Protein AF-A0A2E5ETY5-F1 (afdb_monomer_lite)

Sequence (802 aa):
MRRFGLIALVLLVASSACAGLYPRNTEVPFAYIPGGERTWQLTDKPLAKGESLALGTPTDGLSIAFGRDGRMTVKAEAGLKKSFEIEIQFNGVGHSASSKIQLISAPPDRPITYLSDQLDDLIRIFRDSKTGQWRPVTRDAFDQYFRRLQGHGVRRLIVWPSAFPLVNEPENYGAESWSLFEKQARAFLDDKELNEVLYSTPSYKPYQWHGMLMRFRLNREWSRMYAQSAADHDIALTVSYRPFEHALMKYYVIPVFDHEGRFLWNFLPGANPLVNSNPEKVAFAHYRQILKATGKDDHATLGSITLAAVPESKPRSITSKNLRVFAAKAPPIARSAFVMSQRKEGEFDVVRFGKIADRVEAQRVELKGWSLSAEDDGAIKLSGLRRPAGHRYIIVRRGEESNEQLALPVELPVVARSVAGSRIGRINAHWALADTIDENATSRLGPITKTGTYRTDFQAIENSFRLVRRSGKALRPLGGDEIVIDFGSDWSPEMMDYNRPASRRLAVAEIRAALAAPAFDEIVINTRSHTQLAGSQGDGELGVQTIAHHRRRRKNYFHNGIDRAYGPRSVAQSKSIQPLIQNGSDEAIEKITDWHAGEWQGTCQSESDGHHWRYARNAAVAKGVRSLLQDLEKEFPKTRIRVMIPPRAVVENSVKENLEDLPNPEGGTYDARYYRYLCSGNNQIPSIGEGMSMLDLSGLRAEPMFLGLRHLPDSRPLNLFVDSYLKNQSDNHGSSYQGAKSFFYEAQYTLRDKDKAASAKRREEIIRNLLVRREIDEVILYEAANWTYDLPLDNPHQYLER

Secondary structure (DSSP, 8-state):
----------------PPP-B-GGGGTS-EEEPTTSEEEEE-BSSPPPTT-EEEESS--TTEEEEE-TTSEEEEEE-TT----EEEEEEEEETTEEEEEEEEEEEPPPP-SEEEEEEHHHHHHHHHB-TTT-PBPP--HHHHHHHHHHHHHHT--EEEEE-TTTTSS--GGGG-HHHHHHHHHHHHHHHH-HHHHHHHHSSSS--HHHHHHHHHHHHH-HHHHHHHHHHHHHTT-EEEEEE-TT-SS-TTT--EEEE-TT--EEEEE-TTS-HHHHH-HHHHEEEEHHHHHHHTT-HHHHSEEEEEE---TT-------GGGEEEEEESS--B-TTSEEEEE-TTS-EEEEEGGGTHHHHHHT-EE--S-EEEE-TTS-EEEES--PPTT--EEEEEE-TT--S--EEETT--EEEEESSS-B----EEEEE--TTSHHHHTTSBBSB-TTS--B-HHHHHHHHHHHHHTT--SEEE-TT-EEEEE---SEEEEEE-TTSHHHHHHHHHHHHHHHTSTTEEEEEE------PPP-SEEEETTEEEEHHHHHHTT--EEEE-GGGGEE-GGGGG-TTTHHHHHH--HHHHHHHHS--TTTTSS---SGGGS-HHHHHHHHHHHHHHHHHHHHHHHH-TTSEEEEEEPPPHHHHHHHHHHHTTSBPTTSSB--GGGGGGTS-SSS--HHHHGGGGG---TT--PEEEEEEEES---HHHHHHHHHHHHHHTTTGGG-S--S-EEEEEE-GGGGG-S-HHHHHHHHHHHHHHHHTSTTEEEEEEE-HHHHHHHS-SS-TTGGGG-

Foldseek 3Di:
DDDDPDPDPPPDPDDPDFKDFDPCQAVFAAAAEAQAKAKDAGIPFFGDVQKDKDWPDDDPQWDWDADSRRMIMIGGHHPDADKDWIKIWIDIDVDIDIDTHIYGHFDAAALEEAEAPVLVVQCLLFADPVQLDGHDLDLSSLLRLLSLCRQQNHQEYEYAQALAHLLDDLPLQPPVLSVLLLLVLCQQLVAPLLCCLQPVDSDHFPVVSLNVSSVSNVDNVSVLSNQVSSQSSNRFYAYADEQQFAAPQQFAWFFEAEPLQHTDATDGSRHHSNLRPPLVQWFWFFVLVLLVVLVNNQQSAFFKKKQDADQPAAFDDDWPQFKWKWFALFWFAQQQAWHWYAYPVRGIHIDRCVVCVVSNVVPIHTWPPWTWDQDRRRMIMTGRTGHDPNRFKMKMATHDPDPDQDKGFLLRDMWTGGSQGATLALKAKFKQAPNPDPLSSQLTFRNQHNNNGGHGNARNRVSRSVVSCPVVDRIGGRPGMMMMIGSDDRGDSSHTQLVRPSNLSSSLNRLVSQCVRHSHFAYEHFQFYQDQAHAQWWAFPVGIGGPSVCVSVVHDTHGSGSLLSTAHSCLCVDPLLVVLSVVSDSVSCNLNRHDGHCLQPAAAADSVVVSSSLNSRLQSLLVSVLSSLVVNCVSPVPGAYAYEAEAASQLLVQLLVCQQVDADPVGHGGHSVCVVQWFDPRRHDCSRRVSSNVHAQAPGQHQYAYRGGAALDDPVSNCS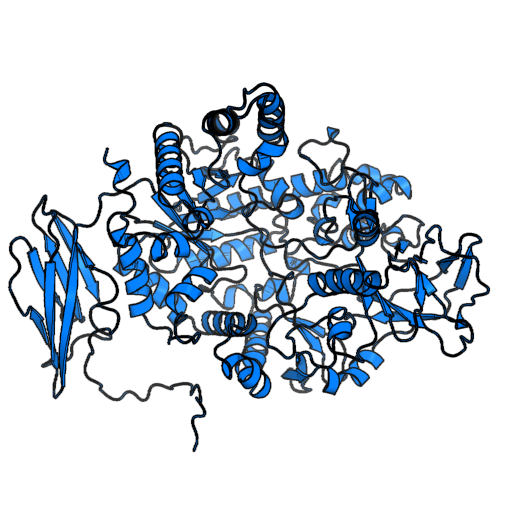NVVSRCVVCCCPNNHPHRAAHEYEYHHLCLLVDPCNPVSLVSVLVSVVVQCVPRNHSHYYYYHSSSVSPSADSHHSNCSVVD

pLDDT: mean 91.45, std 10.55, range [23.2, 98.69]

Radius of gyration: 29.05 Å; chains: 1; bounding box: 72×70×85 Å

Structure (mmCIF, N/CA/C/O backbone):
data_AF-A0A2E5ETY5-F1
#
_entry.id   AF-A0A2E5ETY5-F1
#
loop_
_atom_site.group_PDB
_atom_site.id
_atom_site.type_symbol
_atom_site.label_atom_id
_atom_site.label_alt_id
_atom_site.label_comp_id
_atom_site.label_asym_id
_atom_site.label_entity_id
_atom_site.label_seq_id
_atom_site.pdbx_PDB_ins_code
_atom_site.Cartn_x
_atom_site.Cartn_y
_atom_site.Cartn_z
_atom_site.occupancy
_atom_site.B_iso_or_equiv
_atom_site.auth_seq_id
_atom_site.auth_comp_id
_atom_site.auth_asym_id
_atom_site.auth_atom_id
_atom_site.pdbx_PDB_model_num
ATOM 1 N N . MET A 1 1 ? -28.022 -19.048 -29.168 1.00 25.36 1 MET A N 1
ATOM 2 C CA . MET A 1 1 ? -26.934 -19.997 -29.501 1.00 25.36 1 MET A CA 1
ATOM 3 C C . MET A 1 1 ? -25.677 -19.589 -28.753 1.00 25.36 1 MET A C 1
ATOM 5 O O . MET A 1 1 ? -25.409 -18.405 -28.617 1.00 25.36 1 MET A O 1
ATOM 9 N N . ARG A 1 2 ? -25.013 -20.581 -28.160 1.00 23.42 2 ARG A N 1
ATOM 10 C CA . ARG A 1 2 ? -24.082 -20.498 -27.026 1.00 23.42 2 ARG A CA 1
ATOM 11 C C . ARG A 1 2 ? -22.750 -19.812 -27.382 1.00 23.42 2 ARG A C 1
ATOM 13 O O . ARG A 1 2 ? -22.064 -20.257 -28.291 1.00 23.42 2 ARG A O 1
ATOM 20 N N . ARG A 1 3 ? -22.346 -18.810 -26.595 1.00 23.20 3 ARG A N 1
ATOM 21 C CA . ARG A 1 3 ? -20.944 -18.386 -26.405 1.00 23.20 3 ARG A CA 1
ATOM 22 C C . ARG A 1 3 ? -20.662 -18.351 -24.901 1.00 23.20 3 ARG A C 1
ATOM 24 O O . ARG A 1 3 ? -20.585 -17.292 -24.294 1.00 23.20 3 ARG A O 1
ATOM 31 N N . PHE A 1 4 ? -20.588 -19.534 -24.297 1.00 25.62 4 PHE A N 1
ATOM 32 C CA . PHE A 1 4 ? -19.962 -19.704 -22.989 1.00 25.62 4 PHE A CA 1
ATOM 33 C C . PHE A 1 4 ? -18.460 -19.842 -23.237 1.00 25.62 4 PHE A C 1
ATOM 35 O O . PHE A 1 4 ? -18.016 -20.841 -23.800 1.00 25.62 4 PHE A O 1
ATOM 42 N N . GLY A 1 5 ? -17.698 -18.815 -22.865 1.00 25.19 5 GLY A N 1
ATOM 43 C CA . GLY A 1 5 ? -16.246 -18.888 -22.758 1.00 25.19 5 GLY A CA 1
ATOM 44 C C . GLY A 1 5 ? -15.889 -19.753 -21.559 1.00 25.19 5 GLY A C 1
ATOM 45 O O . GLY A 1 5 ? -15.689 -19.251 -20.458 1.00 25.19 5 GLY A O 1
ATOM 46 N N . LEU A 1 6 ? -15.867 -21.064 -21.778 1.00 25.38 6 LEU A N 1
ATOM 47 C CA . LEU A 1 6 ? -15.191 -22.006 -20.906 1.00 25.38 6 LEU A CA 1
ATOM 48 C C . LEU A 1 6 ? -13.702 -21.634 -20.966 1.00 25.38 6 LEU A C 1
ATOM 50 O O . LEU A 1 6 ? -13.055 -21.847 -21.991 1.00 25.38 6 LEU A O 1
ATOM 54 N N . ILE A 1 7 ? -13.156 -21.045 -19.900 1.00 32.31 7 ILE A N 1
ATOM 55 C CA . ILE A 1 7 ? -11.706 -21.048 -19.683 1.00 32.31 7 ILE A CA 1
ATOM 56 C C . ILE A 1 7 ? -11.377 -22.495 -19.324 1.00 32.31 7 ILE A C 1
ATOM 58 O O . ILE A 1 7 ? -11.371 -22.894 -18.163 1.00 32.31 7 ILE A O 1
ATOM 62 N N . ALA A 1 8 ? -11.240 -23.313 -20.363 1.00 26.25 8 ALA A N 1
ATOM 63 C CA . ALA A 1 8 ? -10.700 -24.645 -20.247 1.00 26.25 8 ALA A CA 1
ATOM 64 C C . ALA A 1 8 ? -9.228 -24.497 -19.870 1.00 26.25 8 ALA A C 1
ATOM 66 O O . ALA A 1 8 ? -8.456 -23.825 -20.556 1.00 26.25 8 ALA A O 1
ATOM 67 N N . LEU A 1 9 ? -8.864 -25.138 -18.767 1.00 30.14 9 LEU A N 1
ATOM 68 C CA . LEU A 1 9 ? -7.508 -25.565 -18.487 1.00 30.14 9 LEU A CA 1
ATOM 69 C C . LEU A 1 9 ? -7.034 -26.367 -19.713 1.00 30.14 9 LEU A C 1
ATOM 71 O O . LEU A 1 9 ? -7.432 -27.518 -19.896 1.00 30.14 9 LEU A O 1
ATOM 75 N N . VAL A 1 10 ? -6.266 -25.744 -20.608 1.00 26.47 10 VAL A N 1
ATOM 76 C CA . VAL A 1 10 ? -5.641 -26.454 -21.726 1.00 26.47 10 VAL A CA 1
ATOM 77 C C . VAL A 1 10 ? -4.491 -27.260 -21.135 1.00 26.47 10 VAL A C 1
ATOM 79 O O . VAL A 1 10 ? -3.366 -26.788 -21.016 1.00 26.47 10 VAL A O 1
ATOM 82 N N . LEU A 1 11 ? -4.801 -28.489 -20.728 1.00 27.33 11 LEU A N 1
ATOM 83 C CA . LEU A 1 11 ? -3.829 -29.571 -20.733 1.00 27.33 11 LEU A CA 1
ATOM 84 C C . LEU A 1 11 ? -3.384 -29.736 -22.190 1.00 27.33 11 LEU A C 1
ATOM 86 O O . LEU A 1 11 ? -4.162 -30.164 -23.043 1.00 27.33 11 LEU A O 1
ATOM 90 N N . LEU A 1 12 ? -2.155 -29.301 -22.470 1.00 27.64 12 LEU A N 1
ATOM 91 C CA . LEU A 1 12 ? -1.473 -29.444 -23.751 1.00 27.64 12 LEU A CA 1
ATOM 92 C C . LEU A 1 12 ? -1.434 -30.924 -24.151 1.00 27.64 12 LEU A C 1
ATOM 94 O O . LEU A 1 12 ? -0.565 -31.682 -23.728 1.00 27.64 12 LEU A O 1
ATOM 98 N N . VAL A 1 13 ? -2.362 -31.328 -25.015 1.00 27.48 13 VAL A N 1
ATOM 99 C CA . VAL A 1 13 ? -2.118 -32.435 -25.936 1.00 27.48 13 VAL A CA 1
ATOM 100 C C . VAL A 1 13 ? -1.099 -31.905 -26.941 1.00 27.48 13 VAL A C 1
ATOM 102 O O . VAL A 1 13 ? -1.384 -30.961 -27.677 1.00 27.48 13 VAL A O 1
ATOM 105 N N . ALA A 1 14 ? 0.111 -32.463 -26.927 1.00 33.09 14 ALA A N 1
ATOM 106 C CA . ALA A 1 14 ? 1.183 -32.121 -27.852 1.00 33.09 14 ALA A CA 1
ATOM 107 C C . ALA A 1 14 ? 0.801 -32.524 -29.288 1.00 33.09 14 ALA A C 1
ATOM 109 O O . ALA A 1 14 ? 1.161 -33.595 -29.768 1.00 33.09 14 ALA A O 1
ATOM 110 N N . SER A 1 15 ? 0.053 -31.670 -29.986 1.00 39.97 15 SER A N 1
ATOM 111 C CA . SER A 1 15 ? -0.000 -31.697 -31.445 1.00 39.97 15 SER A CA 1
ATOM 112 C C . SER A 1 15 ? 1.236 -30.973 -31.973 1.00 39.97 15 SER A C 1
ATOM 114 O O . SER A 1 15 ? 1.515 -29.855 -31.533 1.00 39.97 15 SER A O 1
ATOM 116 N N . SER A 1 16 ? 1.958 -31.583 -32.912 1.00 46.66 16 SER A N 1
ATOM 117 C CA . SER A 1 16 ? 3.124 -31.021 -33.604 1.00 46.66 16 SER A CA 1
ATOM 118 C C . SER A 1 16 ? 2.735 -29.830 -34.495 1.00 46.66 16 SER A C 1
ATOM 120 O O . SER A 1 16 ? 2.735 -29.920 -35.721 1.00 46.66 16 SER A O 1
ATOM 122 N N . ALA A 1 17 ? 2.327 -28.721 -33.885 1.00 67.19 17 ALA A N 1
ATOM 123 C CA . ALA A 1 17 ? 2.012 -27.492 -34.593 1.00 67.19 17 ALA A CA 1
ATOM 124 C C . ALA A 1 17 ? 3.315 -26.802 -35.026 1.00 67.19 17 ALA A C 1
ATOM 126 O O . ALA A 1 17 ? 4.214 -26.625 -34.200 1.00 67.19 17 ALA A O 1
ATOM 127 N N . CYS A 1 18 ? 3.368 -26.396 -36.298 1.00 80.06 18 CYS A N 1
ATOM 128 C CA . CYS A 1 18 ? 4.397 -25.545 -36.910 1.00 80.06 18 CYS A CA 1
ATOM 129 C C . CYS A 1 18 ? 4.718 -24.320 -36.024 1.00 80.06 18 CYS A C 1
ATOM 131 O O . CYS A 1 18 ? 3.865 -23.897 -35.229 1.00 80.06 18 CYS A O 1
ATOM 133 N N . ALA A 1 19 ? 5.935 -23.772 -36.101 1.00 86.94 19 ALA A N 1
ATOM 134 C CA . ALA A 1 19 ? 6.235 -22.492 -35.452 1.00 86.94 19 ALA A CA 1
ATOM 135 C C . ALA A 1 19 ? 5.369 -21.362 -36.042 1.00 86.94 19 ALA A C 1
ATOM 137 O O . ALA A 1 19 ? 4.937 -21.425 -37.192 1.00 86.94 19 ALA A O 1
ATOM 138 N N . GLY A 1 20 ? 5.089 -20.332 -35.248 1.00 89.94 20 GLY A N 1
ATOM 139 C CA . GLY A 1 20 ? 4.331 -19.160 -35.680 1.00 89.94 20 GLY A CA 1
ATOM 140 C C . GLY A 1 20 ? 5.048 -17.868 -35.316 1.00 89.94 20 GLY A C 1
ATOM 141 O O . GLY A 1 20 ? 5.636 -17.761 -34.239 1.00 89.94 20 GLY A O 1
ATOM 142 N N . LEU A 1 21 ? 4.983 -16.867 -36.201 1.00 92.81 21 LEU A N 1
ATOM 143 C CA . LEU A 1 21 ? 5.406 -15.505 -35.866 1.00 92.81 21 LEU A CA 1
ATOM 144 C C . LEU A 1 21 ? 4.534 -14.958 -34.734 1.00 92.81 21 LEU A C 1
ATOM 146 O O . LEU A 1 21 ? 3.308 -15.088 -34.768 1.00 92.81 21 LEU A O 1
ATOM 150 N N . TYR A 1 22 ? 5.154 -14.296 -33.760 1.00 92.94 22 TYR A N 1
ATOM 151 C CA . TYR A 1 22 ? 4.405 -13.661 -32.688 1.00 92.94 22 TYR A CA 1
ATOM 152 C C . TYR A 1 22 ? 3.489 -12.555 -33.229 1.00 92.94 22 TYR A C 1
ATOM 154 O O . TYR A 1 22 ? 3.970 -11.636 -33.904 1.00 92.94 22 TYR A O 1
ATOM 162 N N . PRO A 1 23 ? 2.184 -12.574 -32.891 1.00 90.12 23 PRO A N 1
ATOM 163 C CA . PRO A 1 23 ? 1.238 -11.564 -33.359 1.00 90.12 23 PRO A CA 1
ATOM 164 C C . PRO A 1 23 ? 1.625 -10.138 -32.957 1.00 90.12 23 PRO A C 1
ATOM 166 O O . PRO A 1 23 ? 1.356 -9.197 -33.699 1.00 90.12 23 PRO A O 1
ATOM 169 N N . ARG A 1 24 ? 2.274 -9.958 -31.798 1.00 92.00 24 ARG A N 1
ATOM 170 C CA . ARG A 1 24 ? 2.651 -8.632 -31.281 1.00 92.00 24 ARG A CA 1
ATOM 171 C C . ARG A 1 24 ? 3.995 -8.104 -31.791 1.00 92.00 24 ARG A C 1
ATOM 173 O O . ARG A 1 24 ? 4.435 -7.036 -31.356 1.00 92.00 24 ARG A O 1
ATOM 180 N N . ASN A 1 25 ? 4.651 -8.784 -32.734 1.00 93.75 25 ASN A N 1
ATOM 181 C CA . ASN A 1 25 ? 5.890 -8.278 -33.342 1.00 93.75 25 ASN A CA 1
ATOM 182 C C . ASN A 1 25 ? 5.704 -6.896 -33.988 1.00 93.75 25 ASN A C 1
ATOM 184 O O . ASN A 1 25 ? 6.631 -6.092 -33.962 1.00 93.75 25 ASN A O 1
ATOM 188 N N . THR A 1 26 ? 4.502 -6.593 -34.480 1.00 93.12 26 THR A N 1
ATOM 189 C CA . THR A 1 26 ? 4.170 -5.343 -35.178 1.00 93.12 26 THR A CA 1
ATOM 190 C C . THR A 1 26 ? 3.749 -4.194 -34.255 1.00 93.12 26 THR A C 1
ATOM 192 O O . THR A 1 26 ? 3.519 -3.089 -34.736 1.00 93.12 26 THR A O 1
ATOM 195 N N . GLU A 1 27 ? 3.580 -4.427 -32.947 1.00 91.69 27 GLU A N 1
ATOM 196 C CA . GLU A 1 27 ? 3.033 -3.407 -32.035 1.00 91.69 27 GLU A CA 1
ATOM 197 C C . GLU A 1 27 ? 4.061 -2.353 -31.600 1.00 91.69 27 GLU A C 1
ATOM 199 O O . GLU A 1 27 ? 3.683 -1.223 -31.286 1.00 91.69 27 GLU A O 1
ATOM 204 N N . VAL A 1 28 ? 5.341 -2.727 -31.514 1.00 94.81 28 VAL A N 1
ATOM 205 C CA . VAL A 1 28 ? 6.432 -1.876 -31.016 1.00 94.81 28 VAL A CA 1
ATOM 206 C C . VAL A 1 28 ? 7.669 -2.092 -31.892 1.00 94.81 28 VAL A C 1
ATOM 208 O O . VAL A 1 28 ? 7.954 -3.241 -32.235 1.00 94.81 28 VAL A O 1
ATOM 211 N N . PRO A 1 29 ? 8.406 -1.029 -32.261 1.00 94.94 29 PRO A N 1
ATOM 212 C CA . PRO A 1 29 ? 9.640 -1.162 -33.023 1.00 94.94 29 PRO A CA 1
ATOM 213 C C . PRO A 1 29 ? 10.721 -1.986 -32.312 1.00 94.94 29 PRO A C 1
ATOM 215 O O . PRO A 1 29 ? 10.781 -2.067 -31.086 1.00 94.94 29 PRO A O 1
ATOM 218 N N . PHE A 1 30 ? 11.619 -2.558 -33.101 1.00 96.56 30 PHE A N 1
ATOM 219 C CA . PHE A 1 30 ? 12.838 -3.213 -32.651 1.00 96.56 30 PHE A CA 1
ATOM 220 C C . PHE A 1 30 ? 13.974 -2.182 -32.636 1.00 96.56 30 PHE A C 1
ATOM 222 O O . PHE A 1 30 ? 14.363 -1.655 -33.677 1.00 96.56 30 PHE A O 1
ATOM 229 N N . ALA A 1 31 ? 14.488 -1.854 -31.452 1.00 95.75 31 ALA A N 1
ATOM 230 C CA . ALA A 1 31 ? 15.510 -0.822 -31.291 1.00 95.75 31 ALA A CA 1
ATOM 231 C C . ALA A 1 31 ? 16.925 -1.408 -31.475 1.00 95.75 31 ALA A C 1
ATOM 233 O O . ALA A 1 31 ? 17.451 -2.013 -30.544 1.00 95.75 31 ALA A O 1
ATOM 234 N N . TYR A 1 32 ? 17.551 -1.268 -32.645 1.00 95.81 32 TYR A N 1
ATOM 235 C CA . TYR A 1 32 ? 18.908 -1.778 -32.907 1.00 95.81 32 TYR A CA 1
ATOM 236 C C . TYR A 1 32 ? 19.988 -0.870 -32.298 1.00 95.81 32 TYR A C 1
ATOM 238 O O . TYR A 1 32 ? 19.786 0.331 -32.168 1.00 95.81 32 TYR A O 1
ATOM 246 N N . ILE A 1 33 ? 21.152 -1.413 -31.929 1.00 95.12 33 ILE A N 1
ATOM 247 C CA . ILE A 1 33 ? 22.256 -0.629 -31.345 1.00 95.12 33 ILE A CA 1
ATOM 248 C C . ILE A 1 33 ? 23.193 -0.160 -32.470 1.00 95.12 33 ILE A C 1
ATOM 250 O O . ILE A 1 33 ? 23.797 -1.019 -33.112 1.00 95.12 33 ILE A O 1
ATOM 254 N N . PRO A 1 34 ? 23.366 1.152 -32.723 1.00 94.06 34 PRO A N 1
ATOM 255 C CA . PRO A 1 34 ? 24.339 1.631 -33.708 1.00 94.06 34 PRO A CA 1
ATOM 256 C C . PRO A 1 34 ? 25.759 1.161 -33.369 1.00 94.06 34 PRO A C 1
ATOM 258 O O . PRO A 1 34 ? 26.233 1.375 -32.255 1.00 94.06 34 PRO A O 1
ATOM 261 N N . GLY A 1 35 ? 26.444 0.528 -34.324 1.00 95.38 35 GLY A N 1
ATOM 262 C CA . GLY A 1 35 ? 27.772 -0.064 -34.116 1.00 95.38 35 GLY A CA 1
ATOM 263 C C . GLY A 1 35 ? 27.782 -1.328 -33.251 1.00 95.38 35 GLY A C 1
ATOM 264 O O . GLY A 1 35 ? 28.856 -1.782 -32.861 1.00 95.38 35 GLY A O 1
ATOM 265 N N . GLY A 1 36 ? 26.611 -1.879 -32.926 1.00 95.56 36 GLY A N 1
ATOM 266 C CA . GLY A 1 36 ? 26.455 -3.042 -32.061 1.00 95.56 36 GLY A CA 1
ATOM 267 C C . GLY A 1 36 ? 25.577 -4.133 -32.669 1.00 95.56 36 GLY A C 1
ATOM 268 O O . GLY A 1 36 ? 25.136 -4.060 -33.817 1.00 95.56 36 GLY A O 1
ATOM 269 N N . GLU A 1 37 ? 25.327 -5.156 -31.857 1.00 96.12 37 GLU A N 1
ATOM 270 C CA . GLU A 1 37 ? 24.455 -6.289 -32.160 1.00 96.12 37 GLU A CA 1
ATOM 271 C C . GLU A 1 37 ? 23.337 -6.363 -31.116 1.00 96.12 37 GLU A C 1
ATOM 273 O O . GLU A 1 37 ? 23.575 -6.121 -29.932 1.00 96.12 37 GLU A O 1
ATOM 278 N N . ARG A 1 38 ? 22.122 -6.713 -31.542 1.00 96.31 38 ARG A N 1
ATOM 279 C CA . ARG A 1 38 ? 21.020 -7.063 -30.638 1.00 96.31 38 ARG A CA 1
ATOM 280 C C . ARG A 1 38 ? 20.158 -8.166 -31.246 1.00 96.31 38 ARG A C 1
ATOM 282 O O . ARG A 1 38 ? 20.029 -8.251 -32.467 1.00 96.31 38 ARG A O 1
ATOM 289 N N . THR A 1 39 ? 19.575 -9.003 -30.393 1.00 96.50 39 THR A N 1
ATOM 290 C CA . THR A 1 39 ? 18.794 -10.178 -30.799 1.00 96.50 39 THR A CA 1
ATOM 291 C C . THR A 1 39 ? 17.403 -10.167 -30.165 1.00 96.50 39 THR A C 1
ATOM 293 O O . THR A 1 39 ? 17.262 -9.771 -29.015 1.00 96.50 39 THR A O 1
ATOM 296 N N . TRP A 1 40 ? 16.380 -10.630 -30.893 1.00 96.75 40 TRP A N 1
ATOM 297 C CA . TRP A 1 40 ? 15.002 -10.746 -30.397 1.00 96.75 40 TRP A CA 1
ATOM 298 C C . TRP A 1 40 ? 14.333 -12.047 -30.830 1.00 96.75 40 TRP A C 1
ATOM 300 O O . TRP A 1 40 ? 14.567 -12.538 -31.933 1.00 96.75 40 TRP A O 1
ATOM 310 N N . GLN A 1 41 ? 13.441 -12.580 -29.995 1.00 95.12 41 GLN A N 1
ATOM 311 C CA . GLN A 1 41 ? 12.587 -13.714 -30.355 1.00 95.12 41 GLN A CA 1
ATOM 312 C C . GLN A 1 41 ? 11.454 -13.255 -31.284 1.00 95.12 41 GLN A C 1
ATOM 314 O O . GLN A 1 41 ? 10.688 -12.368 -30.919 1.00 95.12 41 GLN A O 1
ATOM 319 N N . LEU A 1 42 ? 11.314 -13.877 -32.462 1.00 95.12 42 LEU A N 1
ATOM 320 C CA . LEU A 1 42 ? 10.228 -13.560 -33.402 1.00 95.12 42 LEU A CA 1
ATOM 321 C C . LEU A 1 42 ? 9.106 -14.599 -33.424 1.00 95.12 42 LEU A C 1
ATOM 323 O O . LEU A 1 42 ? 8.025 -14.299 -33.930 1.00 95.12 42 LEU A O 1
ATOM 327 N N . THR A 1 43 ? 9.353 -15.802 -32.909 1.00 94.00 43 THR A N 1
ATOM 328 C CA . THR A 1 43 ? 8.432 -16.944 -33.007 1.00 94.00 43 THR A CA 1
ATOM 329 C C . THR A 1 43 ? 8.125 -17.568 -31.651 1.00 94.00 43 THR A C 1
ATOM 331 O O . THR A 1 43 ? 8.914 -17.456 -30.709 1.00 94.00 43 THR A O 1
ATOM 334 N N . ASP A 1 44 ? 6.983 -18.249 -31.568 1.00 90.06 44 ASP A N 1
ATOM 335 C CA . ASP A 1 44 ? 6.469 -18.908 -30.361 1.00 90.06 44 ASP A CA 1
ATOM 336 C C . ASP A 1 44 ? 7.260 -20.141 -29.906 1.00 90.06 44 ASP A C 1
ATOM 338 O O . ASP A 1 44 ? 7.165 -20.541 -28.743 1.00 90.06 44 ASP A O 1
ATOM 342 N N . LYS A 1 45 ? 8.058 -20.730 -30.799 1.00 90.62 45 LYS A N 1
ATOM 343 C CA . LYS A 1 45 ? 8.907 -21.895 -30.538 1.00 90.62 45 LYS A CA 1
ATOM 344 C C . LYS A 1 45 ? 10.072 -21.961 -31.543 1.00 90.62 45 LYS A C 1
ATOM 346 O O . LYS A 1 45 ? 10.008 -21.308 -32.583 1.00 90.62 45 LYS A O 1
ATOM 351 N N . PRO A 1 46 ? 11.110 -22.776 -31.279 1.00 93.44 46 PRO A N 1
ATOM 352 C CA . PRO A 1 46 ? 12.183 -23.028 -32.241 1.00 93.44 46 PRO A CA 1
ATOM 353 C C . PRO A 1 46 ? 11.683 -23.588 -33.580 1.00 93.44 46 PRO A C 1
ATOM 355 O O . PRO A 1 46 ? 10.717 -24.349 -33.625 1.00 93.44 46 PRO A O 1
ATOM 358 N N . LEU A 1 47 ? 12.399 -23.271 -34.659 1.00 92.81 47 LEU A N 1
ATOM 359 C CA . LEU A 1 47 ? 12.075 -23.683 -36.024 1.00 92.81 47 LEU A CA 1
ATOM 360 C C . LEU A 1 47 ? 12.356 -25.179 -36.239 1.00 92.81 47 LEU A C 1
ATOM 362 O O . LEU A 1 47 ? 13.495 -25.651 -36.113 1.00 92.81 47 LEU A O 1
ATOM 366 N N . ALA A 1 48 ? 11.338 -25.930 -36.651 1.00 91.44 48 ALA A N 1
ATOM 367 C CA . ALA A 1 48 ? 11.462 -27.339 -37.001 1.00 91.44 48 ALA A CA 1
ATOM 368 C C . ALA A 1 48 ? 12.245 -27.546 -38.315 1.00 91.44 48 ALA A C 1
ATOM 370 O O . ALA A 1 48 ? 12.627 -26.616 -39.038 1.00 91.44 48 ALA A O 1
ATOM 371 N N . LYS A 1 49 ? 12.573 -28.800 -38.641 1.00 88.00 49 LYS A N 1
ATOM 372 C CA . LYS A 1 49 ? 13.228 -29.140 -39.916 1.00 88.00 49 LYS A CA 1
ATOM 373 C C . LYS A 1 49 ? 12.296 -28.781 -41.084 1.00 88.00 49 LYS A C 1
ATOM 375 O O . LYS A 1 49 ? 11.163 -29.237 -41.110 1.00 88.00 49 LYS A O 1
ATOM 380 N N . GLY A 1 50 ? 12.786 -27.983 -42.035 1.00 87.38 50 GLY A N 1
ATOM 381 C CA . GLY A 1 50 ? 11.993 -27.474 -43.165 1.00 87.38 50 GLY A CA 1
ATOM 382 C C . GLY A 1 50 ? 11.338 -26.108 -42.930 1.00 87.38 50 GLY A C 1
ATOM 383 O O . GLY A 1 50 ? 10.845 -25.520 -43.884 1.00 87.38 50 GLY A O 1
ATOM 384 N N . GLU A 1 51 ? 11.377 -25.579 -41.704 1.00 93.31 51 GLU A N 1
ATOM 385 C CA . GLU A 1 51 ? 10.905 -24.224 -41.392 1.00 93.31 51 GLU A CA 1
ATOM 386 C C . GLU A 1 51 ? 12.041 -23.197 -41.507 1.00 93.31 51 GLU A C 1
ATOM 388 O O . GLU A 1 51 ? 13.195 -23.495 -41.175 1.00 93.31 51 GLU A O 1
ATOM 393 N N . SER A 1 52 ? 11.732 -21.981 -41.959 1.00 93.38 52 SER A N 1
ATOM 394 C CA . SER A 1 52 ? 12.720 -20.904 -42.102 1.00 93.38 52 SER A CA 1
ATOM 395 C C . SER A 1 52 ? 12.116 -19.511 -41.925 1.00 93.38 52 SER A C 1
ATOM 397 O O . SER A 1 52 ? 10.922 -19.301 -42.141 1.00 93.38 52 SER A O 1
ATOM 399 N N . LEU A 1 53 ? 12.971 -18.563 -41.536 1.00 94.31 53 LEU A N 1
ATOM 400 C CA . LEU A 1 53 ? 12.697 -17.130 -41.558 1.00 94.31 53 LEU A CA 1
ATOM 401 C C . LEU A 1 53 ? 13.568 -16.490 -42.638 1.00 94.31 53 LEU A C 1
ATOM 403 O O . LEU A 1 53 ? 14.752 -16.815 -42.751 1.00 94.31 53 LEU A O 1
ATOM 407 N N . ALA A 1 54 ? 12.983 -15.591 -43.418 1.00 92.50 54 ALA A N 1
ATOM 408 C CA . ALA A 1 54 ? 13.668 -14.860 -44.470 1.00 92.50 54 ALA A CA 1
ATOM 409 C C . ALA A 1 54 ? 13.292 -13.378 -44.438 1.00 92.50 54 ALA A C 1
ATOM 411 O O . ALA A 1 54 ? 12.197 -12.996 -44.021 1.00 92.50 54 ALA A O 1
ATOM 412 N N . LEU A 1 55 ? 14.223 -12.548 -44.900 1.00 91.50 55 LEU A N 1
ATOM 413 C CA . LEU A 1 55 ? 14.012 -11.121 -45.087 1.00 91.50 55 LEU A CA 1
ATOM 414 C C . LEU A 1 55 ? 13.451 -10.881 -46.492 1.00 91.50 55 LEU A C 1
ATOM 416 O O . LEU A 1 55 ? 14.025 -11.357 -47.469 1.00 91.50 55 LEU A O 1
ATOM 420 N N . GLY A 1 56 ? 12.357 -10.127 -46.598 1.00 81.06 56 GLY A N 1
ATOM 421 C CA . GLY A 1 56 ? 11.740 -9.808 -47.889 1.00 81.06 56 GLY A CA 1
ATOM 422 C C . GLY A 1 56 ? 12.537 -8.802 -48.729 1.00 81.06 56 GLY A C 1
ATOM 423 O O . GLY A 1 56 ? 12.425 -8.795 -49.953 1.00 81.06 56 GLY A O 1
ATOM 424 N N . THR A 1 57 ? 13.348 -7.934 -48.112 1.00 78.69 57 THR A N 1
ATOM 425 C CA . THR A 1 57 ? 14.153 -6.926 -48.828 1.00 78.69 57 THR A CA 1
ATOM 426 C C . THR A 1 57 ? 15.429 -6.584 -48.052 1.00 78.69 57 THR A C 1
ATOM 428 O O . THR A 1 57 ? 15.338 -6.383 -46.841 1.00 78.69 57 THR A O 1
ATOM 431 N N . PRO A 1 58 ? 16.607 -6.495 -48.704 1.00 78.25 58 PRO A N 1
ATOM 432 C CA . PRO A 1 58 ? 17.846 -6.071 -48.051 1.00 78.25 58 PRO A CA 1
ATOM 433 C C . PRO A 1 58 ? 17.743 -4.672 -47.430 1.00 78.25 58 PRO A C 1
ATOM 435 O O . PRO A 1 58 ? 17.018 -3.810 -47.926 1.00 78.25 58 PRO A O 1
ATOM 438 N N . THR A 1 59 ? 18.517 -4.437 -46.373 1.00 84.88 59 THR A N 1
ATOM 439 C CA . THR A 1 59 ? 18.590 -3.152 -45.665 1.00 84.88 59 THR A CA 1
ATOM 440 C C . THR A 1 59 ? 20.020 -2.632 -45.629 1.00 84.88 59 THR A C 1
ATOM 442 O O . THR A 1 59 ? 20.867 -3.223 -44.961 1.00 84.88 59 THR A O 1
ATOM 445 N N . ASP A 1 60 ? 20.286 -1.511 -46.298 1.00 88.44 60 ASP A N 1
ATOM 446 C CA . ASP A 1 60 ? 21.606 -0.871 -46.273 1.00 88.44 60 ASP A CA 1
ATOM 447 C C . ASP A 1 60 ? 21.996 -0.450 -44.845 1.00 88.44 60 ASP A C 1
ATOM 449 O O . ASP A 1 60 ? 21.205 0.173 -44.129 1.00 88.44 60 ASP A O 1
ATOM 453 N N . GLY A 1 61 ? 23.222 -0.786 -44.434 1.00 91.31 61 GLY A N 1
ATOM 454 C CA . GLY A 1 61 ? 23.776 -0.473 -43.110 1.00 91.31 61 GLY A CA 1
ATOM 455 C C . GLY A 1 61 ? 23.367 -1.424 -41.976 1.00 91.31 61 GLY A C 1
ATOM 456 O O . GLY A 1 61 ? 23.843 -1.266 -40.848 1.00 91.31 61 GLY A O 1
ATOM 457 N N . LEU A 1 62 ? 22.516 -2.422 -42.251 1.00 95.31 62 LEU A N 1
ATOM 458 C CA . LEU A 1 62 ? 22.124 -3.465 -41.299 1.00 95.31 62 LEU A CA 1
ATOM 459 C C . LEU A 1 62 ? 22.449 -4.861 -41.845 1.00 95.31 62 LEU A C 1
ATOM 461 O O . LEU A 1 62 ? 22.102 -5.203 -42.972 1.00 95.31 62 LEU A O 1
ATOM 465 N N . SER A 1 63 ? 23.032 -5.713 -41.005 1.00 95.25 63 SER A N 1
ATOM 466 C CA . SER A 1 63 ? 23.138 -7.152 -41.249 1.00 95.25 63 SER A CA 1
ATOM 467 C C . SER A 1 63 ? 22.143 -7.884 -40.352 1.00 95.25 63 SER A C 1
ATOM 469 O O . SER A 1 63 ? 22.228 -7.805 -39.126 1.00 95.25 63 SER A O 1
ATOM 471 N N . ILE A 1 64 ? 21.180 -8.569 -40.971 1.00 95.81 64 ILE A N 1
ATOM 472 C CA . ILE A 1 64 ? 20.105 -9.290 -40.282 1.00 95.81 64 ILE A CA 1
ATOM 473 C C . ILE A 1 64 ? 20.293 -10.789 -40.503 1.00 95.81 64 ILE A C 1
ATOM 475 O O . ILE A 1 64 ? 20.361 -11.250 -41.642 1.00 95.81 64 ILE A O 1
ATOM 479 N N . ALA A 1 65 ? 20.357 -11.546 -39.411 1.00 95.75 65 ALA A N 1
ATOM 480 C CA . ALA A 1 65 ? 20.467 -13.000 -39.418 1.00 95.75 65 ALA A CA 1
ATOM 481 C C . ALA A 1 65 ? 19.316 -13.635 -38.629 1.00 95.75 65 ALA A C 1
ATOM 483 O O . ALA A 1 65 ? 18.858 -13.078 -37.631 1.00 95.75 65 ALA A O 1
ATOM 484 N N . PHE A 1 66 ? 18.874 -14.819 -39.057 1.00 96.12 66 PHE A N 1
ATOM 485 C CA . PHE A 1 66 ? 17.826 -15.581 -38.379 1.00 96.12 66 PHE A CA 1
ATOM 486 C C . PHE A 1 66 ? 18.368 -16.904 -37.842 1.00 96.12 66 PHE A C 1
ATOM 488 O O . PHE A 1 66 ? 18.973 -17.688 -38.576 1.00 96.12 66 PHE A O 1
ATOM 495 N N . GLY A 1 67 ? 18.131 -17.154 -36.557 1.00 94.06 67 GLY A N 1
ATOM 496 C CA . GLY A 1 67 ? 18.496 -18.386 -35.873 1.00 94.06 67 GLY A CA 1
ATOM 497 C C . GLY A 1 67 ? 17.435 -19.479 -36.014 1.00 94.06 67 GLY A C 1
ATOM 498 O O . GLY A 1 67 ? 16.246 -19.220 -36.208 1.00 94.06 67 GLY A O 1
ATOM 499 N N . ARG A 1 68 ? 17.859 -20.742 -35.872 1.00 94.31 68 ARG A N 1
ATOM 500 C CA . ARG A 1 68 ? 16.950 -21.909 -35.824 1.00 94.31 68 ARG A CA 1
ATOM 501 C C . ARG A 1 68 ? 16.133 -21.969 -34.531 1.00 94.31 68 ARG A C 1
ATOM 503 O O . ARG A 1 68 ? 15.125 -22.659 -34.482 1.00 94.31 68 ARG A O 1
ATOM 510 N N . ASP A 1 69 ? 16.531 -21.225 -33.511 1.00 93.44 69 ASP A N 1
ATOM 511 C CA . ASP A 1 69 ? 15.744 -20.948 -32.307 1.00 93.44 69 ASP A CA 1
ATOM 512 C C . ASP A 1 69 ? 14.607 -19.936 -32.550 1.00 93.44 69 ASP A C 1
ATOM 514 O O . ASP A 1 69 ? 13.816 -19.661 -31.647 1.00 93.44 69 ASP A O 1
ATOM 518 N N . GLY A 1 70 ? 14.496 -19.407 -33.775 1.00 93.19 70 GLY A N 1
ATOM 519 C CA . GLY A 1 70 ? 13.447 -18.476 -34.159 1.00 93.19 70 GLY A CA 1
ATOM 520 C C . GLY A 1 70 ? 13.722 -17.031 -33.741 1.00 93.19 70 GLY A C 1
ATOM 521 O O . GLY A 1 70 ? 12.787 -16.221 -33.687 1.00 93.19 70 GLY A O 1
ATOM 522 N N . ARG A 1 71 ? 14.986 -16.711 -33.437 1.00 95.69 71 ARG A N 1
ATOM 523 C CA . ARG A 1 71 ? 15.452 -15.359 -33.121 1.00 95.69 71 ARG A CA 1
ATOM 524 C C . ARG A 1 71 ? 15.955 -14.615 -34.357 1.00 95.69 71 ARG A C 1
ATOM 526 O O . ARG A 1 71 ? 16.458 -15.218 -35.302 1.00 95.69 71 ARG A O 1
ATOM 533 N N . MET A 1 72 ? 15.836 -13.293 -34.326 1.00 96.38 72 MET A N 1
ATOM 534 C CA . MET A 1 72 ? 16.432 -12.366 -35.285 1.00 96.38 72 MET A CA 1
ATOM 535 C C . MET A 1 72 ? 17.554 -11.592 -34.606 1.00 96.38 72 MET A C 1
ATOM 537 O O . MET A 1 72 ? 17.313 -10.932 -33.597 1.00 96.38 72 MET A O 1
ATOM 541 N N . THR A 1 73 ? 18.744 -11.631 -35.192 1.00 97.25 73 THR A N 1
ATOM 542 C CA . THR A 1 73 ? 19.916 -10.859 -34.777 1.00 97.25 73 THR A CA 1
ATOM 543 C C . THR A 1 73 ? 20.153 -9.740 -35.778 1.00 97.25 73 THR A C 1
ATOM 545 O O . THR A 1 73 ? 20.247 -9.995 -36.978 1.00 97.25 73 THR A O 1
ATOM 548 N N . VAL A 1 74 ? 20.261 -8.505 -35.293 1.00 97.12 74 VAL A N 1
ATOM 549 C CA . VAL A 1 74 ? 20.544 -7.318 -36.106 1.00 97.12 74 VAL A CA 1
ATOM 550 C C . VAL A 1 74 ? 21.873 -6.726 -35.664 1.00 97.12 74 VAL A C 1
ATOM 552 O O . VAL A 1 74 ? 22.037 -6.352 -34.502 1.00 97.12 74 VAL A O 1
ATOM 555 N N . LYS A 1 75 ? 22.804 -6.614 -36.609 1.00 97.38 75 LYS A N 1
ATOM 556 C CA . LYS A 1 75 ? 24.052 -5.857 -36.483 1.00 97.38 75 LYS A CA 1
ATOM 557 C C . LYS A 1 75 ? 23.928 -4.572 -37.281 1.00 97.38 75 LYS A C 1
ATOM 559 O O . LYS A 1 75 ? 23.557 -4.631 -38.451 1.00 97.38 75 LYS A O 1
ATOM 564 N N . ALA A 1 76 ? 24.252 -3.437 -36.677 1.00 96.94 76 ALA A N 1
ATOM 565 C CA . ALA A 1 76 ? 24.177 -2.141 -37.342 1.00 96.94 76 ALA A CA 1
ATOM 566 C C . ALA A 1 76 ? 25.553 -1.489 -37.470 1.00 96.94 76 ALA A C 1
ATOM 568 O O . ALA A 1 76 ? 26.384 -1.587 -36.566 1.00 96.94 76 ALA A O 1
ATOM 569 N N . GLU A 1 77 ? 25.773 -0.766 -38.565 1.00 96.19 77 GLU A N 1
ATOM 570 C CA . GLU A 1 77 ? 26.959 0.075 -38.728 1.00 96.19 77 GLU A CA 1
ATOM 571 C C . GLU A 1 77 ? 27.044 1.167 -37.647 1.00 96.19 77 GLU A C 1
ATOM 573 O O . GLU A 1 77 ? 26.038 1.638 -37.099 1.00 96.19 77 GLU A O 1
ATOM 578 N N . ALA A 1 78 ? 28.271 1.578 -37.320 1.00 93.31 78 ALA A N 1
ATOM 579 C CA . ALA A 1 78 ? 28.514 2.633 -36.344 1.00 93.31 78 ALA A CA 1
ATOM 580 C C . ALA A 1 78 ? 27.893 3.962 -36.806 1.00 93.31 78 ALA A C 1
ATOM 582 O O . ALA A 1 78 ? 28.067 4.384 -37.945 1.00 93.31 78 ALA A O 1
ATOM 583 N N . GLY A 1 79 ? 27.169 4.638 -35.908 1.00 89.81 79 GLY A N 1
ATOM 584 C CA . GLY A 1 79 ? 26.542 5.934 -36.195 1.00 89.81 79 GLY A CA 1
ATOM 585 C C . GLY A 1 79 ? 25.250 5.879 -37.024 1.00 89.81 79 GLY A C 1
ATOM 586 O O . GLY A 1 79 ? 24.681 6.935 -37.302 1.00 89.81 79 GLY A O 1
ATOM 587 N N . LEU A 1 80 ? 24.747 4.692 -37.383 1.00 93.38 80 LEU A N 1
ATOM 588 C CA . LEU A 1 80 ? 23.504 4.549 -38.143 1.00 93.38 80 LEU A CA 1
ATOM 589 C C . LEU A 1 80 ? 22.276 5.023 -37.342 1.00 93.38 80 LEU A C 1
ATOM 591 O O . LEU A 1 80 ? 21.849 4.363 -36.397 1.00 93.38 80 LEU A O 1
ATOM 595 N N . LYS A 1 81 ? 21.645 6.122 -37.775 1.00 90.12 81 LYS A N 1
ATOM 596 C CA . LYS A 1 81 ? 20.441 6.716 -37.155 1.00 90.12 81 LYS A CA 1
ATOM 597 C C . LYS A 1 81 ? 19.233 6.731 -38.105 1.00 90.12 81 LYS A C 1
ATOM 599 O O . LYS A 1 81 ? 18.616 7.776 -38.308 1.00 90.12 81 LYS A O 1
ATOM 604 N N . LYS A 1 82 ? 18.921 5.600 -38.746 1.00 91.81 82 LYS A N 1
ATOM 605 C CA . LYS A 1 82 ? 17.841 5.489 -39.744 1.00 91.81 82 LYS A CA 1
ATOM 606 C C . LYS A 1 82 ? 16.756 4.522 -39.261 1.00 91.81 82 LYS A C 1
ATOM 608 O O . LYS A 1 82 ? 17.053 3.541 -38.597 1.00 91.81 82 LYS A O 1
ATOM 613 N N . SER A 1 83 ? 15.496 4.802 -39.587 1.00 93.31 83 SER A N 1
ATOM 614 C CA . SER A 1 83 ? 14.393 3.861 -39.344 1.00 93.31 83 SER A CA 1
ATOM 615 C C . SER A 1 83 ? 14.139 3.008 -40.586 1.00 93.31 83 SER A C 1
ATOM 617 O O . SER A 1 83 ? 14.249 3.514 -41.706 1.00 93.31 83 SER A O 1
ATOM 619 N N . PHE A 1 84 ? 13.783 1.740 -40.392 1.00 94.44 84 PHE A N 1
ATOM 620 C CA . PHE A 1 84 ? 13.510 0.788 -41.469 1.00 94.44 84 PHE A CA 1
ATOM 621 C C . PHE A 1 84 ? 12.176 0.078 -41.232 1.00 94.44 84 PHE A C 1
ATOM 623 O O . PHE A 1 84 ? 11.925 -0.412 -40.135 1.00 94.44 84 PHE A O 1
ATOM 630 N N . GLU A 1 85 ? 11.357 -0.045 -42.276 1.00 94.69 85 GLU A N 1
ATOM 631 C CA . GLU A 1 85 ? 10.273 -1.029 -42.323 1.00 94.69 85 GLU A CA 1
ATOM 632 C C . GLU A 1 85 ? 10.793 -2.249 -43.083 1.00 94.69 85 GLU A C 1
ATOM 634 O O . GLU A 1 85 ? 11.220 -2.116 -44.230 1.00 94.69 85 GLU A O 1
ATOM 639 N N . ILE A 1 86 ? 10.763 -3.425 -42.457 1.00 94.06 86 ILE A N 1
ATOM 640 C CA . ILE A 1 86 ? 11.171 -4.677 -43.099 1.00 94.06 86 ILE A CA 1
ATOM 641 C C . ILE A 1 86 ? 10.053 -5.710 -43.047 1.00 94.06 86 ILE A C 1
ATOM 643 O O . ILE A 1 86 ? 9.300 -5.789 -42.076 1.00 94.06 86 ILE A O 1
ATOM 647 N N . GLU A 1 87 ? 9.961 -6.530 -44.090 1.00 94.81 87 GLU A N 1
ATOM 648 C CA . GLU A 1 87 ? 9.074 -7.689 -44.108 1.00 94.81 87 GLU A CA 1
ATOM 649 C C . GLU A 1 87 ? 9.844 -8.945 -43.694 1.00 94.81 87 GLU A C 1
ATOM 651 O O . GLU A 1 87 ? 10.849 -9.307 -44.310 1.00 94.81 87 GLU A O 1
ATOM 656 N N . ILE A 1 88 ? 9.350 -9.618 -42.656 1.00 94.56 88 ILE A N 1
ATOM 657 C CA . ILE A 1 88 ? 9.806 -10.943 -42.239 1.00 94.56 88 ILE A CA 1
ATOM 658 C C . ILE A 1 88 ? 8.844 -11.976 -42.806 1.00 94.56 88 ILE A C 1
ATOM 660 O O . ILE A 1 88 ? 7.643 -11.913 -42.539 1.00 94.56 88 ILE A O 1
ATOM 664 N N . GLN A 1 89 ? 9.372 -12.942 -43.549 1.00 94.31 89 GLN A N 1
ATOM 665 C CA . GLN A 1 89 ? 8.618 -14.063 -44.096 1.00 94.31 89 GLN A CA 1
ATOM 666 C C . GLN A 1 89 ? 8.958 -15.333 -43.319 1.00 94.31 89 GLN A C 1
ATOM 668 O O . GLN A 1 89 ? 10.119 -15.725 -43.216 1.00 94.31 89 GLN A O 1
ATOM 673 N N . PHE A 1 90 ? 7.937 -15.979 -42.771 1.00 94.25 90 PHE A N 1
ATOM 674 C CA . PHE A 1 90 ? 8.008 -17.315 -42.205 1.00 94.25 90 PHE A CA 1
ATOM 675 C C . PHE A 1 90 ? 7.502 -18.325 -43.233 1.00 94.25 90 PHE A C 1
ATOM 677 O O . PHE A 1 90 ? 6.372 -18.218 -43.714 1.00 94.25 90 PHE A O 1
ATOM 684 N N . ASN A 1 91 ? 8.333 -19.319 -43.534 1.00 91.94 91 ASN A N 1
ATOM 685 C CA . ASN A 1 91 ? 8.003 -20.418 -44.432 1.00 91.94 91 ASN A CA 1
ATOM 686 C C . ASN A 1 91 ? 8.004 -21.720 -43.637 1.00 91.94 91 ASN A C 1
ATOM 688 O O . ASN A 1 91 ? 9.070 -22.235 -43.294 1.00 91.94 91 ASN A O 1
ATOM 692 N N . GLY A 1 92 ? 6.813 -22.227 -43.332 1.00 85.88 92 GLY A N 1
ATOM 693 C CA . GLY A 1 92 ? 6.590 -23.474 -42.613 1.00 85.88 92 GLY A CA 1
ATOM 694 C C . GLY A 1 92 ? 5.966 -24.564 -43.484 1.00 85.88 92 GLY A C 1
ATOM 695 O O . GLY A 1 92 ? 5.505 -24.332 -44.604 1.00 85.88 92 GLY A O 1
ATOM 696 N N . VAL A 1 93 ? 5.938 -25.793 -42.966 1.00 79.94 93 VAL A N 1
ATOM 697 C CA . VAL A 1 93 ? 5.377 -26.948 -43.684 1.00 79.94 93 VAL A CA 1
ATOM 698 C C . VAL A 1 93 ? 3.851 -26.818 -43.741 1.00 79.94 93 VAL A C 1
ATOM 700 O O . VAL A 1 93 ? 3.159 -27.077 -42.760 1.00 79.94 93 VAL A O 1
ATOM 703 N N . GLY A 1 94 ? 3.327 -26.395 -44.894 1.00 79.38 94 GLY A N 1
ATOM 704 C CA . GLY A 1 94 ? 1.888 -26.196 -45.118 1.00 79.38 94 GLY A CA 1
ATOM 705 C C . GLY A 1 94 ? 1.330 -24.865 -44.598 1.00 79.38 94 GLY A C 1
ATOM 706 O O . GLY A 1 94 ? 0.123 -24.645 -44.677 1.00 79.38 94 GLY A O 1
ATOM 707 N N . HIS A 1 95 ? 2.184 -23.971 -44.090 1.00 84.00 95 HIS A N 1
ATOM 708 C CA . HIS A 1 95 ? 1.800 -22.641 -43.623 1.00 84.00 95 HIS A CA 1
ATOM 709 C C . HIS A 1 95 ? 2.925 -21.636 -43.881 1.00 84.00 95 HIS A C 1
ATOM 711 O O . HIS A 1 95 ? 4.045 -21.840 -43.426 1.00 84.00 95 HIS A O 1
ATOM 717 N N . SER A 1 96 ? 2.610 -20.528 -44.547 1.00 87.94 96 SER A N 1
ATOM 718 C CA . SER A 1 96 ? 3.491 -19.362 -44.630 1.00 87.94 96 SER A CA 1
ATOM 719 C C . SER A 1 96 ? 2.793 -18.155 -44.018 1.00 87.94 96 SER A C 1
ATOM 721 O O . SER A 1 96 ? 1.574 -18.006 -44.133 1.00 87.94 96 SER A O 1
ATOM 723 N N . ALA A 1 97 ? 3.572 -17.287 -43.385 1.00 92.06 97 ALA A N 1
ATOM 724 C CA . ALA A 1 97 ? 3.104 -16.034 -42.811 1.00 92.06 97 ALA A CA 1
ATOM 725 C C . ALA A 1 97 ? 4.122 -14.933 -43.104 1.00 92.06 97 ALA A C 1
ATOM 727 O O . ALA A 1 97 ? 5.317 -15.204 -43.183 1.00 92.06 97 ALA A O 1
ATOM 728 N N . SER A 1 98 ? 3.674 -13.687 -43.224 1.00 92.00 98 SER A N 1
ATOM 729 C CA . SER A 1 98 ? 4.581 -12.542 -43.237 1.00 92.00 98 SER A CA 1
ATOM 730 C C . SER A 1 98 ? 4.153 -11.488 -42.229 1.00 92.00 98 SER A C 1
ATOM 732 O O . SER A 1 98 ? 2.990 -11.410 -41.826 1.00 92.00 98 SER A O 1
ATOM 734 N N . SER A 1 99 ? 5.124 -10.711 -41.761 1.00 92.75 99 SER A N 1
ATOM 735 C CA . SER A 1 99 ? 4.908 -9.630 -40.810 1.00 92.75 99 SER A CA 1
ATOM 736 C C . SER A 1 99 ? 5.813 -8.458 -41.149 1.00 92.75 99 SER A C 1
ATOM 738 O O . SER A 1 99 ? 7.020 -8.626 -41.330 1.00 92.75 99 SER A O 1
ATOM 740 N N . LYS A 1 100 ? 5.225 -7.264 -41.231 1.00 94.56 100 LYS A N 1
ATOM 741 C CA . LYS A 1 100 ? 5.967 -6.016 -41.397 1.00 94.56 100 LYS A CA 1
ATOM 742 C C . LYS A 1 100 ? 6.347 -5.471 -40.031 1.00 94.56 100 LYS A C 1
ATOM 744 O O . LYS A 1 100 ? 5.469 -5.144 -39.232 1.00 94.56 100 LYS A O 1
ATOM 749 N N . ILE A 1 101 ? 7.643 -5.361 -39.774 1.00 95.06 101 ILE A N 1
ATOM 750 C CA . ILE A 1 101 ? 8.177 -4.855 -38.511 1.00 95.06 101 ILE A CA 1
ATOM 751 C C . ILE A 1 101 ? 8.978 -3.576 -38.735 1.00 95.06 101 ILE A C 1
ATOM 753 O O . ILE A 1 101 ? 9.527 -3.344 -39.810 1.00 95.06 101 ILE A O 1
ATOM 757 N N . GLN A 1 102 ? 9.035 -2.747 -37.697 1.00 95.50 102 GLN A N 1
ATOM 758 C CA . GLN A 1 102 ? 9.789 -1.498 -37.694 1.00 95.50 102 GLN A CA 1
ATOM 759 C C . GLN A 1 102 ? 11.093 -1.689 -36.921 1.00 95.50 102 GLN A C 1
ATOM 761 O O . GLN A 1 102 ? 11.073 -2.231 -35.817 1.00 95.50 102 GLN A O 1
ATOM 766 N N . LEU A 1 103 ? 12.204 -1.218 -37.474 1.00 95.75 103 LEU A N 1
ATOM 767 C CA . LEU A 1 103 ? 13.513 -1.129 -36.832 1.00 95.75 103 LEU A CA 1
ATOM 768 C C . LEU A 1 103 ? 13.868 0.346 -36.638 1.00 95.75 103 LEU A C 1
ATOM 770 O O . LEU A 1 103 ? 13.798 1.126 -37.587 1.00 95.75 103 LEU A O 1
ATOM 774 N N . ILE A 1 104 ? 14.271 0.721 -35.426 1.00 95.25 104 ILE A N 1
ATOM 775 C CA . ILE A 1 104 ? 14.698 2.086 -35.078 1.00 95.25 104 ILE A CA 1
ATOM 776 C C . ILE A 1 104 ? 16.059 2.052 -34.387 1.00 95.25 104 ILE A C 1
ATOM 778 O O . ILE A 1 104 ? 16.421 1.047 -33.779 1.00 95.25 104 ILE A O 1
ATOM 782 N N . SER A 1 105 ? 16.806 3.152 -34.444 1.00 94.62 105 SER A N 1
ATOM 783 C CA . SER A 1 105 ? 18.035 3.288 -33.660 1.00 94.62 105 SER A CA 1
ATOM 784 C C . SER A 1 105 ? 17.689 3.347 -32.174 1.00 94.62 105 SER A C 1
ATOM 786 O O . SER A 1 105 ? 16.911 4.199 -31.754 1.00 94.62 105 SER A O 1
ATOM 788 N N . ALA A 1 106 ? 18.304 2.495 -31.361 1.00 93.38 106 ALA A N 1
ATOM 789 C CA . ALA A 1 106 ? 18.219 2.597 -29.913 1.00 93.38 106 ALA A CA 1
ATOM 790 C C . ALA A 1 106 ? 18.789 3.954 -29.458 1.00 93.38 106 ALA A C 1
ATOM 792 O O . ALA A 1 106 ? 19.851 4.360 -29.951 1.00 93.38 106 ALA A O 1
ATOM 793 N N . PRO A 1 107 ? 18.120 4.657 -28.526 1.00 92.31 107 PRO A N 1
ATOM 794 C CA . PRO A 1 107 ? 18.697 5.838 -27.901 1.00 92.31 107 PRO A CA 1
ATOM 795 C C . PRO A 1 107 ? 19.966 5.486 -27.108 1.00 92.31 107 PRO A C 1
ATOM 797 O O . PRO A 1 107 ? 20.128 4.331 -26.696 1.00 92.31 107 PRO A O 1
ATOM 800 N N . PRO A 1 108 ? 20.854 6.464 -26.853 1.00 88.62 108 PRO A N 1
ATOM 801 C CA . PRO A 1 108 ? 21.988 6.263 -25.962 1.00 88.62 108 PRO A CA 1
ATOM 802 C C . PRO A 1 108 ? 21.526 5.976 -24.530 1.00 88.62 108 PRO A C 1
ATOM 804 O O . PRO A 1 108 ? 20.401 6.301 -24.138 1.00 88.62 108 PRO A O 1
ATOM 807 N N . ASP A 1 109 ? 22.435 5.417 -23.740 1.00 85.38 109 ASP A N 1
ATOM 808 C CA . ASP A 1 109 ? 22.187 5.142 -22.328 1.00 85.38 109 ASP A CA 1
ATOM 809 C C . ASP A 1 109 ? 22.025 6.424 -21.545 1.00 85.38 109 ASP A C 1
ATOM 811 O O . ASP A 1 109 ? 22.746 7.402 -21.755 1.00 85.38 109 ASP A O 1
ATOM 815 N N . ARG A 1 110 ? 21.069 6.406 -20.620 1.00 86.94 110 ARG A N 1
ATOM 816 C CA . ARG A 1 110 ? 20.710 7.575 -19.831 1.00 86.94 110 ARG A CA 1
ATOM 817 C C . ARG A 1 110 ? 20.628 7.235 -18.356 1.00 86.94 110 ARG A C 1
ATOM 819 O O . ARG A 1 110 ? 20.233 6.120 -18.016 1.00 86.94 110 ARG A O 1
ATOM 826 N N . PRO A 1 111 ? 20.884 8.220 -17.484 1.00 93.38 111 PRO A N 1
ATOM 827 C CA . PRO A 1 111 ? 20.673 8.117 -16.042 1.00 93.38 111 PRO A CA 1
ATOM 828 C C . PRO A 1 111 ? 19.175 8.165 -15.671 1.00 93.38 111 PRO A C 1
ATOM 830 O O . PRO A 1 111 ? 18.759 8.908 -14.783 1.00 93.38 111 PRO A O 1
ATOM 833 N N . ILE A 1 112 ? 18.334 7.419 -16.395 1.00 95.69 112 ILE A N 1
ATOM 834 C CA . ILE A 1 112 ? 16.885 7.343 -16.198 1.00 95.69 112 ILE A CA 1
ATOM 835 C C . ILE A 1 112 ? 16.490 5.885 -16.004 1.00 95.69 112 ILE A C 1
ATOM 837 O O . ILE A 1 112 ? 16.697 5.049 -16.884 1.00 95.69 112 ILE A O 1
ATOM 841 N N . THR A 1 113 ? 15.830 5.618 -14.884 1.00 96.69 113 THR A N 1
ATOM 842 C CA . THR A 1 113 ? 15.270 4.305 -14.559 1.00 96.69 113 THR A CA 1
ATOM 843 C C . THR A 1 113 ? 13.785 4.439 -14.303 1.00 96.69 113 THR A C 1
ATOM 845 O O . THR A 1 113 ? 13.323 5.444 -13.765 1.00 96.69 113 THR A O 1
ATOM 848 N N . TYR A 1 114 ? 13.007 3.430 -14.677 1.00 96.75 114 TYR A N 1
ATOM 849 C CA . TYR A 1 114 ? 11.582 3.403 -14.367 1.00 96.75 114 TYR A CA 1
ATOM 850 C C . TYR A 1 114 ? 11.314 2.519 -13.149 1.00 96.75 114 TYR A C 1
ATOM 852 O O . TYR A 1 114 ? 11.931 1.465 -12.988 1.00 96.75 114 TYR A O 1
ATOM 860 N N . LEU A 1 115 ? 10.374 2.935 -12.297 1.00 95.19 115 LEU A N 1
ATOM 861 C CA . LEU A 1 115 ? 9.820 2.098 -11.237 1.00 95.19 115 LEU A CA 1
ATOM 862 C C . LEU A 1 115 ? 8.450 1.576 -11.666 1.00 95.19 115 LEU A C 1
ATOM 864 O O . LEU A 1 115 ? 7.482 2.327 -11.785 1.00 95.19 115 LEU A O 1
ATOM 868 N N . SER A 1 116 ? 8.386 0.270 -11.877 1.00 94.44 116 SER A N 1
ATOM 869 C CA . SER A 1 116 ? 7.184 -0.496 -12.165 1.00 94.44 116 SER A CA 1
ATOM 870 C C . SER A 1 116 ? 6.400 -0.767 -10.885 1.00 94.44 116 SER A C 1
ATOM 872 O O . SER A 1 116 ? 6.884 -1.412 -9.947 1.00 94.44 116 SER A O 1
ATOM 874 N N . ASP A 1 117 ? 5.160 -0.290 -10.863 1.00 90.62 117 ASP A N 1
ATOM 875 C CA . ASP A 1 117 ? 4.123 -0.968 -10.108 1.00 90.62 117 ASP A CA 1
ATOM 876 C C . ASP A 1 117 ? 3.689 -2.158 -10.971 1.00 90.62 117 ASP A C 1
ATOM 878 O O . ASP A 1 117 ? 2.922 -1.988 -11.919 1.00 90.62 117 ASP A O 1
ATOM 882 N N . GLN A 1 118 ? 4.253 -3.349 -10.715 1.00 89.81 118 GLN A N 1
ATOM 883 C CA . GLN A 1 118 ? 4.105 -4.490 -11.632 1.00 89.81 118 GLN A CA 1
ATOM 884 C C . GLN A 1 118 ? 2.632 -4.812 -11.886 1.00 89.81 118 GLN A C 1
ATOM 886 O O . GLN A 1 118 ? 2.259 -5.297 -12.952 1.00 89.81 118 GLN A O 1
ATOM 891 N N . LEU A 1 119 ? 1.783 -4.507 -10.909 1.00 85.88 119 LEU A N 1
ATOM 892 C CA . LEU A 1 119 ? 0.351 -4.652 -11.026 1.00 85.88 119 LEU A CA 1
ATOM 893 C C . LEU A 1 119 ? -0.229 -3.761 -12.127 1.00 85.88 119 LEU A C 1
ATOM 895 O O . LEU A 1 119 ? -0.851 -4.270 -13.059 1.00 85.88 119 LEU A O 1
ATOM 899 N N . ASP A 1 120 ? 0.010 -2.455 -12.068 1.00 87.88 120 ASP A N 1
ATOM 900 C CA . ASP A 1 120 ? -0.495 -1.520 -13.076 1.00 87.88 120 ASP A CA 1
ATOM 901 C C . ASP A 1 120 ? 0.096 -1.796 -14.465 1.00 87.88 120 ASP A C 1
ATOM 903 O O . ASP A 1 120 ? -0.612 -1.697 -15.474 1.00 87.88 120 ASP A O 1
ATOM 907 N N . ASP A 1 121 ? 1.356 -2.229 -14.525 1.00 92.19 121 ASP A N 1
ATOM 908 C CA . ASP A 1 121 ? 2.012 -2.638 -15.766 1.00 92.19 121 ASP A CA 1
ATOM 909 C C . ASP A 1 121 ? 1.306 -3.841 -16.405 1.00 92.19 121 ASP A C 1
ATOM 911 O O . ASP A 1 121 ? 0.957 -3.801 -17.586 1.00 92.19 121 ASP A O 1
ATOM 915 N N . LEU A 1 122 ? 0.994 -4.884 -15.631 1.00 91.25 122 LEU A N 1
ATOM 916 C CA . LEU A 1 122 ? 0.243 -6.042 -16.126 1.00 91.25 122 LEU A CA 1
ATOM 917 C C . LEU A 1 122 ? -1.171 -5.660 -16.593 1.00 91.25 122 LEU A C 1
ATOM 919 O O . LEU A 1 122 ? -1.648 -6.216 -17.587 1.00 91.25 122 LEU A O 1
ATOM 923 N N . ILE A 1 123 ? -1.836 -4.696 -15.935 1.00 89.25 123 ILE A N 1
ATOM 924 C CA . ILE A 1 123 ? -3.109 -4.145 -16.434 1.00 89.25 123 ILE A CA 1
ATOM 925 C C . ILE A 1 123 ? -2.895 -3.542 -17.825 1.00 89.25 123 ILE A C 1
ATOM 927 O O . ILE A 1 123 ? -3.671 -3.837 -18.732 1.00 89.25 123 ILE A O 1
ATOM 931 N N . ARG A 1 124 ? -1.855 -2.725 -18.027 1.00 90.25 124 ARG A N 1
ATOM 932 C CA . ARG A 1 124 ? -1.582 -2.101 -19.334 1.00 90.25 124 ARG A CA 1
ATOM 933 C C . ARG A 1 124 ? -1.208 -3.104 -20.421 1.00 90.25 124 ARG A C 1
ATOM 935 O O . ARG A 1 124 ? -1.643 -2.933 -21.556 1.00 90.25 124 ARG A O 1
ATOM 942 N N . ILE A 1 125 ? -0.457 -4.146 -20.078 1.00 91.81 125 ILE A N 1
ATOM 943 C CA . ILE A 1 125 ? 0.011 -5.164 -21.030 1.00 91.81 125 ILE A CA 1
ATOM 944 C C . ILE A 1 125 ? -1.141 -6.064 -21.507 1.00 91.81 125 ILE A C 1
ATOM 946 O O . ILE A 1 125 ? -1.233 -6.403 -22.698 1.00 91.81 125 ILE A O 1
ATOM 950 N N . PHE A 1 126 ? -2.018 -6.470 -20.582 1.00 90.81 126 PHE A N 1
ATOM 951 C CA . PHE A 1 126 ? -3.012 -7.514 -20.840 1.00 90.81 126 PHE A CA 1
ATOM 952 C C . PHE A 1 126 ? -4.442 -7.012 -20.972 1.00 90.81 126 PHE A C 1
ATOM 954 O O . PHE A 1 126 ? -5.273 -7.745 -21.503 1.00 90.81 126 PHE A O 1
ATOM 961 N N . ARG A 1 127 ? -4.774 -5.793 -20.548 1.00 87.69 127 ARG A N 1
ATOM 962 C CA . ARG A 1 127 ? -6.141 -5.294 -20.686 1.00 87.69 127 ARG A CA 1
ATOM 963 C C . ARG A 1 127 ? -6.333 -4.551 -21.999 1.00 87.69 127 ARG A C 1
ATOM 965 O O . ARG A 1 127 ? -5.708 -3.526 -22.254 1.00 87.69 127 ARG A O 1
ATOM 972 N N . ASP A 1 128 ? -7.263 -5.036 -22.809 1.00 85.62 128 ASP A N 1
ATOM 973 C CA . ASP A 1 128 ? -7.660 -4.352 -24.029 1.00 85.62 128 ASP A CA 1
ATOM 974 C C . ASP A 1 128 ? -8.523 -3.131 -23.687 1.00 85.62 128 ASP A C 1
ATOM 976 O O . ASP A 1 128 ? -9.618 -3.253 -23.133 1.00 85.62 128 ASP A O 1
ATOM 980 N N . SER A 1 129 ? -8.032 -1.935 -24.005 1.00 79.94 129 SER A N 1
ATOM 981 C CA . SER A 1 129 ? -8.741 -0.686 -23.717 1.00 79.94 129 SER A CA 1
ATOM 982 C C . SER A 1 129 ? -9.990 -0.479 -24.578 1.00 79.94 129 SER A C 1
ATOM 984 O O . SER A 1 129 ? -10.885 0.250 -24.154 1.00 79.94 129 SER A O 1
ATOM 986 N N . LYS A 1 130 ? -10.082 -1.120 -25.753 1.00 83.44 130 LYS A N 1
ATOM 987 C CA . LYS A 1 130 ? -11.225 -0.998 -26.671 1.00 83.44 130 LYS A CA 1
ATOM 988 C C . LYS A 1 130 ? -12.365 -1.920 -26.265 1.00 83.44 130 LYS A C 1
ATOM 990 O O . LYS A 1 130 ? -13.519 -1.505 -26.268 1.00 83.44 130 LYS A O 1
ATOM 995 N N . THR A 1 131 ? -12.051 -3.169 -25.928 1.00 83.38 131 THR A N 1
ATOM 996 C CA . THR A 1 131 ? -13.072 -4.169 -25.566 1.00 83.38 131 THR A CA 1
ATOM 997 C C . THR A 1 131 ? -13.325 -4.242 -24.062 1.00 83.38 131 THR A C 1
ATOM 999 O O . THR A 1 131 ? -14.335 -4.794 -23.633 1.00 83.38 131 THR A O 1
ATOM 1002 N N . GLY A 1 132 ? -12.409 -3.709 -23.248 1.00 79.50 132 GLY A N 1
ATOM 1003 C CA . GLY A 1 132 ? -12.432 -3.805 -21.790 1.00 79.50 132 GLY A CA 1
ATOM 1004 C C . GLY A 1 132 ? -12.017 -5.176 -21.242 1.00 79.50 132 GLY A C 1
ATOM 1005 O O . GLY A 1 132 ? -11.930 -5.318 -20.019 1.00 79.50 132 GLY A O 1
ATOM 1006 N N . GLN A 1 133 ? -11.748 -6.154 -22.117 1.00 83.25 133 GLN A N 1
ATOM 1007 C CA . GLN A 1 133 ? -11.471 -7.549 -21.773 1.00 83.25 133 GLN A CA 1
ATOM 1008 C C . GLN A 1 133 ? -9.977 -7.824 -21.557 1.00 83.25 133 GLN A C 1
ATOM 1010 O O . GLN A 1 133 ? -9.104 -7.118 -22.061 1.00 83.25 133 GLN A O 1
ATOM 1015 N N . TRP A 1 134 ? -9.691 -8.889 -20.810 1.00 84.00 134 TRP A N 1
ATOM 1016 C CA . TRP A 1 134 ? -8.338 -9.401 -20.616 1.00 84.00 134 TRP A CA 1
ATOM 1017 C C . TRP A 1 134 ? -7.895 -10.232 -21.821 1.00 84.00 134 TRP A C 1
ATOM 1019 O O . TRP A 1 134 ? -8.591 -11.157 -22.237 1.00 84.00 134 TRP A O 1
ATOM 1029 N N . ARG A 1 135 ? -6.723 -9.909 -22.362 1.00 86.88 135 ARG A N 1
ATOM 1030 C CA . ARG A 1 135 ? -6.008 -10.700 -23.362 1.00 86.88 135 ARG A CA 1
ATOM 1031 C C . ARG A 1 135 ? -5.279 -11.867 -22.676 1.00 86.88 135 ARG A C 1
ATOM 1033 O O . ARG A 1 135 ? -4.965 -11.766 -21.488 1.00 86.88 135 ARG A O 1
ATOM 1040 N N . PRO A 1 136 ? -4.985 -12.958 -23.404 1.00 87.31 136 PRO A N 1
ATOM 1041 C CA . PRO A 1 136 ? -4.176 -14.053 -22.878 1.00 87.31 136 PRO A CA 1
ATOM 1042 C C . PRO A 1 136 ? -2.806 -13.580 -22.375 1.00 87.31 136 PRO A C 1
ATOM 1044 O O . PRO A 1 136 ? -2.216 -12.658 -22.944 1.00 87.31 136 PRO A O 1
ATOM 1047 N N . VAL A 1 137 ? -2.303 -14.239 -21.328 1.00 89.00 137 VAL A N 1
ATOM 1048 C CA . VAL A 1 137 ? -0.939 -14.038 -20.825 1.00 89.00 137 VAL A CA 1
ATOM 1049 C C . VAL A 1 137 ? 0.022 -14.808 -21.723 1.00 89.00 137 VAL A C 1
ATOM 1051 O O . VAL A 1 137 ? 0.032 -16.036 -21.712 1.00 89.00 137 VAL A O 1
ATOM 1054 N N . THR A 1 138 ? 0.801 -14.084 -22.520 1.00 90.50 138 THR A N 1
ATOM 1055 C CA . THR A 1 138 ? 1.734 -14.637 -23.508 1.00 90.50 138 THR A CA 1
ATOM 1056 C C . THR A 1 138 ? 3.091 -13.955 -23.400 1.00 90.50 138 THR A C 1
ATOM 1058 O O . THR A 1 138 ? 3.192 -12.802 -22.977 1.00 90.50 138 THR A O 1
ATOM 1061 N N . ARG A 1 139 ? 4.147 -14.671 -23.793 1.00 91.19 139 ARG A N 1
ATOM 1062 C CA . ARG A 1 139 ? 5.521 -14.161 -23.765 1.00 91.19 139 ARG A CA 1
ATOM 1063 C C . ARG A 1 139 ? 5.711 -12.911 -24.633 1.00 91.19 139 ARG A C 1
ATOM 1065 O O . ARG A 1 139 ? 6.312 -11.946 -24.174 1.00 91.19 139 ARG A O 1
ATOM 1072 N N . ASP A 1 140 ? 5.140 -12.889 -25.834 1.00 93.50 140 ASP A N 1
ATOM 1073 C CA . ASP A 1 140 ? 5.258 -11.766 -26.776 1.00 93.50 140 ASP A CA 1
ATOM 1074 C C . ASP A 1 140 ? 4.657 -10.450 -26.255 1.00 93.50 140 ASP A C 1
ATOM 1076 O O . ASP A 1 140 ? 5.046 -9.365 -26.690 1.00 93.50 140 ASP A O 1
ATOM 1080 N N . ALA A 1 141 ? 3.739 -10.519 -25.287 1.00 94.00 141 ALA A N 1
ATOM 1081 C CA . ALA A 1 141 ? 3.229 -9.346 -24.588 1.00 94.00 141 ALA A CA 1
ATOM 1082 C C . ALA A 1 141 ? 4.279 -8.730 -23.646 1.00 94.00 141 ALA A C 1
ATOM 1084 O O . ALA A 1 141 ? 4.352 -7.506 -23.538 1.00 94.00 141 ALA A O 1
ATOM 1085 N N . PHE A 1 142 ? 5.110 -9.554 -23.000 1.00 95.69 142 PHE A N 1
ATOM 1086 C CA . PHE A 1 142 ? 6.254 -9.074 -22.222 1.00 95.69 142 PHE A CA 1
ATOM 1087 C C . PHE A 1 142 ? 7.375 -8.573 -23.133 1.00 95.69 142 PHE A C 1
ATOM 1089 O O . PHE A 1 142 ? 7.888 -7.482 -22.896 1.00 95.69 142 PHE A O 1
ATOM 1096 N N . ASP A 1 143 ? 7.667 -9.284 -24.227 1.00 96.19 143 ASP A N 1
ATOM 1097 C CA . ASP A 1 143 ? 8.674 -8.853 -25.208 1.00 96.19 143 ASP A CA 1
ATOM 1098 C C . ASP A 1 143 ? 8.311 -7.469 -25.787 1.00 96.19 143 ASP A C 1
ATOM 1100 O O . ASP A 1 143 ? 9.153 -6.587 -25.947 1.00 96.19 143 ASP A O 1
ATOM 1104 N N . GLN A 1 144 ? 7.022 -7.219 -26.040 1.00 95.00 144 GLN A N 1
ATOM 1105 C CA . GLN A 1 144 ? 6.513 -5.901 -26.429 1.00 95.00 144 GLN A CA 1
ATOM 1106 C C . GLN A 1 144 ? 6.780 -4.823 -25.367 1.00 95.00 144 GLN A C 1
ATOM 1108 O O . GLN A 1 144 ? 7.214 -3.723 -25.716 1.00 95.00 144 GLN A O 1
ATOM 1113 N N . TYR A 1 145 ? 6.558 -5.135 -24.089 1.00 96.25 145 TYR A N 1
ATOM 1114 C CA . TYR A 1 145 ? 6.785 -4.206 -22.985 1.00 96.25 145 TYR A CA 1
ATOM 1115 C C . TYR A 1 145 ? 8.271 -3.846 -22.834 1.00 96.25 145 TYR A C 1
ATOM 1117 O O . TYR A 1 145 ? 8.607 -2.663 -22.758 1.00 96.25 145 TYR A O 1
ATOM 1125 N N . PHE A 1 146 ? 9.177 -4.827 -22.883 1.00 97.12 146 PHE A N 1
ATOM 1126 C CA . PHE A 1 146 ? 10.617 -4.563 -22.782 1.00 97.12 146 PHE A CA 1
ATOM 1127 C C . PHE A 1 146 ? 11.190 -3.881 -24.032 1.00 97.12 146 PHE A C 1
ATOM 1129 O O . PHE A 1 146 ? 12.069 -3.027 -23.902 1.00 97.12 146 PHE A O 1
ATOM 1136 N N . ARG A 1 147 ? 10.637 -4.126 -25.231 1.00 96.00 147 ARG A N 1
ATOM 1137 C CA . ARG A 1 147 ? 10.977 -3.333 -26.430 1.00 96.00 147 ARG A CA 1
ATOM 1138 C C . ARG A 1 147 ? 10.625 -1.849 -26.281 1.00 96.00 147 ARG A C 1
ATOM 1140 O O . ARG A 1 147 ? 11.380 -1.011 -26.769 1.00 96.00 147 ARG A O 1
ATOM 1147 N N . ARG A 1 148 ? 9.547 -1.492 -25.564 1.00 95.75 148 ARG A N 1
ATOM 1148 C CA . ARG A 1 148 ? 9.247 -0.075 -25.250 1.00 95.75 148 ARG A CA 1
ATOM 1149 C C . ARG A 1 148 ? 10.351 0.548 -24.402 1.00 95.75 148 ARG A C 1
ATOM 1151 O O . ARG A 1 148 ? 10.782 1.657 -24.691 1.00 95.75 148 ARG A O 1
ATOM 1158 N N . LEU A 1 149 ? 10.842 -0.175 -23.393 1.00 95.69 149 LEU A N 1
ATOM 1159 C CA . LEU A 1 149 ? 11.955 0.293 -22.560 1.00 95.69 149 LEU A CA 1
ATOM 1160 C C . LEU A 1 149 ? 13.234 0.489 -23.386 1.00 95.69 149 LEU A C 1
ATOM 1162 O O . LEU A 1 149 ? 13.860 1.545 -23.284 1.00 95.69 149 LEU A O 1
ATOM 1166 N N . GLN A 1 150 ? 13.555 -0.453 -24.282 1.00 95.06 150 GLN A N 1
ATOM 1167 C CA . GLN A 1 150 ? 14.669 -0.306 -25.226 1.00 95.06 150 GLN A CA 1
ATOM 1168 C C . GLN A 1 150 ? 14.513 0.936 -26.121 1.00 95.06 150 GLN A C 1
ATOM 1170 O O . GLN A 1 150 ? 15.469 1.695 -26.270 1.00 95.06 150 GLN A O 1
ATOM 1175 N N . GLY A 1 151 ? 13.317 1.180 -26.673 1.00 93.94 151 GLY A N 1
ATOM 1176 C CA . GLY A 1 151 ? 13.010 2.372 -27.480 1.00 93.94 151 GLY A CA 1
ATOM 1177 C C . GLY A 1 151 ? 13.105 3.690 -26.703 1.00 93.94 151 GLY A C 1
ATOM 1178 O O . GLY A 1 151 ? 13.330 4.747 -27.287 1.00 93.94 151 GLY A O 1
ATOM 1179 N N . HIS A 1 152 ? 13.006 3.633 -25.372 1.00 94.19 152 HIS A N 1
ATOM 1180 C CA . HIS A 1 152 ? 13.182 4.791 -24.495 1.00 94.19 152 HIS A CA 1
ATOM 1181 C C . HIS A 1 152 ? 14.637 4.997 -24.035 1.00 94.19 152 HIS A C 1
ATOM 1183 O O . HIS A 1 152 ? 14.943 6.027 -23.423 1.00 94.19 152 HIS A O 1
ATOM 1189 N N . GLY A 1 153 ? 15.536 4.048 -24.323 1.00 92.56 153 GLY A N 1
ATOM 1190 C CA . GLY A 1 153 ? 16.901 4.030 -23.786 1.00 92.56 153 GLY A CA 1
ATOM 1191 C C . GLY A 1 153 ? 16.961 3.661 -22.298 1.00 92.56 153 GLY A C 1
ATOM 1192 O O . GLY A 1 153 ? 17.930 3.996 -21.621 1.00 92.56 153 GLY A O 1
ATOM 1193 N N . VAL A 1 154 ? 15.921 3.009 -21.767 1.00 94.06 154 VAL A N 1
ATOM 1194 C CA . VAL A 1 154 ? 15.870 2.539 -20.376 1.00 94.06 154 VAL A CA 1
ATOM 1195 C C . VAL A 1 154 ? 16.417 1.118 -20.327 1.00 94.06 154 VAL A C 1
ATOM 1197 O O . VAL A 1 154 ? 15.877 0.230 -20.980 1.00 94.06 154 VAL A O 1
ATOM 1200 N N . ARG A 1 155 ? 17.471 0.898 -19.535 1.00 94.12 155 ARG A N 1
ATOM 1201 C CA . ARG A 1 155 ? 18.123 -0.418 -19.369 1.00 94.12 155 ARG A CA 1
ATOM 1202 C C . ARG A 1 155 ? 17.803 -1.124 -18.058 1.00 94.12 155 ARG A C 1
ATOM 1204 O O . ARG A 1 155 ? 18.171 -2.280 -17.881 1.00 94.12 155 ARG A O 1
ATOM 1211 N N . ARG A 1 156 ? 17.145 -0.434 -17.127 1.00 96.06 156 ARG A N 1
ATOM 1212 C CA . ARG A 1 156 ? 16.794 -0.976 -15.817 1.00 96.06 156 ARG A CA 1
ATOM 1213 C C . ARG A 1 156 ? 15.347 -0.680 -15.475 1.00 96.06 156 ARG A C 1
ATOM 1215 O O . ARG A 1 156 ? 14.855 0.429 -15.690 1.00 96.06 156 ARG A O 1
ATOM 1222 N N . LEU A 1 157 ? 14.688 -1.675 -14.897 1.00 97.75 157 LEU A N 1
ATOM 1223 C CA . LEU A 1 157 ? 13.348 -1.552 -14.348 1.00 97.75 157 LEU A CA 1
ATOM 1224 C C . LEU A 1 157 ? 13.366 -1.946 -12.870 1.00 97.75 157 LEU A C 1
ATOM 1226 O O . LEU A 1 157 ? 13.701 -3.074 -12.513 1.00 97.75 157 LEU A O 1
ATOM 1230 N N . ILE A 1 158 ? 12.976 -1.020 -11.999 1.00 97.50 158 ILE A N 1
ATOM 1231 C CA . ILE A 1 158 ? 12.757 -1.309 -10.581 1.00 97.50 158 ILE A CA 1
ATOM 1232 C C . ILE A 1 158 ? 11.343 -1.860 -10.434 1.00 97.50 158 ILE A C 1
ATOM 1234 O O . ILE A 1 158 ? 10.375 -1.145 -10.658 1.00 97.50 158 ILE A O 1
ATOM 1238 N N . VAL A 1 159 ? 11.207 -3.127 -10.067 1.00 96.25 159 VAL A N 1
ATOM 1239 C CA . VAL A 1 159 ? 9.931 -3.845 -10.042 1.00 96.25 159 VAL A CA 1
ATOM 1240 C C . VAL A 1 159 ? 9.440 -3.975 -8.611 1.00 96.25 159 VAL A C 1
ATOM 1242 O O . VAL A 1 159 ? 10.067 -4.653 -7.799 1.00 96.25 159 VAL A O 1
ATOM 1245 N N . TRP A 1 160 ? 8.294 -3.372 -8.293 1.00 92.81 160 TRP A N 1
ATOM 1246 C CA . TRP A 1 160 ? 7.537 -3.759 -7.105 1.00 92.81 160 TRP A CA 1
ATOM 1247 C C . TRP A 1 160 ? 6.593 -4.919 -7.450 1.00 92.81 160 TRP A C 1
ATOM 1249 O O . TRP A 1 160 ? 5.628 -4.702 -8.186 1.00 92.81 160 TRP A O 1
ATOM 1259 N N . PRO A 1 161 ? 6.813 -6.133 -6.911 1.00 86.38 161 PRO A N 1
ATOM 1260 C CA . PRO A 1 161 ? 6.074 -7.326 -7.319 1.00 86.38 161 PRO A CA 1
ATOM 1261 C C . PRO A 1 161 ? 4.719 -7.505 -6.613 1.00 86.38 161 PRO A C 1
ATOM 1263 O O . PRO A 1 161 ? 4.155 -8.597 -6.667 1.00 86.38 161 PRO A O 1
ATOM 1266 N N . SER A 1 162 ? 4.183 -6.455 -5.975 1.00 87.00 162 SER A N 1
ATOM 1267 C CA . SER A 1 162 ? 3.082 -6.488 -4.994 1.00 87.00 162 SER A CA 1
ATOM 1268 C C . SER A 1 162 ? 3.491 -6.935 -3.581 1.00 87.00 162 SER A C 1
ATOM 1270 O O . SER A 1 162 ? 4.610 -7.377 -3.345 1.00 87.00 162 SER A O 1
ATOM 1272 N N . ALA A 1 163 ? 2.549 -6.801 -2.642 1.00 85.88 163 ALA A N 1
ATOM 1273 C CA . ALA A 1 163 ? 2.623 -7.249 -1.251 1.00 85.88 163 ALA A CA 1
ATOM 1274 C C . ALA A 1 163 ? 2.847 -8.767 -1.118 1.00 85.88 163 ALA A C 1
ATOM 1276 O O . ALA A 1 163 ? 3.588 -9.223 -0.257 1.00 85.88 163 ALA A O 1
ATOM 1277 N N . PHE A 1 164 ? 2.222 -9.545 -2.004 1.00 90.56 164 PHE A N 1
ATOM 1278 C CA . PHE A 1 164 ? 2.529 -10.954 -2.219 1.00 90.56 164 PHE A CA 1
ATOM 1279 C C . PHE A 1 164 ? 3.138 -11.099 -3.622 1.00 90.56 164 PHE A C 1
ATOM 1281 O O . PHE A 1 164 ? 2.389 -10.975 -4.606 1.00 90.56 164 PHE A O 1
ATOM 1288 N N . PRO A 1 165 ? 4.463 -11.331 -3.718 1.00 89.12 165 PRO A N 1
ATOM 1289 C CA . PRO A 1 165 ? 5.189 -11.365 -4.980 1.00 89.12 165 PRO A CA 1
ATOM 1290 C C . PRO A 1 165 ? 4.646 -12.366 -6.007 1.00 89.12 165 PRO A C 1
ATOM 1292 O O . PRO A 1 165 ? 4.229 -13.478 -5.676 1.00 89.12 165 PRO A O 1
ATOM 1295 N N . LEU A 1 166 ? 4.698 -11.984 -7.287 1.00 88.19 166 LEU A N 1
ATOM 1296 C CA . LEU A 1 166 ? 4.383 -12.888 -8.403 1.00 88.19 166 LEU A CA 1
ATOM 1297 C C . LEU A 1 166 ? 5.498 -13.911 -8.660 1.00 88.19 166 LEU A C 1
ATOM 1299 O O . LEU A 1 166 ? 5.222 -15.051 -9.025 1.00 88.19 166 LEU A O 1
ATOM 1303 N N . VAL A 1 167 ? 6.756 -13.510 -8.455 1.00 89.19 167 VAL A N 1
ATOM 1304 C CA . VAL A 1 167 ? 7.895 -14.433 -8.369 1.00 89.19 167 VAL A CA 1
ATOM 1305 C C . VAL A 1 167 ? 7.928 -14.954 -6.936 1.00 89.19 167 VAL A C 1
ATOM 1307 O O . VAL A 1 167 ? 8.310 -14.223 -6.026 1.00 89.19 167 VAL A O 1
ATOM 1310 N N . ASN A 1 168 ? 7.470 -16.184 -6.723 1.00 90.38 168 ASN A N 1
ATOM 1311 C CA . ASN A 1 168 ? 7.413 -16.785 -5.397 1.00 90.38 168 ASN A CA 1
ATOM 1312 C C . ASN A 1 168 ? 7.796 -18.271 -5.418 1.00 90.38 168 ASN A C 1
ATOM 1314 O O . ASN A 1 168 ? 7.686 -18.947 -6.443 1.00 90.38 168 ASN A O 1
ATOM 1318 N N . GLU A 1 169 ? 8.242 -18.749 -4.256 1.00 91.25 169 GLU A N 1
ATOM 1319 C CA . GLU A 1 169 ? 8.504 -20.157 -3.959 1.00 91.25 169 GLU A CA 1
ATOM 1320 C C . GLU A 1 169 ? 7.577 -20.572 -2.803 1.00 91.25 169 GLU A C 1
ATOM 1322 O O . GLU A 1 169 ? 7.688 -19.992 -1.716 1.00 91.25 169 GLU A O 1
ATOM 1327 N N . PRO A 1 170 ? 6.646 -21.524 -3.007 1.00 91.94 170 PRO A N 1
ATOM 1328 C CA . PRO A 1 170 ? 5.711 -21.996 -1.980 1.00 91.94 170 PRO A CA 1
ATOM 1329 C C . PRO A 1 170 ? 6.362 -22.348 -0.636 1.00 91.94 170 PRO A C 1
ATOM 1331 O O . PRO A 1 170 ? 5.804 -22.090 0.435 1.00 91.94 170 PRO A O 1
ATOM 1334 N N . GLU A 1 171 ? 7.573 -22.897 -0.686 1.00 92.31 171 GLU A N 1
ATOM 1335 C CA . GLU A 1 171 ? 8.355 -23.358 0.458 1.00 92.31 171 GLU A CA 1
ATOM 1336 C C . GLU A 1 171 ? 8.705 -22.213 1.419 1.00 92.31 171 GLU A C 1
ATOM 1338 O O . GLU A 1 171 ? 8.818 -22.438 2.626 1.00 92.31 171 GLU A O 1
ATOM 1343 N N . ASN A 1 172 ? 8.793 -20.974 0.919 1.00 91.75 172 ASN A N 1
ATOM 1344 C CA . ASN A 1 172 ? 9.067 -19.789 1.736 1.00 91.75 172 ASN A CA 1
ATOM 1345 C C . ASN A 1 172 ? 7.961 -19.506 2.766 1.00 91.75 172 ASN A C 1
ATOM 1347 O O . ASN A 1 172 ? 8.210 -18.836 3.771 1.00 91.75 172 ASN A O 1
ATOM 1351 N N . TYR A 1 173 ? 6.744 -19.999 2.526 1.00 91.62 173 TYR A N 1
ATOM 1352 C CA . TYR A 1 173 ? 5.563 -19.691 3.336 1.00 91.62 173 TYR A CA 1
ATOM 1353 C C . TYR A 1 173 ? 5.154 -20.831 4.280 1.00 91.62 173 TYR A C 1
ATOM 1355 O O . TYR A 1 173 ? 4.316 -20.633 5.167 1.00 91.62 173 TYR A O 1
ATOM 1363 N N . GLY A 1 174 ? 5.760 -22.009 4.109 1.00 91.06 174 GLY A N 1
ATOM 1364 C CA . GLY A 1 174 ? 5.369 -23.250 4.772 1.00 91.06 174 GLY A CA 1
ATOM 1365 C C . GLY A 1 174 ? 4.199 -23.950 4.072 1.00 91.06 174 GLY A C 1
ATOM 1366 O O . GLY A 1 174 ? 3.277 -23.309 3.566 1.00 91.06 174 GLY A O 1
ATOM 1367 N N . ALA A 1 175 ? 4.232 -25.286 4.072 1.00 92.88 175 ALA A N 1
ATOM 1368 C CA . ALA A 1 175 ? 3.290 -26.123 3.325 1.00 92.88 175 ALA A CA 1
ATOM 1369 C C . ALA A 1 175 ? 1.820 -25.878 3.708 1.00 92.88 175 ALA A C 1
ATOM 1371 O O . ALA A 1 175 ? 0.961 -25.815 2.833 1.00 92.88 175 ALA A O 1
ATOM 1372 N N . GLU A 1 176 ? 1.532 -25.695 4.999 1.00 93.38 176 GLU A N 1
ATOM 1373 C CA . GLU A 1 176 ? 0.174 -25.437 5.489 1.00 93.38 176 GLU A CA 1
ATOM 1374 C C . GLU A 1 176 ? -0.358 -24.082 5.000 1.00 93.38 176 GLU A C 1
ATOM 1376 O O . GLU A 1 176 ? -1.426 -24.025 4.390 1.00 93.38 176 GLU A O 1
ATOM 1381 N N . SER A 1 177 ? 0.408 -23.001 5.193 1.00 93.94 177 SER A N 1
ATOM 1382 C CA . SER A 1 177 ? 0.019 -21.651 4.765 1.00 93.94 177 SER A CA 1
ATOM 1383 C C . SER A 1 177 ? -0.188 -21.575 3.253 1.00 93.94 177 SER A C 1
ATOM 1385 O O . SER A 1 177 ? -1.151 -20.960 2.790 1.00 93.94 177 SER A O 1
ATOM 1387 N N . TRP A 1 178 ? 0.706 -22.201 2.477 1.00 94.94 178 TRP A N 1
ATOM 1388 C CA . TRP A 1 178 ? 0.588 -22.245 1.022 1.00 94.94 178 TRP A CA 1
ATOM 1389 C C . TRP A 1 178 ? -0.623 -23.062 0.571 1.00 94.94 178 TRP A C 1
ATOM 1391 O O . TRP A 1 178 ? -1.416 -22.575 -0.232 1.00 94.94 178 TRP A O 1
ATOM 1401 N N . SER A 1 179 ? -0.803 -24.272 1.112 1.00 94.56 179 SER A N 1
ATOM 1402 C CA . SER A 1 179 ? -1.946 -25.129 0.775 1.00 94.56 179 SER A CA 1
ATOM 1403 C C . SER A 1 179 ? -3.270 -24.432 1.082 1.00 94.56 179 SER A C 1
ATOM 1405 O O . SER A 1 179 ? -4.199 -24.476 0.275 1.00 94.56 179 SER A O 1
ATOM 1407 N N . LEU A 1 180 ? -3.339 -23.719 2.210 1.00 94.81 180 LEU A N 1
ATOM 1408 C CA . LEU A 1 180 ? -4.499 -22.915 2.564 1.00 94.81 180 LEU A CA 1
ATOM 1409 C C . LEU A 1 180 ? -4.762 -21.812 1.531 1.00 94.81 180 LEU A C 1
ATOM 1411 O O . LEU A 1 180 ? -5.881 -21.713 1.028 1.00 94.81 180 LEU A O 1
ATOM 1415 N N . PHE A 1 181 ? -3.740 -21.023 1.173 1.00 95.38 181 PHE A N 1
ATOM 1416 C CA . PHE A 1 181 ? -3.861 -19.999 0.132 1.00 95.38 181 PHE A CA 1
ATOM 1417 C C . PHE A 1 181 ? -4.345 -20.598 -1.194 1.00 95.38 181 PHE A C 1
ATOM 1419 O O . PHE A 1 181 ? -5.273 -20.061 -1.795 1.00 95.38 181 PHE A O 1
ATOM 1426 N N . GLU A 1 182 ? -3.761 -21.715 -1.631 1.00 95.56 182 GLU A N 1
ATOM 1427 C CA . GLU A 1 182 ? -4.119 -22.363 -2.890 1.00 95.56 182 GLU A CA 1
ATOM 1428 C C . GLU A 1 182 ? -5.586 -22.799 -2.914 1.00 95.56 182 GLU A C 1
ATOM 1430 O O . GLU A 1 182 ? -6.302 -22.469 -3.861 1.00 95.56 182 GLU A O 1
ATOM 1435 N N . LYS A 1 183 ? -6.066 -23.480 -1.867 1.00 95.69 183 LYS A N 1
ATOM 1436 C CA . LYS A 1 183 ? -7.468 -23.918 -1.788 1.00 95.69 183 LYS A CA 1
ATOM 1437 C C . LYS A 1 183 ? -8.439 -22.738 -1.825 1.00 95.69 183 LYS A C 1
ATOM 1439 O O . LYS A 1 183 ? -9.424 -22.765 -2.559 1.00 95.69 183 LYS A O 1
ATOM 1444 N N . GLN A 1 184 ? -8.141 -21.677 -1.075 1.00 95.88 184 GLN A N 1
ATOM 1445 C CA . GLN A 1 184 ? -8.968 -20.468 -1.034 1.00 95.88 184 GLN A CA 1
ATOM 1446 C C . GLN A 1 184 ? -8.948 -19.707 -2.368 1.00 95.88 184 GLN A C 1
ATOM 1448 O O . GLN A 1 184 ? -9.988 -19.234 -2.834 1.00 95.88 184 GLN A O 1
ATOM 1453 N N . ALA A 1 185 ? -7.784 -19.625 -3.015 1.00 95.94 185 ALA A N 1
ATOM 1454 C CA . ALA A 1 185 ? -7.635 -19.019 -4.329 1.00 95.94 185 ALA A CA 1
ATOM 1455 C C . ALA A 1 185 ? -8.402 -19.804 -5.402 1.00 95.94 185 ALA A C 1
ATOM 1457 O O . ALA A 1 185 ? -9.114 -19.196 -6.197 1.00 95.94 185 ALA A O 1
ATOM 1458 N N . ARG A 1 186 ? -8.325 -21.141 -5.404 1.00 96.06 186 ARG A N 1
ATOM 1459 C CA . ARG A 1 186 ? -9.086 -21.995 -6.333 1.00 96.06 186 ARG A CA 1
ATOM 1460 C C . ARG A 1 186 ? -10.591 -21.856 -6.134 1.00 96.06 186 ARG A C 1
ATOM 1462 O O . ARG A 1 186 ? -11.295 -21.599 -7.102 1.00 96.06 186 ARG A O 1
ATOM 1469 N N . ALA A 1 187 ? -11.066 -21.876 -4.888 1.00 96.00 187 ALA A N 1
ATOM 1470 C CA . ALA A 1 187 ? -12.476 -21.638 -4.578 1.00 96.00 187 ALA A CA 1
ATOM 1471 C C . ALA A 1 187 ? -12.996 -20.312 -5.160 1.00 96.00 187 ALA A C 1
ATOM 1473 O O . ALA A 1 187 ? -14.114 -20.250 -5.663 1.00 96.00 187 ALA A O 1
ATOM 1474 N N . PHE A 1 188 ? -12.179 -19.254 -5.132 1.00 95.06 188 PHE A N 1
ATOM 1475 C CA . PHE A 1 188 ? -12.511 -17.987 -5.782 1.00 95.06 188 PHE A CA 1
ATOM 1476 C C . PHE A 1 188 ? -12.493 -18.086 -7.312 1.00 95.06 188 PHE A C 1
ATOM 1478 O O . PHE A 1 188 ? -13.411 -17.603 -7.970 1.00 95.06 188 PHE A O 1
ATOM 1485 N N . LEU A 1 189 ? -11.427 -18.651 -7.883 1.00 95.00 189 LEU A N 1
ATOM 1486 C CA . LEU A 1 189 ? -11.203 -18.671 -9.331 1.00 95.00 189 LEU A CA 1
ATOM 1487 C C . LEU A 1 189 ? -12.196 -19.563 -10.076 1.00 95.00 189 LEU A C 1
ATOM 1489 O O . LEU A 1 189 ? -12.519 -19.269 -11.230 1.00 95.00 189 LEU A O 1
ATOM 1493 N N . ASP A 1 190 ? -12.674 -20.611 -9.414 1.00 95.62 190 ASP A N 1
ATOM 1494 C CA . ASP A 1 190 ? -13.509 -21.651 -10.005 1.00 95.62 190 ASP A CA 1
ATOM 1495 C C . ASP A 1 190 ? -15.012 -21.422 -9.741 1.00 95.62 190 ASP A C 1
ATOM 1497 O O . ASP A 1 190 ? -15.853 -22.119 -10.318 1.00 95.62 190 ASP A O 1
ATOM 1501 N N . ASP A 1 191 ? -15.382 -20.419 -8.929 1.00 96.25 191 ASP A N 1
ATOM 1502 C CA . ASP A 1 191 ? -16.788 -20.126 -8.635 1.00 96.25 191 ASP A CA 1
ATOM 1503 C C . ASP A 1 191 ? -17.532 -19.568 -9.856 1.00 96.25 191 ASP A C 1
ATOM 1505 O O . ASP A 1 191 ? -17.192 -18.526 -10.425 1.00 96.25 191 ASP A O 1
ATOM 1509 N N . LYS A 1 192 ? -18.596 -20.266 -10.262 1.00 95.88 192 LYS A N 1
ATOM 1510 C CA . LYS A 1 192 ? -19.358 -19.933 -11.472 1.00 95.88 192 LYS A CA 1
ATOM 1511 C C . LYS A 1 192 ? -20.155 -18.642 -11.314 1.00 95.88 192 LYS A C 1
ATOM 1513 O O . LYS A 1 192 ? -20.121 -17.807 -12.214 1.00 95.88 192 LYS A O 1
ATOM 1518 N N . GLU A 1 193 ? -20.844 -18.470 -10.184 1.00 95.62 193 GLU A N 1
ATOM 1519 C CA . GLU A 1 193 ? -21.707 -17.304 -9.950 1.00 95.62 193 GLU A CA 1
ATOM 1520 C C . GLU A 1 193 ? -20.875 -16.014 -9.913 1.00 95.62 193 GLU A C 1
ATOM 1522 O O . GLU A 1 193 ? -21.212 -15.014 -10.554 1.00 95.62 193 GLU A O 1
ATOM 1527 N N . LEU A 1 194 ? -19.750 -16.037 -9.199 1.00 95.12 194 LEU A N 1
ATOM 1528 C CA . LEU A 1 194 ? -18.814 -14.928 -9.154 1.00 95.12 194 LEU A CA 1
ATOM 1529 C C . LEU A 1 194 ? -18.205 -14.657 -10.531 1.00 95.12 194 LEU A C 1
ATOM 1531 O O . LEU A 1 194 ? -18.167 -13.501 -10.951 1.00 95.12 194 LEU A O 1
ATOM 1535 N N . ASN A 1 195 ? -17.765 -15.686 -11.260 1.00 93.69 195 ASN A N 1
ATOM 1536 C CA . ASN A 1 195 ? -17.198 -15.507 -12.597 1.00 93.69 195 ASN A CA 1
ATOM 1537 C C . ASN A 1 195 ? -18.201 -14.882 -13.578 1.00 93.69 195 ASN A C 1
ATOM 1539 O O . ASN A 1 195 ? -17.815 -14.030 -14.381 1.00 93.69 195 ASN A O 1
ATOM 1543 N N . GLU A 1 196 ? -19.488 -15.219 -13.486 1.00 93.44 196 GLU A N 1
ATOM 1544 C CA . GLU A 1 196 ? -20.539 -14.544 -14.254 1.00 93.44 196 GLU A CA 1
ATOM 1545 C C . GLU A 1 196 ? -20.629 -13.052 -13.895 1.00 93.44 196 GLU A C 1
ATOM 1547 O O . GLU A 1 196 ? -20.640 -12.206 -14.791 1.00 93.44 196 GLU A O 1
ATOM 1552 N N . VAL A 1 197 ? -20.608 -12.694 -12.606 1.00 92.44 197 VAL A N 1
ATOM 1553 C CA . VAL A 1 197 ? -20.601 -11.284 -12.160 1.00 92.44 197 VAL A CA 1
ATOM 1554 C C . VAL A 1 197 ? -19.354 -10.540 -12.642 1.00 92.44 197 VAL A C 1
ATOM 1556 O O . VAL A 1 197 ? -19.437 -9.377 -13.051 1.00 92.44 197 VAL A O 1
ATOM 1559 N N . LEU A 1 198 ? -18.193 -11.192 -12.581 1.00 90.75 198 LEU A N 1
ATOM 1560 C CA . LEU A 1 198 ? -16.921 -10.576 -12.923 1.00 90.75 198 LEU A CA 1
ATOM 1561 C C . LEU A 1 198 ? -16.766 -10.410 -14.430 1.00 90.75 198 LEU A C 1
ATOM 1563 O O . LEU A 1 198 ? -16.376 -9.331 -14.850 1.00 90.75 198 LEU A O 1
ATOM 1567 N N . TYR A 1 199 ? -17.074 -11.413 -15.250 1.00 87.81 199 TYR A N 1
ATOM 1568 C CA . TYR A 1 199 ? -16.637 -11.451 -16.653 1.00 87.81 199 TYR A CA 1
ATOM 1569 C C . TYR A 1 199 ? -17.756 -11.285 -17.694 1.00 87.81 199 TYR A C 1
ATOM 1571 O O . TYR A 1 199 ? -17.451 -11.152 -18.877 1.00 87.81 199 TYR A O 1
ATOM 1579 N N . SER A 1 200 ? -19.034 -11.238 -17.297 1.00 85.06 200 SER A N 1
ATOM 1580 C CA . SER A 1 200 ? -20.154 -11.076 -18.249 1.00 85.06 200 SER A CA 1
ATOM 1581 C C . SER A 1 200 ? -20.267 -9.685 -18.875 1.00 85.06 200 SER A C 1
ATOM 1583 O O . SER A 1 200 ? -20.882 -9.537 -19.930 1.00 85.06 200 SER A O 1
ATOM 1585 N N . THR A 1 201 ? -19.679 -8.658 -18.252 1.00 78.94 201 THR A N 1
ATOM 1586 C CA . THR A 1 201 ? -19.753 -7.272 -18.741 1.00 78.94 201 THR A CA 1
ATOM 1587 C C . THR A 1 201 ? -18.382 -6.746 -19.178 1.00 78.94 201 THR A C 1
ATOM 1589 O O . THR A 1 201 ? -17.382 -7.085 -18.548 1.00 78.94 201 THR A O 1
ATOM 1592 N N . PRO A 1 202 ? -18.317 -5.838 -20.173 1.00 76.69 202 PRO A N 1
ATOM 1593 C CA . PRO A 1 202 ? -17.067 -5.171 -20.568 1.00 76.69 202 PRO A CA 1
ATOM 1594 C C . PRO A 1 202 ? -16.470 -4.251 -19.486 1.00 76.69 202 PRO A C 1
ATOM 1596 O O . PRO A 1 202 ? -15.328 -3.805 -19.590 1.00 76.69 202 PRO A O 1
ATOM 1599 N N . SER A 1 203 ? -17.254 -3.905 -18.459 1.00 80.81 203 SER A N 1
ATOM 1600 C CA . SER A 1 203 ? -16.826 -2.973 -17.415 1.00 80.81 203 SER A CA 1
ATOM 1601 C C . SER A 1 203 ? -15.767 -3.590 -16.500 1.00 80.81 203 SER A C 1
ATOM 1603 O O . SER A 1 203 ? -15.898 -4.735 -16.072 1.00 80.81 203 SER A O 1
ATOM 1605 N N . TYR A 1 204 ? -14.746 -2.801 -16.147 1.00 81.62 204 TYR A N 1
ATOM 1606 C CA . TYR A 1 204 ? -13.734 -3.224 -15.179 1.00 81.62 204 TYR A CA 1
ATOM 1607 C C . TYR A 1 204 ? -14.377 -3.540 -13.834 1.00 81.62 204 TYR A C 1
ATOM 1609 O O . TYR A 1 204 ? -15.030 -2.668 -13.249 1.00 81.62 204 TYR A O 1
ATOM 1617 N N . LYS A 1 205 ? -14.130 -4.736 -13.302 1.00 87.06 205 LYS A N 1
ATOM 1618 C CA . LYS A 1 205 ? -14.443 -5.044 -11.906 1.00 87.06 205 LYS A CA 1
ATOM 1619 C C . LYS A 1 205 ? -13.137 -5.235 -11.136 1.00 87.06 205 LYS A C 1
ATOM 1621 O O . LYS A 1 205 ? -12.337 -6.074 -11.545 1.00 87.06 205 LYS A O 1
ATOM 1626 N N . PRO A 1 206 ? -12.918 -4.536 -10.007 1.00 85.81 206 PRO A N 1
ATOM 1627 C CA . PRO A 1 206 ? -11.700 -4.693 -9.214 1.00 85.81 206 PRO A CA 1
ATOM 1628 C C . PRO A 1 206 ? -11.353 -6.145 -8.852 1.00 85.81 206 PRO A C 1
ATOM 1630 O O . PRO A 1 206 ? -10.181 -6.489 -8.798 1.00 85.81 206 PRO A O 1
ATOM 1633 N N . TYR A 1 207 ? -12.335 -7.030 -8.649 1.00 88.94 207 TYR A N 1
ATOM 1634 C CA . TYR A 1 207 ? -12.051 -8.439 -8.351 1.00 88.94 207 TYR A CA 1
ATOM 1635 C C . TYR A 1 207 ? -11.641 -9.298 -9.558 1.00 88.94 207 TYR A C 1
ATOM 1637 O O . TYR A 1 207 ? -11.003 -10.328 -9.349 1.00 88.94 207 TYR A O 1
ATOM 1645 N N . GLN A 1 208 ? -11.892 -8.868 -10.807 1.00 88.25 208 GLN A N 1
ATOM 1646 C CA . GLN A 1 208 ? -11.290 -9.522 -11.986 1.00 88.25 208 GLN A CA 1
ATOM 1647 C C . GLN A 1 208 ? -9.761 -9.493 -11.888 1.00 88.25 208 GLN A C 1
ATOM 1649 O O . GLN A 1 208 ? -9.087 -10.461 -12.234 1.00 88.25 208 GLN A O 1
ATOM 1654 N N . TRP A 1 209 ? -9.233 -8.369 -11.400 1.00 84.81 209 TRP A N 1
ATOM 1655 C CA . TRP A 1 209 ? -7.809 -8.143 -11.224 1.00 84.81 209 TRP A CA 1
ATOM 1656 C C . TRP A 1 209 ? -7.205 -9.047 -10.141 1.00 84.81 209 TRP A C 1
ATOM 1658 O O . TRP A 1 209 ? -6.179 -9.680 -10.377 1.00 84.81 209 TRP A O 1
ATOM 1668 N N . HIS A 1 210 ? -7.879 -9.219 -8.999 1.00 86.31 210 HIS A N 1
ATOM 1669 C CA . HIS A 1 210 ? -7.439 -10.174 -7.965 1.00 86.31 210 HIS A CA 1
ATOM 1670 C C . HIS A 1 210 ? -7.451 -11.615 -8.437 1.00 86.31 210 HIS A C 1
ATOM 1672 O O . HIS A 1 210 ? -6.524 -12.361 -8.128 1.00 86.31 210 HIS A O 1
ATOM 1678 N N . GLY A 1 211 ? -8.461 -11.994 -9.224 1.00 89.75 211 GLY A N 1
ATOM 1679 C CA . GLY A 1 211 ? -8.469 -13.287 -9.899 1.00 89.75 211 GLY A CA 1
ATOM 1680 C C . GLY A 1 211 ? -7.216 -13.474 -10.753 1.00 89.75 211 GLY A C 1
ATOM 1681 O O . GLY A 1 211 ? -6.551 -14.504 -10.678 1.00 89.75 211 GLY A O 1
ATOM 1682 N N . MET A 1 212 ? -6.821 -12.448 -11.509 1.00 87.62 212 MET A N 1
ATOM 1683 C CA . MET A 1 212 ? -5.599 -12.524 -12.302 1.00 87.62 212 MET A CA 1
ATOM 1684 C C . MET A 1 212 ? -4.343 -12.674 -11.429 1.00 87.62 212 MET A C 1
ATOM 1686 O O . MET A 1 212 ? -3.530 -13.551 -11.708 1.00 87.62 212 MET A O 1
ATOM 1690 N N . LEU A 1 213 ? -4.210 -11.908 -10.340 1.00 89.12 213 LEU A N 1
ATOM 1691 C CA . LEU A 1 213 ? -3.085 -12.038 -9.404 1.00 89.12 213 LEU A CA 1
ATOM 1692 C C . LEU A 1 213 ? -2.969 -13.434 -8.797 1.00 89.12 213 LEU A C 1
ATOM 1694 O O . LEU A 1 213 ? -1.879 -13.999 -8.758 1.00 89.12 213 LEU A O 1
ATOM 1698 N N . MET A 1 214 ? -4.084 -14.011 -8.349 1.00 91.88 214 MET A N 1
ATOM 1699 C CA . MET A 1 214 ? -4.091 -15.375 -7.821 1.00 91.88 214 MET A CA 1
ATOM 1700 C C . MET A 1 214 ? -3.639 -16.382 -8.883 1.00 91.88 214 MET A C 1
ATOM 1702 O O . MET A 1 214 ? -2.823 -17.247 -8.579 1.00 91.88 214 MET A O 1
ATOM 1706 N N . ARG A 1 215 ? -4.065 -16.223 -10.144 1.00 91.12 215 ARG A N 1
ATOM 1707 C CA . ARG A 1 215 ? -3.578 -17.066 -11.248 1.00 91.12 215 ARG A CA 1
ATOM 1708 C C . ARG A 1 215 ? -2.072 -16.912 -11.487 1.00 91.12 215 ARG A C 1
ATOM 1710 O O . ARG A 1 215 ? -1.405 -17.927 -11.643 1.00 91.12 215 ARG A O 1
ATOM 1717 N N . PHE A 1 216 ? -1.531 -15.687 -11.453 1.00 89.44 216 PHE A N 1
ATOM 1718 C CA . PHE A 1 216 ? -0.081 -15.457 -11.566 1.00 89.44 216 PHE A CA 1
ATOM 1719 C C . PHE A 1 216 ? 0.700 -16.163 -10.463 1.00 89.44 216 PHE A C 1
ATOM 1721 O O . PHE A 1 216 ? 1.731 -16.765 -10.735 1.00 89.44 216 PHE A O 1
ATOM 1728 N N . ARG A 1 217 ? 0.207 -16.134 -9.225 1.00 91.50 217 ARG A N 1
ATOM 1729 C CA . ARG A 1 217 ? 0.913 -16.752 -8.096 1.00 91.50 217 ARG A CA 1
ATOM 1730 C C . ARG A 1 217 ? 0.820 -18.272 -8.098 1.00 91.50 217 ARG A C 1
ATOM 1732 O O . ARG A 1 217 ? 1.763 -18.925 -7.677 1.00 91.50 217 ARG A O 1
ATOM 1739 N N . LEU A 1 218 ? -0.284 -18.826 -8.598 1.00 92.56 218 LEU A N 1
ATOM 1740 C CA . LEU A 1 218 ? -0.456 -20.270 -8.767 1.00 92.56 218 LEU A CA 1
ATOM 1741 C C . LEU A 1 218 ? 0.258 -20.822 -10.014 1.00 92.56 218 LEU A C 1
ATOM 1743 O O . LEU A 1 218 ? 0.392 -22.038 -10.135 1.00 92.56 218 LEU A O 1
ATOM 1747 N N . ASN A 1 219 ? 0.723 -19.965 -10.933 1.00 90.81 219 ASN A N 1
ATOM 1748 C CA . ASN A 1 219 ? 1.431 -20.374 -12.145 1.00 90.81 219 ASN A CA 1
ATOM 1749 C C . ASN A 1 219 ? 2.830 -19.740 -12.246 1.00 90.81 219 ASN A C 1
ATOM 1751 O O . ASN A 1 219 ? 3.013 -18.631 -12.752 1.00 90.81 219 ASN A O 1
ATOM 1755 N N . ARG A 1 220 ? 3.845 -20.511 -11.842 1.00 85.56 220 ARG A N 1
ATOM 1756 C CA . ARG A 1 220 ? 5.257 -20.095 -11.853 1.00 85.56 220 ARG A CA 1
ATOM 1757 C C . ARG A 1 220 ? 5.841 -19.865 -13.250 1.00 85.56 220 ARG A C 1
ATOM 1759 O O . ARG A 1 220 ? 6.867 -19.200 -13.370 1.00 85.56 220 ARG A O 1
ATOM 1766 N N . GLU A 1 221 ? 5.234 -20.392 -14.311 1.00 88.19 221 GLU A N 1
ATOM 1767 C CA . GLU A 1 221 ? 5.732 -20.160 -15.673 1.00 88.19 221 GLU A CA 1
ATOM 1768 C C . GLU A 1 221 ? 5.571 -18.695 -16.078 1.00 88.19 221 GLU A C 1
ATOM 1770 O O . GLU A 1 221 ? 6.420 -18.149 -16.780 1.00 88.19 221 GLU A O 1
ATOM 1775 N N . TRP A 1 222 ? 4.522 -18.024 -15.598 1.00 88.88 222 TRP A N 1
ATOM 1776 C CA . TRP A 1 222 ? 4.235 -16.641 -15.975 1.00 88.88 222 TRP A CA 1
ATOM 1777 C C . TRP A 1 222 ? 5.281 -15.661 -15.450 1.00 88.88 222 TRP A C 1
ATOM 1779 O O . TRP A 1 222 ? 5.718 -14.771 -16.181 1.00 88.88 222 TRP A O 1
ATOM 1789 N N . SER A 1 223 ? 5.729 -15.846 -14.210 1.00 82.88 223 SER A N 1
ATOM 1790 C CA . SER A 1 223 ? 6.776 -15.012 -13.622 1.00 82.88 223 SER A CA 1
ATOM 1791 C C . SER A 1 223 ? 8.149 -15.285 -14.249 1.00 82.88 223 SER A C 1
ATOM 1793 O O . SER A 1 223 ? 8.899 -14.341 -14.507 1.00 82.88 223 SER A O 1
ATOM 1795 N N . ARG A 1 224 ? 8.442 -16.544 -14.611 1.00 88.75 224 ARG A N 1
ATOM 1796 C CA . ARG A 1 224 ? 9.639 -16.901 -15.395 1.00 88.75 224 ARG A CA 1
ATOM 1797 C C . ARG A 1 224 ? 9.630 -16.272 -16.786 1.00 88.75 224 ARG A C 1
ATOM 1799 O O . ARG A 1 224 ? 10.659 -15.759 -17.206 1.00 88.75 224 ARG A O 1
ATOM 1806 N N . MET A 1 225 ? 8.487 -16.262 -17.477 1.00 92.44 225 MET A N 1
ATOM 1807 C CA . MET A 1 225 ? 8.360 -15.608 -18.787 1.00 92.44 225 MET A CA 1
ATOM 1808 C C . MET A 1 225 ? 8.670 -14.111 -18.711 1.00 92.44 225 MET A C 1
ATOM 1810 O O . MET A 1 225 ? 9.395 -13.611 -19.564 1.00 92.44 225 MET A O 1
ATOM 1814 N N . TYR A 1 226 ? 8.171 -13.411 -17.688 1.00 93.88 226 TYR A N 1
ATOM 1815 C CA . TYR A 1 226 ? 8.467 -11.991 -17.478 1.00 93.88 226 TYR A CA 1
ATOM 1816 C C . TYR A 1 226 ? 9.970 -11.740 -17.274 1.00 93.88 226 TYR A C 1
ATOM 1818 O O . TYR A 1 226 ? 10.560 -10.917 -17.971 1.00 93.88 226 TYR A O 1
ATOM 1826 N N . ALA A 1 227 ? 10.598 -12.480 -16.355 1.00 95.06 227 ALA A N 1
ATOM 1827 C CA . ALA A 1 227 ? 12.020 -12.335 -16.037 1.00 95.06 227 ALA A CA 1
ATOM 1828 C C . ALA A 1 227 ? 12.931 -12.713 -17.221 1.00 95.06 227 ALA A C 1
ATOM 1830 O O . ALA A 1 227 ? 13.880 -11.998 -17.534 1.00 95.06 227 ALA A O 1
ATOM 1831 N N . GLN A 1 228 ? 12.610 -13.803 -17.928 1.00 95.56 228 GLN A N 1
ATOM 1832 C CA . GLN A 1 228 ? 13.353 -14.221 -19.116 1.00 95.56 228 GLN A CA 1
ATOM 1833 C C . GLN A 1 228 ? 13.197 -13.222 -20.261 1.00 95.56 228 GLN A C 1
ATOM 1835 O O . GLN A 1 228 ? 14.161 -12.960 -20.969 1.00 95.56 228 GLN A O 1
ATOM 1840 N N . SER A 1 229 ? 12.002 -12.655 -20.440 1.00 96.19 229 SER A N 1
ATOM 1841 C CA . SER A 1 229 ? 11.766 -11.622 -21.445 1.00 96.19 229 SER A CA 1
ATOM 1842 C C . SER A 1 229 ? 12.608 -10.376 -21.157 1.00 96.19 229 SER A C 1
ATOM 1844 O O . SER A 1 229 ? 13.253 -9.874 -22.070 1.00 96.19 229 SER A O 1
ATOM 1846 N N . ALA A 1 230 ? 12.716 -9.943 -19.895 1.00 97.25 230 ALA A N 1
ATOM 1847 C CA . ALA A 1 230 ? 13.616 -8.851 -19.515 1.00 97.25 230 ALA A CA 1
ATOM 1848 C C . ALA A 1 230 ? 15.080 -9.158 -19.871 1.00 97.25 230 ALA A C 1
ATOM 1850 O O . ALA A 1 230 ? 15.740 -8.342 -20.514 1.00 97.25 230 ALA A O 1
ATOM 1851 N N . ALA A 1 231 ? 15.557 -10.356 -19.511 1.00 97.12 231 ALA A N 1
ATOM 1852 C CA . ALA A 1 231 ? 16.919 -10.806 -19.795 1.00 97.12 231 ALA A CA 1
ATOM 1853 C C . ALA A 1 231 ? 17.213 -10.869 -21.301 1.00 97.12 231 ALA A C 1
ATOM 1855 O O . ALA A 1 231 ? 18.232 -10.356 -21.747 1.00 97.12 231 ALA A O 1
ATOM 1856 N N . ASP A 1 232 ? 16.295 -11.431 -22.091 1.00 95.50 232 ASP A N 1
ATOM 1857 C CA . ASP A 1 232 ? 16.422 -11.535 -23.550 1.00 95.50 232 ASP A CA 1
ATOM 1858 C C . ASP A 1 232 ? 16.383 -10.163 -24.253 1.00 95.50 232 ASP A C 1
ATOM 1860 O O . ASP A 1 232 ? 16.730 -10.071 -25.427 1.00 95.50 232 ASP A O 1
ATOM 1864 N N . HIS A 1 233 ? 15.964 -9.106 -23.551 1.00 96.44 233 HIS A N 1
ATOM 1865 C CA . HIS A 1 233 ? 15.954 -7.723 -24.035 1.00 96.44 233 HIS A CA 1
ATOM 1866 C C . HIS A 1 233 ? 17.041 -6.852 -23.381 1.00 96.44 233 HIS A C 1
ATOM 1868 O O . HIS A 1 233 ? 16.991 -5.627 -23.516 1.00 96.44 233 HIS A O 1
ATOM 1874 N N . ASP A 1 234 ? 18.012 -7.447 -22.681 1.00 95.19 234 ASP A N 1
ATOM 1875 C CA . ASP A 1 234 ? 19.079 -6.734 -21.964 1.00 95.19 234 ASP A CA 1
ATOM 1876 C C . ASP A 1 234 ? 18.547 -5.671 -20.977 1.00 95.19 234 ASP A C 1
ATOM 1878 O O . ASP A 1 234 ? 19.158 -4.617 -20.776 1.00 95.19 234 ASP A O 1
ATOM 1882 N N . ILE A 1 235 ? 17.381 -5.926 -20.368 1.00 96.69 235 ILE A N 1
ATOM 1883 C CA . ILE A 1 235 ? 16.791 -5.070 -19.335 1.00 96.69 235 ILE A CA 1
ATOM 1884 C C . ILE A 1 235 ? 17.055 -5.693 -17.969 1.00 96.69 235 ILE A C 1
ATOM 1886 O O . ILE A 1 235 ? 16.471 -6.718 -17.622 1.00 96.69 235 ILE A O 1
ATOM 1890 N N . ALA A 1 236 ? 17.896 -5.044 -17.168 1.00 97.88 236 ALA A N 1
ATOM 1891 C CA . ALA A 1 236 ? 18.149 -5.460 -15.798 1.00 97.88 236 ALA A CA 1
ATOM 1892 C C . ALA A 1 236 ? 16.946 -5.148 -14.894 1.00 97.88 236 ALA A C 1
ATOM 1894 O O . ALA A 1 236 ? 16.267 -4.126 -15.043 1.00 97.88 236 ALA A O 1
ATOM 1895 N N . LEU A 1 237 ? 16.690 -6.021 -13.926 1.00 98.25 237 LEU A N 1
ATOM 1896 C CA . LEU A 1 237 ? 15.585 -5.898 -12.988 1.00 98.25 237 LEU A CA 1
ATOM 1897 C C . LEU A 1 237 ? 16.114 -5.670 -11.571 1.00 98.25 237 LEU A C 1
ATOM 1899 O O . LEU A 1 237 ? 17.007 -6.354 -11.082 1.00 98.25 237 LEU A O 1
ATOM 1903 N N . THR A 1 238 ? 15.514 -4.713 -10.878 1.00 98.12 238 THR A N 1
ATOM 1904 C CA . THR A 1 238 ? 15.748 -4.486 -9.449 1.00 98.12 238 THR A CA 1
ATOM 1905 C C . THR A 1 238 ? 14.499 -4.900 -8.687 1.00 98.12 238 THR A C 1
ATOM 1907 O O . THR A 1 238 ? 13.408 -4.433 -9.015 1.00 98.12 238 THR A O 1
ATOM 1910 N N . VAL A 1 239 ? 14.616 -5.716 -7.638 1.00 97.38 239 VAL A N 1
ATOM 1911 C CA . VAL A 1 239 ? 13.469 -6.005 -6.763 1.00 97.38 239 VAL A CA 1
ATOM 1912 C C . VAL A 1 239 ? 13.239 -4.839 -5.801 1.00 97.38 239 VAL A C 1
ATOM 1914 O O . VAL A 1 239 ? 14.107 -4.488 -5.005 1.00 97.38 239 VAL A O 1
ATOM 1917 N N . SER A 1 240 ? 12.056 -4.228 -5.858 1.00 95.50 240 SER A N 1
ATOM 1918 C CA . SER A 1 240 ? 11.612 -3.219 -4.896 1.00 95.50 240 SER A CA 1
ATOM 1919 C C . SER A 1 240 ? 10.794 -3.881 -3.796 1.00 95.50 240 SER A C 1
ATOM 1921 O O . SER A 1 240 ? 9.620 -4.204 -3.983 1.00 95.50 240 SER A O 1
ATOM 1923 N N . TYR A 1 241 ? 11.411 -4.079 -2.637 1.00 93.94 241 TYR A N 1
ATOM 1924 C CA . TYR A 1 241 ? 10.753 -4.624 -1.459 1.00 93.94 241 TYR A CA 1
ATOM 1925 C C . TYR A 1 241 ? 10.154 -3.495 -0.611 1.00 93.94 241 TYR A C 1
ATOM 1927 O O . TYR A 1 241 ? 10.851 -2.550 -0.228 1.00 93.94 241 TYR A O 1
ATOM 1935 N N . ARG A 1 242 ? 8.853 -3.591 -0.307 1.00 90.38 242 ARG A N 1
ATOM 1936 C CA . ARG A 1 242 ? 8.120 -2.612 0.510 1.00 90.38 242 ARG A CA 1
ATOM 1937 C C . ARG A 1 242 ? 7.858 -3.192 1.904 1.00 90.38 242 ARG A C 1
ATOM 1939 O O . ARG A 1 242 ? 7.043 -4.101 2.048 1.00 90.38 242 ARG A O 1
ATOM 1946 N N . PRO A 1 243 ? 8.528 -2.700 2.959 1.00 85.69 243 PRO A N 1
ATOM 1947 C CA . PRO A 1 243 ? 8.486 -3.328 4.271 1.00 85.69 243 PRO A CA 1
ATOM 1948 C C . PRO A 1 243 ? 7.133 -3.198 4.986 1.00 85.69 243 PRO A C 1
ATOM 1950 O O . PRO A 1 243 ? 6.859 -3.997 5.882 1.00 85.69 243 PRO A O 1
ATOM 1953 N N . PHE A 1 244 ? 6.290 -2.237 4.594 1.00 85.81 244 PHE A N 1
ATOM 1954 C CA . PHE A 1 244 ? 5.045 -1.888 5.294 1.00 85.81 244 PHE A CA 1
ATOM 1955 C C . PHE A 1 244 ? 3.805 -1.918 4.390 1.00 85.81 244 PHE A C 1
ATOM 1957 O O . PHE A 1 244 ? 2.915 -1.071 4.495 1.00 85.81 244 PHE A O 1
ATOM 1964 N N . GLU A 1 245 ? 3.788 -2.877 3.468 1.00 84.44 245 GLU A N 1
ATOM 1965 C CA . GLU A 1 245 ? 2.688 -3.109 2.540 1.00 84.44 245 GLU A CA 1
ATOM 1966 C C . GLU A 1 245 ? 2.579 -4.608 2.231 1.00 84.44 245 GLU A C 1
ATOM 1968 O O . GLU A 1 245 ? 3.052 -5.075 1.199 1.00 84.44 245 GLU A O 1
ATOM 1973 N N . HIS A 1 246 ? 2.009 -5.375 3.165 1.00 84.69 246 HIS A N 1
ATOM 1974 C CA . HIS A 1 246 ? 1.980 -6.848 3.102 1.00 84.69 246 HIS A CA 1
ATOM 1975 C C . HIS A 1 246 ? 0.590 -7.455 2.899 1.00 84.69 246 HIS A C 1
ATOM 1977 O O . HIS A 1 246 ? 0.493 -8.670 2.741 1.00 84.69 246 HIS A O 1
ATOM 1983 N N . ALA A 1 247 ? -0.483 -6.652 2.867 1.00 82.19 247 ALA A N 1
ATOM 1984 C CA . ALA A 1 247 ? -1.841 -7.200 2.791 1.00 82.19 247 ALA A CA 1
ATOM 1985 C C . ALA A 1 247 ? -2.863 -6.400 1.970 1.00 82.19 247 ALA A C 1
ATOM 1987 O O . ALA A 1 247 ? -3.848 -6.990 1.517 1.00 82.19 247 ALA A O 1
ATOM 1988 N N . LEU A 1 248 ? -2.663 -5.093 1.751 1.00 80.00 248 LEU A N 1
ATOM 1989 C CA . LEU A 1 248 ? -3.620 -4.223 1.052 1.00 80.00 248 LEU A CA 1
ATOM 1990 C C . LEU A 1 248 ? -5.039 -4.266 1.669 1.00 80.00 248 LEU A C 1
ATOM 1992 O O . LEU A 1 248 ? -6.054 -4.215 0.960 1.00 80.00 248 LEU A O 1
ATOM 1996 N N . MET A 1 249 ? -5.132 -4.329 3.003 1.00 82.56 249 MET A N 1
ATOM 1997 C CA . MET A 1 249 ? -6.382 -4.527 3.760 1.00 82.56 249 MET A CA 1
ATOM 1998 C C . MET A 1 249 ? -7.439 -3.443 3.529 1.00 82.56 249 MET A C 1
ATOM 2000 O O . MET A 1 249 ? -8.627 -3.667 3.753 1.00 82.56 249 MET A O 1
ATOM 2004 N N . LYS A 1 250 ? -7.031 -2.256 3.072 1.00 81.81 250 LYS A N 1
ATOM 2005 C CA . LYS A 1 250 ? -7.950 -1.170 2.703 1.00 81.81 250 LYS A CA 1
ATOM 2006 C C . LYS A 1 250 ? -8.927 -1.580 1.592 1.00 81.81 250 LYS A C 1
ATOM 2008 O O . LYS A 1 250 ? -9.997 -0.975 1.463 1.00 81.81 250 LYS A O 1
ATOM 2013 N N . TYR A 1 251 ? -8.573 -2.588 0.797 1.00 80.69 251 TYR A N 1
ATOM 2014 C CA . TYR A 1 251 ? -9.281 -2.917 -0.430 1.00 80.69 251 TYR A CA 1
ATOM 2015 C C . TYR A 1 251 ? -9.841 -4.347 -0.465 1.00 80.69 251 TYR A C 1
ATOM 2017 O O . TYR A 1 251 ? -10.972 -4.516 -0.907 1.00 80.69 251 TYR A O 1
ATOM 2025 N N . TYR A 1 252 ? -9.117 -5.371 0.007 1.00 85.50 252 TYR A N 1
ATOM 2026 C CA . TYR A 1 252 ? -9.433 -6.764 -0.367 1.00 85.50 252 TYR A CA 1
ATOM 2027 C C . TYR A 1 252 ? -9.459 -7.724 0.830 1.00 85.50 252 TYR A C 1
ATOM 2029 O O . TYR A 1 252 ? -8.518 -8.478 1.061 1.00 85.50 252 TYR A O 1
ATOM 2037 N N . VAL A 1 253 ? -10.560 -7.709 1.585 1.00 90.62 253 VAL A N 1
ATOM 2038 C CA . VAL A 1 253 ? -10.750 -8.545 2.784 1.00 90.62 253 VAL A CA 1
ATOM 2039 C C . VAL A 1 253 ? -11.971 -9.438 2.604 1.00 90.62 253 VAL A C 1
ATOM 2041 O O . VAL A 1 253 ? -13.079 -8.917 2.488 1.00 90.62 253 VAL A O 1
ATOM 2044 N N . ILE A 1 254 ? -11.781 -10.763 2.600 1.00 95.12 254 ILE A N 1
ATOM 2045 C CA . ILE A 1 254 ? -12.851 -11.760 2.443 1.00 95.12 254 ILE A CA 1
ATOM 2046 C C . ILE A 1 254 ? -13.001 -12.574 3.735 1.00 95.12 254 ILE A C 1
ATOM 2048 O O . ILE A 1 254 ? -12.179 -13.447 3.994 1.00 95.12 254 ILE A O 1
ATOM 2052 N N . PRO A 1 255 ? -14.038 -12.332 4.556 1.00 96.38 255 PRO A N 1
ATOM 2053 C CA . PRO A 1 255 ? -14.325 -13.156 5.724 1.00 96.38 255 PRO A CA 1
ATOM 2054 C C . PRO A 1 255 ? -14.574 -14.617 5.345 1.00 96.38 255 PRO A C 1
ATOM 2056 O O . PRO A 1 255 ? -15.269 -14.905 4.363 1.00 96.38 255 PRO A O 1
ATOM 2059 N N . VAL A 1 256 ? -14.021 -15.517 6.155 1.00 97.31 256 VAL A N 1
ATOM 2060 C CA . VAL A 1 256 ? -14.114 -16.968 5.999 1.00 97.31 256 VAL A CA 1
ATOM 2061 C C . VAL A 1 256 ? -14.878 -17.543 7.185 1.00 97.31 256 VAL A C 1
ATOM 2063 O O . VAL A 1 256 ? -14.560 -17.254 8.343 1.00 97.31 256 VAL A O 1
ATOM 2066 N N . PHE A 1 257 ? -15.877 -18.368 6.893 1.00 98.06 257 PHE A N 1
ATOM 2067 C CA . PHE A 1 257 ? -16.709 -19.035 7.893 1.00 98.06 257 PHE A CA 1
ATOM 2068 C C . PHE A 1 257 ? -16.663 -20.542 7.701 1.00 98.06 257 PHE A C 1
ATOM 2070 O O . PHE A 1 257 ? -16.560 -20.996 6.569 1.00 98.06 257 PHE A O 1
ATOM 2077 N N . ASP A 1 258 ? -16.795 -21.327 8.762 1.00 97.25 258 ASP A N 1
ATOM 2078 C CA . ASP A 1 258 ? -17.041 -22.760 8.604 1.00 97.25 258 ASP A CA 1
ATOM 2079 C C . ASP A 1 258 ? -18.507 -23.068 8.253 1.00 97.25 258 ASP A C 1
ATOM 2081 O O . ASP A 1 258 ? -19.359 -22.183 8.125 1.00 97.25 258 ASP A O 1
ATOM 2085 N N . HIS A 1 259 ? -18.805 -24.356 8.105 1.00 94.81 259 HIS A N 1
ATOM 2086 C CA . HIS A 1 259 ? -20.134 -24.867 7.783 1.00 94.81 259 HIS A CA 1
ATOM 2087 C C . HIS A 1 259 ? -21.205 -24.588 8.863 1.00 94.81 259 HIS A C 1
ATOM 2089 O O . HIS A 1 259 ? -22.403 -24.662 8.565 1.00 94.81 259 HIS A O 1
ATOM 2095 N N . GLU A 1 260 ? -20.808 -24.246 10.093 1.00 95.62 260 GLU A N 1
ATOM 2096 C CA . GLU A 1 260 ? -21.693 -23.843 11.199 1.00 95.62 260 GLU A CA 1
ATOM 2097 C C . GLU A 1 260 ? -21.885 -22.316 11.262 1.00 95.62 260 GLU A C 1
ATOM 2099 O O . GLU A 1 260 ? -22.681 -21.811 12.056 1.00 95.62 260 GLU A O 1
ATOM 2104 N N . GLY A 1 261 ? -21.187 -21.565 10.404 1.00 96.19 261 GLY A N 1
ATOM 2105 C CA . GLY A 1 261 ? -21.194 -20.105 10.388 1.00 96.19 261 GLY A CA 1
ATOM 2106 C C . GLY A 1 261 ? -20.216 -19.47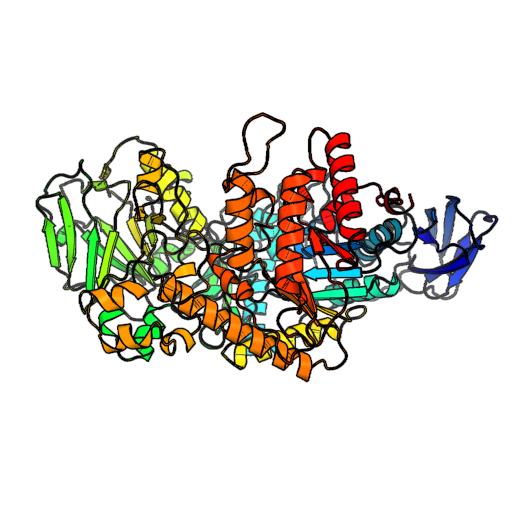2 11.381 1.00 96.19 261 GLY A C 1
ATOM 2107 O O . GLY A 1 261 ? -20.257 -18.256 11.576 1.00 96.19 261 GLY A O 1
ATOM 2108 N N . ARG A 1 262 ? -19.323 -20.242 12.016 1.00 96.81 262 ARG A N 1
ATOM 2109 C CA . ARG A 1 262 ? -18.298 -19.683 12.909 1.00 96.81 262 ARG A CA 1
ATOM 2110 C C . ARG A 1 262 ? -17.238 -18.983 12.075 1.00 96.81 262 ARG A C 1
ATOM 2112 O O . ARG A 1 262 ? -16.728 -19.532 11.104 1.00 96.81 262 ARG A O 1
ATOM 2119 N N . PHE A 1 263 ? -16.904 -17.755 12.462 1.00 97.19 263 PHE A N 1
ATOM 2120 C CA . PHE A 1 263 ? -15.812 -17.018 11.834 1.00 97.19 263 PHE A CA 1
ATOM 2121 C C . PHE A 1 263 ? -14.482 -17.713 12.113 1.00 97.19 263 PHE A C 1
ATOM 2123 O O . PHE A 1 263 ? -14.153 -17.976 13.276 1.00 97.19 263 PHE A O 1
ATOM 2130 N N . LEU A 1 264 ? -13.722 -17.941 11.047 1.00 94.69 264 LEU A N 1
ATOM 2131 C CA . LEU A 1 264 ? -12.412 -18.562 11.107 1.00 94.69 264 LEU A CA 1
ATOM 2132 C C . LEU A 1 264 ? -11.312 -17.494 11.035 1.00 94.69 264 LEU A C 1
ATOM 2134 O O . LEU A 1 264 ? -10.613 -17.255 12.018 1.00 94.69 264 LEU A O 1
ATOM 2138 N N . TRP A 1 265 ? -11.206 -16.804 9.898 1.00 94.12 265 TRP A N 1
ATOM 2139 C CA . TRP A 1 265 ? -10.245 -15.726 9.642 1.00 94.12 265 TRP A CA 1
ATOM 2140 C C . TRP A 1 265 ? -10.711 -14.858 8.463 1.00 94.12 265 TRP A C 1
ATOM 2142 O O . TRP A 1 265 ? -11.771 -15.080 7.878 1.00 94.12 265 TRP A O 1
ATOM 2152 N N . ASN A 1 266 ? -9.918 -13.847 8.107 1.00 93.31 266 ASN A N 1
ATOM 2153 C CA . ASN A 1 266 ? -10.088 -13.114 6.855 1.00 93.31 266 ASN A CA 1
ATOM 2154 C C . ASN A 1 266 ? -9.105 -13.661 5.825 1.00 93.31 266 ASN A C 1
ATOM 2156 O O . ASN A 1 266 ? -7.912 -13.660 6.085 1.00 93.31 266 ASN A O 1
ATOM 2160 N N . PHE A 1 267 ? -9.581 -14.078 4.658 1.00 94.12 267 PHE A N 1
ATOM 2161 C CA . PHE A 1 267 ? -8.732 -14.330 3.503 1.00 94.12 267 PHE A CA 1
ATOM 2162 C C . PHE A 1 267 ? -8.367 -12.999 2.835 1.00 94.12 267 PHE A C 1
ATOM 2164 O O . PHE A 1 267 ? -9.241 -12.192 2.500 1.00 94.12 267 PHE A O 1
ATOM 2171 N N . LEU A 1 268 ? -7.067 -12.773 2.653 1.00 91.75 268 LEU A N 1
ATOM 2172 C CA . LEU A 1 268 ? -6.490 -11.582 2.040 1.00 91.75 268 LEU A CA 1
ATOM 2173 C C . LEU A 1 268 ? -5.793 -12.001 0.735 1.00 91.75 268 LEU A C 1
ATOM 2175 O O . LEU A 1 268 ? -4.638 -12.423 0.777 1.00 91.75 268 LEU A O 1
ATOM 2179 N N . PRO A 1 269 ? -6.454 -11.898 -0.437 1.00 88.19 269 PRO A N 1
ATOM 2180 C CA . PRO A 1 269 ? -5.901 -12.392 -1.704 1.00 88.19 269 PRO A CA 1
ATOM 2181 C C . PRO A 1 269 ? -4.575 -11.735 -2.104 1.00 88.19 269 PRO A C 1
ATOM 2183 O O . PRO A 1 269 ? -3.804 -12.295 -2.878 1.00 88.19 269 PRO A O 1
ATOM 2186 N N . GLY A 1 270 ? -4.328 -10.515 -1.621 1.00 86.50 270 GLY A N 1
ATOM 2187 C CA . GLY A 1 270 ? -3.102 -9.761 -1.866 1.00 86.50 270 GLY A CA 1
ATOM 2188 C C . GLY A 1 270 ? -1.996 -9.997 -0.841 1.00 86.50 270 GLY A C 1
ATOM 2189 O O . GLY A 1 270 ? -0.903 -9.486 -1.060 1.00 86.50 270 GLY A O 1
ATOM 2190 N N . ALA A 1 271 ? -2.263 -10.726 0.248 1.00 89.25 271 ALA A N 1
ATOM 2191 C CA . ALA A 1 271 ? -1.307 -10.903 1.331 1.00 89.25 271 ALA A CA 1
ATOM 2192 C C . ALA A 1 271 ? -0.441 -12.144 1.150 1.00 89.25 271 ALA A C 1
ATOM 2194 O O . ALA A 1 271 ? -0.900 -13.172 0.647 1.00 89.25 271 ALA A O 1
ATOM 2195 N N . ASN A 1 272 ? 0.800 -12.054 1.622 1.00 88.50 272 ASN A N 1
ATOM 2196 C CA . ASN A 1 272 ? 1.678 -13.209 1.750 1.00 88.50 272 ASN A CA 1
ATOM 2197 C C . ASN A 1 272 ? 0.976 -14.306 2.594 1.00 88.50 272 ASN A C 1
ATOM 2199 O O . ASN A 1 272 ? 0.372 -13.980 3.625 1.00 88.50 272 ASN A O 1
ATOM 2203 N N . PRO A 1 273 ? 1.045 -15.600 2.214 1.00 91.38 273 PRO A N 1
ATOM 2204 C CA . PRO A 1 273 ? 0.325 -16.664 2.916 1.00 91.38 273 PRO A CA 1
ATOM 2205 C C . PRO A 1 273 ? 0.664 -16.789 4.410 1.00 91.38 273 PRO A C 1
ATOM 2207 O O . PRO A 1 273 ? -0.232 -17.035 5.221 1.00 91.38 273 PRO A O 1
ATOM 2210 N N . LEU A 1 274 ? 1.926 -16.580 4.802 1.00 89.12 274 LEU A N 1
ATOM 2211 C CA . LEU A 1 274 ? 2.345 -16.607 6.207 1.00 89.12 274 LEU A CA 1
ATOM 2212 C C . LEU A 1 274 ? 1.802 -15.398 6.977 1.00 89.12 274 LEU A C 1
ATOM 2214 O O . LEU A 1 274 ? 1.363 -15.543 8.113 1.00 89.12 274 LEU A O 1
ATOM 2218 N N . VAL A 1 275 ? 1.792 -14.216 6.356 1.00 89.56 275 VAL A N 1
ATOM 2219 C CA . VAL A 1 275 ? 1.226 -12.992 6.951 1.00 89.56 275 VAL A CA 1
ATOM 2220 C C . VAL A 1 275 ? -0.284 -13.128 7.158 1.00 89.56 275 VAL A C 1
ATOM 2222 O O . VAL A 1 275 ? -0.817 -12.678 8.169 1.00 89.56 275 VAL A O 1
ATOM 2225 N N . ASN A 1 276 ? -0.969 -13.775 6.217 1.00 90.38 276 ASN A N 1
ATOM 2226 C CA . ASN A 1 276 ? -2.407 -14.008 6.273 1.00 90.38 276 ASN A CA 1
ATOM 2227 C C . ASN A 1 276 ? -2.790 -15.024 7.372 1.00 90.38 276 ASN A C 1
ATOM 2229 O O . ASN A 1 276 ? -3.724 -14.793 8.135 1.00 90.38 276 ASN A O 1
ATOM 2233 N N . SER A 1 277 ? -2.044 -16.129 7.483 1.00 89.94 277 SER A N 1
ATOM 2234 C CA . SER A 1 277 ? -2.363 -17.243 8.394 1.00 89.94 277 SER A CA 1
ATOM 2235 C C . SER A 1 277 ? -1.749 -17.128 9.793 1.00 89.94 277 SER A C 1
ATOM 2237 O O . SER A 1 277 ? -2.325 -17.638 10.749 1.00 89.94 277 SER A O 1
ATOM 2239 N N . ASN A 1 278 ? -0.590 -16.476 9.924 1.00 91.62 278 ASN A N 1
ATOM 2240 C CA . ASN A 1 278 ? 0.179 -16.389 11.169 1.00 91.62 278 ASN A CA 1
ATOM 2241 C C . ASN A 1 278 ? 0.699 -14.955 11.435 1.00 91.62 278 ASN A C 1
ATOM 2243 O O . ASN A 1 278 ? 1.909 -14.750 11.638 1.00 91.62 278 ASN A O 1
ATOM 2247 N N . PRO A 1 279 ? -0.168 -13.922 11.418 1.00 92.94 279 PRO A N 1
ATOM 2248 C CA . PRO A 1 279 ? 0.268 -12.538 11.588 1.00 92.94 279 PRO A CA 1
ATOM 2249 C C . PRO A 1 279 ? 0.972 -12.312 12.934 1.00 92.94 279 PRO A C 1
ATOM 2251 O O . PRO A 1 279 ? 1.909 -11.525 13.016 1.00 92.94 279 PRO A O 1
ATOM 2254 N N . GLU A 1 280 ? 0.627 -13.048 13.988 1.00 93.88 280 GLU A N 1
ATOM 2255 C CA . GLU A 1 280 ? 1.254 -12.955 15.309 1.00 93.88 280 GLU A CA 1
ATOM 2256 C C . GLU A 1 280 ? 2.751 -13.281 15.321 1.00 93.88 280 GLU A C 1
ATOM 2258 O O . GLU A 1 280 ? 3.452 -12.930 16.275 1.00 93.88 280 GLU A O 1
ATOM 2263 N N . LYS A 1 281 ? 3.273 -13.955 14.289 1.00 92.44 281 LYS A N 1
ATOM 2264 C CA . LYS A 1 281 ? 4.704 -14.270 14.165 1.00 92.44 281 LYS A CA 1
ATOM 2265 C C . LYS A 1 281 ? 5.506 -13.125 13.561 1.00 92.44 281 LYS A C 1
ATOM 2267 O O . LYS A 1 281 ? 6.688 -13.003 13.893 1.00 92.44 281 LYS A O 1
ATOM 2272 N N . VAL A 1 282 ? 4.883 -12.302 12.718 1.00 93.44 282 VAL A N 1
ATOM 2273 C CA . VAL A 1 282 ? 5.601 -11.380 11.824 1.00 93.44 282 VAL A CA 1
ATOM 2274 C C . VAL A 1 282 ? 5.105 -9.934 11.843 1.00 93.44 282 VAL A C 1
ATOM 2276 O O . VAL A 1 282 ? 5.872 -9.029 11.533 1.00 93.44 282 VAL A O 1
ATOM 2279 N N . ALA A 1 283 ? 3.861 -9.690 12.238 1.00 94.25 283 ALA A N 1
ATOM 2280 C CA . ALA A 1 283 ? 3.216 -8.389 12.150 1.00 94.25 283 ALA A CA 1
ATOM 2281 C C . ALA A 1 283 ? 3.431 -7.500 13.383 1.00 94.25 283 ALA A C 1
ATOM 2283 O O . ALA A 1 283 ? 3.799 -7.957 14.470 1.00 94.25 283 ALA A O 1
ATOM 2284 N N . PHE A 1 284 ? 3.108 -6.217 13.222 1.00 94.94 284 PHE A N 1
ATOM 2285 C CA . PHE A 1 284 ? 2.903 -5.296 14.336 1.00 94.94 284 PHE A CA 1
ATOM 2286 C C . PHE A 1 284 ? 1.770 -5.771 15.245 1.00 94.94 284 PHE A C 1
ATOM 2288 O O . PHE A 1 284 ? 0.737 -6.271 14.788 1.00 94.94 284 PHE A O 1
ATOM 2295 N N . ALA A 1 285 ? 1.960 -5.538 16.540 1.00 97.12 285 ALA A N 1
ATOM 2296 C CA . ALA A 1 285 ? 0.973 -5.796 17.571 1.00 97.12 285 ALA A CA 1
ATOM 2297 C C . ALA A 1 285 ? 0.112 -4.556 17.797 1.00 97.12 285 ALA A C 1
ATOM 2299 O O . ALA A 1 285 ? 0.610 -3.428 17.778 1.00 97.12 285 ALA A O 1
ATOM 2300 N N . HIS A 1 286 ? -1.166 -4.756 18.093 1.00 97.50 286 HIS A N 1
ATOM 2301 C CA . HIS A 1 286 ? -1.988 -3.694 18.659 1.00 97.50 286 HIS A CA 1
ATOM 2302 C C . HIS A 1 286 ? -1.453 -3.309 20.048 1.00 97.50 286 HIS A C 1
ATOM 2304 O O . HIS A 1 286 ? -1.060 -4.193 20.814 1.00 97.50 286 HIS A O 1
ATOM 2310 N N . TYR A 1 287 ? -1.522 -2.029 20.442 1.00 97.69 287 TYR A N 1
ATOM 2311 C CA . TYR A 1 287 ? -1.053 -1.589 21.769 1.00 97.69 287 TYR A CA 1
ATOM 2312 C C . TYR A 1 287 ? -1.634 -2.418 22.931 1.00 97.69 287 TYR A C 1
ATOM 2314 O O . TYR A 1 287 ? -0.967 -2.617 23.938 1.00 97.69 287 TYR A O 1
ATOM 2322 N N . ARG A 1 288 ? -2.856 -2.960 22.799 1.00 97.44 288 ARG A N 1
ATOM 2323 C C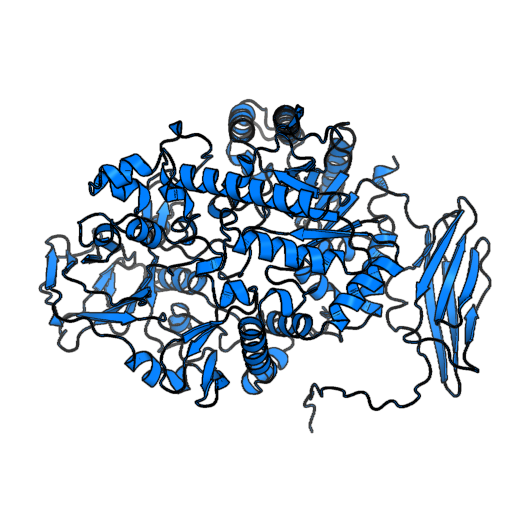A . ARG A 1 288 ? -3.491 -3.800 23.824 1.00 97.44 288 ARG A CA 1
ATOM 2324 C C . ARG A 1 288 ? -2.723 -5.096 24.052 1.00 97.44 288 ARG A C 1
ATOM 2326 O O . ARG A 1 288 ? -2.608 -5.536 25.185 1.00 97.44 288 ARG A O 1
ATOM 2333 N N . GLN A 1 289 ? -2.190 -5.696 22.990 1.00 97.50 289 GLN A N 1
ATOM 2334 C CA . GLN A 1 289 ? -1.355 -6.893 23.093 1.00 97.50 289 GLN A CA 1
ATOM 2335 C C . GLN A 1 289 ? 0.010 -6.568 23.701 1.00 97.50 289 GLN A C 1
ATOM 2337 O O . GLN A 1 289 ? 0.554 -7.370 24.454 1.00 97.50 289 GLN A O 1
ATOM 2342 N N . ILE A 1 290 ? 0.534 -5.370 23.430 1.00 97.56 290 ILE A N 1
ATOM 2343 C CA . ILE A 1 290 ? 1.758 -4.870 24.060 1.00 97.56 290 ILE A CA 1
ATOM 2344 C C . ILE A 1 290 ? 1.541 -4.679 25.570 1.00 97.56 290 ILE A C 1
ATOM 2346 O O . ILE A 1 290 ? 2.324 -5.203 26.355 1.00 97.56 290 ILE A O 1
ATOM 2350 N N . LEU A 1 291 ? 0.451 -4.023 25.981 1.00 97.94 291 LEU A N 1
ATOM 2351 C CA . LEU A 1 291 ? 0.110 -3.821 27.395 1.00 97.94 291 LEU A CA 1
ATOM 2352 C C . LEU A 1 291 ? -0.095 -5.144 28.145 1.00 97.94 291 LEU A C 1
ATOM 2354 O O . LEU A 1 291 ? 0.483 -5.328 29.217 1.00 97.94 291 LEU A O 1
ATOM 2358 N N . LYS A 1 292 ? -0.836 -6.093 27.557 1.00 96.75 292 LYS A N 1
ATOM 2359 C CA . LYS A 1 292 ? -1.012 -7.442 28.124 1.00 96.75 292 LYS A CA 1
ATOM 2360 C C . LYS A 1 292 ? 0.316 -8.169 28.312 1.00 96.75 292 LYS A C 1
ATOM 2362 O O . LYS A 1 292 ? 0.599 -8.713 29.371 1.00 96.75 292 LYS A O 1
ATOM 2367 N N . ALA A 1 293 ? 1.196 -8.105 27.311 1.00 96.62 293 ALA A N 1
ATOM 2368 C CA . ALA A 1 293 ? 2.528 -8.701 27.407 1.00 96.62 293 ALA A CA 1
ATOM 2369 C C . ALA A 1 293 ? 3.412 -8.061 28.498 1.00 96.62 293 ALA A C 1
ATOM 2371 O O . ALA A 1 293 ? 4.415 -8.654 28.886 1.00 96.62 293 ALA A O 1
ATOM 2372 N N . THR A 1 294 ? 3.050 -6.874 28.991 1.00 96.50 294 THR A N 1
ATOM 2373 C CA . THR A 1 294 ? 3.710 -6.189 30.115 1.00 96.50 294 THR A CA 1
ATOM 2374 C C . THR A 1 294 ? 2.952 -6.310 31.444 1.00 96.50 294 THR A C 1
ATOM 2376 O O . THR A 1 294 ? 3.295 -5.619 32.399 1.00 96.50 294 THR A O 1
ATOM 2379 N N . GLY A 1 295 ? 1.922 -7.162 31.521 1.00 96.31 295 GLY A N 1
ATOM 2380 C CA . GLY A 1 295 ? 1.126 -7.380 32.735 1.00 96.31 295 GLY A CA 1
ATOM 2381 C C . GLY A 1 295 ? 0.113 -6.272 33.045 1.00 96.31 295 GLY A C 1
ATOM 2382 O O . GLY A 1 295 ? -0.300 -6.123 34.191 1.00 96.31 295 GLY A O 1
ATOM 2383 N N . LYS A 1 296 ? -0.274 -5.465 32.048 1.00 97.25 296 LYS A N 1
ATOM 2384 C CA . LYS A 1 296 ? -1.268 -4.380 32.168 1.00 97.25 296 LYS A CA 1
ATOM 2385 C C . LYS A 1 296 ? -2.594 -4.747 31.496 1.00 97.25 296 LYS A C 1
ATOM 2387 O O . LYS A 1 296 ? -3.176 -3.956 30.753 1.00 97.25 296 LYS A O 1
ATOM 2392 N N . ASP A 1 297 ? -3.060 -5.967 31.742 1.00 96.94 297 ASP A N 1
ATOM 2393 C CA . ASP A 1 297 ? -4.254 -6.553 31.126 1.00 96.94 297 ASP A CA 1
ATOM 2394 C C . ASP A 1 297 ? -5.526 -5.738 31.376 1.00 96.94 297 ASP A C 1
ATOM 2396 O O . ASP A 1 297 ? -6.328 -5.559 30.451 1.00 96.94 297 ASP A O 1
ATOM 2400 N N . ASP A 1 298 ? -5.685 -5.185 32.579 1.00 97.62 298 ASP A N 1
ATOM 2401 C CA . ASP A 1 298 ? -6.868 -4.402 32.951 1.00 97.62 298 ASP A CA 1
ATOM 2402 C C . ASP A 1 298 ? -6.977 -3.094 32.167 1.00 97.62 298 ASP A C 1
ATOM 2404 O O . ASP A 1 298 ? -8.086 -2.681 31.834 1.00 97.62 298 ASP A O 1
ATOM 2408 N N . HIS A 1 299 ? -5.849 -2.497 31.766 1.00 97.88 299 HIS A N 1
ATOM 2409 C CA . HIS A 1 299 ? -5.827 -1.329 30.879 1.00 97.88 299 HIS A CA 1
ATOM 2410 C C . HIS A 1 299 ? -6.075 -1.682 29.404 1.00 97.88 299 HIS A C 1
ATOM 2412 O O . HIS A 1 299 ? -6.386 -0.813 28.589 1.00 97.88 299 HIS A O 1
ATOM 2418 N N . ALA A 1 300 ? -5.931 -2.954 29.032 1.00 96.50 300 ALA A N 1
ATOM 2419 C CA . ALA A 1 300 ? -6.144 -3.440 27.672 1.00 96.50 300 ALA A CA 1
ATOM 2420 C C . ALA A 1 300 ? -7.534 -4.065 27.467 1.00 96.50 300 ALA A C 1
ATOM 2422 O O . ALA A 1 300 ? -7.949 -4.307 26.328 1.00 96.50 300 ALA A O 1
ATOM 2423 N N . THR A 1 301 ? -8.249 -4.369 28.545 1.00 96.56 301 THR A N 1
ATOM 2424 C CA . THR A 1 301 ? -9.524 -5.088 28.508 1.00 96.56 301 THR A CA 1
ATOM 2425 C C . THR A 1 301 ? -10.674 -4.104 28.610 1.00 96.56 301 THR A C 1
ATOM 2427 O O . THR A 1 301 ? -10.674 -3.260 29.489 1.00 96.56 301 THR A O 1
ATOM 2430 N N . LEU A 1 302 ? -11.654 -4.193 27.707 1.00 97.69 302 LEU A N 1
ATOM 2431 C CA . LEU A 1 302 ? -12.831 -3.321 27.716 1.00 97.69 302 LEU A CA 1
ATOM 2432 C C . LEU A 1 302 ? -13.616 -3.489 29.025 1.00 97.69 302 LEU A C 1
ATOM 2434 O O . LEU A 1 302 ? -13.987 -4.613 29.349 1.00 97.69 302 LEU A O 1
ATOM 2438 N N . GLY A 1 303 ? -13.919 -2.383 29.706 1.00 97.81 303 GLY A N 1
ATOM 2439 C CA . GLY A 1 303 ? -14.791 -2.350 30.884 1.00 97.81 303 GLY A CA 1
ATOM 2440 C C . GLY A 1 303 ? -16.102 -1.593 30.647 1.00 97.81 303 GLY A C 1
ATOM 2441 O O . GLY A 1 303 ? -17.160 -2.010 31.129 1.00 97.81 303 GLY A O 1
ATOM 2442 N N . SER A 1 304 ? -16.068 -0.498 29.877 1.00 98.25 304 SER A N 1
ATOM 2443 C CA . SER A 1 304 ? -17.271 0.288 29.572 1.00 98.25 304 SER A CA 1
ATOM 2444 C C . SER A 1 304 ? -17.220 1.008 28.225 1.00 98.25 304 SER A C 1
ATOM 2446 O O . SER A 1 304 ? -16.151 1.274 27.670 1.00 98.25 304 SER A O 1
ATOM 2448 N N . ILE A 1 305 ? -18.405 1.320 27.700 1.00 98.38 305 ILE A N 1
ATOM 2449 C CA . ILE A 1 305 ? -18.614 2.119 26.489 1.00 98.38 305 ILE A CA 1
ATOM 2450 C C . ILE A 1 305 ? -19.608 3.227 26.818 1.00 98.38 305 ILE A C 1
ATOM 2452 O O . ILE A 1 305 ? -20.687 2.952 27.334 1.00 98.38 305 ILE A O 1
ATOM 2456 N N . THR A 1 306 ? -19.282 4.462 26.460 1.00 97.94 306 THR A N 1
ATOM 2457 C CA . THR A 1 306 ? -20.202 5.597 26.499 1.00 97.94 306 THR A CA 1
ATOM 2458 C C . THR A 1 306 ? -20.519 6.037 25.075 1.00 97.94 306 THR A C 1
ATOM 2460 O O . THR A 1 306 ? -19.616 6.405 24.323 1.00 97.94 306 THR A O 1
ATOM 2463 N N . LEU A 1 307 ? -21.800 6.015 24.710 1.00 96.88 307 LEU A N 1
ATOM 2464 C CA . LEU A 1 307 ? -22.331 6.725 23.549 1.00 96.88 307 LEU A CA 1
ATOM 2465 C C . LEU A 1 307 ? -22.569 8.169 24.000 1.00 96.88 307 LEU A C 1
ATOM 2467 O O . LEU A 1 307 ? -23.549 8.444 24.694 1.00 96.88 307 LEU A O 1
ATOM 2471 N N . ALA A 1 308 ? -21.624 9.058 23.706 1.00 95.81 308 ALA A N 1
ATOM 2472 C CA . ALA A 1 308 ? -21.633 10.411 24.245 1.00 95.81 308 ALA A CA 1
ATOM 2473 C C . ALA A 1 308 ? -22.741 11.268 23.616 1.00 95.81 308 ALA A C 1
ATOM 2475 O O . ALA A 1 308 ? -23.155 11.050 22.473 1.00 95.81 308 ALA A O 1
ATOM 2476 N N . ALA A 1 309 ? -23.213 12.250 24.378 1.00 94.31 309 ALA A N 1
ATOM 2477 C CA . ALA A 1 309 ? -24.181 13.222 23.909 1.00 94.31 309 ALA A CA 1
ATOM 2478 C C . ALA A 1 309 ? -23.567 14.211 22.902 1.00 94.31 309 ALA A C 1
ATOM 2480 O O . ALA A 1 309 ? -22.365 14.471 22.868 1.00 94.31 309 ALA A O 1
ATOM 2481 N N . VAL A 1 310 ? -24.438 14.790 22.084 1.00 94.00 310 VAL A N 1
ATOM 2482 C CA . VAL A 1 310 ? -24.217 16.042 21.335 1.00 94.00 310 VAL A CA 1
ATOM 2483 C C . VAL A 1 310 ? -25.208 17.097 21.840 1.00 94.00 310 VAL A C 1
ATOM 2485 O O . VAL A 1 310 ? -26.200 16.692 22.442 1.00 94.00 310 VAL A O 1
ATOM 2488 N N . PRO A 1 311 ? -25.029 18.406 21.574 1.00 93.31 311 PRO A N 1
ATOM 2489 C CA . PRO A 1 311 ? -25.905 19.456 22.116 1.00 93.31 311 PRO A CA 1
ATOM 2490 C C . PRO A 1 311 ? -27.409 19.250 21.876 1.00 93.31 311 PRO A C 1
ATOM 2492 O O . PRO A 1 311 ? -28.231 19.704 22.660 1.00 93.31 311 PRO A O 1
ATOM 2495 N N . GLU A 1 312 ? -27.786 18.558 20.799 1.00 93.62 312 GLU A N 1
ATOM 2496 C CA . GLU A 1 312 ? -29.182 18.246 20.474 1.00 93.62 312 GLU A CA 1
ATOM 2497 C C . GLU A 1 312 ? -29.748 17.029 21.234 1.00 93.62 312 GLU A C 1
ATOM 2499 O O . GLU A 1 312 ? -30.929 16.699 21.089 1.00 93.62 312 GLU A O 1
ATOM 2504 N N . SER A 1 313 ? -28.913 16.334 22.007 1.00 92.50 313 SER A N 1
ATOM 2505 C CA . SER A 1 313 ? -29.309 15.199 22.845 1.00 92.50 313 SER A CA 1
ATOM 2506 C C . SER A 1 313 ? -30.145 15.690 24.018 1.00 92.50 313 SER A C 1
ATOM 2508 O O . SER A 1 313 ? -30.025 16.825 24.467 1.00 92.50 313 SER A O 1
ATOM 2510 N N . LYS A 1 314 ? -31.044 14.829 24.484 1.00 87.06 314 LYS A N 1
ATOM 2511 C CA . LYS A 1 314 ? -31.899 15.098 25.638 1.00 87.06 314 LYS A CA 1
ATOM 2512 C C . LYS A 1 314 ? -31.799 13.914 26.590 1.00 87.06 314 LYS A C 1
ATOM 2514 O O . LYS A 1 314 ? -31.665 12.797 26.074 1.00 87.06 314 LYS A O 1
ATOM 2519 N N . PRO A 1 315 ? -31.909 14.128 27.911 1.00 83.38 315 PRO A N 1
ATOM 2520 C CA . PRO A 1 315 ? -32.018 13.038 28.870 1.00 83.38 315 PRO A CA 1
ATOM 2521 C C . PRO A 1 315 ? -33.210 12.136 28.535 1.00 83.38 315 PRO A C 1
ATOM 2523 O O . PRO A 1 315 ? -34.210 12.584 27.961 1.00 83.38 315 PRO A O 1
ATOM 2526 N N . ARG A 1 316 ? -33.079 10.840 28.835 1.00 78.62 316 ARG A N 1
ATOM 2527 C CA . ARG A 1 316 ? -34.077 9.817 28.487 1.00 78.62 316 ARG A CA 1
ATOM 2528 C C . ARG A 1 316 ? -34.229 8.790 29.585 1.00 78.62 316 ARG A C 1
ATOM 2530 O O . ARG A 1 316 ? -33.246 8.391 30.203 1.00 78.62 316 ARG A O 1
ATOM 2537 N N . SER A 1 317 ? -35.447 8.281 29.731 1.00 81.75 317 SER A N 1
ATOM 2538 C CA . SER A 1 317 ? -35.725 7.132 30.585 1.00 81.75 317 SER A CA 1
ATOM 2539 C C . SER A 1 317 ? -35.454 5.840 29.810 1.00 81.75 317 SER A C 1
ATOM 2541 O O . SER A 1 317 ? -36.353 5.203 29.268 1.00 81.75 317 SER A O 1
ATOM 2543 N N . ILE A 1 318 ? -34.176 5.477 29.700 1.00 85.62 318 ILE A N 1
ATOM 2544 C CA . ILE A 1 318 ? -33.752 4.220 29.078 1.00 85.62 318 ILE A CA 1
ATOM 2545 C C . ILE A 1 318 ? -33.191 3.268 30.130 1.00 85.62 318 ILE A C 1
ATOM 2547 O O . ILE A 1 318 ? -32.552 3.666 31.099 1.00 85.62 318 ILE A O 1
ATOM 2551 N N . THR A 1 319 ? -33.414 1.982 29.909 1.00 86.56 319 THR A N 1
ATOM 2552 C CA . THR A 1 319 ? -32.941 0.882 30.748 1.00 86.56 319 THR A CA 1
ATOM 2553 C C . THR A 1 319 ? -32.147 -0.105 29.900 1.00 86.56 319 THR A C 1
ATOM 2555 O O . THR A 1 319 ? -32.135 -0.029 28.666 1.00 86.56 319 THR A O 1
ATOM 2558 N N . SER A 1 320 ? -31.515 -1.089 30.539 1.00 86.56 320 SER A N 1
ATOM 2559 C CA . SER A 1 320 ? -30.816 -2.167 29.831 1.00 86.56 320 SER A CA 1
ATOM 2560 C C . SER A 1 320 ? -31.719 -2.953 28.870 1.00 86.56 320 SER A C 1
ATOM 2562 O O . SER A 1 320 ? -31.214 -3.554 27.931 1.00 86.56 320 SER A O 1
ATOM 2564 N N . LYS A 1 321 ? -33.048 -2.903 29.028 1.00 87.88 321 LYS A N 1
ATOM 2565 C CA . LYS A 1 321 ? -34.001 -3.556 28.119 1.00 87.88 321 LYS A CA 1
ATOM 2566 C C . LYS A 1 321 ? -34.146 -2.865 26.761 1.00 87.88 321 LYS A C 1
ATOM 2568 O O . LYS A 1 321 ? -34.595 -3.481 25.797 1.00 87.88 321 LYS A O 1
ATOM 2573 N N . ASN A 1 322 ? -33.768 -1.590 26.663 1.00 90.12 322 ASN A N 1
ATOM 2574 C CA . ASN A 1 322 ? -33.866 -0.820 25.422 1.00 90.12 322 ASN A CA 1
ATOM 2575 C C . ASN A 1 322 ? -32.752 -1.160 24.424 1.00 90.12 322 ASN A C 1
ATOM 2577 O O . ASN A 1 322 ? -32.860 -0.804 23.248 1.00 90.12 322 ASN A O 1
ATOM 2581 N N . LEU A 1 323 ? -31.693 -1.839 24.873 1.00 93.38 323 LEU A N 1
ATOM 2582 C CA . LEU A 1 323 ? -30.522 -2.175 24.076 1.00 93.38 323 LEU A CA 1
ATOM 2583 C C . LEU A 1 323 ? -30.162 -3.652 24.223 1.00 93.38 323 LEU A C 1
ATOM 2585 O O . LEU A 1 323 ? -30.274 -4.238 25.292 1.00 93.38 323 LEU A O 1
ATOM 2589 N N . ARG A 1 324 ? -29.649 -4.242 23.147 1.00 95.38 324 ARG A N 1
ATOM 2590 C CA . ARG A 1 324 ? -28.966 -5.537 23.181 1.00 95.38 324 ARG A CA 1
ATOM 2591 C C . ARG A 1 324 ? -27.540 -5.337 22.705 1.00 95.38 324 ARG A C 1
ATOM 2593 O O . ARG A 1 324 ? -27.307 -4.681 21.689 1.00 95.38 324 ARG A O 1
ATOM 2600 N N . VAL A 1 325 ? -26.590 -5.886 23.452 1.00 97.75 325 VAL A N 1
ATOM 2601 C CA . VAL A 1 325 ? -25.158 -5.721 23.195 1.00 97.75 325 VAL A CA 1
ATOM 2602 C C . VAL A 1 325 ? -24.576 -7.079 22.857 1.00 97.75 325 VAL A C 1
ATOM 2604 O O . VAL A 1 325 ? -24.740 -8.030 23.614 1.00 97.75 325 VAL A O 1
ATOM 2607 N N . PHE A 1 326 ? -23.883 -7.171 21.731 1.00 98.31 326 PHE A N 1
ATOM 2608 C CA . PHE A 1 326 ? -23.274 -8.403 21.256 1.00 98.31 326 PHE A CA 1
ATOM 2609 C C . PHE A 1 326 ? -21.775 -8.218 21.069 1.00 98.31 326 PHE A C 1
ATOM 2611 O O . PHE A 1 326 ? -21.332 -7.190 20.563 1.00 98.31 326 PHE A O 1
ATOM 2618 N N . ALA A 1 327 ? -20.997 -9.237 21.408 1.00 98.38 327 ALA A N 1
ATOM 2619 C CA . ALA A 1 327 ? -19.639 -9.389 20.917 1.00 98.38 327 ALA A CA 1
ATOM 2620 C C . ALA A 1 327 ? -19.650 -10.221 19.629 1.00 98.38 327 ALA A C 1
ATOM 2622 O O . ALA A 1 327 ? -20.349 -11.233 19.530 1.00 98.38 327 ALA A O 1
ATOM 2623 N N . ALA A 1 328 ? -18.856 -9.813 18.640 1.00 97.69 328 ALA A N 1
ATOM 2624 C CA . ALA A 1 328 ? -18.743 -10.516 17.365 1.00 97.69 328 ALA A CA 1
ATOM 2625 C C . ALA A 1 328 ? -17.287 -10.600 16.884 1.00 97.69 328 ALA A C 1
ATOM 2627 O O . ALA A 1 328 ? -16.463 -9.723 17.157 1.00 97.69 328 ALA A O 1
ATOM 2628 N N . LYS A 1 329 ? -16.974 -11.668 16.143 1.00 96.06 329 LYS A N 1
ATOM 2629 C CA . LYS A 1 329 ? -15.672 -11.850 15.480 1.00 96.06 329 LYS A CA 1
ATOM 2630 C C . LYS A 1 329 ? -15.606 -11.213 14.087 1.00 96.06 329 LYS A C 1
ATOM 2632 O O . LYS A 1 329 ? -14.531 -10.802 13.670 1.00 96.06 329 LYS A O 1
ATOM 2637 N N . ALA A 1 330 ? -16.748 -11.085 13.412 1.00 94.75 330 ALA A N 1
ATOM 2638 C CA . ALA A 1 330 ? -16.892 -10.435 12.110 1.00 94.75 330 ALA A CA 1
ATOM 2639 C C . ALA A 1 330 ? -17.826 -9.211 12.214 1.00 94.75 330 ALA A C 1
ATOM 2641 O O . ALA A 1 330 ? -18.743 -9.225 13.048 1.00 94.75 330 ALA A O 1
ATOM 2642 N N . PRO A 1 331 ? -17.629 -8.166 11.387 1.00 94.44 331 PRO A N 1
ATOM 2643 C CA . PRO A 1 331 ? -18.542 -7.030 11.343 1.00 94.44 331 PRO A CA 1
ATOM 2644 C C . PRO A 1 331 ? -19.857 -7.432 10.654 1.00 94.44 331 PRO A C 1
ATOM 2646 O O . PRO A 1 331 ? -19.938 -8.500 10.043 1.00 94.44 331 PRO A O 1
ATOM 2649 N N . PRO A 1 332 ? -20.905 -6.593 10.693 1.00 97.19 332 PRO A N 1
ATOM 2650 C CA . PRO A 1 332 ? -22.073 -6.796 9.845 1.00 97.19 332 PRO A CA 1
ATOM 2651 C C . PRO A 1 332 ? -21.705 -6.785 8.350 1.00 97.19 332 PRO A C 1
ATOM 2653 O O . PRO A 1 332 ? -21.029 -5.874 7.870 1.00 97.19 332 PRO A O 1
ATOM 2656 N N . ILE A 1 333 ? -22.180 -7.788 7.608 1.00 97.94 333 ILE A N 1
ATOM 2657 C CA . ILE A 1 333 ? -21.910 -7.987 6.175 1.00 97.94 333 ILE A CA 1
ATOM 2658 C C . ILE A 1 333 ? -23.214 -7.790 5.395 1.00 97.94 333 ILE A C 1
ATOM 2660 O O . ILE A 1 333 ? -24.285 -8.176 5.860 1.00 97.94 333 ILE A O 1
ATOM 2664 N N . ALA A 1 334 ? -23.141 -7.169 4.218 1.00 97.50 334 ALA A N 1
ATOM 2665 C CA . ALA A 1 334 ? -24.292 -7.042 3.327 1.00 97.50 334 ALA A CA 1
ATOM 2666 C C . ALA A 1 334 ? -24.707 -8.413 2.770 1.00 97.50 334 ALA A C 1
ATOM 2668 O O . ALA A 1 334 ? -23.874 -9.154 2.245 1.00 97.50 334 ALA A O 1
ATOM 2669 N N . ARG A 1 335 ? -26.005 -8.731 2.809 1.00 97.25 335 ARG A N 1
ATOM 2670 C CA . ARG A 1 335 ? -26.565 -10.038 2.414 1.00 97.25 335 ARG A CA 1
ATOM 2671 C C . ARG A 1 335 ? -26.259 -10.413 0.965 1.00 97.25 335 ARG A C 1
ATOM 2673 O O . ARG A 1 335 ? -26.091 -11.590 0.658 1.00 97.25 335 ARG A O 1
ATOM 2680 N N . SER A 1 336 ? -26.149 -9.426 0.080 1.00 96.38 336 SER A N 1
ATOM 2681 C CA . SER A 1 336 ? -25.847 -9.643 -1.340 1.00 96.38 336 SER A CA 1
ATOM 2682 C C . SER A 1 336 ? -24.355 -9.798 -1.656 1.00 96.38 336 SER A C 1
ATOM 2684 O O . SER A 1 336 ? -24.015 -10.111 -2.798 1.00 96.38 336 SER A O 1
ATOM 2686 N N . ALA A 1 337 ? -23.453 -9.573 -0.697 1.00 97.06 337 ALA A N 1
ATOM 2687 C CA . ALA A 1 337 ? -22.019 -9.725 -0.921 1.00 97.06 337 ALA A CA 1
ATOM 2688 C C . ALA A 1 337 ? -21.610 -11.205 -0.962 1.00 97.06 337 ALA A C 1
ATOM 2690 O O . ALA A 1 337 ? -22.278 -12.049 -0.364 1.00 97.06 337 ALA A O 1
ATOM 2691 N N . PHE A 1 338 ? -20.511 -11.519 -1.644 1.00 97.75 338 PHE A N 1
ATOM 2692 C CA . PHE A 1 338 ? -19.893 -12.838 -1.563 1.00 97.75 338 PHE A CA 1
ATOM 2693 C C . PHE A 1 338 ? -18.897 -12.907 -0.403 1.00 97.75 338 PHE A C 1
ATOM 2695 O O . PHE A 1 338 ? -18.193 -11.938 -0.112 1.00 97.75 338 PHE A O 1
ATOM 2702 N N . VAL A 1 339 ? -18.850 -14.070 0.237 1.00 97.62 339 VAL A N 1
ATOM 2703 C CA . VAL A 1 339 ? -17.935 -14.461 1.317 1.00 97.62 339 VAL A CA 1
ATOM 2704 C C . VAL A 1 339 ? -17.416 -15.870 1.041 1.00 97.62 339 VAL A C 1
ATOM 2706 O O . VAL A 1 339 ? -17.912 -16.542 0.135 1.00 97.62 339 VAL A O 1
ATOM 2709 N N . MET A 1 340 ? -16.451 -16.329 1.833 1.00 97.44 340 MET A N 1
ATOM 2710 C CA . MET A 1 340 ? -15.945 -17.694 1.735 1.00 97.44 340 MET A CA 1
ATOM 2711 C C . MET A 1 340 ? -16.533 -18.579 2.840 1.00 97.44 340 MET A C 1
ATOM 2713 O O . MET A 1 340 ? -16.639 -18.155 3.993 1.00 97.44 340 MET A O 1
ATOM 2717 N N . SER A 1 341 ? -16.902 -19.811 2.495 1.00 96.94 341 SER A N 1
ATOM 2718 C CA . SER A 1 341 ? -17.395 -20.820 3.434 1.00 96.94 341 SER A CA 1
ATOM 2719 C C . SER A 1 341 ? -16.580 -22.104 3.308 1.00 96.94 341 SER A C 1
ATOM 2721 O O . SER A 1 341 ? -16.389 -22.607 2.208 1.00 96.94 341 SER A O 1
ATOM 2723 N N . GLN A 1 342 ? -16.087 -22.625 4.427 1.00 96.81 342 GLN A N 1
ATOM 2724 C CA . GLN A 1 342 ? -15.393 -23.900 4.509 1.00 96.81 342 GLN A CA 1
ATOM 2725 C C . GLN A 1 342 ? -16.403 -25.026 4.757 1.00 96.81 342 GLN A C 1
ATOM 2727 O O . GLN A 1 342 ? -17.176 -24.988 5.719 1.00 96.81 342 GLN A O 1
ATOM 2732 N N . ARG A 1 343 ? -16.381 -26.044 3.898 1.00 92.62 343 ARG A N 1
ATOM 2733 C CA . ARG A 1 343 ? -17.139 -27.290 4.043 1.00 92.62 343 ARG A CA 1
ATOM 2734 C C . ARG A 1 343 ? -16.578 -28.143 5.186 1.00 92.62 343 ARG A C 1
ATOM 2736 O O . ARG A 1 343 ? -15.483 -27.893 5.687 1.00 92.62 343 ARG A O 1
ATOM 2743 N N . LYS A 1 344 ? -17.316 -29.181 5.592 1.00 86.88 344 LYS A N 1
ATOM 2744 C CA . LYS A 1 344 ? -16.889 -30.107 6.661 1.00 86.88 344 LYS A CA 1
ATOM 2745 C C . LYS A 1 344 ? -15.564 -30.801 6.341 1.00 86.88 344 LYS A C 1
ATOM 2747 O O . LYS A 1 344 ? -14.774 -31.055 7.240 1.00 86.88 344 LYS A O 1
ATOM 2752 N N . GLU A 1 345 ? -15.316 -31.057 5.064 1.00 84.88 345 GLU A N 1
ATOM 2753 C CA . GLU A 1 345 ? -14.141 -31.755 4.543 1.00 84.88 345 GLU A CA 1
ATOM 2754 C C . GLU A 1 345 ? -12.913 -30.832 4.394 1.00 84.88 345 GLU A C 1
ATOM 2756 O O . GLU A 1 345 ? -11.859 -31.271 3.944 1.00 84.88 345 GLU A O 1
ATOM 2761 N N . GLY A 1 346 ? -13.032 -29.549 4.762 1.00 85.44 346 GLY A N 1
ATOM 2762 C CA . GLY A 1 346 ? -11.942 -28.568 4.711 1.00 85.44 346 GLY A CA 1
ATOM 2763 C C . GLY A 1 346 ? -11.799 -27.820 3.381 1.00 85.44 346 GLY A C 1
ATOM 2764 O O . GLY A 1 346 ? -10.967 -26.916 3.290 1.00 85.44 346 GLY A O 1
ATOM 2765 N N . GLU A 1 347 ? -12.613 -28.157 2.380 1.00 93.06 347 GLU A N 1
ATOM 2766 C CA . GLU A 1 347 ? -12.702 -27.450 1.097 1.00 93.06 347 GLU A CA 1
ATOM 2767 C C . GLU A 1 347 ? -13.460 -26.124 1.220 1.00 93.06 347 GLU A C 1
ATOM 2769 O O . GLU A 1 347 ? -14.280 -25.955 2.122 1.00 93.06 347 GLU A O 1
ATOM 2774 N N . PHE A 1 348 ? -13.202 -25.179 0.315 1.00 96.94 348 PHE A N 1
ATOM 2775 C CA . PHE A 1 348 ? -13.787 -23.836 0.365 1.00 96.94 348 PHE A CA 1
ATOM 2776 C C . PHE A 1 348 ? -14.731 -23.579 -0.809 1.00 96.94 348 PHE A C 1
ATOM 2778 O O . PHE A 1 348 ? -14.452 -23.966 -1.938 1.00 96.94 348 PHE A O 1
ATOM 2785 N N . ASP A 1 349 ? -15.808 -22.850 -0.533 1.00 96.00 349 ASP A N 1
ATOM 2786 C CA . ASP A 1 349 ? -16.738 -22.299 -1.514 1.00 96.00 349 ASP A CA 1
ATOM 2787 C C . ASP A 1 349 ? -16.808 -20.782 -1.402 1.00 96.00 349 ASP A C 1
ATOM 2789 O O . ASP A 1 349 ? -16.685 -20.213 -0.311 1.00 96.00 349 ASP A O 1
ATOM 2793 N N . VAL A 1 350 ? -17.126 -20.128 -2.515 1.00 97.00 350 VAL A N 1
ATOM 2794 C CA . VAL A 1 350 ? -17.623 -18.754 -2.508 1.00 97.00 350 VAL A CA 1
ATOM 2795 C C . VAL A 1 350 ? -19.149 -18.782 -2.508 1.00 97.00 350 VAL A C 1
ATOM 2797 O O . VAL A 1 350 ? -19.782 -19.431 -3.334 1.00 97.00 350 VAL A O 1
ATOM 2800 N N . VAL A 1 351 ? -19.765 -18.080 -1.558 1.00 97.00 351 VAL A N 1
ATOM 2801 C CA . VAL A 1 351 ? -21.226 -18.035 -1.410 1.00 97.00 351 VAL A CA 1
ATOM 2802 C C . VAL A 1 351 ? -21.708 -16.614 -1.166 1.00 97.00 351 VAL A C 1
ATOM 2804 O O . VAL A 1 351 ? -21.011 -15.792 -0.571 1.00 97.00 351 VAL A O 1
ATOM 2807 N N . ARG A 1 352 ? -22.948 -16.317 -1.563 1.00 97.19 352 ARG A N 1
ATOM 2808 C CA . ARG A 1 352 ? -23.646 -15.112 -1.094 1.00 97.19 352 ARG A CA 1
ATOM 2809 C C . ARG A 1 352 ? -23.820 -15.177 0.419 1.00 97.19 352 ARG A C 1
ATOM 2811 O O . ARG A 1 352 ? -24.364 -16.159 0.925 1.00 97.19 352 ARG A O 1
ATOM 2818 N N . PHE A 1 353 ? -23.451 -14.111 1.125 1.00 98.00 353 PHE A N 1
ATOM 2819 C CA . PHE A 1 353 ? -23.555 -14.039 2.581 1.00 98.00 353 PHE A CA 1
ATOM 2820 C C . PHE A 1 353 ? -24.980 -14.320 3.068 1.00 98.00 353 PHE A C 1
ATOM 2822 O O . PHE A 1 353 ? -25.157 -15.046 4.037 1.00 98.00 353 PHE A O 1
ATOM 2829 N N . GLY A 1 354 ? -26.005 -13.853 2.348 1.00 97.06 354 GLY A N 1
ATOM 2830 C CA . GLY A 1 354 ? -27.411 -14.106 2.673 1.00 97.06 354 GLY A CA 1
ATOM 2831 C C . GLY A 1 354 ? -27.783 -15.589 2.816 1.00 97.06 354 GLY A C 1
ATOM 2832 O O . GLY A 1 354 ? -28.699 -15.888 3.571 1.00 97.06 354 GLY A O 1
ATOM 2833 N N . LYS A 1 355 ? -27.056 -16.519 2.171 1.00 97.25 355 LYS A N 1
ATOM 2834 C CA . LYS A 1 355 ? -27.268 -17.978 2.301 1.00 97.25 355 LYS A CA 1
ATOM 2835 C C . LYS A 1 355 ? -26.768 -18.548 3.637 1.00 97.25 355 LYS A C 1
ATOM 2837 O O . LYS A 1 355 ? -27.162 -19.645 4.028 1.00 97.25 355 LYS A O 1
ATOM 2842 N N . ILE A 1 356 ? -25.863 -17.843 4.315 1.00 97.50 356 ILE A N 1
ATOM 2843 C CA . ILE A 1 356 ? -25.262 -18.276 5.586 1.00 97.50 356 ILE A CA 1
ATOM 2844 C C . ILE A 1 356 ? -25.482 -17.275 6.726 1.00 97.50 356 ILE A C 1
ATOM 2846 O O . ILE A 1 356 ? -25.108 -17.571 7.857 1.00 97.50 356 ILE A O 1
ATOM 2850 N N . ALA A 1 357 ? -26.095 -16.121 6.443 1.00 97.38 357 ALA A N 1
ATOM 2851 C CA . ALA A 1 357 ? -26.218 -14.996 7.362 1.00 97.38 357 ALA A CA 1
ATOM 2852 C C . ALA A 1 357 ? -26.818 -15.416 8.703 1.00 97.38 357 ALA A C 1
ATOM 2854 O O . ALA A 1 357 ? -26.216 -15.139 9.729 1.00 97.38 357 ALA A O 1
ATOM 2855 N N . ASP A 1 358 ? -27.928 -16.152 8.713 1.00 97.44 358 ASP A N 1
ATOM 2856 C CA . ASP A 1 358 ? -28.610 -16.497 9.965 1.00 97.44 358 ASP A CA 1
ATOM 2857 C C . ASP A 1 358 ? -27.746 -17.403 10.861 1.00 97.44 358 ASP A C 1
ATOM 2859 O O . ASP A 1 358 ? -27.669 -17.181 12.068 1.00 97.44 358 ASP A O 1
ATOM 2863 N N . ARG A 1 359 ? -26.999 -18.350 10.268 1.00 97.19 359 ARG A N 1
ATOM 2864 C CA . ARG A 1 359 ? -26.017 -19.176 10.994 1.00 97.19 359 ARG A CA 1
ATOM 2865 C C . ARG A 1 359 ? -24.880 -18.330 11.556 1.00 97.19 359 ARG A C 1
ATOM 2867 O O . ARG A 1 359 ? -24.540 -18.484 12.720 1.00 97.19 359 ARG A O 1
ATOM 2874 N N . VAL A 1 360 ? -24.319 -17.422 10.755 1.00 97.25 360 VAL A N 1
ATOM 2875 C CA . VAL A 1 360 ? -23.218 -16.539 11.177 1.00 97.25 360 VAL A CA 1
ATOM 2876 C C . VAL A 1 360 ? -23.667 -15.562 12.265 1.00 97.25 360 VAL A C 1
ATOM 2878 O O . VAL A 1 360 ? -22.966 -15.345 13.250 1.00 97.25 360 VAL A O 1
ATOM 2881 N N . GLU A 1 361 ? -24.845 -14.965 12.109 1.00 95.81 361 GLU A N 1
ATOM 2882 C CA . GLU A 1 361 ? -25.401 -14.008 13.060 1.00 95.81 361 GLU A CA 1
ATOM 2883 C C . GLU A 1 361 ? -25.785 -14.670 14.389 1.00 95.81 361 GLU A C 1
ATOM 2885 O O . GLU A 1 361 ? -25.656 -14.020 15.429 1.00 95.81 361 GLU A O 1
ATOM 2890 N N . ALA A 1 362 ? -26.165 -15.953 14.375 1.00 96.81 362 ALA A N 1
ATOM 2891 C CA . ALA A 1 362 ? -26.387 -16.755 15.577 1.00 96.81 362 ALA A CA 1
ATOM 2892 C C . ALA A 1 362 ? -25.100 -17.029 16.380 1.00 96.81 362 ALA A C 1
ATOM 2894 O O . ALA A 1 362 ? -25.181 -17.285 17.577 1.00 96.81 362 ALA A O 1
ATOM 2895 N N . GLN A 1 363 ? -23.912 -16.917 15.766 1.00 97.06 363 GLN A N 1
ATOM 2896 C CA . GLN A 1 363 ? -22.626 -17.056 16.470 1.00 97.06 363 GLN A CA 1
ATOM 2897 C C . GLN A 1 363 ? -22.233 -15.809 17.275 1.00 97.06 363 GLN A C 1
ATOM 2899 O O . GLN A 1 363 ? -21.195 -15.801 17.941 1.00 97.06 363 GLN A O 1
ATOM 2904 N N . ARG A 1 364 ? -23.008 -14.718 17.204 1.00 96.81 364 ARG A N 1
ATOM 2905 C CA . ARG A 1 364 ? -22.750 -13.534 18.031 1.00 96.81 364 ARG A CA 1
ATOM 2906 C C . ARG A 1 364 ? -23.057 -13.841 19.492 1.00 96.81 364 ARG A C 1
ATOM 2908 O O . ARG A 1 364 ? -24.118 -14.363 19.818 1.00 96.81 364 ARG A O 1
ATOM 2915 N N . VAL A 1 365 ? -22.160 -13.431 20.382 1.00 97.81 365 VAL A N 1
ATOM 2916 C CA . VAL A 1 365 ? -22.325 -13.642 21.822 1.00 97.81 365 VAL A CA 1
ATOM 2917 C C . VAL A 1 365 ? -23.049 -12.444 22.413 1.00 97.81 365 VAL A C 1
ATOM 2919 O O . VAL A 1 365 ? -22.484 -11.353 22.483 1.00 97.81 365 VAL A O 1
ATOM 2922 N N . GLU A 1 366 ? -24.296 -12.625 22.842 1.00 97.50 366 GLU A N 1
ATOM 2923 C CA . GLU A 1 366 ? -24.999 -11.576 23.579 1.00 97.50 366 GLU A CA 1
ATOM 2924 C C . GLU A 1 366 ? -24.356 -11.380 24.955 1.00 97.50 366 GLU A C 1
ATOM 2926 O O . GLU A 1 366 ? -24.248 -12.312 25.753 1.00 97.50 366 GLU A O 1
ATOM 2931 N N . LEU A 1 367 ? -23.931 -10.153 25.243 1.00 97.25 367 LEU A N 1
ATOM 2932 C CA . LEU A 1 367 ? -23.350 -9.796 26.526 1.00 97.25 367 LEU A CA 1
ATOM 2933 C C . LEU A 1 367 ? -24.474 -9.578 27.536 1.00 97.25 367 LEU A C 1
ATOM 2935 O O . LEU A 1 367 ? -25.408 -8.809 27.298 1.00 97.25 367 LEU A O 1
ATOM 2939 N N . LYS A 1 368 ? -24.368 -10.253 28.679 1.00 94.38 368 LYS A N 1
ATOM 2940 C CA . LYS A 1 368 ? -25.303 -10.159 29.806 1.00 94.38 368 LYS A CA 1
ATOM 2941 C C . LYS A 1 368 ? -24.584 -9.600 31.037 1.00 94.38 368 LYS A C 1
ATOM 2943 O O . LYS A 1 368 ? -23.357 -9.576 31.078 1.00 94.38 368 LYS A O 1
ATOM 2948 N N . GLY A 1 369 ? -25.352 -9.145 32.029 1.00 92.31 369 GLY A N 1
ATOM 2949 C CA . GLY A 1 369 ? -24.816 -8.649 33.305 1.00 92.31 369 GLY A CA 1
ATOM 2950 C C . GLY A 1 369 ? -24.143 -7.273 33.250 1.00 92.31 369 GLY A C 1
ATOM 2951 O O . GLY A 1 369 ? -23.531 -6.864 34.231 1.00 92.31 369 GLY A O 1
ATOM 2952 N N . TRP A 1 370 ? -24.249 -6.558 32.128 1.00 96.38 370 TRP A N 1
ATOM 2953 C CA . TRP A 1 370 ? -23.857 -5.153 32.032 1.00 96.38 370 TRP A CA 1
ATOM 2954 C C . TRP A 1 370 ? -24.973 -4.248 32.570 1.00 96.38 370 TRP A C 1
ATOM 2956 O O . TRP A 1 370 ? -26.147 -4.627 32.582 1.00 96.38 370 TRP A O 1
ATOM 2966 N N . SER A 1 371 ? -24.608 -3.043 32.999 1.00 95.81 371 SER A N 1
ATOM 2967 C CA . SER A 1 371 ? -25.542 -2.018 33.470 1.00 95.81 371 SER A CA 1
ATOM 2968 C C . SER A 1 371 ? -25.606 -0.836 32.507 1.00 95.81 371 SER A C 1
ATOM 2970 O O . SER A 1 371 ? -24.647 -0.548 31.785 1.00 95.81 371 SER A O 1
ATOM 2972 N N . LEU A 1 372 ? -26.755 -0.160 32.497 1.00 94.75 372 LEU A N 1
ATOM 2973 C CA . LEU A 1 372 ? -26.992 1.052 31.724 1.00 94.75 372 LEU A CA 1
ATOM 2974 C C . LEU A 1 372 ? -27.187 2.232 32.675 1.00 94.75 372 LEU A C 1
ATOM 2976 O O . LEU A 1 372 ? -28.038 2.145 33.558 1.00 94.75 372 LEU A O 1
ATOM 2980 N N . SER A 1 373 ? -26.467 3.331 32.454 1.00 93.12 373 SER A N 1
ATOM 2981 C CA . SER A 1 373 ? -26.843 4.651 32.970 1.00 93.12 373 SER A CA 1
ATOM 2982 C C . SER A 1 373 ? -27.096 5.605 31.806 1.00 93.12 373 SER A C 1
ATOM 2984 O O . SER A 1 373 ? -26.374 5.590 30.805 1.00 93.12 373 SER A O 1
ATOM 2986 N N . ALA A 1 374 ? -28.164 6.391 31.919 1.00 90.38 374 ALA A N 1
ATOM 2987 C CA . ALA A 1 374 ? -28.414 7.540 31.065 1.00 90.38 374 ALA A CA 1
ATOM 2988 C C . ALA A 1 374 ? -28.051 8.785 31.865 1.00 90.38 374 ALA A C 1
ATOM 2990 O O . ALA A 1 374 ? -28.572 8.978 32.961 1.00 90.38 374 ALA A O 1
ATOM 2991 N N . GLU A 1 375 ? -27.134 9.578 31.335 1.00 89.69 375 GLU A N 1
ATOM 2992 C CA . GLU A 1 375 ? -26.682 10.810 31.968 1.00 89.69 375 GLU A CA 1
ATOM 2993 C C . GLU A 1 375 ? -27.643 11.963 31.624 1.00 89.69 375 GLU A C 1
ATOM 2995 O O . GLU A 1 375 ? -28.387 11.903 30.635 1.00 89.69 375 GLU A O 1
ATOM 3000 N N . ASP A 1 376 ? -27.616 13.035 32.420 1.00 89.31 376 ASP A N 1
ATOM 3001 C CA . ASP A 1 376 ? -28.522 14.186 32.265 1.00 89.31 376 ASP A CA 1
ATOM 3002 C C . ASP A 1 376 ? -28.340 14.930 30.930 1.00 89.31 376 ASP A C 1
ATOM 3004 O O . ASP A 1 376 ? -29.270 15.559 30.425 1.00 89.31 376 ASP A O 1
ATOM 3008 N N . ASP A 1 377 ? -27.160 14.825 30.314 1.00 90.69 377 ASP A N 1
ATOM 3009 C CA . ASP A 1 377 ? -26.869 15.370 28.983 1.00 90.69 377 ASP A CA 1
ATOM 3010 C C . ASP A 1 377 ? -27.397 14.481 27.833 1.00 90.69 377 ASP A C 1
ATOM 3012 O O . ASP A 1 377 ? -27.342 14.856 26.658 1.00 90.69 377 ASP A O 1
ATOM 3016 N N . GLY A 1 378 ? -27.947 13.306 28.155 1.00 90.75 378 GLY A N 1
ATOM 3017 C CA . GLY A 1 378 ? -28.424 12.308 27.202 1.00 90.75 378 GLY A CA 1
ATOM 3018 C C . GLY A 1 378 ? -27.368 11.293 26.755 1.00 90.75 378 GLY A C 1
ATOM 3019 O O . GLY A 1 378 ? -27.659 10.495 25.855 1.00 90.75 378 GLY A O 1
ATOM 3020 N N . ALA A 1 379 ? -26.166 11.294 27.341 1.00 94.69 379 ALA A N 1
ATOM 3021 C CA . ALA A 1 379 ? -25.170 10.257 27.103 1.00 94.69 379 ALA A CA 1
ATOM 3022 C C . ALA A 1 379 ? -25.635 8.911 27.675 1.00 94.69 379 ALA A C 1
ATOM 3024 O O . ALA A 1 379 ? -26.355 8.839 28.670 1.00 94.69 379 ALA A O 1
ATOM 3025 N N . ILE A 1 380 ? -25.214 7.821 27.036 1.00 95.25 380 ILE A N 1
ATOM 3026 C CA . ILE A 1 380 ? -25.598 6.461 27.429 1.00 95.25 380 ILE A CA 1
ATOM 3027 C C . ILE A 1 380 ? -24.336 5.685 27.753 1.00 95.25 380 ILE A C 1
ATOM 3029 O O . ILE A 1 380 ? -23.520 5.429 26.864 1.00 95.25 380 ILE A O 1
ATOM 3033 N N . LYS A 1 381 ? -24.178 5.279 29.009 1.00 96.62 381 LYS A N 1
ATOM 3034 C CA . LYS A 1 381 ? -23.033 4.499 29.469 1.00 96.62 381 LYS A CA 1
ATOM 3035 C C . LYS A 1 381 ? -23.434 3.049 29.712 1.00 96.62 381 LYS A C 1
ATOM 3037 O O . LYS A 1 381 ? -24.357 2.749 30.462 1.00 96.62 381 LYS A O 1
ATOM 3042 N N . LEU A 1 382 ? -22.692 2.149 29.079 1.00 97.56 382 LEU A N 1
ATOM 3043 C CA . LEU A 1 382 ? -22.778 0.700 29.217 1.00 97.56 382 LEU A CA 1
ATOM 3044 C C . LEU A 1 382 ? -21.568 0.240 30.036 1.00 97.56 382 LEU A C 1
ATOM 3046 O O . LEU A 1 382 ? -20.435 0.336 29.557 1.00 97.56 382 LEU A O 1
ATOM 3050 N N . SER A 1 383 ? -21.787 -0.226 31.265 1.00 97.75 383 SER A N 1
ATOM 3051 C CA . SER A 1 383 ? -20.715 -0.603 32.203 1.00 97.75 383 SER A CA 1
ATOM 3052 C C . SER A 1 383 ? -20.719 -2.096 32.517 1.00 97.75 383 SER A C 1
ATOM 3054 O O . SER A 1 383 ? -21.746 -2.761 32.404 1.00 97.75 383 SER A O 1
ATOM 3056 N N . GLY A 1 384 ? -19.564 -2.633 32.921 1.00 97.12 384 GLY A N 1
ATOM 3057 C CA . GLY A 1 384 ? -19.421 -4.057 33.241 1.00 97.12 384 GLY A CA 1
ATOM 3058 C C . GLY A 1 384 ? -19.426 -4.955 32.000 1.00 97.12 384 GLY A C 1
ATOM 3059 O O . GLY A 1 384 ? -19.815 -6.120 32.075 1.00 97.12 384 GLY A O 1
ATOM 3060 N N . LEU A 1 385 ? -19.020 -4.419 30.845 1.00 97.38 385 LEU A N 1
ATOM 3061 C CA . LEU A 1 385 ? -18.971 -5.172 29.595 1.00 97.38 385 LEU A CA 1
ATOM 3062 C C . LEU A 1 385 ? -17.854 -6.216 29.652 1.00 97.38 385 LEU A C 1
ATOM 3064 O O . LEU A 1 385 ? -16.688 -5.879 29.809 1.00 97.38 385 LEU A O 1
ATOM 3068 N N . ARG A 1 386 ? -18.200 -7.491 29.457 1.00 95.38 386 ARG A N 1
ATOM 3069 C CA . ARG A 1 386 ? -17.231 -8.595 29.398 1.00 95.38 386 ARG A CA 1
ATOM 3070 C C . ARG A 1 386 ? -17.108 -9.108 27.974 1.00 95.38 386 ARG A C 1
ATOM 3072 O O . ARG A 1 386 ? -17.813 -10.027 27.569 1.00 95.38 386 ARG A O 1
ATOM 3079 N N . ARG A 1 387 ? -16.224 -8.488 27.192 1.00 94.44 387 ARG A N 1
ATOM 3080 C CA . ARG A 1 387 ? -15.962 -8.914 25.812 1.00 94.44 387 ARG A CA 1
ATOM 3081 C C . ARG A 1 387 ? -15.141 -10.214 25.809 1.00 94.44 387 ARG A C 1
ATOM 3083 O O . ARG A 1 387 ? -14.017 -10.186 26.310 1.00 94.44 387 ARG A O 1
ATOM 3090 N N . PRO A 1 388 ? -15.633 -11.323 25.224 1.00 94.75 388 PRO A N 1
ATOM 3091 C CA . PRO A 1 388 ? -14.872 -12.566 25.179 1.00 94.75 388 PRO A CA 1
ATOM 3092 C C . PRO A 1 388 ? -13.589 -12.427 24.349 1.00 94.75 388 PRO A C 1
ATOM 3094 O O . PRO A 1 388 ? -13.508 -11.616 23.420 1.00 94.75 388 PRO A O 1
ATOM 3097 N N . ALA A 1 389 ? -12.590 -13.260 24.651 1.00 90.12 389 ALA A N 1
ATOM 3098 C CA . ALA A 1 389 ? -11.342 -13.301 23.896 1.00 90.12 389 ALA A CA 1
ATOM 3099 C C . ALA A 1 389 ? -11.595 -13.553 22.394 1.00 90.12 389 ALA A C 1
ATOM 3101 O O . ALA A 1 389 ? -12.548 -14.233 22.002 1.00 90.12 389 ALA A O 1
ATOM 3102 N N . GLY A 1 390 ? -10.766 -12.950 21.540 1.00 88.81 390 GLY A N 1
ATOM 3103 C CA . GLY A 1 390 ? -10.868 -13.072 20.082 1.00 88.81 390 GLY A CA 1
ATOM 3104 C C . GLY A 1 390 ? -12.070 -12.369 19.432 1.00 88.81 390 GLY A C 1
ATOM 3105 O O . GLY A 1 390 ? -12.209 -12.443 18.214 1.00 88.81 390 GLY A O 1
ATOM 3106 N N . HIS A 1 391 ? -12.937 -11.681 20.187 1.00 95.38 391 HIS A N 1
ATOM 3107 C CA . HIS A 1 391 ? -14.046 -10.910 19.614 1.00 95.38 391 HIS A CA 1
ATOM 3108 C C . HIS A 1 391 ? -13.615 -9.466 19.349 1.00 95.38 391 HIS A C 1
ATOM 3110 O O . HIS A 1 391 ? -13.454 -8.663 20.269 1.00 95.38 391 HIS A O 1
ATOM 3116 N N . ARG A 1 392 ? -13.422 -9.132 18.070 1.00 94.88 392 ARG A N 1
ATOM 3117 C CA . ARG A 1 392 ? -12.962 -7.809 17.624 1.00 94.88 392 ARG A CA 1
ATOM 3118 C C . ARG A 1 392 ? -14.022 -6.719 17.792 1.00 94.88 392 ARG A C 1
ATOM 3120 O O . ARG A 1 392 ? -13.658 -5.591 18.111 1.00 94.88 392 ARG A O 1
ATOM 3127 N N . TYR A 1 393 ? -15.301 -7.047 17.628 1.00 97.94 393 TYR A N 1
ATOM 3128 C CA . TYR A 1 393 ? -16.381 -6.064 17.529 1.00 97.94 393 TYR A CA 1
ATOM 3129 C C . TYR A 1 393 ? -17.331 -6.117 18.725 1.00 97.94 393 TYR A C 1
ATOM 3131 O O . TYR A 1 393 ? -17.636 -7.197 19.238 1.00 97.94 393 TYR A O 1
ATOM 3139 N N . ILE A 1 394 ? -17.854 -4.952 19.102 1.00 98.44 394 ILE A N 1
ATOM 3140 C CA . ILE A 1 394 ? -19.084 -4.819 19.885 1.00 98.44 394 ILE A CA 1
ATOM 3141 C C . ILE A 1 394 ? -20.172 -4.250 18.974 1.00 98.44 394 ILE A C 1
ATOM 3143 O O . ILE A 1 394 ? -19.942 -3.279 18.255 1.00 98.44 394 ILE A O 1
ATOM 3147 N N . ILE A 1 395 ? -21.348 -4.868 18.999 1.00 98.44 395 ILE A N 1
ATOM 3148 C CA . ILE A 1 395 ? -22.514 -4.479 18.209 1.00 98.44 395 ILE A CA 1
ATOM 3149 C C . ILE A 1 395 ? -23.642 -4.123 19.172 1.00 98.44 395 ILE A C 1
ATOM 3151 O O . ILE A 1 395 ? -24.059 -4.959 19.974 1.00 98.44 395 ILE A O 1
ATOM 3155 N N . VAL A 1 396 ? -24.143 -2.893 19.085 1.00 97.62 396 VAL A N 1
ATOM 3156 C CA . VAL A 1 396 ? -25.282 -2.419 19.879 1.00 97.62 396 VAL A CA 1
ATOM 3157 C C . VAL A 1 396 ? -26.508 -2.319 18.976 1.00 97.62 396 VAL A C 1
ATOM 3159 O O . VAL A 1 396 ? -26.476 -1.653 17.939 1.00 97.62 396 VAL A O 1
ATOM 3162 N N . ARG A 1 397 ? -27.585 -2.997 19.375 1.00 95.06 397 ARG A N 1
ATOM 3163 C CA . ARG A 1 397 ? -28.878 -3.050 18.681 1.00 95.06 397 ARG A CA 1
ATOM 3164 C C . ARG A 1 397 ? -29.995 -2.579 19.602 1.00 95.06 397 ARG A C 1
ATOM 3166 O O . ARG A 1 397 ? -29.845 -2.585 20.824 1.00 95.06 397 ARG A O 1
ATOM 3173 N N . ARG A 1 398 ? -31.139 -2.230 19.018 1.00 92.38 398 ARG A N 1
ATOM 3174 C CA . ARG A 1 398 ? -32.376 -1.987 19.767 1.00 92.38 398 ARG A CA 1
ATOM 3175 C C . ARG A 1 398 ? -32.848 -3.275 20.461 1.00 92.38 398 ARG A C 1
ATOM 3177 O O . ARG A 1 398 ? -32.766 -4.355 19.880 1.00 92.38 398 ARG A O 1
ATOM 3184 N N . GLY A 1 399 ? -33.322 -3.152 21.699 1.00 89.25 399 GLY A N 1
ATOM 3185 C CA . GLY A 1 399 ? -33.987 -4.225 22.444 1.00 89.25 399 GLY A CA 1
ATOM 3186 C C . GLY A 1 399 ? -35.483 -4.342 22.132 1.00 89.25 399 GLY A C 1
ATOM 3187 O O . GLY A 1 399 ? -36.080 -3.444 21.541 1.00 89.25 399 GLY A O 1
ATOM 3188 N N . GLU A 1 400 ? -36.086 -5.463 22.522 1.00 76.25 400 GLU A N 1
ATOM 3189 C CA . GLU A 1 400 ? -37.447 -5.853 22.115 1.00 76.25 400 GLU A CA 1
ATOM 3190 C C . GLU A 1 400 ? -38.560 -5.060 22.831 1.00 76.25 400 GLU A C 1
ATOM 3192 O O . GLU A 1 400 ? -39.613 -4.838 22.245 1.00 76.25 400 GLU A O 1
ATOM 3197 N N . GLU A 1 401 ? -38.318 -4.540 24.041 1.00 65.62 401 GLU A N 1
ATOM 3198 C CA . GLU A 1 401 ? -39.321 -3.814 24.854 1.00 65.62 401 GLU A CA 1
ATOM 3199 C C . GLU A 1 401 ? -39.314 -2.277 24.655 1.00 65.62 401 GLU A C 1
ATOM 3201 O O . GLU A 1 401 ? -39.885 -1.521 25.441 1.00 65.62 401 GLU A O 1
ATOM 3206 N N . SER A 1 402 ? -38.652 -1.756 23.620 1.00 57.56 402 SER A N 1
ATOM 3207 C CA . SER A 1 402 ? -38.505 -0.304 23.425 1.00 57.56 402 SER A CA 1
ATOM 3208 C C . SER A 1 402 ? -39.758 0.307 22.774 1.00 57.56 402 SER A C 1
ATOM 3210 O O . SER A 1 402 ? -39.868 0.322 21.554 1.00 57.56 402 SER A O 1
ATOM 3212 N N . ASN A 1 403 ? -40.686 0.876 23.552 1.00 52.88 403 ASN A N 1
ATOM 3213 C CA . ASN A 1 403 ? -41.751 1.739 23.001 1.00 52.88 403 ASN A CA 1
ATOM 3214 C C . ASN A 1 403 ? -41.230 3.138 22.605 1.00 52.88 403 ASN A C 1
ATOM 3216 O O . ASN A 1 403 ? -41.752 3.752 21.678 1.00 52.88 403 ASN A O 1
ATOM 3220 N N . GLU A 1 404 ? -40.150 3.623 23.231 1.00 60.19 404 GLU A N 1
ATOM 3221 C CA . GLU A 1 404 ? -39.480 4.863 22.820 1.00 60.19 404 GLU A CA 1
ATOM 3222 C C . GLU A 1 404 ? -38.520 4.629 21.644 1.00 60.19 404 GLU A C 1
ATOM 3224 O O . GLU A 1 404 ? -37.678 3.724 21.679 1.00 60.19 404 GLU A O 1
ATOM 3229 N N . GLN A 1 405 ? -38.603 5.476 20.607 1.00 72.81 405 GLN A N 1
ATOM 3230 C CA . GLN A 1 405 ? -37.601 5.535 19.538 1.00 72.81 405 GLN A CA 1
ATOM 3231 C C . GLN A 1 405 ? -36.278 6.074 20.099 1.00 72.81 405 GLN A C 1
ATOM 3233 O O . GLN A 1 405 ? -36.031 7.280 20.105 1.00 72.81 405 GLN A O 1
ATOM 3238 N N . LEU A 1 406 ? -35.396 5.175 20.542 1.00 86.00 406 LEU A N 1
ATOM 3239 C CA . LEU A 1 406 ? -34.029 5.532 20.912 1.00 86.00 406 LEU A CA 1
ATOM 3240 C C . LEU A 1 406 ? -33.330 6.192 19.713 1.00 86.00 406 LEU A C 1
ATOM 3242 O O . LEU A 1 406 ? -33.078 5.527 18.712 1.00 86.00 406 LEU A O 1
ATOM 3246 N N . ALA A 1 407 ? -33.001 7.481 19.809 1.00 90.12 407 ALA A N 1
ATOM 3247 C CA . ALA A 1 407 ? -32.304 8.224 18.759 1.00 90.12 407 ALA A CA 1
ATOM 3248 C C . ALA A 1 407 ? -30.866 8.580 19.161 1.00 90.12 407 ALA A C 1
ATOM 3250 O O . ALA A 1 407 ? -30.656 9.319 20.115 1.00 90.12 407 ALA A O 1
ATOM 3251 N N . LEU A 1 408 ? -29.857 8.089 18.456 1.00 94.19 408 LEU A N 1
ATOM 3252 C CA . LEU A 1 408 ? -28.456 8.358 18.796 1.00 94.19 408 LEU A CA 1
ATOM 3253 C C . LEU A 1 408 ? -27.888 9.491 17.931 1.00 94.19 408 LEU A C 1
ATOM 3255 O O . LEU A 1 408 ? -28.406 9.745 16.836 1.00 94.19 408 LEU A O 1
ATOM 3259 N N . PRO A 1 409 ? -26.827 10.180 18.384 1.00 95.56 409 PRO A N 1
ATOM 3260 C CA . PRO A 1 409 ? -26.162 11.186 17.572 1.00 95.56 409 PRO A CA 1
ATOM 3261 C C . PRO A 1 409 ? -25.626 10.608 16.264 1.00 95.56 409 PRO A C 1
ATOM 3263 O O . PRO A 1 409 ? -24.896 9.620 16.253 1.00 95.56 409 PRO A O 1
ATOM 3266 N N . VAL A 1 410 ? -25.930 11.274 15.151 1.00 95.44 410 VAL A N 1
ATOM 3267 C CA . VAL A 1 410 ? -25.434 10.923 13.809 1.00 95.44 410 VAL A CA 1
ATOM 3268 C C . VAL A 1 410 ? -23.905 10.920 13.758 1.00 95.44 410 VAL A C 1
ATOM 3270 O O . VAL A 1 410 ? -23.307 10.113 13.050 1.00 95.44 410 VAL A O 1
ATOM 3273 N N . GLU A 1 411 ? -23.275 11.808 14.530 1.00 95.12 411 GLU A N 1
ATOM 3274 C CA . GLU A 1 411 ? -21.818 11.910 14.645 1.00 95.12 411 GLU A CA 1
ATOM 3275 C C . GLU A 1 411 ? -21.181 10.739 15.394 1.00 95.12 411 GLU A C 1
ATOM 3277 O O . GLU A 1 411 ? -19.984 10.519 15.230 1.00 95.12 411 GLU A O 1
ATOM 3282 N N . LEU A 1 412 ? -21.985 10.007 16.175 1.00 96.12 412 LEU A N 1
ATOM 3283 C CA . LEU A 1 412 ? -21.623 8.814 16.935 1.00 96.12 412 LEU A CA 1
ATOM 3284 C C . LEU A 1 412 ? -20.310 8.952 17.737 1.00 96.12 412 LEU A C 1
ATOM 3286 O O . LEU A 1 412 ? -19.370 8.185 17.515 1.00 96.12 412 LEU A O 1
ATOM 3290 N N . PRO A 1 413 ? -20.206 9.924 18.662 1.00 96.31 413 PRO A N 1
ATOM 3291 C CA . PRO A 1 413 ? -19.060 10.002 19.555 1.00 96.31 413 PRO A CA 1
ATOM 3292 C C . PRO A 1 413 ? -19.108 8.831 20.546 1.00 96.31 413 PRO A C 1
ATOM 3294 O O . PRO A 1 413 ? -20.050 8.684 21.324 1.00 96.31 413 PRO A O 1
ATOM 3297 N N . VAL A 1 414 ? -18.094 7.970 20.495 1.00 97.44 414 VAL A N 1
ATOM 3298 C CA . VAL A 1 414 ? -17.974 6.792 21.360 1.00 97.44 414 VAL A CA 1
ATOM 3299 C C . VAL A 1 414 ? -16.709 6.911 22.191 1.00 97.44 414 VAL A C 1
ATOM 3301 O O . VAL A 1 414 ? -15.625 7.095 21.643 1.00 97.44 414 VAL A O 1
ATOM 3304 N N . VAL A 1 415 ? -16.847 6.751 23.506 1.00 97.69 415 VAL A N 1
ATOM 3305 C CA . VAL A 1 415 ? -15.723 6.658 24.441 1.00 97.69 415 VAL A CA 1
ATOM 3306 C C . VAL A 1 415 ? -15.685 5.244 25.001 1.00 97.69 415 VAL A C 1
ATOM 3308 O O . VAL A 1 415 ? -16.633 4.808 25.647 1.00 97.69 415 VAL A O 1
ATOM 3311 N N . ALA A 1 416 ? -14.594 4.521 24.765 1.00 98.00 416 ALA A N 1
ATOM 3312 C CA . ALA A 1 416 ? -14.366 3.205 25.349 1.00 98.00 416 ALA A CA 1
ATOM 3313 C C . ALA A 1 416 ? -13.327 3.309 26.469 1.00 98.00 416 ALA A C 1
ATOM 3315 O O . ALA A 1 416 ? -12.270 3.915 26.280 1.00 98.00 416 ALA A O 1
ATOM 3316 N N . ARG A 1 417 ? -13.623 2.706 27.621 1.00 98.50 417 ARG A N 1
ATOM 3317 C CA . ARG A 1 417 ? -12.711 2.626 28.767 1.00 98.50 417 ARG A CA 1
ATOM 3318 C C . ARG A 1 417 ? -12.413 1.187 29.126 1.00 98.50 417 ARG A C 1
ATOM 3320 O O . ARG A 1 417 ? -13.248 0.292 28.953 1.00 98.50 417 ARG A O 1
ATOM 3327 N N . SER A 1 418 ? -11.201 0.992 29.608 1.00 98.31 418 SER A N 1
ATOM 3328 C CA . SER A 1 418 ? -10.698 -0.279 30.076 1.00 98.31 418 SER A CA 1
ATOM 3329 C C . SER A 1 418 ? -11.340 -0.681 31.414 1.00 98.31 418 SER A C 1
ATOM 3331 O O . SER A 1 418 ? -12.172 0.052 31.956 1.00 98.31 418 SER A O 1
ATOM 3333 N N . VAL A 1 419 ? -10.996 -1.858 31.934 1.00 98.00 419 VAL A N 1
ATOM 3334 C CA . VAL A 1 419 ? -11.390 -2.293 33.283 1.00 98.00 419 VAL A CA 1
ATOM 3335 C C . VAL A 1 419 ? -10.705 -1.429 34.342 1.00 98.00 419 VAL A C 1
ATOM 3337 O O . VAL A 1 419 ? -11.342 -1.092 35.335 1.00 98.00 419 VAL A O 1
ATOM 3340 N N . ALA A 1 420 ? -9.453 -1.028 34.101 1.00 97.44 420 ALA A N 1
ATOM 3341 C CA . ALA A 1 420 ? -8.698 -0.159 35.001 1.00 97.44 420 ALA A CA 1
ATOM 3342 C C . ALA A 1 420 ? -9.252 1.276 35.066 1.00 97.44 420 ALA A C 1
ATOM 3344 O O . ALA A 1 420 ? -9.179 1.901 36.115 1.00 97.44 420 ALA A O 1
ATOM 3345 N N . GLY A 1 421 ? -9.856 1.760 33.975 1.00 97.50 421 GLY A N 1
ATOM 3346 C CA . GLY A 1 421 ? -10.435 3.106 33.884 1.00 97.50 421 GLY A CA 1
ATOM 3347 C C . GLY A 1 421 ? -9.892 3.915 32.707 1.00 97.50 421 GLY A C 1
ATOM 3348 O O . GLY A 1 421 ? -10.636 4.705 32.117 1.00 97.50 421 GLY A O 1
ATOM 3349 N N . SER A 1 422 ? -8.659 3.627 32.281 1.00 97.81 422 SER A N 1
ATOM 3350 C CA . SER A 1 422 ? -8.010 4.269 31.135 1.00 97.81 422 SER A CA 1
ATOM 3351 C C . SER A 1 422 ? -8.816 4.151 29.841 1.00 97.81 422 SER A C 1
ATOM 3353 O O . SER A 1 422 ? -9.408 3.113 29.521 1.00 97.81 422 SER A O 1
ATOM 3355 N N . ARG A 1 423 ? -8.815 5.205 29.029 1.00 97.69 423 ARG A N 1
ATOM 3356 C CA . ARG A 1 423 ? -9.401 5.175 27.687 1.00 97.69 423 ARG A CA 1
ATOM 3357 C C . ARG A 1 423 ? -8.654 4.210 26.780 1.00 97.69 423 ARG A C 1
ATOM 3359 O O . ARG A 1 423 ? -7.432 4.150 26.763 1.00 97.69 423 ARG A O 1
ATOM 3366 N N . ILE A 1 424 ? -9.403 3.507 25.944 1.00 96.38 424 ILE A N 1
ATOM 3367 C CA . ILE A 1 424 ? -8.886 2.665 24.859 1.00 96.38 424 ILE A CA 1
ATOM 3368 C C . ILE A 1 424 ? -9.387 3.220 23.526 1.00 96.38 424 ILE A C 1
ATOM 3370 O O . ILE A 1 424 ? -10.104 2.552 22.788 1.00 96.38 424 ILE A O 1
ATOM 3374 N N . GLY A 1 425 ? -9.065 4.487 23.260 1.00 92.19 425 GLY A N 1
ATOM 3375 C CA . GLY A 1 425 ? -9.758 5.329 22.281 1.00 92.19 425 GLY A CA 1
ATOM 3376 C C . GLY A 1 425 ? -9.330 5.181 20.820 1.00 92.19 425 GLY A C 1
ATOM 3377 O O . GLY A 1 425 ? -10.057 5.644 19.937 1.00 92.19 425 GLY A O 1
ATOM 3378 N N . ARG A 1 426 ? -8.223 4.483 20.511 1.00 95.88 426 ARG A N 1
ATOM 3379 C CA . ARG A 1 426 ? -7.863 4.152 19.111 1.00 95.88 426 ARG A CA 1
ATOM 3380 C C . ARG A 1 426 ? -8.741 3.022 18.545 1.00 95.88 426 ARG A C 1
ATOM 3382 O O . ARG A 1 426 ? -8.273 1.916 18.286 1.00 95.88 426 ARG A O 1
ATOM 3389 N N . ILE A 1 427 ? -10.031 3.315 18.403 1.00 96.12 427 ILE A N 1
ATOM 3390 C CA . ILE A 1 427 ? -11.100 2.444 17.903 1.00 96.12 427 ILE A CA 1
ATOM 3391 C C . ILE A 1 427 ? -11.821 3.107 16.732 1.00 96.12 427 ILE A C 1
ATOM 3393 O O . ILE A 1 427 ? -11.742 4.322 16.543 1.00 96.12 427 ILE A O 1
ATOM 3397 N N . ASN A 1 428 ? -12.586 2.307 15.995 1.00 97.31 428 ASN A N 1
ATOM 3398 C CA . ASN A 1 428 ? -13.542 2.801 15.016 1.00 97.31 428 ASN A CA 1
ATOM 3399 C C . ASN A 1 428 ? -14.974 2.593 15.509 1.00 97.31 428 ASN A C 1
ATOM 3401 O O . ASN A 1 428 ? -15.305 1.540 16.046 1.00 97.31 428 ASN A O 1
ATOM 3405 N N . ALA A 1 429 ? -15.846 3.569 15.274 1.00 97.50 429 ALA A N 1
ATOM 3406 C CA . ALA A 1 429 ? -17.278 3.458 15.524 1.00 97.50 429 ALA A CA 1
ATOM 3407 C C . ALA A 1 429 ? -18.065 3.917 14.297 1.00 97.50 429 ALA A C 1
ATOM 3409 O O . ALA A 1 429 ? -17.742 4.942 13.695 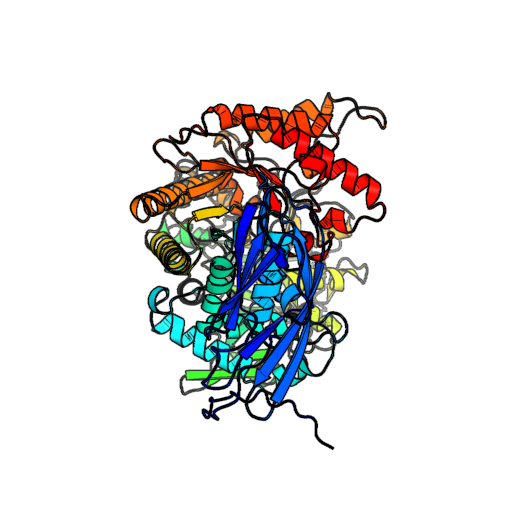1.00 97.50 429 ALA A O 1
ATOM 3410 N N . HIS A 1 430 ? -19.089 3.159 13.910 1.00 97.81 430 HIS A N 1
ATOM 3411 C CA . HIS A 1 430 ? -19.933 3.509 12.772 1.00 97.81 430 HIS A CA 1
ATOM 3412 C C . HIS A 1 430 ? -21.340 2.922 12.859 1.00 97.81 430 HIS A C 1
ATOM 3414 O O . HIS A 1 430 ? -21.637 2.061 13.688 1.00 97.81 430 HIS A O 1
ATOM 3420 N N . TRP A 1 431 ? -22.202 3.406 11.969 1.00 97.88 431 TRP A N 1
ATOM 3421 C CA . TRP A 1 431 ? -23.552 2.894 11.774 1.00 97.88 431 TRP A CA 1
ATOM 3422 C C . TRP A 1 431 ? -23.545 1.796 10.712 1.00 97.88 431 TRP A C 1
ATOM 3424 O O . TRP A 1 431 ? -23.121 2.052 9.589 1.00 97.88 431 TRP A O 1
ATOM 3434 N N . ALA A 1 432 ? -24.074 0.618 11.027 1.00 97.94 432 ALA A N 1
ATOM 3435 C CA . ALA A 1 432 ? -24.448 -0.390 10.041 1.00 97.94 432 ALA A CA 1
ATOM 3436 C C . ALA A 1 432 ? -25.969 -0.341 9.852 1.00 97.94 432 ALA A C 1
ATOM 3438 O O . ALA A 1 432 ? -26.737 -0.892 10.641 1.00 97.94 432 ALA A O 1
ATOM 3439 N N . LEU A 1 433 ? -26.415 0.358 8.811 1.00 97.31 433 LEU A N 1
ATOM 3440 C CA . LEU A 1 433 ? -27.834 0.572 8.535 1.00 97.31 433 LEU A CA 1
ATOM 3441 C C . LEU A 1 433 ? -28.530 -0.744 8.187 1.00 97.31 433 LEU A C 1
ATOM 3443 O O . LEU A 1 433 ? -27.900 -1.660 7.648 1.00 97.31 433 LEU A O 1
ATOM 3447 N N . ALA A 1 434 ? -29.822 -0.851 8.487 1.00 95.00 434 ALA A N 1
ATOM 3448 C CA . ALA A 1 434 ? -30.621 -2.026 8.153 1.00 95.00 434 ALA A CA 1
ATOM 3449 C C . ALA A 1 434 ? -30.498 -2.360 6.654 1.00 95.00 434 ALA A C 1
ATOM 3451 O O . ALA A 1 434 ? -30.684 -1.491 5.797 1.00 95.00 434 ALA A O 1
ATOM 3452 N N . ASP A 1 435 ? -30.177 -3.619 6.340 1.00 93.81 435 ASP A N 1
ATOM 3453 C CA . ASP A 1 435 ? -29.965 -4.109 4.969 1.00 93.81 435 ASP A CA 1
ATOM 3454 C C . ASP A 1 435 ? -31.301 -4.348 4.244 1.00 93.81 435 ASP A C 1
ATOM 3456 O O . ASP A 1 435 ? -31.649 -5.467 3.878 1.00 93.81 435 ASP A O 1
ATOM 3460 N N . THR A 1 436 ? -32.104 -3.289 4.136 1.00 92.50 436 THR A N 1
ATOM 3461 C CA . THR A 1 436 ? -33.437 -3.300 3.515 1.00 92.50 436 THR A CA 1
ATOM 3462 C C . THR A 1 436 ? -33.424 -2.751 2.092 1.00 92.50 436 THR A C 1
ATOM 3464 O O . THR A 1 436 ? -34.293 -3.093 1.297 1.00 92.50 436 THR A O 1
ATOM 3467 N N . ILE A 1 437 ? -32.436 -1.911 1.764 1.00 93.62 437 ILE A N 1
ATOM 3468 C CA . ILE A 1 437 ? -32.212 -1.346 0.429 1.00 93.62 437 ILE A CA 1
ATOM 3469 C C . ILE A 1 437 ? -30.715 -1.322 0.106 1.00 93.62 437 ILE A C 1
ATOM 3471 O O . ILE A 1 437 ? -29.872 -1.195 0.998 1.00 93.62 437 ILE A O 1
ATOM 3475 N N . ASP A 1 438 ? -30.388 -1.354 -1.187 1.00 92.56 438 ASP A N 1
ATOM 3476 C CA . ASP A 1 438 ? -29.006 -1.401 -1.685 1.00 92.56 438 ASP A CA 1
ATOM 3477 C C . ASP A 1 438 ? -28.115 -0.270 -1.160 1.00 92.56 438 ASP A C 1
ATOM 3479 O O . ASP A 1 438 ? -26.936 -0.485 -0.875 1.00 92.56 438 ASP A O 1
ATOM 3483 N N . GLU A 1 439 ? -28.659 0.944 -1.030 1.00 94.88 439 GLU A N 1
ATOM 3484 C CA . GLU A 1 439 ? -27.880 2.077 -0.539 1.00 94.88 439 GLU A CA 1
ATOM 3485 C C . GLU A 1 439 ? -27.509 1.902 0.939 1.00 94.88 439 GLU A C 1
ATOM 3487 O O . GLU A 1 439 ? -26.351 2.114 1.304 1.00 94.88 439 GLU A O 1
ATOM 3492 N N . ASN A 1 440 ? -28.440 1.440 1.780 1.00 95.62 440 ASN A N 1
ATOM 3493 C CA . ASN A 1 440 ? -28.173 1.183 3.197 1.00 95.62 440 ASN A CA 1
ATOM 3494 C C . ASN A 1 440 ? -27.120 0.089 3.371 1.00 95.62 440 ASN A C 1
ATOM 3496 O O . ASN A 1 440 ? -26.216 0.230 4.201 1.00 95.62 440 ASN A O 1
ATOM 3500 N N . ALA A 1 441 ? -27.173 -0.949 2.531 1.00 95.44 441 ALA A N 1
ATOM 3501 C CA . ALA A 1 441 ? -26.184 -2.018 2.513 1.00 95.44 441 ALA A CA 1
ATOM 3502 C C . ALA A 1 441 ? -24.749 -1.482 2.377 1.00 95.44 441 ALA A C 1
ATOM 3504 O O . ALA A 1 441 ? -23.820 -2.126 2.853 1.00 95.44 441 ALA A O 1
ATOM 3505 N N . THR A 1 442 ? -24.542 -0.292 1.787 1.00 96.62 442 THR A N 1
ATOM 3506 C CA . THR A 1 442 ? -23.215 0.344 1.664 1.00 96.62 442 THR A CA 1
ATOM 3507 C C . THR A 1 442 ? -22.545 0.750 2.971 1.00 96.62 442 THR A C 1
ATOM 3509 O O . THR A 1 442 ? -21.341 0.989 2.976 1.00 96.62 442 THR A O 1
ATOM 3512 N N . SER A 1 443 ? -23.276 0.753 4.080 1.00 97.00 443 SER A N 1
ATOM 3513 C CA . SER A 1 443 ? -22.728 0.946 5.427 1.00 97.00 443 SER A CA 1
ATOM 3514 C C . SER A 1 443 ? -22.259 -0.353 6.108 1.00 97.00 443 SER A C 1
ATOM 3516 O O . SER A 1 443 ? -21.727 -0.304 7.211 1.00 97.00 443 SER A O 1
ATOM 3518 N N . ARG A 1 444 ? -22.451 -1.515 5.464 1.00 97.38 444 ARG A N 1
ATOM 3519 C CA . ARG A 1 444 ? -22.005 -2.838 5.939 1.00 97.38 444 ARG A CA 1
ATOM 3520 C C . ARG A 1 444 ? -20.776 -3.301 5.168 1.00 97.38 444 ARG A C 1
ATOM 3522 O O . ARG A 1 444 ? -20.567 -2.852 4.042 1.00 97.38 444 ARG A O 1
ATOM 3529 N N . LEU A 1 445 ? -20.012 -4.262 5.679 1.00 96.06 445 LEU A N 1
ATOM 3530 C CA . LEU A 1 445 ? -18.930 -4.871 4.901 1.00 96.06 445 LEU A CA 1
ATOM 3531 C C . LEU A 1 445 ? -19.494 -5.485 3.606 1.00 96.06 445 LEU A C 1
ATOM 3533 O O . LEU A 1 445 ? -20.570 -6.085 3.597 1.00 96.06 445 LEU A O 1
ATOM 3537 N N . GLY A 1 446 ? -18.801 -5.294 2.492 1.00 95.25 446 GLY A N 1
ATOM 3538 C CA . GLY A 1 446 ? -19.133 -5.899 1.205 1.00 95.25 446 GLY A CA 1
ATOM 3539 C C . GLY A 1 446 ? -17.867 -6.472 0.590 1.00 95.25 446 GLY A C 1
ATOM 3540 O O . GLY A 1 446 ? -17.333 -5.819 -0.304 1.00 95.25 446 GLY A O 1
ATOM 3541 N N . PRO A 1 447 ? -17.385 -7.634 1.077 1.00 91.75 447 PRO A N 1
ATOM 3542 C CA . PRO A 1 447 ? -16.085 -8.195 0.718 1.00 91.75 447 PRO A CA 1
ATOM 3543 C C . PRO A 1 447 ? -15.877 -8.203 -0.788 1.00 91.75 447 PRO A C 1
ATOM 3545 O O . PRO A 1 447 ? -15.104 -7.403 -1.296 1.00 91.75 447 PRO A O 1
ATOM 3548 N N . ILE A 1 448 ? -16.707 -8.976 -1.489 1.00 94.94 448 ILE A N 1
ATOM 3549 C CA . ILE A 1 448 ? -16.965 -8.839 -2.916 1.00 94.94 448 ILE A CA 1
ATOM 3550 C C . ILE A 1 448 ? -18.429 -8.429 -3.043 1.00 94.94 448 ILE A C 1
ATOM 3552 O O . ILE A 1 448 ? -19.335 -9.171 -2.661 1.00 94.94 448 ILE A O 1
ATOM 3556 N N . THR A 1 449 ? -18.692 -7.226 -3.533 1.00 94.25 449 THR A N 1
ATOM 3557 C CA . THR A 1 449 ? -20.065 -6.741 -3.689 1.00 94.25 449 THR A CA 1
ATOM 3558 C C . THR A 1 449 ? -20.783 -7.500 -4.804 1.00 94.25 449 THR A C 1
ATOM 3560 O O . THR A 1 449 ? -20.165 -8.150 -5.650 1.00 94.25 449 THR A O 1
ATOM 3563 N N . LYS A 1 450 ? -22.109 -7.350 -4.886 1.00 92.25 450 LYS A N 1
ATOM 3564 C CA . LYS A 1 450 ? -22.895 -7.954 -5.969 1.00 92.25 450 LYS A CA 1
ATOM 3565 C C . LYS A 1 450 ? -22.502 -7.508 -7.380 1.00 92.25 450 LYS A C 1
ATOM 3567 O O . LYS A 1 450 ? -22.933 -8.133 -8.339 1.00 92.25 450 LYS A O 1
ATOM 3572 N N . THR A 1 451 ? -21.716 -6.437 -7.502 1.00 90.62 451 THR A N 1
ATOM 3573 C CA . THR A 1 451 ? -21.234 -5.891 -8.773 1.00 90.62 451 THR A CA 1
ATOM 3574 C C . THR A 1 451 ? -19.762 -6.211 -9.044 1.00 90.62 451 THR A C 1
ATOM 3576 O O . THR A 1 451 ? -19.213 -5.696 -10.017 1.00 90.62 451 THR A O 1
ATOM 3579 N N . GLY A 1 452 ? -19.106 -7.024 -8.205 1.00 89.69 452 GLY A N 1
ATOM 3580 C CA . GLY A 1 452 ? -17.688 -7.373 -8.350 1.00 89.69 452 GLY A CA 1
ATOM 3581 C C . GLY A 1 452 ? -16.715 -6.282 -7.884 1.00 89.69 452 GLY A C 1
ATOM 3582 O O . GLY A 1 452 ? -15.520 -6.344 -8.182 1.00 89.69 452 GLY A O 1
ATOM 3583 N N . THR A 1 453 ? -17.209 -5.262 -7.175 1.00 91.81 453 THR A N 1
ATOM 3584 C CA . THR A 1 453 ? -16.369 -4.286 -6.460 1.00 91.81 453 THR A CA 1
ATOM 3585 C C . THR A 1 453 ? -16.068 -4.778 -5.043 1.00 91.81 453 THR A C 1
ATOM 3587 O O . THR A 1 453 ? -16.460 -5.880 -4.670 1.00 91.81 453 THR A O 1
ATOM 3590 N N . TYR A 1 454 ? -15.382 -3.969 -4.242 1.00 92.19 454 TYR A N 1
ATOM 3591 C CA . TYR A 1 454 ? -15.103 -4.253 -2.837 1.00 92.19 454 TYR A CA 1
ATOM 3592 C C . TYR A 1 454 ? -15.632 -3.139 -1.939 1.00 92.19 454 TYR A C 1
ATOM 3594 O O . TYR A 1 454 ? -15.833 -1.996 -2.366 1.00 92.19 454 TYR A O 1
ATOM 3602 N N . ARG A 1 455 ? -15.826 -3.479 -0.669 1.00 94.00 455 ARG A N 1
ATOM 3603 C CA . ARG A 1 455 ? -16.153 -2.542 0.398 1.00 94.00 455 ARG A CA 1
ATOM 3604 C C . ARG A 1 455 ? -15.650 -3.103 1.725 1.00 94.00 455 ARG A C 1
ATOM 3606 O O . ARG A 1 455 ? -16.280 -3.991 2.297 1.00 94.00 455 ARG A O 1
ATOM 3613 N N . THR A 1 456 ? -14.511 -2.598 2.185 1.00 91.81 456 THR A N 1
ATOM 3614 C CA . THR A 1 456 ? -13.895 -2.962 3.469 1.00 91.81 456 THR A CA 1
ATOM 3615 C C . THR A 1 456 ? -14.443 -2.090 4.602 1.00 91.81 456 THR A C 1
ATOM 3617 O O . THR A 1 456 ? -15.310 -1.240 4.369 1.00 91.81 456 THR A O 1
ATOM 3620 N N . ASP A 1 457 ? -13.914 -2.260 5.819 1.00 91.50 457 ASP A N 1
ATOM 3621 C CA . ASP A 1 457 ? -14.204 -1.383 6.963 1.00 91.50 457 ASP A CA 1
ATOM 3622 C C . ASP A 1 457 ? -14.046 0.105 6.584 1.00 91.50 457 ASP A C 1
ATOM 3624 O O . ASP A 1 457 ? -14.872 0.933 6.964 1.00 91.50 457 ASP A O 1
ATOM 3628 N N . PHE A 1 458 ? -13.047 0.443 5.756 1.00 91.44 458 PHE A N 1
ATOM 3629 C CA . PHE A 1 458 ? -12.784 1.821 5.327 1.00 91.44 458 PHE A CA 1
ATOM 3630 C C . PHE A 1 458 ? -13.991 2.426 4.604 1.00 91.44 458 PHE A C 1
ATOM 3632 O O . PHE A 1 458 ? -14.498 3.479 4.990 1.00 91.44 458 PHE A O 1
ATOM 3639 N N . GLN A 1 459 ? -14.482 1.759 3.556 1.00 93.94 459 GLN A N 1
ATOM 3640 C CA . GLN A 1 459 ? -15.606 2.280 2.779 1.00 93.94 459 GLN A CA 1
ATOM 3641 C C . GLN A 1 459 ? -16.941 2.137 3.522 1.00 93.94 459 GLN A C 1
ATOM 3643 O O . GLN A 1 459 ? -17.831 2.955 3.299 1.00 93.94 459 GLN A O 1
ATOM 3648 N N . ALA A 1 460 ? -17.098 1.131 4.388 1.00 95.38 460 ALA A N 1
ATOM 3649 C CA . ALA A 1 460 ? -18.295 0.969 5.214 1.00 95.38 460 ALA A CA 1
ATOM 3650 C C . ALA A 1 460 ? -18.461 2.139 6.202 1.00 95.38 460 ALA A C 1
ATOM 3652 O O . ALA A 1 460 ? -19.526 2.757 6.234 1.00 95.38 460 ALA A O 1
ATOM 3653 N N . ILE A 1 461 ? -17.390 2.513 6.915 1.00 95.62 461 ILE A N 1
ATOM 3654 C CA . ILE A 1 461 ? -17.361 3.654 7.849 1.00 95.62 461 ILE A CA 1
ATOM 3655 C C . ILE A 1 461 ? -17.566 4.987 7.109 1.00 95.62 461 ILE A C 1
ATOM 3657 O O . ILE A 1 461 ? -18.347 5.842 7.527 1.00 95.62 461 ILE A O 1
ATOM 3661 N N . GLU A 1 462 ? -16.906 5.177 5.966 1.00 94.12 462 GLU A N 1
ATOM 3662 C CA . GLU A 1 462 ? -17.088 6.388 5.157 1.00 94.12 462 GLU A CA 1
ATOM 3663 C C . GLU A 1 462 ? -18.538 6.542 4.667 1.00 94.12 462 GLU A C 1
ATOM 3665 O O . GLU A 1 462 ? -19.150 7.612 4.795 1.00 94.12 462 GLU A O 1
ATOM 3670 N N . ASN A 1 463 ? -19.128 5.454 4.161 1.00 95.88 463 ASN A N 1
ATOM 3671 C CA . ASN A 1 463 ? -20.515 5.450 3.706 1.00 95.88 463 ASN A CA 1
ATOM 3672 C C . ASN A 1 463 ? -21.508 5.613 4.850 1.00 95.88 463 ASN A C 1
ATOM 3674 O O . ASN A 1 463 ? -22.502 6.313 4.657 1.00 95.88 463 ASN A O 1
ATOM 3678 N N . SER A 1 464 ? -21.254 5.033 6.026 1.00 96.81 464 SER A N 1
ATOM 3679 C CA . SER A 1 464 ? -22.164 5.173 7.162 1.00 96.81 464 SER A CA 1
ATOM 3680 C C . SER A 1 464 ? -22.397 6.647 7.474 1.00 96.81 464 SER A C 1
ATOM 3682 O O . SER A 1 464 ? -23.538 7.107 7.460 1.00 96.81 464 SER A O 1
ATOM 3684 N N . PHE A 1 465 ? -21.322 7.423 7.648 1.00 95.50 465 PHE A N 1
ATOM 3685 C CA . PHE A 1 465 ? -21.419 8.841 7.989 1.00 95.50 465 PHE A CA 1
ATOM 3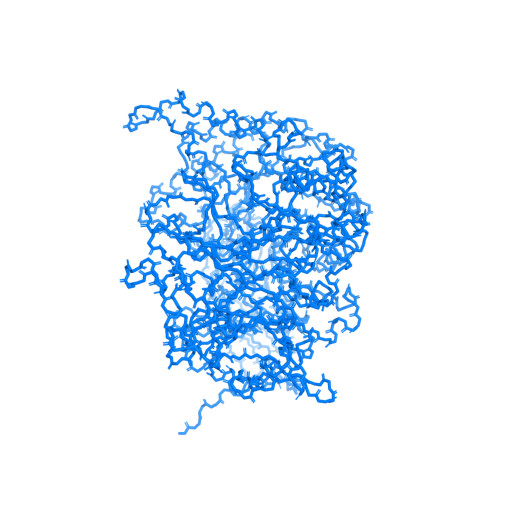686 C C . PHE A 1 465 ? -21.928 9.698 6.834 1.00 95.50 465 PHE A C 1
ATOM 3688 O O . PHE A 1 465 ? -22.616 10.690 7.075 1.00 95.50 465 PHE A O 1
ATOM 3695 N N . ARG A 1 466 ? -21.640 9.327 5.580 1.00 95.06 466 ARG A N 1
ATOM 3696 C CA . ARG A 1 466 ? -22.253 9.972 4.410 1.00 95.06 466 ARG A CA 1
ATOM 3697 C C . ARG A 1 466 ? -23.777 9.818 4.431 1.00 95.06 466 ARG A C 1
ATOM 3699 O O . ARG A 1 466 ? -24.486 10.798 4.210 1.00 95.06 466 ARG A O 1
ATOM 3706 N N . LEU A 1 467 ? -24.273 8.611 4.700 1.00 95.69 467 LEU A N 1
ATOM 3707 C CA . LEU A 1 467 ? -25.700 8.291 4.653 1.00 95.69 467 LEU A CA 1
ATOM 3708 C C . LEU A 1 467 ? -26.470 8.884 5.827 1.00 95.69 467 LEU A C 1
ATOM 3710 O O . LEU A 1 467 ? -27.476 9.560 5.611 1.00 95.69 467 LEU A O 1
ATOM 3714 N N . VAL A 1 468 ? -25.986 8.705 7.061 1.00 94.50 468 VAL A N 1
ATOM 3715 C CA . VAL A 1 468 ? -26.716 9.194 8.243 1.00 94.50 468 VAL A CA 1
ATOM 3716 C C . VAL A 1 468 ? -26.818 10.724 8.278 1.00 94.50 468 VAL A C 1
ATOM 3718 O O . VAL A 1 468 ? -27.817 11.265 8.752 1.00 94.50 468 VAL A O 1
ATOM 3721 N N . ARG A 1 469 ? -25.850 11.432 7.679 1.00 92.25 469 ARG A N 1
ATOM 3722 C CA . ARG A 1 469 ? -25.841 12.901 7.582 1.00 92.25 469 ARG A CA 1
ATOM 3723 C C . ARG A 1 469 ? -26.743 13.468 6.488 1.00 92.25 469 ARG A C 1
ATOM 3725 O O . ARG A 1 469 ? -27.046 14.656 6.542 1.00 92.25 469 ARG A O 1
ATOM 3732 N N . ARG A 1 470 ? -27.206 12.664 5.520 1.00 91.00 470 ARG A N 1
ATOM 3733 C CA . ARG A 1 470 ? -28.019 13.160 4.389 1.00 91.00 470 ARG A CA 1
ATOM 3734 C C . ARG A 1 470 ? -29.325 13.820 4.843 1.00 91.00 470 ARG A C 1
ATOM 3736 O O . ARG A 1 470 ? -29.799 14.734 4.186 1.00 91.00 470 ARG A O 1
ATOM 3743 N N . SER A 1 471 ? -29.878 13.390 5.978 1.00 87.56 471 SER A N 1
ATOM 3744 C CA . SER A 1 471 ? -31.106 13.975 6.533 1.00 87.56 471 SER A CA 1
ATOM 3745 C C . SER A 1 471 ? -30.935 15.390 7.104 1.00 87.56 471 SER A C 1
ATOM 3747 O O . SER A 1 471 ? -31.933 16.037 7.403 1.00 87.56 471 SER A O 1
ATOM 3749 N N . GLY A 1 472 ? -29.697 15.847 7.334 1.00 88.75 472 GLY A N 1
ATOM 3750 C CA . GLY A 1 472 ? -29.401 17.103 8.033 1.00 88.75 472 GLY A CA 1
ATOM 3751 C C . GLY A 1 472 ? -29.681 17.083 9.543 1.00 88.75 472 GLY A C 1
ATOM 3752 O O . GLY A 1 472 ? -29.304 18.022 10.238 1.00 88.75 472 GLY A O 1
ATOM 3753 N N . LYS A 1 473 ? -30.297 16.021 10.078 1.00 92.25 473 LYS A N 1
ATOM 3754 C CA . LYS A 1 473 ? -30.622 15.902 11.505 1.00 92.25 473 LYS A CA 1
ATOM 3755 C C . LYS A 1 473 ? -29.388 15.523 12.326 1.00 92.25 473 LYS A C 1
ATOM 3757 O O . LYS A 1 473 ? -28.565 14.717 11.895 1.00 92.25 473 LYS A O 1
ATOM 3762 N N . ALA A 1 474 ? -29.287 16.073 13.535 1.00 93.06 474 ALA A N 1
ATOM 3763 C CA . ALA A 1 474 ? -28.218 15.752 14.483 1.00 93.06 474 ALA A CA 1
ATOM 3764 C C . ALA A 1 474 ? -28.392 14.375 15.146 1.00 93.06 474 ALA A C 1
ATOM 3766 O O . ALA A 1 474 ? -27.402 13.729 15.491 1.00 93.06 474 ALA A O 1
ATOM 3767 N N . LEU A 1 475 ? -29.640 13.924 15.292 1.00 94.25 475 LEU A N 1
ATOM 3768 C CA . LEU A 1 475 ? -30.013 12.648 15.895 1.00 94.25 475 LEU A CA 1
ATOM 3769 C C . LEU A 1 475 ? -30.713 11.748 14.873 1.00 94.25 475 LEU A C 1
ATOM 3771 O O . LEU A 1 475 ? -31.461 12.227 14.015 1.00 94.25 475 LEU A O 1
ATOM 3775 N N . ARG A 1 476 ? -30.507 10.436 15.001 1.00 93.12 476 ARG A N 1
ATOM 3776 C CA . ARG A 1 476 ? -31.121 9.405 14.160 1.00 93.12 476 ARG A CA 1
ATOM 3777 C C . ARG A 1 476 ? -31.704 8.281 15.025 1.00 93.12 476 ARG A C 1
ATOM 3779 O O . ARG A 1 476 ? -30.985 7.775 15.885 1.00 93.12 476 ARG A O 1
ATOM 3786 N N . PRO A 1 477 ? -32.959 7.849 14.796 1.00 92.38 477 PRO A N 1
ATOM 3787 C CA . PRO A 1 477 ? -33.511 6.657 15.441 1.00 92.38 477 PRO A CA 1
ATOM 3788 C C . PRO A 1 477 ? -32.652 5.417 15.163 1.00 92.38 477 PRO A C 1
ATOM 3790 O O . PRO A 1 477 ? -32.301 5.175 14.012 1.00 92.38 477 PRO A O 1
ATOM 3793 N N . LEU A 1 478 ? -32.355 4.619 16.193 1.00 91.94 478 LEU A N 1
ATOM 3794 C CA . LEU A 1 478 ? -31.604 3.371 16.051 1.00 91.94 478 LEU A CA 1
ATOM 3795 C C . LEU A 1 478 ? -32.390 2.355 15.213 1.00 91.94 478 LEU A C 1
ATOM 3797 O O . LEU A 1 478 ? -31.835 1.763 14.301 1.00 91.94 478 LEU A O 1
ATOM 3801 N N . GLY A 1 479 ? -33.697 2.195 15.454 1.00 90.44 479 GLY A N 1
ATOM 3802 C CA . GLY A 1 479 ? -34.556 1.347 14.618 1.00 90.44 479 GLY A CA 1
ATOM 3803 C C . GLY A 1 479 ? -33.997 -0.071 14.435 1.00 90.44 479 GLY A C 1
ATOM 3804 O O . GLY A 1 479 ? -33.708 -0.743 15.422 1.00 90.44 479 GLY A O 1
ATOM 3805 N N . GLY A 1 480 ? -33.871 -0.508 13.176 1.00 91.62 480 GLY A N 1
ATOM 3806 C CA . GLY A 1 480 ? -33.184 -1.750 12.788 1.00 91.62 480 GLY A CA 1
ATOM 3807 C C . GLY A 1 480 ? -31.712 -1.560 12.396 1.00 91.62 480 GLY A C 1
ATOM 3808 O O . GLY A 1 480 ? -31.092 -2.500 11.900 1.00 91.62 480 GLY A O 1
ATOM 3809 N N . ASP A 1 481 ? -31.169 -0.353 12.563 1.00 95.62 481 ASP A N 1
ATOM 3810 C CA . ASP A 1 481 ? -29.749 -0.072 12.377 1.00 95.62 481 ASP A CA 1
ATOM 3811 C C . ASP A 1 481 ? -28.950 -0.606 13.579 1.00 95.62 481 ASP A C 1
ATOM 3813 O O . ASP A 1 481 ? -29.478 -0.858 14.666 1.00 95.62 481 ASP A O 1
ATOM 3817 N N . GLU A 1 482 ? -27.647 -0.769 13.385 1.00 97.25 482 GLU A N 1
ATOM 3818 C CA . GLU A 1 482 ? -26.728 -1.258 14.408 1.00 97.25 482 GLU A CA 1
ATOM 3819 C C . GLU A 1 482 ? -25.592 -0.256 14.601 1.00 97.25 482 GLU A C 1
ATOM 3821 O O . GLU A 1 482 ? -25.104 0.339 13.637 1.00 97.25 482 GLU A O 1
ATOM 3826 N N . ILE A 1 483 ? -25.123 -0.108 15.838 1.00 98.25 483 ILE A N 1
ATOM 3827 C CA . ILE A 1 483 ? -23.864 0.581 16.123 1.00 98.25 483 ILE A CA 1
ATOM 3828 C C . ILE A 1 483 ? -22.758 -0.459 16.194 1.00 98.25 483 ILE A C 1
ATOM 3830 O O . ILE A 1 483 ? -22.843 -1.404 16.978 1.00 98.25 483 ILE A O 1
ATOM 3834 N N . VAL A 1 484 ? -21.715 -0.272 15.392 1.00 98.44 484 VAL A N 1
ATOM 3835 C CA . VAL A 1 484 ? -20.560 -1.166 15.328 1.00 98.44 484 VAL A CA 1
ATOM 3836 C C . VAL A 1 484 ? -19.355 -0.451 15.910 1.00 98.44 484 VAL A C 1
ATOM 3838 O O . VAL A 1 484 ? -18.955 0.602 15.413 1.00 98.44 484 VAL A O 1
ATOM 3841 N N . ILE A 1 485 ? -18.769 -1.042 16.947 1.00 98.44 485 ILE A N 1
ATOM 3842 C CA . ILE A 1 485 ? -17.560 -0.562 17.612 1.00 98.44 485 ILE A CA 1
ATOM 3843 C C . ILE A 1 485 ? -16.463 -1.585 17.347 1.00 98.44 485 ILE A C 1
ATOM 3845 O O . ILE A 1 485 ? -16.492 -2.711 17.848 1.00 98.44 485 ILE A O 1
ATOM 3849 N N . ASP A 1 486 ? -15.524 -1.190 16.502 1.00 97.50 486 ASP A N 1
ATOM 3850 C CA . ASP A 1 486 ? -14.399 -1.984 16.050 1.00 97.50 486 ASP A CA 1
ATOM 3851 C C . ASP A 1 486 ? -13.148 -1.619 16.847 1.00 97.50 486 ASP A C 1
ATOM 3853 O O . ASP A 1 486 ? -12.620 -0.508 16.758 1.00 97.50 486 ASP A O 1
ATOM 3857 N N . PHE A 1 487 ? -12.659 -2.590 17.610 1.00 96.25 487 PHE A N 1
ATOM 3858 C CA . PHE A 1 487 ? -11.456 -2.427 18.409 1.00 96.25 487 PHE A CA 1
ATOM 3859 C C . PHE A 1 487 ? -10.172 -2.658 17.609 1.00 96.25 487 PHE A C 1
ATOM 3861 O O . PHE A 1 487 ? -9.098 -2.413 18.143 1.00 96.25 487 PHE A O 1
ATOM 3868 N N . GLY A 1 488 ? -10.240 -3.131 16.367 1.00 94.25 488 GLY A N 1
ATOM 3869 C CA . GLY A 1 488 ? -9.081 -3.588 15.606 1.00 94.25 488 GLY A CA 1
ATOM 3870 C C . GLY A 1 488 ? -8.657 -5.011 15.975 1.00 94.25 488 GLY A C 1
ATOM 3871 O O . GLY A 1 488 ? -8.944 -5.510 17.068 1.00 94.25 488 GLY A O 1
ATOM 3872 N N . SER A 1 489 ? -7.985 -5.672 15.037 1.00 93.19 489 SER A N 1
ATOM 3873 C CA . SER A 1 489 ? -7.386 -6.991 15.241 1.00 93.19 489 SER A CA 1
ATOM 3874 C C . SER A 1 489 ? -6.221 -6.921 16.233 1.00 93.19 489 SER A C 1
ATOM 3876 O O . SER A 1 489 ? -5.677 -5.857 16.512 1.00 93.19 489 SER A O 1
ATOM 3878 N N . ASP A 1 490 ? -5.807 -8.068 16.762 1.00 95.19 490 ASP A N 1
ATOM 3879 C CA . ASP A 1 490 ? -4.657 -8.136 17.671 1.00 95.19 490 ASP A CA 1
ATOM 3880 C C . ASP A 1 490 ? -3.320 -7.879 16.958 1.00 95.19 490 ASP A C 1
ATOM 3882 O O . ASP A 1 490 ? -2.389 -7.328 17.549 1.00 95.19 490 ASP A O 1
ATOM 3886 N N . TRP A 1 491 ? -3.266 -8.221 15.671 1.00 94.75 491 TRP A N 1
ATOM 3887 C CA . TRP A 1 491 ? -2.098 -8.120 14.804 1.00 94.75 491 TRP A CA 1
ATOM 3888 C C . TRP A 1 491 ? -2.508 -7.493 13.475 1.00 94.75 491 TRP A C 1
ATOM 3890 O O . TRP A 1 491 ? -3.591 -7.790 12.963 1.00 94.75 491 TRP A O 1
ATOM 3900 N N . SER A 1 492 ? -1.658 -6.631 12.917 1.00 91.62 492 SER A N 1
ATOM 3901 C CA . SER A 1 492 ? -1.928 -5.986 11.630 1.00 91.62 492 SER A CA 1
ATOM 3902 C C . SER A 1 492 ? -1.195 -6.697 10.491 1.00 91.62 492 SER A C 1
ATOM 3904 O O . SER A 1 492 ? 0.000 -6.454 10.331 1.00 91.62 492 SER A O 1
ATOM 3906 N N . PRO A 1 493 ? -1.873 -7.474 9.627 1.00 87.38 493 PRO A N 1
ATOM 3907 C CA . PRO A 1 493 ? -1.212 -8.144 8.506 1.00 87.38 493 PRO A CA 1
ATOM 3908 C C . PRO A 1 493 ? -0.660 -7.159 7.455 1.00 87.38 493 PRO A C 1
ATOM 3910 O O . PRO A 1 493 ? 0.049 -7.559 6.547 1.00 87.38 493 PRO A O 1
ATOM 3913 N N . GLU A 1 494 ? -0.935 -5.858 7.572 1.00 85.50 494 GLU A N 1
ATOM 3914 C CA . GLU A 1 494 ? -0.365 -4.833 6.691 1.00 85.50 494 GLU A CA 1
ATOM 3915 C C . GLU A 1 494 ? 1.100 -4.477 7.008 1.00 85.50 494 GLU A C 1
ATOM 3917 O O . GLU A 1 494 ? 1.865 -4.130 6.110 1.00 85.50 494 GLU A O 1
ATOM 3922 N N . MET A 1 495 ? 1.494 -4.527 8.287 1.00 89.38 495 MET A N 1
ATOM 3923 C CA . MET A 1 495 ? 2.734 -3.915 8.785 1.00 89.38 495 MET A CA 1
ATOM 3924 C C . MET A 1 495 ? 3.604 -4.955 9.485 1.00 89.38 495 MET A C 1
ATOM 3926 O O . MET A 1 495 ? 3.173 -5.568 10.461 1.00 89.38 495 MET A O 1
ATOM 3930 N N . MET A 1 496 ? 4.842 -5.117 9.016 1.00 91.44 496 MET A N 1
ATOM 3931 C CA . MET A 1 496 ? 5.764 -6.161 9.472 1.00 91.44 496 MET A CA 1
ATOM 3932 C C . MET A 1 496 ? 6.719 -5.668 10.562 1.00 91.44 496 MET A C 1
ATOM 3934 O O . MET A 1 496 ? 7.383 -4.643 10.412 1.00 91.44 496 MET A O 1
ATOM 3938 N N . ASP A 1 497 ? 6.851 -6.440 11.641 1.00 95.06 497 ASP A N 1
ATOM 3939 C CA . ASP A 1 497 ? 7.795 -6.196 12.732 1.00 95.06 497 ASP A CA 1
ATOM 3940 C C . ASP A 1 497 ? 9.168 -6.810 12.427 1.00 95.06 497 ASP A C 1
ATOM 3942 O O . ASP A 1 497 ? 9.449 -7.956 12.785 1.00 95.06 497 ASP A O 1
ATOM 3946 N N . TYR A 1 498 ? 10.059 -6.042 11.800 1.00 96.56 498 TYR A N 1
ATOM 3947 C CA . TYR A 1 498 ? 11.428 -6.487 11.502 1.00 96.56 498 TYR A CA 1
ATOM 3948 C C . TYR A 1 498 ? 12.357 -6.555 12.720 1.00 96.56 498 TYR A C 1
ATOM 3950 O O . TYR A 1 498 ? 13.475 -7.060 12.602 1.00 96.56 498 TYR A O 1
ATOM 3958 N N . ASN A 1 499 ? 11.915 -6.155 13.919 1.00 96.69 499 ASN A N 1
ATOM 3959 C CA . ASN A 1 499 ? 12.652 -6.508 15.138 1.00 96.69 499 ASN A CA 1
ATOM 3960 C C . ASN A 1 499 ? 12.595 -8.025 15.379 1.00 96.69 499 ASN A C 1
ATOM 3962 O O . ASN A 1 499 ? 13.459 -8.584 16.058 1.00 96.69 499 ASN A O 1
ATOM 3966 N N . ARG A 1 500 ? 11.620 -8.717 14.774 1.00 95.25 500 ARG A N 1
ATOM 3967 C CA . ARG A 1 500 ? 11.487 -10.168 14.853 1.00 95.25 500 ARG A CA 1
ATOM 3968 C C . ARG A 1 500 ? 12.303 -10.866 13.761 1.00 95.25 500 ARG A C 1
ATOM 3970 O O . ARG A 1 500 ? 12.114 -10.582 12.578 1.00 95.25 500 ARG A O 1
ATOM 3977 N N . PRO A 1 501 ? 13.126 -11.868 14.122 1.00 96.06 501 PRO A N 1
ATOM 3978 C CA . PRO A 1 501 ? 13.864 -12.663 13.142 1.00 96.06 501 PRO A CA 1
ATOM 3979 C C . PRO A 1 501 ? 12.975 -13.371 12.112 1.00 96.06 501 PRO A C 1
ATOM 3981 O O . PRO A 1 501 ? 13.387 -13.544 10.973 1.00 96.06 501 PRO A O 1
ATOM 3984 N N . ALA A 1 502 ? 11.756 -13.777 12.488 1.00 94.38 502 ALA A N 1
ATOM 3985 C CA . ALA A 1 502 ? 10.828 -14.440 11.569 1.00 94.38 502 ALA A CA 1
ATOM 3986 C C . ALA A 1 502 ? 10.434 -13.537 10.388 1.00 94.38 502 ALA A C 1
ATOM 3988 O O . ALA A 1 502 ? 10.482 -13.984 9.246 1.00 94.38 502 ALA A O 1
ATOM 3989 N N . SER A 1 503 ? 10.131 -12.262 10.650 1.00 95.19 503 SER A N 1
ATOM 3990 C CA . SER A 1 503 ? 9.785 -11.277 9.619 1.00 95.19 503 SER A CA 1
ATOM 3991 C C . SER A 1 503 ? 10.952 -11.009 8.673 1.00 95.19 503 SER A C 1
ATOM 3993 O O . SER A 1 503 ? 10.761 -10.942 7.463 1.00 95.19 503 SER A O 1
ATOM 3995 N N . ARG A 1 504 ? 12.176 -10.895 9.210 1.00 97.00 504 ARG A N 1
ATOM 3996 C CA . ARG A 1 504 ? 13.379 -10.680 8.392 1.00 97.00 504 ARG A CA 1
ATOM 3997 C C . ARG A 1 504 ? 13.703 -11.890 7.523 1.00 97.00 504 ARG A C 1
ATOM 3999 O O . ARG A 1 504 ? 13.959 -11.725 6.339 1.00 97.00 504 ARG A O 1
ATOM 4006 N N . ARG A 1 505 ? 13.609 -13.108 8.070 1.00 95.88 505 ARG A N 1
ATOM 4007 C CA . ARG A 1 505 ? 13.798 -14.341 7.286 1.00 95.88 505 ARG A CA 1
ATOM 4008 C C . ARG A 1 505 ? 12.803 -14.461 6.136 1.00 95.88 505 ARG A C 1
ATOM 4010 O O . ARG A 1 505 ? 13.207 -14.880 5.059 1.00 95.88 505 ARG A O 1
ATOM 4017 N N . LEU A 1 506 ? 11.543 -14.083 6.356 1.00 94.38 506 LEU A N 1
ATOM 4018 C CA . LEU A 1 506 ? 10.529 -14.073 5.302 1.00 94.38 506 LEU A CA 1
ATOM 4019 C C . LEU A 1 506 ? 10.911 -13.107 4.172 1.00 94.38 506 LEU A C 1
ATOM 4021 O O . LEU A 1 506 ? 10.964 -13.520 3.019 1.00 94.38 506 LEU A O 1
ATOM 4025 N N . ALA A 1 507 ? 11.265 -11.864 4.517 1.00 95.38 507 ALA A N 1
ATOM 4026 C CA . ALA A 1 507 ? 11.705 -10.856 3.551 1.00 95.38 507 ALA A CA 1
ATOM 4027 C C . ALA A 1 507 ? 12.929 -11.315 2.742 1.00 95.38 507 ALA A C 1
ATOM 4029 O O . ALA A 1 507 ? 12.945 -11.226 1.517 1.00 95.38 507 ALA A O 1
ATOM 4030 N N . VAL A 1 508 ? 13.943 -11.854 3.428 1.00 97.50 508 VAL A N 1
ATOM 4031 C CA . VAL A 1 508 ? 15.155 -12.392 2.796 1.00 97.50 508 VAL A CA 1
ATOM 4032 C C . VAL A 1 508 ? 14.812 -13.540 1.842 1.00 97.50 508 VAL A C 1
ATOM 4034 O O . VAL A 1 508 ? 15.357 -13.594 0.744 1.00 97.50 508 VAL A O 1
ATOM 4037 N N . ALA A 1 509 ? 13.900 -14.439 2.222 1.00 95.75 509 ALA A N 1
ATOM 4038 C CA . ALA A 1 509 ? 13.499 -15.566 1.383 1.00 95.75 509 ALA A CA 1
ATOM 4039 C C . ALA A 1 509 ? 12.754 -15.125 0.109 1.00 95.75 509 ALA A C 1
ATOM 4041 O O . ALA A 1 509 ? 13.028 -15.650 -0.970 1.00 95.75 509 ALA A O 1
ATOM 4042 N N . GLU A 1 510 ? 11.864 -14.134 0.206 1.00 94.50 510 GLU A N 1
ATOM 4043 C CA . GLU A 1 510 ? 11.179 -13.559 -0.961 1.00 94.50 510 GLU A CA 1
ATOM 4044 C C . GLU A 1 510 ? 12.152 -12.836 -1.899 1.00 94.50 510 GLU A C 1
ATOM 4046 O O . GLU A 1 510 ? 12.109 -13.037 -3.113 1.00 94.50 510 GLU A O 1
ATOM 4051 N N . ILE A 1 511 ? 13.079 -12.050 -1.345 1.00 96.81 511 ILE A N 1
ATOM 4052 C CA . ILE A 1 511 ? 14.122 -11.376 -2.128 1.00 96.81 511 ILE A CA 1
ATOM 4053 C C . ILE A 1 511 ? 15.045 -12.402 -2.798 1.00 96.81 511 ILE A C 1
ATOM 4055 O O . ILE A 1 511 ? 15.388 -12.236 -3.966 1.00 96.81 511 ILE A O 1
ATOM 4059 N N . ARG A 1 512 ? 15.394 -13.496 -2.108 1.00 97.31 512 ARG A N 1
ATOM 4060 C CA . ARG A 1 512 ? 16.188 -14.592 -2.684 1.00 97.31 512 ARG A CA 1
ATOM 4061 C C . ARG A 1 512 ? 15.487 -15.220 -3.887 1.00 97.31 512 ARG A C 1
ATOM 4063 O O . ARG A 1 512 ? 16.132 -15.444 -4.904 1.00 97.31 512 ARG A O 1
ATOM 4070 N N . ALA A 1 513 ? 14.183 -15.480 -3.784 1.00 95.19 513 ALA A N 1
ATOM 4071 C CA . ALA A 1 513 ? 13.399 -16.022 -4.893 1.00 95.19 513 ALA A CA 1
ATOM 4072 C C . ALA A 1 513 ? 13.381 -15.070 -6.100 1.00 95.19 513 ALA A C 1
ATOM 4074 O O . ALA A 1 513 ? 13.536 -15.518 -7.233 1.00 95.19 513 ALA A O 1
ATOM 4075 N N . ALA A 1 514 ? 13.252 -13.760 -5.862 1.00 95.19 514 ALA A N 1
ATOM 4076 C CA . ALA A 1 514 ? 13.325 -12.758 -6.923 1.00 95.19 514 ALA A CA 1
ATOM 4077 C C . ALA A 1 514 ? 14.710 -12.722 -7.593 1.00 95.19 514 ALA A C 1
ATOM 4079 O O . ALA A 1 514 ? 14.786 -12.807 -8.812 1.00 95.19 514 ALA A O 1
ATOM 4080 N N . LEU A 1 515 ? 15.795 -12.666 -6.812 1.00 97.00 515 LEU A N 1
ATOM 4081 C CA . LEU A 1 515 ? 17.175 -12.639 -7.325 1.00 97.00 515 LEU A CA 1
ATOM 4082 C C . LEU A 1 515 ? 17.614 -13.947 -8.004 1.00 97.00 515 LEU A C 1
ATOM 4084 O O . LEU A 1 515 ? 18.599 -13.958 -8.734 1.00 97.00 515 LEU A O 1
ATOM 4088 N N . ALA A 1 516 ? 16.906 -15.052 -7.767 1.00 95.56 516 ALA A N 1
ATOM 4089 C CA . ALA A 1 516 ? 17.126 -16.301 -8.490 1.00 95.56 516 ALA A CA 1
ATOM 4090 C C . ALA A 1 516 ? 16.500 -16.293 -9.899 1.00 95.56 516 ALA A C 1
ATOM 4092 O O . ALA A 1 516 ? 16.836 -17.149 -10.720 1.00 95.56 516 ALA A O 1
ATOM 4093 N N . ALA A 1 517 ? 15.580 -15.366 -10.189 1.00 95.00 517 ALA A N 1
ATOM 4094 C CA . ALA A 1 517 ? 14.987 -15.222 -11.511 1.00 95.00 517 ALA A CA 1
ATOM 4095 C C . ALA A 1 517 ? 15.922 -14.439 -12.460 1.00 95.00 517 ALA A C 1
ATOM 4097 O O . ALA A 1 517 ? 16.652 -13.555 -12.008 1.00 95.00 517 ALA A O 1
ATOM 4098 N N . PRO A 1 518 ? 15.895 -14.715 -13.780 1.00 95.62 518 PRO A N 1
ATOM 4099 C CA . PRO A 1 518 ? 16.716 -13.994 -14.752 1.00 95.62 518 PRO A CA 1
ATOM 4100 C C . PRO A 1 518 ? 16.546 -12.470 -14.684 1.00 95.62 518 PRO A C 1
ATOM 4102 O O . PRO A 1 518 ? 15.484 -11.968 -14.319 1.00 95.62 518 PRO A O 1
ATOM 4105 N N . ALA A 1 519 ? 17.601 -11.749 -15.067 1.00 96.94 519 ALA A N 1
ATOM 4106 C CA . ALA A 1 519 ? 17.712 -10.287 -15.056 1.00 96.94 519 ALA A CA 1
ATOM 4107 C C . ALA A 1 519 ? 17.651 -9.589 -13.684 1.00 96.94 519 ALA A C 1
ATOM 4109 O O . ALA A 1 519 ? 18.071 -8.437 -13.607 1.00 96.94 519 ALA A O 1
ATOM 4110 N N . PHE A 1 520 ? 17.179 -10.232 -12.611 1.00 97.69 520 PHE A N 1
ATOM 4111 C CA . PHE A 1 520 ? 17.195 -9.634 -11.275 1.00 97.69 520 PHE A CA 1
ATOM 4112 C C . PHE A 1 520 ? 18.602 -9.648 -10.668 1.00 97.69 520 PHE A C 1
ATOM 4114 O O . PHE A 1 520 ? 19.168 -10.710 -10.427 1.00 97.69 520 PHE A O 1
ATOM 4121 N N . ASP A 1 521 ? 19.153 -8.469 -10.379 1.00 97.94 521 ASP A N 1
ATOM 4122 C CA . ASP A 1 521 ? 20.541 -8.321 -9.912 1.00 97.94 521 ASP A CA 1
ATOM 4123 C C . ASP A 1 521 ? 20.732 -7.279 -8.791 1.00 97.94 521 ASP A C 1
ATOM 4125 O O . ASP A 1 521 ? 21.845 -7.086 -8.298 1.00 97.94 521 ASP A O 1
ATOM 4129 N N . GLU A 1 522 ? 19.658 -6.619 -8.350 1.00 98.50 522 GLU A N 1
ATOM 4130 C CA . GLU A 1 522 ? 19.718 -5.506 -7.400 1.00 98.50 522 GLU A CA 1
ATOM 4131 C C . GLU A 1 522 ? 18.494 -5.479 -6.468 1.00 98.50 522 GLU A C 1
ATOM 4133 O O . GLU A 1 522 ? 17.393 -5.887 -6.851 1.00 98.50 522 GLU A O 1
ATOM 4138 N N . ILE A 1 523 ? 18.672 -4.957 -5.248 1.00 98.50 523 ILE A N 1
ATOM 4139 C CA . ILE A 1 523 ? 17.620 -4.786 -4.235 1.00 98.50 523 ILE A CA 1
ATOM 4140 C C . ILE A 1 523 ? 17.391 -3.296 -3.949 1.00 98.50 523 ILE A C 1
ATOM 4142 O O . ILE A 1 523 ? 18.337 -2.545 -3.716 1.00 98.50 523 ILE A O 1
ATOM 4146 N N . VAL A 1 524 ? 16.126 -2.885 -3.856 1.00 97.25 524 VAL A N 1
ATOM 4147 C CA . VAL A 1 524 ? 15.696 -1.589 -3.308 1.00 97.25 524 VAL A CA 1
ATOM 4148 C C . VAL A 1 524 ? 14.736 -1.820 -2.143 1.00 97.25 524 VAL A C 1
ATOM 4150 O O . VAL A 1 524 ? 13.710 -2.480 -2.308 1.00 97.25 524 VAL A O 1
ATOM 4153 N N . ILE A 1 525 ? 15.006 -1.209 -0.989 1.00 95.25 525 ILE A N 1
ATOM 4154 C CA . ILE A 1 525 ? 14.041 -1.073 0.111 1.00 95.25 525 ILE A CA 1
ATOM 4155 C C . ILE A 1 525 ? 13.286 0.249 -0.061 1.00 95.25 525 ILE A C 1
ATOM 4157 O O . ILE A 1 525 ? 13.875 1.324 0.034 1.00 95.25 525 ILE A O 1
ATOM 4161 N N . ASN A 1 526 ? 11.983 0.173 -0.334 1.00 89.56 526 ASN A N 1
ATOM 4162 C CA . ASN A 1 526 ? 11.139 1.323 -0.676 1.00 89.56 526 ASN A CA 1
ATOM 4163 C C . ASN A 1 526 ? 10.147 1.640 0.455 1.00 89.56 526 ASN A C 1
ATOM 4165 O O . ASN A 1 526 ? 9.509 0.736 0.984 1.00 89.56 526 ASN A O 1
ATOM 4169 N N . THR A 1 527 ? 9.983 2.917 0.812 1.00 82.56 527 THR A N 1
ATOM 4170 C CA . THR A 1 527 ? 9.113 3.374 1.913 1.00 82.56 527 THR A CA 1
ATOM 4171 C C . THR A 1 527 ? 7.620 3.395 1.610 1.00 82.56 527 THR A C 1
ATOM 4173 O O . THR A 1 527 ? 6.821 3.704 2.499 1.00 82.56 527 THR A O 1
ATOM 4176 N N . ARG A 1 528 ? 7.223 3.100 0.372 1.00 78.62 528 ARG A N 1
ATOM 4177 C CA . ARG A 1 528 ? 5.827 3.178 -0.041 1.00 78.62 528 ARG A CA 1
ATOM 4178 C C . ARG A 1 528 ? 4.928 2.217 0.729 1.00 78.62 528 ARG A C 1
ATOM 4180 O O . ARG A 1 528 ? 5.265 1.064 0.977 1.00 78.62 528 ARG A O 1
ATOM 4187 N N . SER A 1 529 ? 3.738 2.721 1.026 1.00 73.94 529 SER A N 1
ATOM 4188 C CA . SER A 1 529 ? 2.578 1.962 1.468 1.00 73.94 529 SER A CA 1
ATOM 4189 C C . SER A 1 529 ? 1.342 2.589 0.815 1.00 73.94 529 SER A C 1
ATOM 4191 O O . SER A 1 529 ? 1.237 3.813 0.789 1.00 73.94 529 SER A O 1
ATOM 4193 N N . HIS A 1 530 ? 0.411 1.807 0.260 1.00 67.94 530 HIS A N 1
ATOM 4194 C CA . HIS A 1 530 ? -0.875 2.314 -0.252 1.00 67.94 530 HIS A CA 1
ATOM 4195 C C . HIS A 1 530 ? -1.960 2.407 0.823 1.00 67.94 530 HIS A C 1
ATOM 4197 O O . HIS A 1 530 ? -3.118 2.757 0.540 1.00 67.94 530 HIS A O 1
ATOM 4203 N N . THR A 1 531 ? -1.636 2.020 2.050 1.00 67.25 531 THR A N 1
ATOM 4204 C CA . THR A 1 531 ? -2.647 1.674 3.033 1.00 67.25 531 THR A CA 1
ATOM 4205 C C . THR A 1 531 ? -2.694 2.705 4.138 1.00 67.25 531 THR A C 1
ATOM 4207 O O . THR A 1 531 ? -1.820 2.784 4.979 1.00 67.25 531 THR A O 1
ATOM 4210 N N . GLN A 1 532 ? -3.764 3.484 4.162 1.00 78.88 532 GLN A N 1
ATOM 4211 C CA . GLN A 1 532 ? -4.287 4.023 5.408 1.00 78.88 532 GLN A CA 1
ATOM 4212 C C . GLN A 1 532 ? -5.439 3.108 5.809 1.00 78.88 532 GLN A C 1
ATOM 4214 O O . GLN A 1 532 ? -6.292 2.802 4.966 1.00 78.88 532 GLN A O 1
ATOM 4219 N N . LEU A 1 533 ? -5.451 2.631 7.052 1.00 87.38 533 LEU A N 1
ATOM 4220 C CA . LEU A 1 533 ? -6.554 1.801 7.523 1.00 87.38 533 LEU A CA 1
ATOM 4221 C C . LEU A 1 533 ? -7.733 2.686 7.931 1.00 87.38 533 LEU A C 1
ATOM 4223 O O . LEU A 1 533 ? -7.629 3.909 7.999 1.00 87.38 533 LEU A O 1
ATOM 4227 N N . ALA A 1 534 ? -8.889 2.063 8.143 1.00 90.50 534 ALA A N 1
ATOM 4228 C CA . ALA A 1 534 ? -10.115 2.789 8.435 1.00 90.50 534 ALA A CA 1
ATOM 4229 C C . ALA A 1 534 ? -10.001 3.626 9.718 1.00 90.50 534 ALA A C 1
ATOM 4231 O O . ALA A 1 534 ? -9.380 3.191 10.691 1.00 90.50 534 ALA A O 1
ATOM 4232 N N . GLY A 1 535 ? -10.644 4.789 9.720 1.00 93.31 535 GLY A N 1
ATOM 4233 C CA . GLY A 1 535 ? -10.708 5.709 10.851 1.00 93.31 535 GLY A CA 1
ATOM 4234 C C . GLY A 1 535 ? -12.097 6.329 10.962 1.00 93.31 535 GLY A C 1
ATOM 4235 O O . GLY A 1 535 ? -12.655 6.790 9.965 1.00 93.31 535 GLY A O 1
ATOM 4236 N N . SER A 1 536 ? -12.662 6.367 12.168 1.00 95.69 536 SER A N 1
ATOM 4237 C CA . SER A 1 536 ? -13.877 7.142 12.468 1.00 95.69 536 SER A CA 1
ATOM 4238 C C . SER A 1 536 ? -13.586 8.468 13.180 1.00 95.69 536 SER A C 1
ATOM 4240 O O . SER A 1 536 ? -14.511 9.244 13.422 1.00 95.69 536 SER A O 1
ATOM 4242 N N . GLN A 1 537 ? -12.318 8.741 13.500 1.00 95.88 537 GLN A N 1
ATOM 4243 C CA . GLN A 1 537 ? -11.842 9.945 14.187 1.00 95.88 537 GLN A CA 1
ATOM 4244 C C . GLN A 1 537 ? -10.945 10.786 13.269 1.00 95.88 537 GLN A C 1
ATOM 4246 O O . GLN A 1 537 ? -10.320 10.281 12.332 1.00 95.88 537 GLN A O 1
ATOM 4251 N N . GLY A 1 538 ? -10.867 12.079 13.551 1.00 95.56 538 GLY A N 1
ATOM 4252 C CA . GLY A 1 538 ? -9.966 13.015 12.898 1.00 95.56 538 GLY A CA 1
ATOM 4253 C C . GLY A 1 538 ? -9.497 14.096 13.860 1.00 95.56 538 GLY A C 1
ATOM 4254 O O . GLY A 1 538 ? -10.191 14.435 14.816 1.00 95.56 538 GLY A O 1
ATOM 4255 N N . ASP A 1 539 ? -8.318 14.633 13.591 1.00 95.81 539 ASP A N 1
ATOM 4256 C CA . ASP A 1 539 ? -7.693 15.702 14.363 1.00 95.81 539 ASP A CA 1
ATOM 4257 C C . ASP A 1 539 ? -7.586 16.966 13.504 1.00 95.81 539 ASP A C 1
ATOM 4259 O O . ASP A 1 539 ? -7.159 16.903 12.354 1.00 95.81 539 ASP A O 1
ATOM 4263 N N . GLY A 1 540 ? -8.035 18.109 14.009 1.00 94.12 540 GLY A N 1
ATOM 4264 C CA . GLY A 1 540 ? -8.111 19.343 13.229 1.00 94.12 540 GLY A CA 1
ATOM 4265 C C . GLY A 1 540 ? -8.486 20.542 14.087 1.00 94.12 540 GLY A C 1
ATOM 4266 O O . GLY A 1 540 ? -8.292 20.530 15.296 1.00 94.12 540 GLY A O 1
ATOM 4267 N N . GLU A 1 541 ? -9.086 21.565 13.477 1.00 92.75 541 GLU A N 1
ATOM 4268 C CA . GLU A 1 541 ? -9.453 22.819 14.167 1.00 92.75 541 GLU A CA 1
ATOM 4269 C C . GLU A 1 541 ? -10.367 22.615 15.390 1.00 92.75 541 GLU A C 1
ATOM 4271 O O . GLU A 1 541 ? -10.394 23.443 16.292 1.00 92.75 541 GLU A O 1
ATOM 4276 N N . LEU A 1 542 ? -11.132 21.519 15.419 1.00 94.88 542 LEU A N 1
ATOM 4277 C CA . LEU A 1 542 ? -12.040 21.165 16.518 1.00 94.88 542 LEU A CA 1
ATOM 4278 C C . LEU A 1 542 ? -11.407 20.188 17.528 1.00 94.88 542 LEU A C 1
ATOM 4280 O O . LEU A 1 542 ? -12.116 19.596 18.343 1.00 94.88 542 LEU A O 1
ATOM 4284 N N . GLY A 1 543 ? -10.091 19.983 17.443 1.00 95.56 543 GLY A N 1
ATOM 4285 C CA . GLY A 1 543 ? -9.363 18.934 18.145 1.00 95.56 543 GLY A CA 1
ATOM 4286 C C . GLY A 1 543 ? -9.691 17.535 17.618 1.00 95.56 543 GLY A C 1
ATOM 4287 O O . GLY A 1 543 ? -10.221 17.358 16.513 1.00 95.56 543 GLY A O 1
ATOM 4288 N N . VAL A 1 544 ? -9.388 16.530 18.440 1.00 96.12 544 VAL A N 1
ATOM 4289 C CA . VAL A 1 544 ? -9.723 15.132 18.161 1.00 96.12 544 VAL A CA 1
ATOM 4290 C C . VAL A 1 544 ? -11.231 14.934 18.309 1.00 96.12 544 VAL A C 1
ATOM 4292 O O . VAL A 1 544 ? -11.773 14.983 19.411 1.00 96.12 544 VAL A O 1
ATOM 4295 N N . GLN A 1 545 ? -11.906 14.697 17.187 1.00 96.25 545 GLN A N 1
ATOM 4296 C CA . GLN A 1 545 ? -13.354 14.495 17.103 1.00 96.25 545 GLN A CA 1
ATOM 4297 C C . GLN A 1 545 ? -13.693 13.452 16.039 1.00 96.25 545 GLN A C 1
ATOM 4299 O O . GLN A 1 545 ? -12.864 13.105 15.195 1.00 96.25 545 GLN A O 1
ATOM 4304 N N . THR A 1 546 ? -14.945 12.987 16.005 1.00 95.94 546 THR A N 1
ATOM 4305 C CA . THR A 1 546 ? -15.365 12.067 14.942 1.00 95.94 546 THR A CA 1
ATOM 4306 C C . THR A 1 546 ? -15.285 12.748 13.574 1.00 95.94 546 THR A C 1
ATOM 4308 O O . THR A 1 546 ? -15.512 13.953 13.432 1.00 95.94 546 THR A O 1
ATOM 4311 N N . ILE A 1 547 ? -15.016 11.985 12.512 1.00 95.50 547 ILE A N 1
ATOM 4312 C CA . ILE A 1 547 ? -14.970 12.563 11.156 1.00 95.50 547 ILE A CA 1
ATOM 4313 C C . ILE A 1 547 ? -16.316 13.187 10.759 1.00 95.50 547 ILE A C 1
ATOM 4315 O O . ILE A 1 547 ? -16.374 14.172 10.022 1.00 95.50 547 ILE A O 1
ATOM 4319 N N . ALA A 1 548 ? -17.423 12.644 11.268 1.00 94.12 548 ALA A N 1
ATOM 4320 C CA . ALA A 1 548 ? -18.751 13.196 11.053 1.00 94.12 548 ALA A CA 1
ATOM 4321 C C . ALA A 1 548 ? -18.936 14.557 11.736 1.00 94.12 548 ALA A C 1
ATOM 4323 O O . ALA A 1 548 ? -19.572 15.428 11.138 1.00 94.12 548 ALA A O 1
ATOM 4324 N N . HIS A 1 549 ? -18.342 14.755 12.916 1.00 95.06 549 HIS A N 1
ATOM 4325 C CA . HIS A 1 549 ? -18.366 16.018 13.649 1.00 95.06 549 HIS A CA 1
ATOM 4326 C C . HIS A 1 549 ? -17.718 17.160 12.865 1.00 95.06 549 HIS A C 1
ATOM 4328 O O . HIS A 1 549 ? -18.344 18.207 12.652 1.00 95.06 549 HIS A O 1
ATOM 4334 N N . HIS A 1 550 ? -16.504 16.923 12.359 1.00 95.44 550 HIS A N 1
ATOM 4335 C CA . HIS A 1 550 ? -15.792 17.863 11.490 1.00 95.44 550 HIS A CA 1
ATOM 4336 C C . HIS A 1 550 ? -16.587 18.164 10.222 1.00 95.44 550 HIS A C 1
ATOM 4338 O O . HIS A 1 550 ? -16.852 19.323 9.894 1.00 95.44 550 HIS A O 1
ATOM 4344 N N . ARG A 1 551 ? -17.068 17.121 9.535 1.00 93.06 551 ARG A N 1
ATOM 4345 C CA . ARG A 1 551 ? -17.810 17.291 8.280 1.00 93.06 551 ARG A CA 1
ATOM 4346 C C . ARG A 1 551 ? -19.140 18.023 8.472 1.00 93.06 551 ARG A C 1
ATOM 4348 O O . ARG A 1 551 ? -19.528 18.785 7.587 1.00 93.06 551 ARG A O 1
ATOM 4355 N N . ARG A 1 552 ? -19.868 17.810 9.579 1.00 90.56 552 ARG A N 1
ATOM 4356 C CA . ARG A 1 552 ? -21.118 18.542 9.886 1.00 90.56 552 ARG A CA 1
ATOM 4357 C C . ARG A 1 552 ? -20.859 20.043 10.020 1.00 90.56 552 ARG A C 1
ATOM 4359 O O . ARG A 1 552 ? -21.686 20.835 9.584 1.00 90.56 552 ARG A O 1
ATOM 4366 N N . ARG A 1 553 ? -19.683 20.410 10.531 1.00 93.06 553 ARG A N 1
ATOM 4367 C CA . ARG A 1 553 ? -19.220 21.795 10.702 1.00 93.06 553 ARG A CA 1
ATOM 4368 C C . ARG A 1 553 ? -18.387 22.321 9.529 1.00 93.06 553 ARG A C 1
ATOM 4370 O O . ARG A 1 553 ? -17.887 23.436 9.606 1.00 93.06 553 ARG A O 1
ATOM 4377 N N . ARG A 1 554 ? -18.250 21.546 8.443 1.00 93.31 554 ARG A N 1
ATOM 4378 C CA . ARG A 1 554 ? -17.434 21.882 7.259 1.00 93.31 554 ARG A CA 1
ATOM 4379 C C . ARG A 1 554 ? -15.987 22.253 7.615 1.00 93.31 554 ARG A C 1
ATOM 4381 O O . ARG A 1 554 ? -15.397 23.124 6.985 1.00 93.31 554 ARG A O 1
ATOM 4388 N N . LYS A 1 555 ? -15.433 21.596 8.633 1.00 96.00 555 LYS A N 1
ATOM 4389 C CA . LYS A 1 555 ? -14.043 21.769 9.053 1.00 96.00 555 LYS A CA 1
ATOM 4390 C C . LYS A 1 555 ? -13.163 20.676 8.468 1.00 96.00 555 LYS A C 1
ATOM 4392 O O . LYS A 1 555 ? -13.599 19.532 8.307 1.00 96.00 555 LYS A O 1
ATOM 4397 N N . ASN A 1 556 ? -11.937 21.060 8.127 1.00 92.56 556 ASN A N 1
ATOM 4398 C CA . ASN A 1 556 ? -10.911 20.134 7.675 1.00 92.56 556 ASN A CA 1
ATOM 4399 C C . ASN A 1 556 ? -10.311 19.400 8.872 1.00 92.56 556 ASN A C 1
ATOM 4401 O O . ASN A 1 556 ? -10.293 19.907 9.992 1.00 92.56 556 ASN A O 1
ATOM 4405 N N . TYR A 1 557 ? -9.815 18.198 8.613 1.00 93.69 557 TYR A N 1
ATOM 4406 C CA . TYR A 1 557 ? -9.199 17.356 9.622 1.00 93.69 557 TYR A CA 1
ATOM 4407 C C . TYR A 1 557 ? -8.174 16.429 8.975 1.00 93.69 557 TYR A C 1
ATOM 4409 O O . TYR A 1 557 ? -8.292 16.046 7.808 1.00 93.69 557 TYR A O 1
ATOM 4417 N N . PHE A 1 558 ? -7.190 16.039 9.767 1.00 90.69 558 PHE A N 1
ATOM 4418 C CA . PHE A 1 558 ? -6.289 14.939 9.507 1.00 90.69 558 PHE A CA 1
ATOM 4419 C C . PHE A 1 558 ? -6.934 13.631 9.970 1.00 90.69 558 PHE A C 1
ATOM 4421 O O . PHE A 1 558 ? -7.486 13.539 11.064 1.00 90.69 558 PHE A O 1
ATOM 4428 N N . HIS A 1 559 ? -6.919 12.609 9.119 1.00 90.62 559 HIS A N 1
ATOM 4429 C CA . HIS A 1 559 ? -7.597 11.346 9.400 1.00 90.62 559 HIS A CA 1
ATOM 4430 C C . HIS A 1 559 ? -6.785 10.461 10.358 1.00 90.62 559 HIS A C 1
ATOM 4432 O O . HIS A 1 559 ? -5.647 10.093 10.054 1.00 90.62 559 HIS A O 1
ATOM 4438 N N . ASN A 1 560 ? -7.407 10.037 11.461 1.00 93.12 560 ASN A N 1
ATOM 4439 C CA . ASN A 1 560 ? -6.807 9.139 12.448 1.00 93.12 560 ASN A CA 1
ATOM 4440 C C . ASN A 1 560 ? -7.252 7.695 12.190 1.00 93.12 560 ASN A C 1
ATOM 4442 O O . ASN A 1 560 ? -8.220 7.201 12.765 1.00 93.12 560 ASN A O 1
ATOM 4446 N N . GLY A 1 561 ? -6.535 7.035 11.277 1.00 92.38 561 GLY A N 1
ATOM 4447 C CA . GLY A 1 561 ? -6.762 5.635 10.922 1.00 92.38 561 GLY A CA 1
ATOM 4448 C C . GLY A 1 561 ? -6.245 4.675 11.992 1.00 92.38 561 GLY A C 1
ATOM 4449 O O . GLY A 1 561 ? -5.242 4.953 12.660 1.00 92.38 561 GLY A O 1
ATOM 4450 N N . ILE A 1 562 ? -6.909 3.525 12.131 1.00 92.31 562 ILE A N 1
ATOM 4451 C CA . ILE A 1 562 ? -6.601 2.504 13.145 1.00 92.31 562 ILE A CA 1
ATOM 4452 C C . ILE A 1 562 ? -5.196 1.898 12.996 1.00 92.31 562 ILE A C 1
ATOM 4454 O O . ILE A 1 562 ? -4.693 1.315 13.949 1.00 92.31 562 ILE A O 1
ATOM 4458 N N . ASP A 1 563 ? -4.512 2.089 11.860 1.00 91.88 563 ASP A N 1
ATOM 4459 C CA . ASP A 1 563 ? -3.093 1.736 11.671 1.00 91.88 563 ASP A CA 1
ATOM 4460 C C . ASP A 1 563 ? -2.183 2.305 12.772 1.00 91.88 563 ASP A C 1
ATOM 4462 O O . ASP A 1 563 ? -1.227 1.655 13.195 1.00 91.88 563 ASP A O 1
ATOM 4466 N N . ARG A 1 564 ? -2.543 3.469 13.321 1.00 94.06 564 ARG A N 1
ATOM 4467 C CA . ARG A 1 564 ? -1.817 4.152 14.402 1.00 94.06 564 ARG A CA 1
ATOM 4468 C C . ARG A 1 564 ? -1.933 3.453 15.757 1.00 94.06 564 ARG A C 1
ATOM 4470 O O . ARG A 1 564 ? -1.200 3.802 16.674 1.00 94.06 564 ARG A O 1
ATOM 4477 N N . ALA A 1 565 ? -2.827 2.475 15.908 1.00 95.50 565 ALA A N 1
ATOM 4478 C CA . ALA A 1 565 ? -2.944 1.663 17.121 1.00 95.50 565 ALA A CA 1
ATOM 4479 C C . ALA A 1 565 ? -1.917 0.516 17.187 1.00 95.50 565 ALA A C 1
ATOM 4481 O O . ALA A 1 565 ? -1.831 -0.168 18.213 1.00 95.50 565 ALA A O 1
ATOM 4482 N N . TYR A 1 566 ? -1.156 0.298 16.108 1.00 95.50 566 TYR A N 1
ATOM 4483 C CA . TYR A 1 566 ? -0.228 -0.818 15.960 1.00 95.50 566 TYR A CA 1
ATOM 4484 C C . TYR A 1 566 ? 1.229 -0.354 15.949 1.00 95.50 566 TYR A C 1
ATOM 4486 O O . TYR A 1 566 ? 1.574 0.669 15.352 1.00 95.50 566 TYR A O 1
ATOM 4494 N N . GLY A 1 567 ? 2.104 -1.154 16.554 1.00 95.25 567 GLY A N 1
ATOM 4495 C CA . GLY A 1 567 ? 3.548 -0.942 16.522 1.00 95.25 567 GLY A CA 1
ATOM 4496 C C . GLY A 1 567 ? 4.337 -2.243 16.693 1.00 95.25 567 GLY A C 1
ATOM 4497 O O . GLY A 1 567 ? 3.762 -3.277 17.055 1.00 95.25 567 GLY A O 1
ATOM 4498 N N . PRO A 1 568 ? 5.659 -2.214 16.444 1.00 96.38 568 PRO A N 1
ATOM 4499 C CA . PRO A 1 568 ? 6.552 -3.306 16.816 1.00 96.38 568 PRO A CA 1
ATOM 4500 C C . PRO A 1 568 ? 6.400 -3.686 18.290 1.00 96.38 568 PRO A C 1
ATOM 4502 O O . PRO A 1 568 ? 6.217 -2.820 19.148 1.00 96.38 568 PRO A O 1
ATOM 4505 N N . ARG A 1 569 ? 6.555 -4.968 18.630 1.00 96.12 569 ARG A N 1
ATOM 4506 C CA . ARG A 1 569 ? 6.445 -5.407 20.038 1.00 96.12 569 ARG A CA 1
ATOM 4507 C C . ARG A 1 569 ? 7.524 -4.790 20.929 1.00 96.12 569 ARG A C 1
ATOM 4509 O O . ARG A 1 569 ? 7.301 -4.583 22.119 1.00 96.12 569 ARG A O 1
ATOM 4516 N N . SER A 1 570 ? 8.679 -4.474 20.345 1.00 96.19 570 SER A N 1
ATOM 4517 C CA . SER A 1 570 ? 9.799 -3.810 21.017 1.00 96.19 570 SER A CA 1
ATOM 4518 C C . SER A 1 570 ? 9.474 -2.396 21.504 1.00 96.19 570 SER A C 1
ATOM 4520 O O . SER A 1 570 ? 10.219 -1.873 22.327 1.00 96.19 570 SER A O 1
ATOM 4522 N N . VAL A 1 571 ? 8.352 -1.793 21.087 1.00 97.06 571 VAL A N 1
ATOM 4523 C CA . VAL A 1 571 ? 7.891 -0.495 21.610 1.00 97.06 571 VAL A CA 1
ATOM 4524 C C . VAL A 1 571 ? 7.730 -0.515 23.135 1.00 97.06 571 VAL A C 1
ATOM 4526 O O . VAL A 1 571 ? 8.072 0.472 23.782 1.00 97.06 571 VAL A O 1
ATOM 4529 N N . ALA A 1 572 ? 7.324 -1.644 23.735 1.00 96.12 572 ALA A N 1
ATOM 4530 C CA . ALA A 1 572 ? 7.266 -1.795 25.198 1.00 96.12 572 ALA A CA 1
ATOM 4531 C C . ALA A 1 572 ? 8.620 -1.597 25.902 1.00 96.12 572 ALA A C 1
ATOM 4533 O O . ALA A 1 572 ? 8.660 -1.351 27.103 1.00 96.12 572 ALA A O 1
ATOM 4534 N N . GLN A 1 573 ? 9.728 -1.731 25.173 1.00 95.56 573 GLN A N 1
ATOM 4535 C CA . GLN A 1 573 ? 11.086 -1.574 25.693 1.00 95.56 573 GLN A CA 1
ATOM 4536 C C . GLN A 1 573 ? 11.642 -0.164 25.449 1.00 95.56 573 GLN A C 1
ATOM 4538 O O . GLN A 1 573 ? 12.780 0.115 25.820 1.00 95.56 573 GLN A O 1
ATOM 4543 N N . SER A 1 574 ? 10.872 0.725 24.811 1.00 96.12 574 SER A N 1
ATOM 4544 C CA . SER A 1 574 ? 11.296 2.103 24.574 1.00 96.12 574 SER A CA 1
ATOM 4545 C C . SER A 1 574 ? 11.414 2.871 25.888 1.00 96.12 574 SER A C 1
ATOM 4547 O O . SER A 1 574 ? 10.520 2.802 26.736 1.00 96.12 574 SER A O 1
ATOM 4549 N N . LYS A 1 575 ? 12.468 3.685 26.013 1.00 94.94 575 LYS A N 1
ATOM 4550 C CA . LYS A 1 575 ? 12.677 4.588 27.156 1.00 94.94 575 LYS A CA 1
ATOM 4551 C C . LYS A 1 575 ? 11.528 5.583 27.338 1.00 94.94 575 LYS A C 1
ATOM 4553 O O . LYS A 1 575 ? 11.205 5.918 28.468 1.00 94.94 575 LYS A O 1
ATOM 4558 N N . SER A 1 576 ? 10.853 5.963 26.252 1.00 94.56 576 SER A N 1
ATOM 4559 C CA . SER A 1 576 ? 9.697 6.865 26.293 1.00 94.56 576 SER A CA 1
ATOM 4560 C C . SER A 1 576 ? 8.389 6.188 26.733 1.00 94.56 576 SER A C 1
ATOM 4562 O O . SER A 1 576 ? 7.419 6.884 27.022 1.00 94.56 576 SER A O 1
ATOM 4564 N N . ILE A 1 577 ? 8.339 4.848 26.762 1.00 97.62 577 ILE A N 1
ATOM 4565 C CA . ILE A 1 577 ? 7.128 4.051 27.035 1.00 97.62 577 ILE A CA 1
ATOM 4566 C C . ILE A 1 577 ? 7.218 3.315 28.370 1.00 97.62 577 ILE A C 1
ATOM 4568 O O . ILE A 1 577 ? 6.231 3.265 29.101 1.00 97.62 577 ILE A O 1
ATOM 4572 N N . GLN A 1 578 ? 8.386 2.766 28.716 1.00 97.19 578 GLN A N 1
ATOM 4573 C CA . GLN A 1 578 ? 8.574 2.026 29.966 1.00 97.19 578 GLN A CA 1
ATOM 4574 C C . GLN A 1 578 ? 8.134 2.809 31.213 1.00 97.19 578 GLN A C 1
ATOM 4576 O O . GLN A 1 578 ? 7.397 2.226 32.009 1.00 97.19 578 GLN A O 1
ATOM 4581 N N . PRO A 1 579 ? 8.472 4.105 31.381 1.00 97.12 579 PRO A N 1
ATOM 4582 C CA . PRO A 1 579 ? 8.024 4.874 32.539 1.00 97.12 579 PRO A CA 1
ATOM 4583 C C . PRO A 1 579 ? 6.498 5.002 32.619 1.00 97.12 579 PRO A C 1
ATOM 4585 O O . PRO A 1 579 ? 5.938 4.981 33.710 1.00 97.12 579 PRO A O 1
ATOM 4588 N N . LEU A 1 580 ? 5.810 5.087 31.474 1.00 97.56 580 LEU A N 1
ATOM 4589 C CA . LEU A 1 580 ? 4.347 5.168 31.418 1.00 97.56 580 LEU A CA 1
ATOM 4590 C C . LEU A 1 580 ? 3.701 3.853 31.866 1.00 97.56 580 LEU A C 1
ATOM 4592 O O . LEU A 1 580 ? 2.766 3.858 32.663 1.00 97.56 580 LEU A O 1
ATOM 4596 N N . ILE A 1 581 ? 4.244 2.725 31.397 1.00 97.25 581 ILE A N 1
ATOM 4597 C CA . ILE A 1 581 ? 3.796 1.386 31.797 1.00 97.25 581 ILE A CA 1
ATOM 4598 C C . ILE A 1 581 ? 4.089 1.139 33.283 1.00 97.25 581 ILE A C 1
ATOM 4600 O O . ILE A 1 581 ? 3.245 0.595 33.991 1.00 97.25 581 ILE A O 1
ATOM 4604 N N . GLN A 1 582 ? 5.264 1.537 33.775 1.00 96.88 582 GLN A N 1
ATOM 4605 C CA . GLN A 1 582 ? 5.649 1.370 35.179 1.00 96.88 582 GLN A CA 1
ATOM 4606 C C . GLN A 1 582 ? 4.784 2.210 36.118 1.00 96.88 582 GLN A C 1
ATOM 4608 O O . GLN A 1 582 ? 4.320 1.678 37.122 1.00 96.88 582 GLN A O 1
ATOM 4613 N N . ASN A 1 583 ? 4.528 3.476 35.766 1.00 96.69 583 ASN A N 1
ATOM 4614 C CA . ASN A 1 583 ? 3.593 4.337 36.488 1.00 96.69 583 ASN A CA 1
ATOM 4615 C C . ASN A 1 583 ? 2.205 3.681 36.542 1.00 96.69 583 ASN A C 1
ATOM 4617 O O . ASN A 1 583 ? 1.658 3.469 37.620 1.00 96.69 583 ASN A O 1
ATOM 4621 N N . GLY A 1 584 ? 1.670 3.287 35.384 1.00 94.25 584 GLY A N 1
ATOM 4622 C CA . GLY A 1 584 ? 0.423 2.534 35.309 1.00 94.25 584 GLY A CA 1
ATOM 4623 C C . GLY A 1 584 ? -0.832 3.306 35.724 1.00 94.25 584 GLY A C 1
ATOM 4624 O O . GLY A 1 584 ? -1.881 2.679 35.799 1.00 94.25 584 GLY A O 1
ATOM 4625 N N . SER A 1 585 ? -0.763 4.619 35.980 1.00 97.69 585 SER A N 1
ATOM 4626 C CA . SER A 1 585 ? -1.974 5.434 36.120 1.00 97.69 585 SER A CA 1
ATOM 4627 C C . SER A 1 585 ? -2.740 5.503 34.800 1.00 97.69 585 SER A C 1
ATOM 4629 O O . SER A 1 585 ? -2.163 5.343 33.716 1.00 97.69 585 SER A O 1
ATOM 4631 N N . ASP A 1 586 ? -4.039 5.784 34.878 1.00 97.75 586 ASP A N 1
ATOM 4632 C CA . ASP A 1 586 ? -4.870 5.921 33.687 1.00 97.75 586 ASP A CA 1
ATOM 4633 C C . ASP A 1 586 ? -4.338 7.014 32.752 1.00 97.75 586 ASP A C 1
ATOM 4635 O O . ASP A 1 586 ? -4.196 6.774 31.554 1.00 97.75 586 ASP A O 1
ATOM 4639 N N . GLU A 1 587 ? -3.921 8.164 33.288 1.00 97.19 587 GLU A N 1
ATOM 4640 C CA . GLU A 1 587 ? -3.361 9.274 32.508 1.00 97.19 587 GLU A CA 1
ATOM 4641 C C . GLU A 1 587 ? -2.043 8.894 31.822 1.00 97.19 587 GLU A C 1
ATOM 4643 O O . GLU A 1 587 ? -1.783 9.289 30.681 1.00 97.19 587 GLU A O 1
ATOM 4648 N N . ALA A 1 588 ? -1.190 8.123 32.504 1.00 97.38 588 ALA A N 1
ATOM 4649 C CA . ALA A 1 588 ? 0.070 7.659 31.939 1.00 97.38 588 ALA A CA 1
ATOM 4650 C C . ALA A 1 588 ? -0.170 6.671 30.789 1.00 97.38 588 ALA A C 1
ATOM 4652 O O . ALA A 1 588 ? 0.474 6.771 29.742 1.00 97.38 588 ALA A O 1
ATOM 4653 N N . ILE A 1 589 ? -1.116 5.746 30.961 1.00 98.12 589 ILE A N 1
ATOM 4654 C CA . ILE A 1 589 ? -1.458 4.747 29.947 1.00 98.12 589 ILE A CA 1
ATOM 4655 C C . ILE A 1 589 ? -2.208 5.372 28.764 1.00 98.12 589 ILE A C 1
ATOM 4657 O O . ILE A 1 589 ? -1.971 4.977 27.621 1.00 98.12 589 ILE A O 1
ATOM 4661 N N . GLU A 1 590 ? -3.034 6.395 28.984 1.00 97.81 590 GLU A N 1
ATOM 4662 C CA . GLU A 1 590 ? -3.768 7.089 27.917 1.00 97.81 590 GLU A CA 1
ATOM 4663 C C . GLU A 1 590 ? -2.855 7.753 26.877 1.00 97.81 590 GLU A C 1
ATOM 4665 O O . GLU A 1 590 ? -3.226 7.828 25.703 1.00 97.81 590 GLU A O 1
ATOM 4670 N N . LYS A 1 591 ? -1.612 8.105 27.239 1.00 96.88 591 LYS A N 1
ATOM 4671 C CA . LYS A 1 591 ? -0.560 8.532 26.288 1.00 96.88 591 LYS A CA 1
ATOM 4672 C C . LYS A 1 591 ? -0.207 7.471 25.234 1.00 96.88 591 LYS A C 1
ATOM 4674 O O . LYS A 1 591 ? 0.386 7.790 24.206 1.00 96.88 591 LYS A O 1
ATOM 4679 N N . ILE A 1 592 ? -0.563 6.210 25.481 1.00 97.62 592 ILE A N 1
ATOM 4680 C CA . ILE A 1 592 ? -0.397 5.073 24.568 1.00 97.62 592 ILE A CA 1
ATOM 4681 C C . ILE A 1 592 ? -1.728 4.764 23.867 1.00 97.62 592 ILE A C 1
ATOM 4683 O O . ILE A 1 592 ? -1.775 4.554 22.650 1.00 97.62 592 ILE A O 1
ATOM 4687 N N . THR A 1 593 ? -2.815 4.714 24.635 1.00 97.44 593 THR A N 1
ATOM 4688 C CA . THR A 1 593 ? -4.064 4.045 24.245 1.00 97.44 593 THR A CA 1
ATOM 4689 C C . THR A 1 593 ? -5.133 4.956 23.640 1.00 97.44 593 THR A C 1
ATOM 4691 O O . THR A 1 593 ? -6.046 4.434 22.986 1.00 97.44 593 THR A O 1
ATOM 4694 N N . ASP A 1 594 ? -5.029 6.276 23.819 1.00 96.81 594 ASP A N 1
ATOM 4695 C CA . ASP A 1 594 ? -5.961 7.273 23.274 1.00 96.81 594 ASP A CA 1
ATOM 4696 C C . ASP A 1 594 ? -5.310 8.155 22.192 1.00 96.81 594 ASP A C 1
ATOM 4698 O O . ASP A 1 594 ? -4.104 8.098 21.939 1.00 96.81 594 ASP A O 1
ATOM 4702 N N . TRP A 1 595 ? -6.139 8.934 21.504 1.00 95.81 595 TRP A N 1
ATOM 4703 C CA . TRP A 1 595 ? -5.721 9.949 20.546 1.00 95.81 595 TRP A CA 1
ATOM 4704 C C . TRP A 1 595 ? -5.319 11.243 21.252 1.00 95.81 595 TRP A C 1
ATOM 4706 O O . TRP A 1 595 ? -6.066 11.757 22.081 1.00 95.81 595 TRP A O 1
ATOM 4716 N N . HIS A 1 596 ? -4.196 11.824 20.833 1.00 94.31 596 HIS A N 1
ATOM 4717 C CA . HIS A 1 596 ? -3.734 13.126 21.317 1.00 94.31 596 HIS A CA 1
ATOM 4718 C C . HIS A 1 596 ? -3.718 14.133 20.172 1.00 94.31 596 HIS A C 1
ATOM 4720 O O . HIS A 1 596 ? -3.350 13.792 19.045 1.00 94.31 596 HIS A O 1
ATOM 4726 N N . ALA A 1 597 ? -4.135 15.368 20.454 1.00 94.62 597 ALA A N 1
ATOM 4727 C CA . ALA A 1 597 ? -4.108 16.442 19.467 1.00 94.62 597 ALA A CA 1
ATOM 4728 C C . ALA A 1 597 ? -2.669 16.685 18.984 1.00 94.62 597 ALA A C 1
ATOM 4730 O O . ALA A 1 597 ? -1.728 16.677 19.778 1.00 94.62 597 ALA A O 1
ATOM 4731 N N . GLY A 1 598 ? -2.500 16.859 17.677 1.00 92.69 598 GLY A N 1
ATOM 4732 C CA . GLY A 1 598 ? -1.203 17.060 17.037 1.00 92.69 598 GLY A CA 1
ATOM 4733 C C . GLY A 1 598 ? -0.349 15.797 16.894 1.00 92.69 598 GLY A C 1
ATOM 4734 O O . GLY A 1 598 ? 0.605 15.833 16.124 1.00 92.69 598 GLY A O 1
ATOM 4735 N N . GLU A 1 599 ? -0.707 14.665 17.524 1.00 93.56 599 GLU A N 1
ATOM 4736 C CA . GLU A 1 599 ? 0.169 13.482 17.613 1.00 93.56 599 GLU A CA 1
ATOM 4737 C C . GLU A 1 599 ? 0.677 13.019 16.254 1.00 93.56 599 GLU A C 1
ATOM 4739 O O . GLU A 1 599 ? 1.835 12.643 16.145 1.00 93.56 599 GLU A O 1
ATOM 4744 N N . TRP A 1 600 ? -0.161 13.066 15.217 1.00 91.31 600 TRP A N 1
ATOM 4745 C CA . TRP A 1 600 ? 0.159 12.593 13.864 1.00 91.31 600 TRP A CA 1
ATOM 4746 C C . TRP A 1 600 ? 0.297 13.720 12.836 1.00 91.31 600 TRP A C 1
ATOM 4748 O O . TRP A 1 600 ? 0.225 13.467 11.632 1.00 91.31 600 TRP A O 1
ATOM 4758 N N . GLN A 1 601 ? 0.480 14.953 13.305 1.00 87.69 601 GLN A N 1
ATOM 4759 C CA . GLN A 1 601 ? 0.758 16.123 12.479 1.00 87.69 601 GLN A CA 1
ATOM 4760 C C . GLN A 1 601 ? 2.260 16.445 12.534 1.00 87.69 601 GLN A C 1
ATOM 4762 O O . GLN A 1 601 ? 2.937 16.106 13.502 1.00 87.69 601 GLN A O 1
ATOM 4767 N N . GLY A 1 602 ? 2.805 17.047 11.474 1.00 86.88 602 GLY A N 1
ATOM 4768 C CA . GLY A 1 602 ? 4.237 17.372 11.400 1.00 86.88 602 GLY A CA 1
ATOM 4769 C C . GLY A 1 602 ? 5.153 16.147 11.501 1.00 86.88 602 GLY A C 1
ATOM 4770 O O . GLY A 1 602 ? 4.765 15.043 11.113 1.00 86.88 602 GLY A O 1
ATOM 4771 N N . THR A 1 603 ? 6.359 16.344 12.030 1.00 90.19 603 THR A N 1
ATOM 4772 C CA . THR A 1 603 ? 7.383 15.303 12.203 1.00 90.19 603 THR A CA 1
ATOM 4773 C C . THR A 1 603 ? 7.425 14.806 13.651 1.00 90.19 603 THR A C 1
ATOM 4775 O O . THR A 1 603 ? 7.077 15.541 14.569 1.00 90.19 603 THR A O 1
ATOM 4778 N N . CYS A 1 604 ? 7.813 13.545 13.867 1.00 93.12 604 CYS A N 1
ATOM 4779 C CA . CYS A 1 604 ? 8.062 13.001 15.206 1.00 93.12 604 CYS A CA 1
ATOM 4780 C C . CYS A 1 604 ? 9.297 12.091 15.186 1.00 93.12 604 CYS A C 1
ATOM 4782 O O . CYS A 1 604 ? 9.207 10.889 14.903 1.00 93.12 604 CYS A O 1
ATOM 4784 N N . GLN A 1 605 ? 10.460 12.700 15.418 1.00 92.69 605 GLN A N 1
ATOM 4785 C CA . GLN A 1 605 ? 11.781 12.063 15.295 1.00 92.69 605 GLN A CA 1
ATOM 4786 C C . GLN A 1 605 ? 12.654 12.260 16.545 1.00 92.69 605 GLN A C 1
ATOM 4788 O O . GLN A 1 605 ? 13.736 11.679 16.617 1.00 92.69 605 GLN A O 1
ATOM 4793 N N . SER A 1 606 ? 12.180 13.021 17.537 1.00 91.50 606 SER A N 1
ATOM 4794 C CA . SER A 1 606 ? 12.831 13.216 18.832 1.00 91.50 606 SER A CA 1
ATOM 4795 C C . SER A 1 606 ? 11.887 12.864 19.982 1.00 91.50 606 SER A C 1
ATOM 4797 O O . SER A 1 606 ? 10.672 13.036 19.901 1.00 91.50 606 SER A O 1
ATOM 4799 N N . GLU A 1 607 ? 12.449 12.409 21.101 1.00 90.19 607 GLU A N 1
ATOM 4800 C CA . GLU A 1 607 ? 11.679 12.180 22.328 1.00 90.19 607 GLU A CA 1
ATOM 4801 C C . GLU A 1 607 ? 11.086 13.487 22.885 1.00 90.19 607 GLU A C 1
ATOM 4803 O O . GLU A 1 607 ? 10.001 13.481 23.467 1.00 90.19 607 GLU A O 1
ATOM 4808 N N . SER A 1 608 ? 11.758 14.617 22.641 1.00 90.88 608 SER A N 1
ATOM 4809 C CA . SER A 1 608 ? 11.306 15.956 23.043 1.00 90.88 608 SER A CA 1
ATOM 4810 C C . SER A 1 608 ? 10.022 16.416 22.351 1.00 90.88 608 SER A C 1
ATOM 4812 O O . SER A 1 608 ? 9.412 17.375 22.812 1.00 90.88 608 SER A O 1
ATOM 4814 N N . ASP A 1 609 ? 9.590 15.737 21.283 1.00 88.44 609 ASP A N 1
ATOM 4815 C CA . ASP A 1 609 ? 8.363 16.070 20.548 1.00 88.44 609 ASP A CA 1
ATOM 4816 C C . ASP A 1 609 ? 7.091 15.760 21.374 1.00 88.44 609 ASP A C 1
ATOM 4818 O O . ASP A 1 609 ? 5.985 16.118 20.982 1.00 88.44 609 ASP A O 1
ATOM 4822 N N . GLY A 1 610 ? 7.211 15.067 22.517 1.00 89.75 610 GLY A N 1
ATOM 4823 C CA . GLY A 1 610 ? 6.117 14.846 23.478 1.00 89.75 610 GLY A CA 1
ATOM 4824 C C . GLY A 1 610 ? 5.104 13.758 23.092 1.00 89.75 610 GLY A C 1
ATOM 4825 O O . GLY A 1 610 ? 4.273 13.352 23.907 1.00 89.75 610 GLY A O 1
ATOM 4826 N N . HIS A 1 611 ? 5.192 13.213 21.879 1.00 94.88 611 HIS A N 1
ATOM 4827 C CA . HIS A 1 611 ? 4.315 12.155 21.371 1.00 94.88 611 HIS A CA 1
ATOM 4828 C C . HIS A 1 611 ? 4.918 10.757 21.585 1.00 94.88 611 HIS A C 1
ATOM 4830 O O . HIS A 1 611 ? 5.357 10.088 20.647 1.00 94.88 611 HIS A O 1
ATOM 4836 N N . HIS A 1 612 ? 4.930 10.305 22.845 1.00 95.75 612 HIS A N 1
ATOM 4837 C CA . HIS A 1 612 ? 5.629 9.091 23.298 1.00 95.75 612 HIS A CA 1
ATOM 4838 C C . HIS A 1 612 ? 5.369 7.840 22.442 1.00 95.75 612 HIS A C 1
ATOM 4840 O O . HIS A 1 612 ? 6.317 7.129 22.097 1.00 95.75 612 HIS A O 1
ATOM 4846 N N . TRP A 1 613 ? 4.103 7.569 22.100 1.00 96.56 613 TRP A N 1
ATOM 4847 C CA . TRP A 1 613 ? 3.704 6.401 21.310 1.00 96.56 613 TRP A CA 1
ATOM 4848 C C . TRP A 1 613 ? 4.217 6.461 19.869 1.00 96.56 613 TRP A C 1
ATOM 4850 O O . TRP A 1 613 ? 4.887 5.525 19.421 1.00 96.56 613 TRP A O 1
ATOM 4860 N N . ARG A 1 614 ? 3.959 7.566 19.157 1.00 95.56 614 ARG A N 1
ATOM 4861 C CA . ARG A 1 614 ? 4.446 7.774 17.785 1.00 95.56 614 ARG A CA 1
ATOM 4862 C C . ARG A 1 614 ? 5.972 7.717 17.715 1.00 95.56 614 ARG A C 1
ATOM 4864 O O . ARG A 1 614 ? 6.495 6.969 16.889 1.00 95.56 614 ARG A O 1
ATOM 4871 N N . TYR A 1 615 ? 6.674 8.409 18.617 1.00 96.12 615 TYR A N 1
ATOM 4872 C CA . TYR A 1 615 ? 8.140 8.393 18.670 1.00 96.12 615 TYR A CA 1
ATOM 4873 C C . TYR A 1 615 ? 8.689 6.975 18.879 1.00 96.12 615 TYR A C 1
ATOM 4875 O O . TYR A 1 615 ? 9.510 6.501 18.092 1.00 96.12 615 TYR A O 1
ATOM 4883 N N . ALA A 1 616 ? 8.194 6.254 19.893 1.00 96.94 616 ALA A N 1
ATOM 4884 C CA . ALA A 1 616 ? 8.654 4.897 20.186 1.00 96.94 616 ALA A CA 1
ATOM 4885 C C . ALA A 1 616 ? 8.415 3.939 19.012 1.00 96.94 616 ALA A C 1
ATOM 4887 O O . ALA A 1 616 ? 9.268 3.106 18.695 1.00 96.94 616 ALA A O 1
ATOM 4888 N N . ARG A 1 617 ? 7.263 4.073 18.347 1.00 95.38 617 ARG A N 1
ATOM 4889 C CA . ARG A 1 617 ? 6.923 3.312 17.145 1.00 95.38 617 ARG A CA 1
ATOM 4890 C C . ARG A 1 617 ? 7.891 3.616 15.999 1.00 95.38 617 ARG A C 1
ATOM 4892 O O . ARG A 1 617 ? 8.407 2.674 15.398 1.00 95.38 617 ARG A O 1
ATOM 4899 N N . ASN A 1 618 ? 8.169 4.889 15.723 1.00 95.44 618 ASN A N 1
ATOM 4900 C CA . ASN A 1 618 ? 9.089 5.311 14.662 1.00 95.44 618 ASN A CA 1
ATOM 4901 C C . ASN A 1 618 ? 10.525 4.826 14.922 1.00 95.44 618 ASN A C 1
ATOM 4903 O O . ASN A 1 618 ? 11.144 4.235 14.035 1.00 95.44 618 ASN A O 1
ATOM 4907 N N . ALA A 1 619 ? 11.017 4.959 16.155 1.00 96.25 619 ALA A N 1
ATOM 4908 C CA . ALA A 1 619 ? 12.329 4.452 16.552 1.00 96.25 619 ALA A CA 1
ATOM 4909 C C . ALA A 1 619 ? 12.432 2.920 16.405 1.00 96.25 619 ALA A C 1
ATOM 4911 O O . ALA A 1 619 ? 13.426 2.392 15.898 1.00 96.25 619 ALA A O 1
ATOM 4912 N N . ALA A 1 620 ? 11.388 2.184 16.804 1.00 96.38 620 ALA A N 1
ATOM 4913 C CA . ALA A 1 620 ? 11.350 0.729 16.669 1.00 96.38 620 ALA A CA 1
ATOM 4914 C C . ALA A 1 620 ? 11.270 0.266 15.201 1.00 96.38 620 ALA A C 1
ATOM 4916 O O . ALA A 1 620 ? 11.831 -0.781 14.861 1.00 96.38 620 ALA A O 1
ATOM 4917 N N . VAL A 1 621 ? 10.612 1.040 14.331 1.00 95.19 621 VAL A N 1
ATOM 4918 C CA . VAL A 1 621 ? 10.613 0.840 12.873 1.00 95.19 621 VAL A CA 1
ATOM 4919 C C . VAL A 1 621 ? 12.024 0.984 12.306 1.00 95.19 621 VAL A C 1
ATOM 4921 O O . VAL A 1 621 ? 12.505 0.053 11.658 1.00 95.19 621 VAL A O 1
ATOM 4924 N N . ALA A 1 622 ? 12.707 2.095 12.605 1.00 95.81 622 ALA A N 1
ATOM 4925 C CA . ALA A 1 622 ? 14.070 2.355 12.140 1.00 95.81 622 ALA A CA 1
ATOM 4926 C C . ALA A 1 622 ? 15.029 1.224 12.541 1.00 95.81 622 ALA A C 1
ATOM 4928 O O . ALA A 1 622 ? 15.753 0.676 11.709 1.00 95.81 622 ALA A O 1
ATOM 4929 N N . LYS A 1 623 ? 14.967 0.804 13.812 1.00 97.00 623 LYS A N 1
ATOM 4930 C CA . LYS A 1 623 ? 15.770 -0.302 14.351 1.00 97.00 623 LYS A CA 1
ATOM 4931 C C . LYS A 1 623 ? 15.502 -1.630 13.636 1.00 97.00 623 LYS A C 1
ATOM 4933 O O . LYS A 1 623 ? 16.441 -2.359 13.303 1.00 97.00 623 LYS A O 1
ATOM 4938 N N . GLY A 1 624 ? 14.229 -1.956 13.408 1.00 97.12 624 GLY A N 1
ATOM 4939 C CA . GLY A 1 624 ? 13.832 -3.182 12.720 1.00 97.12 624 GLY A CA 1
ATOM 4940 C C . GLY A 1 624 ? 14.343 -3.220 11.280 1.00 97.12 624 GLY A C 1
ATOM 4941 O O . GLY A 1 624 ? 14.926 -4.221 10.866 1.00 97.12 624 GLY A O 1
ATOM 4942 N N . VAL A 1 625 ? 14.183 -2.126 10.531 1.00 97.00 625 VAL A N 1
ATOM 4943 C CA . VAL A 1 625 ? 14.642 -2.048 9.134 1.00 97.00 625 VAL A CA 1
ATOM 4944 C C . VAL A 1 625 ? 16.164 -2.038 9.036 1.00 97.00 625 VAL A C 1
ATOM 4946 O O . VAL A 1 625 ? 16.711 -2.724 8.178 1.00 97.00 625 VAL A O 1
ATOM 4949 N N . ARG A 1 626 ? 16.872 -1.372 9.954 1.00 97.88 626 ARG A N 1
ATOM 4950 C CA . ARG A 1 626 ? 18.334 -1.491 10.047 1.00 97.88 626 ARG A CA 1
ATOM 4951 C C . ARG A 1 626 ? 18.773 -2.949 10.210 1.00 97.88 626 ARG A C 1
ATOM 4953 O O . ARG A 1 626 ? 19.690 -3.392 9.528 1.00 97.88 626 ARG A O 1
ATOM 4960 N N . SER A 1 627 ? 18.078 -3.709 11.058 1.00 98.12 627 SER A N 1
ATOM 4961 C CA . SER A 1 627 ? 18.347 -5.145 11.237 1.00 98.12 627 SER A CA 1
ATOM 4962 C C . SER A 1 627 ? 18.057 -5.952 9.963 1.00 98.12 627 SER A C 1
ATOM 4964 O O . SER A 1 627 ? 18.764 -6.909 9.667 1.00 98.12 627 SER A O 1
ATOM 4966 N N . LEU A 1 628 ? 17.029 -5.577 9.190 1.00 98.31 628 LEU A N 1
ATOM 4967 C CA . LEU A 1 628 ? 16.760 -6.178 7.880 1.00 98.31 628 LEU A CA 1
ATOM 4968 C C . LEU A 1 628 ? 17.898 -5.900 6.892 1.00 98.31 628 LEU A C 1
ATOM 4970 O O . LEU A 1 628 ? 18.347 -6.826 6.230 1.00 98.31 628 LEU A O 1
ATOM 4974 N N . LEU A 1 629 ? 18.392 -4.663 6.812 1.00 98.44 629 LEU A N 1
ATOM 4975 C CA . LEU A 1 629 ? 19.513 -4.317 5.932 1.00 98.44 629 LEU A CA 1
ATOM 4976 C C . LEU A 1 629 ? 20.782 -5.105 6.280 1.00 98.44 629 LEU A C 1
ATOM 4978 O O . LEU A 1 629 ? 21.450 -5.596 5.378 1.00 98.44 629 LEU A O 1
ATOM 4982 N N . GLN A 1 630 ? 21.067 -5.301 7.570 1.00 98.50 630 GLN A N 1
ATOM 4983 C CA . GLN A 1 630 ? 22.172 -6.155 8.024 1.00 98.50 630 GLN A CA 1
ATOM 4984 C C . GLN A 1 630 ? 22.023 -7.603 7.539 1.00 98.50 630 GLN A C 1
ATOM 4986 O O . GLN A 1 630 ? 22.978 -8.183 7.020 1.00 98.50 630 GLN A O 1
ATOM 4991 N N . ASP A 1 631 ? 20.827 -8.183 7.678 1.00 98.69 631 ASP A N 1
ATOM 4992 C CA . ASP A 1 631 ? 20.551 -9.540 7.198 1.00 98.69 631 ASP A CA 1
ATOM 4993 C C . ASP A 1 631 ? 20.684 -9.629 5.665 1.00 98.69 631 ASP A C 1
ATOM 4995 O O . ASP A 1 631 ? 21.224 -10.610 5.154 1.00 98.69 631 ASP A O 1
ATOM 4999 N N . LEU A 1 632 ? 20.256 -8.596 4.928 1.00 98.62 632 LEU A N 1
ATOM 5000 C CA . LEU A 1 632 ? 20.381 -8.536 3.468 1.00 98.62 632 LEU A CA 1
ATOM 5001 C C . LEU A 1 632 ? 21.833 -8.396 3.002 1.00 98.62 632 LEU A C 1
ATOM 5003 O O . LEU A 1 632 ? 22.227 -9.073 2.058 1.00 98.62 632 LEU A O 1
ATOM 5007 N N . GLU A 1 633 ? 22.647 -7.562 3.648 1.00 98.31 633 GLU A N 1
ATOM 5008 C CA . GLU A 1 633 ? 24.068 -7.431 3.302 1.00 98.31 633 GLU A CA 1
ATOM 5009 C C . GLU A 1 633 ? 24.844 -8.717 3.569 1.00 98.31 633 GLU A C 1
ATOM 5011 O O . GLU A 1 633 ? 25.734 -9.065 2.792 1.00 98.31 633 GLU A O 1
ATOM 5016 N N . LYS A 1 634 ? 24.480 -9.433 4.638 1.00 98.19 634 LYS A N 1
ATOM 5017 C CA . LYS A 1 634 ? 25.054 -10.736 4.966 1.00 98.19 634 LYS A CA 1
ATOM 5018 C C . LYS A 1 634 ? 24.664 -11.806 3.949 1.00 98.19 634 LYS A C 1
ATOM 5020 O O . LYS A 1 634 ? 25.523 -12.576 3.530 1.00 98.19 634 LYS A O 1
ATOM 5025 N N . GLU A 1 635 ? 23.385 -11.880 3.590 1.00 98.44 635 GLU A N 1
ATOM 5026 C CA . GLU A 1 635 ? 22.881 -12.880 2.644 1.00 98.44 635 GLU A CA 1
ATOM 5027 C C . GLU A 1 635 ? 23.377 -12.615 1.217 1.00 98.44 635 GLU A C 1
ATOM 5029 O O . GLU A 1 635 ? 23.744 -13.541 0.496 1.00 98.44 635 GLU A O 1
ATOM 5034 N N . PHE A 1 636 ? 23.415 -11.345 0.813 1.00 98.19 636 PHE A N 1
ATOM 5035 C CA . PHE A 1 636 ? 23.694 -10.932 -0.558 1.00 98.19 636 PHE A CA 1
ATOM 5036 C C . PHE A 1 636 ? 24.928 -10.022 -0.627 1.00 98.19 636 PHE A C 1
ATOM 5038 O O . PHE A 1 636 ? 24.812 -8.869 -1.041 1.00 98.19 636 PHE A O 1
ATOM 5045 N N . PRO A 1 637 ? 26.136 -10.492 -0.261 1.00 96.75 637 PRO A N 1
ATOM 5046 C CA . PRO A 1 637 ? 27.305 -9.631 -0.038 1.00 96.75 637 PRO A CA 1
ATOM 5047 C C . PRO A 1 637 ? 27.767 -8.853 -1.276 1.00 96.75 637 PRO A C 1
ATOM 5049 O O . PRO A 1 637 ? 28.396 -7.808 -1.140 1.00 96.75 637 PRO A O 1
ATOM 5052 N N . LYS A 1 638 ? 27.444 -9.342 -2.479 1.00 96.50 638 LYS A N 1
ATOM 5053 C CA . LYS A 1 638 ? 27.824 -8.725 -3.760 1.00 96.50 638 LYS A CA 1
ATOM 5054 C C . LYS A 1 638 ? 26.687 -7.960 -4.440 1.00 96.50 638 LYS A C 1
ATOM 5056 O O . LYS A 1 638 ? 26.938 -7.230 -5.391 1.00 96.50 638 LYS A O 1
ATOM 5061 N N . THR A 1 639 ? 25.450 -8.125 -3.981 1.00 98.06 639 THR A N 1
ATOM 5062 C CA . THR A 1 639 ? 24.278 -7.489 -4.593 1.00 98.06 639 THR A CA 1
ATOM 5063 C C . THR A 1 639 ? 24.204 -6.038 -4.151 1.00 98.06 639 THR A C 1
ATOM 5065 O O . THR A 1 639 ? 24.292 -5.752 -2.953 1.00 98.06 639 THR A O 1
ATOM 5068 N N . ARG A 1 640 ? 24.032 -5.104 -5.089 1.00 97.50 640 ARG A N 1
ATOM 5069 C CA . ARG A 1 640 ? 23.795 -3.696 -4.751 1.00 97.50 640 ARG A CA 1
ATOM 5070 C C . ARG A 1 640 ? 22.451 -3.571 -4.023 1.00 97.50 640 ARG A C 1
ATOM 5072 O O . ARG A 1 640 ? 21.441 -4.120 -4.460 1.00 97.50 640 ARG A O 1
ATOM 5079 N N . ILE A 1 641 ? 22.471 -2.889 -2.878 1.00 98.19 641 ILE A N 1
ATOM 5080 C CA . ILE A 1 641 ? 21.300 -2.664 -2.026 1.00 98.19 641 ILE A CA 1
ATOM 5081 C C . ILE A 1 641 ? 21.125 -1.163 -1.897 1.00 98.19 641 ILE A C 1
ATOM 5083 O O . ILE A 1 641 ? 22.024 -0.477 -1.410 1.00 98.19 641 ILE A O 1
ATOM 5087 N N . ARG A 1 642 ? 19.959 -0.674 -2.301 1.00 97.31 642 ARG A N 1
ATOM 5088 C CA . ARG A 1 642 ? 19.564 0.718 -2.135 1.00 97.31 642 ARG A CA 1
ATOM 5089 C C . ARG A 1 642 ? 18.428 0.838 -1.127 1.00 97.31 642 ARG A C 1
ATOM 5091 O O . ARG A 1 642 ? 17.607 -0.072 -0.992 1.00 97.31 642 ARG A O 1
ATOM 5098 N N . VAL A 1 643 ? 18.357 1.958 -0.422 1.00 95.75 643 VAL A N 1
ATOM 5099 C CA . VAL A 1 643 ? 17.304 2.232 0.559 1.00 95.75 643 VAL A CA 1
ATOM 5100 C C . VAL A 1 643 ? 16.767 3.642 0.392 1.00 95.75 643 VAL A C 1
ATOM 5102 O O . VAL A 1 643 ? 17.494 4.625 0.480 1.00 95.75 643 VAL A O 1
ATOM 5105 N N . MET A 1 644 ? 15.462 3.748 0.174 1.00 93.12 644 MET A N 1
ATOM 5106 C CA . MET A 1 644 ? 14.771 5.028 0.141 1.00 93.12 644 MET A CA 1
ATOM 5107 C C . MET A 1 644 ? 14.651 5.580 1.562 1.00 93.12 644 MET A C 1
ATOM 5109 O O . MET A 1 644 ? 14.094 4.918 2.440 1.00 93.12 644 MET A O 1
ATOM 5113 N N . ILE A 1 645 ? 15.173 6.786 1.789 1.00 91.38 645 ILE A N 1
ATOM 5114 C CA . ILE A 1 645 ? 15.131 7.447 3.098 1.00 91.38 645 ILE A CA 1
ATOM 5115 C C . ILE A 1 645 ? 14.330 8.733 2.956 1.00 91.38 645 ILE A C 1
ATOM 5117 O O . ILE A 1 645 ? 14.828 9.640 2.298 1.00 91.38 645 ILE A O 1
ATOM 5121 N N . PRO A 1 646 ? 13.134 8.850 3.560 1.00 90.19 646 PRO A N 1
ATOM 5122 C CA . PRO A 1 646 ? 12.347 10.078 3.550 1.00 90.19 646 PRO A CA 1
ATOM 5123 C C . PRO A 1 646 ? 13.063 11.259 4.219 1.00 90.19 646 PRO A C 1
ATOM 5125 O O . PRO A 1 646 ? 13.975 11.034 5.021 1.00 90.19 646 PRO A O 1
ATOM 5128 N N . PRO A 1 647 ? 12.641 12.511 3.959 1.00 89.94 647 PRO A N 1
ATOM 5129 C CA . PRO A 1 647 ? 13.241 13.676 4.594 1.00 89.94 647 PRO A CA 1
ATOM 5130 C C . PRO A 1 647 ? 13.231 13.563 6.125 1.00 89.94 647 PRO A C 1
ATOM 5132 O O . PRO A 1 647 ? 12.218 13.233 6.749 1.00 89.94 647 PRO A O 1
ATOM 5135 N N . ARG A 1 648 ? 14.379 13.845 6.748 1.00 92.00 648 ARG A N 1
ATOM 5136 C CA . ARG A 1 648 ? 14.476 13.993 8.206 1.00 92.00 648 ARG A CA 1
ATOM 5137 C C . ARG A 1 648 ? 13.788 15.277 8.660 1.00 92.00 648 ARG A C 1
ATOM 5139 O O . ARG A 1 648 ? 13.615 16.205 7.873 1.00 92.00 648 ARG A O 1
ATOM 5146 N N . ALA A 1 649 ? 13.452 15.349 9.946 1.00 92.56 649 ALA A N 1
ATOM 5147 C CA . ALA A 1 649 ? 12.764 16.498 10.533 1.00 92.56 649 ALA A CA 1
ATOM 5148 C C . ALA A 1 649 ? 13.505 17.813 10.266 1.00 92.56 649 ALA A C 1
ATOM 5150 O O . ALA A 1 649 ? 12.884 18.807 9.916 1.00 92.56 649 ALA A O 1
ATOM 5151 N N . VAL A 1 650 ? 14.841 17.790 10.316 1.00 93.56 650 VAL A N 1
ATOM 5152 C CA . VAL A 1 650 ? 15.677 18.952 9.980 1.00 93.56 650 VAL A CA 1
ATOM 5153 C C . VAL A 1 650 ? 15.475 19.450 8.543 1.00 93.56 650 VAL A C 1
ATOM 5155 O O . VAL A 1 650 ? 15.495 20.653 8.322 1.00 93.56 650 VAL A O 1
ATOM 5158 N N . VAL A 1 651 ? 15.242 18.556 7.574 1.00 93.88 651 VAL A N 1
ATOM 5159 C CA . VAL A 1 651 ? 14.975 18.937 6.177 1.00 93.88 651 VAL A CA 1
ATOM 5160 C C . VAL A 1 651 ? 13.563 19.494 6.051 1.00 93.88 651 VAL A C 1
ATOM 5162 O O . VAL A 1 651 ? 13.379 20.573 5.501 1.00 93.88 651 VAL A O 1
ATOM 5165 N N . GLU A 1 652 ? 12.562 18.775 6.562 1.00 92.81 652 GLU A N 1
ATOM 5166 C CA . GLU A 1 652 ? 11.164 19.203 6.460 1.00 92.81 652 GLU A CA 1
ATOM 5167 C C . GLU A 1 652 ? 10.920 20.548 7.154 1.00 92.81 652 GLU A C 1
ATOM 5169 O O . GLU A 1 652 ? 10.331 21.443 6.547 1.00 92.81 652 GLU A O 1
ATOM 5174 N N . ASN A 1 653 ? 11.398 20.707 8.390 1.00 93.12 653 ASN A N 1
ATOM 5175 C CA . ASN A 1 653 ? 11.204 21.927 9.170 1.00 93.12 653 ASN A CA 1
ATOM 5176 C C . ASN A 1 653 ? 11.946 23.105 8.526 1.00 93.12 653 ASN A C 1
ATOM 5178 O O . ASN A 1 653 ? 11.329 24.134 8.273 1.00 93.12 653 ASN A O 1
ATOM 5182 N N . SER A 1 654 ? 13.218 22.922 8.144 1.00 94.12 654 SER A N 1
ATOM 5183 C CA . SER A 1 654 ? 13.996 23.983 7.494 1.00 94.12 654 SER A CA 1
ATOM 5184 C C . SER A 1 654 ? 13.367 24.427 6.173 1.00 94.12 654 SER A C 1
ATOM 5186 O O . SER A 1 654 ? 13.233 25.624 5.938 1.00 94.12 654 SER A O 1
ATOM 5188 N N . VAL A 1 655 ? 12.923 23.500 5.318 1.00 94.69 655 VAL A N 1
ATOM 5189 C CA . VAL A 1 655 ? 12.283 23.877 4.047 1.00 94.69 655 VAL A CA 1
ATOM 5190 C C . VAL A 1 655 ? 10.969 24.614 4.299 1.00 94.69 655 VAL A C 1
ATOM 5192 O O . VAL A 1 655 ? 10.709 25.608 3.632 1.00 94.69 655 VAL A O 1
ATOM 5195 N N . LYS A 1 656 ? 10.147 24.162 5.254 1.00 94.31 656 LYS A N 1
ATOM 5196 C CA . LYS A 1 656 ? 8.887 24.837 5.603 1.00 94.31 656 LYS A CA 1
ATOM 5197 C C . LYS A 1 656 ? 9.107 26.263 6.091 1.00 94.31 656 LYS A C 1
ATOM 5199 O O . LYS A 1 656 ? 8.424 27.150 5.600 1.00 94.31 656 LYS A O 1
ATOM 5204 N N . GLU A 1 657 ? 10.066 26.465 6.989 1.00 94.50 657 GLU A N 1
ATOM 5205 C CA . GLU A 1 657 ? 10.442 27.792 7.489 1.00 94.50 657 GLU A CA 1
ATOM 5206 C C . GLU A 1 657 ? 10.916 28.697 6.341 1.00 94.50 657 GLU A C 1
ATOM 5208 O O . GLU A 1 657 ? 10.408 29.795 6.160 1.00 94.50 657 GLU A O 1
ATOM 5213 N N . ASN A 1 658 ? 11.818 28.206 5.486 1.00 95.31 658 ASN A N 1
ATOM 5214 C CA . ASN A 1 658 ? 12.414 29.016 4.417 1.00 95.31 658 ASN A CA 1
ATOM 5215 C C . ASN A 1 658 ? 11.475 29.250 3.216 1.00 95.31 658 ASN A C 1
ATOM 5217 O O . ASN A 1 658 ? 11.745 30.117 2.385 1.00 95.31 658 ASN A O 1
ATOM 5221 N N . LEU A 1 659 ? 10.380 28.492 3.080 1.00 95.00 659 LEU A N 1
ATOM 5222 C CA . LEU A 1 659 ? 9.357 28.771 2.065 1.00 95.00 659 LEU A CA 1
ATOM 5223 C C . LEU A 1 659 ? 8.679 30.121 2.317 1.00 95.00 659 LEU A C 1
ATOM 5225 O O . LEU A 1 659 ? 8.416 30.846 1.357 1.00 95.00 659 LEU A O 1
ATOM 5229 N N . GLU A 1 660 ? 8.467 30.474 3.583 1.00 92.75 660 GLU A N 1
ATOM 5230 C CA . GLU A 1 660 ? 7.782 31.706 3.987 1.00 92.75 660 GLU A CA 1
ATOM 5231 C C . GLU A 1 660 ? 8.595 32.970 3.683 1.00 92.75 660 GLU A C 1
ATOM 5233 O O . GLU A 1 660 ? 8.016 34.050 3.569 1.00 92.75 660 GLU A O 1
ATOM 5238 N N . ASP A 1 661 ? 9.898 32.819 3.432 1.00 92.44 661 ASP A N 1
ATOM 5239 C CA . ASP A 1 661 ? 10.809 33.891 3.022 1.00 92.44 661 ASP A CA 1
ATOM 5240 C C . ASP A 1 661 ? 11.026 33.958 1.499 1.00 92.44 661 ASP A C 1
ATOM 5242 O O . ASP A 1 661 ? 11.576 34.931 0.973 1.00 92.44 661 ASP A O 1
ATOM 5246 N N . LEU A 1 662 ? 10.615 32.927 0.750 1.00 94.06 662 LEU A N 1
ATOM 5247 C CA . LEU A 1 662 ? 10.848 32.852 -0.692 1.00 94.06 662 LEU A CA 1
ATOM 5248 C C . LEU A 1 662 ? 9.791 33.655 -1.469 1.00 94.06 662 LEU A C 1
ATOM 5250 O O . LEU A 1 662 ? 8.606 33.334 -1.375 1.00 94.06 662 LEU A O 1
ATOM 5254 N N . PRO A 1 663 ? 10.183 34.622 -2.328 1.00 92.81 663 PRO A N 1
ATOM 5255 C CA . PRO A 1 663 ? 9.230 35.370 -3.146 1.00 92.81 663 PRO A CA 1
ATOM 5256 C C . PRO A 1 663 ? 8.473 34.469 -4.128 1.00 92.81 663 PRO A C 1
ATOM 5258 O O . PRO A 1 663 ? 9.096 33.742 -4.916 1.00 92.81 663 PRO A O 1
ATOM 5261 N N . ASN A 1 664 ? 7.143 34.571 -4.121 1.00 90.56 664 ASN A N 1
ATOM 5262 C CA . ASN A 1 664 ? 6.250 33.893 -5.054 1.00 90.56 664 ASN A CA 1
ATOM 5263 C C . ASN A 1 664 ? 6.033 34.773 -6.307 1.00 90.56 664 ASN A C 1
ATOM 5265 O O . ASN A 1 664 ? 5.664 35.942 -6.165 1.00 90.56 664 ASN A O 1
ATOM 5269 N N . PRO A 1 665 ? 6.240 34.250 -7.534 1.00 88.56 665 PRO A N 1
ATOM 5270 C CA . PRO A 1 665 ? 5.951 34.972 -8.776 1.00 88.56 665 PRO A CA 1
ATOM 5271 C C . PRO A 1 665 ? 4.512 35.497 -8.904 1.00 88.56 665 PRO A C 1
ATOM 5273 O O . PRO A 1 665 ? 4.296 36.489 -9.594 1.00 88.56 665 PRO A O 1
ATOM 5276 N N . GLU A 1 666 ? 3.540 34.867 -8.239 1.00 88.00 666 GLU A N 1
ATOM 5277 C CA . GLU A 1 666 ? 2.135 35.305 -8.205 1.00 88.00 666 GLU A CA 1
ATOM 5278 C C . GLU A 1 666 ? 1.869 36.426 -7.174 1.00 88.00 666 GLU A C 1
ATOM 5280 O O . GLU A 1 666 ? 0.751 36.932 -7.082 1.00 88.00 666 GLU A O 1
ATOM 5285 N N . GLY A 1 667 ? 2.895 36.845 -6.422 1.00 88.06 667 GLY A N 1
ATOM 5286 C CA . GLY A 1 667 ? 2.832 37.859 -5.367 1.00 88.06 667 GLY A CA 1
ATOM 5287 C C . GLY A 1 667 ? 2.983 37.272 -3.957 1.00 88.06 667 GLY A C 1
ATOM 5288 O O . GLY A 1 667 ? 2.544 36.159 -3.677 1.00 88.06 667 GLY A O 1
ATOM 5289 N N . GLY A 1 668 ? 3.603 38.034 -3.048 1.00 91.12 668 GLY A N 1
ATOM 5290 C CA . GLY A 1 668 ? 3.885 37.593 -1.674 1.00 91.12 668 GLY A CA 1
ATOM 5291 C C . GLY A 1 668 ? 5.014 36.557 -1.584 1.00 91.12 668 GLY A C 1
ATOM 5292 O O . GLY A 1 668 ? 5.930 36.553 -2.410 1.00 91.12 668 GLY A O 1
ATOM 5293 N N . THR A 1 669 ? 4.955 35.690 -0.573 1.00 93.12 669 THR A N 1
ATOM 5294 C CA . THR A 1 669 ? 5.883 34.565 -0.371 1.00 93.12 669 THR A CA 1
ATOM 5295 C C . THR A 1 669 ? 5.163 33.219 -0.466 1.00 93.12 669 THR A C 1
ATOM 5297 O O . THR A 1 669 ? 3.930 33.164 -0.530 1.00 93.12 669 THR A O 1
ATOM 5300 N N . TYR A 1 670 ? 5.912 32.117 -0.555 1.00 93.94 670 TYR A N 1
ATOM 5301 C CA . TYR A 1 670 ? 5.305 30.786 -0.524 1.00 93.94 670 TYR A CA 1
ATOM 5302 C C . TYR A 1 670 ? 4.822 30.438 0.890 1.00 93.94 670 TYR A C 1
ATOM 5304 O O . TYR A 1 670 ? 5.450 30.760 1.884 1.00 93.94 670 TYR A O 1
ATOM 5312 N N . ASP A 1 671 ? 3.707 29.721 0.983 1.00 92.75 671 ASP A N 1
ATOM 5313 C CA . ASP A 1 671 ? 3.195 29.196 2.253 1.00 92.75 671 ASP A CA 1
ATOM 5314 C C . ASP A 1 671 ? 3.900 27.872 2.605 1.00 92.75 671 ASP A C 1
ATOM 5316 O O . ASP A 1 671 ? 4.140 27.050 1.714 1.00 92.75 671 ASP A O 1
ATOM 5320 N N . ALA A 1 672 ? 4.165 27.596 3.888 1.00 90.81 672 ALA A N 1
ATOM 5321 C CA . ALA A 1 672 ? 4.761 26.329 4.333 1.00 90.81 672 ALA A CA 1
ATOM 5322 C C . ALA A 1 672 ? 3.996 25.076 3.839 1.00 90.81 672 ALA A C 1
ATOM 5324 O O . ALA A 1 672 ? 4.582 24.008 3.625 1.00 90.81 672 ALA A O 1
ATOM 5325 N N . ARG A 1 673 ? 2.682 25.183 3.580 1.00 88.25 673 ARG A N 1
ATOM 5326 C CA . ARG A 1 673 ? 1.851 24.121 2.979 1.00 88.25 673 ARG A CA 1
ATOM 5327 C C . ARG A 1 673 ? 2.278 23.764 1.557 1.00 88.25 673 ARG A C 1
ATOM 5329 O O . ARG A 1 673 ? 1.928 22.671 1.104 1.00 88.25 673 ARG A O 1
ATOM 5336 N N . TYR A 1 674 ? 3.038 24.616 0.863 1.00 91.00 674 TYR A N 1
ATOM 5337 C CA . TYR A 1 674 ? 3.619 24.315 -0.449 1.00 91.00 674 TYR A CA 1
ATOM 5338 C C . TYR A 1 674 ? 4.566 23.106 -0.390 1.00 91.00 674 TYR A C 1
ATOM 5340 O O . TYR A 1 674 ? 4.676 22.375 -1.372 1.00 91.00 674 TYR A O 1
ATOM 5348 N N . TYR A 1 675 ? 5.145 22.795 0.781 1.00 90.06 675 TYR A N 1
ATOM 5349 C CA . TYR A 1 675 ? 5.970 21.599 0.999 1.00 90.06 675 TYR A CA 1
ATOM 5350 C C . TYR A 1 675 ? 5.305 20.292 0.523 1.00 90.06 675 TYR A C 1
ATOM 5352 O O . TYR A 1 675 ? 5.982 19.374 0.059 1.00 90.06 675 TYR A O 1
ATOM 5360 N N . ARG A 1 676 ? 3.966 20.207 0.546 1.00 84.50 676 ARG A N 1
ATOM 5361 C CA . ARG A 1 676 ? 3.217 19.036 0.047 1.00 84.50 676 ARG A CA 1
ATOM 5362 C C . ARG A 1 676 ? 3.423 18.741 -1.448 1.00 84.50 676 ARG A C 1
ATOM 5364 O O . ARG A 1 676 ? 3.103 17.640 -1.890 1.00 84.50 676 ARG A O 1
ATOM 5371 N N . TYR A 1 677 ? 3.890 19.729 -2.214 1.00 85.38 677 TYR A N 1
ATOM 5372 C CA . TYR A 1 677 ? 4.253 19.621 -3.630 1.00 85.38 677 TYR A CA 1
ATOM 5373 C C . TYR A 1 677 ? 5.760 19.409 -3.836 1.00 85.38 677 TYR A C 1
ATOM 5375 O O . TYR A 1 677 ? 6.214 19.297 -4.965 1.00 85.38 677 TYR A O 1
ATOM 5383 N N . LEU A 1 678 ? 6.550 19.378 -2.762 1.00 88.38 678 LEU A N 1
ATOM 5384 C CA . LEU A 1 678 ? 7.989 19.118 -2.813 1.00 88.38 678 LEU A CA 1
ATOM 5385 C C . LEU A 1 678 ? 8.308 17.683 -2.397 1.00 88.38 678 LEU A C 1
ATOM 5387 O O . LEU A 1 678 ? 9.197 17.081 -2.972 1.00 88.38 678 LEU A O 1
ATOM 5391 N N . CYS A 1 679 ? 7.564 17.095 -1.460 1.00 85.06 679 CYS A N 1
ATOM 5392 C CA . CYS A 1 679 ? 7.803 15.719 -1.016 1.00 85.06 679 CYS A CA 1
ATOM 5393 C C . CYS A 1 679 ? 6.828 14.708 -1.658 1.00 85.06 679 CYS A C 1
ATOM 5395 O O . CYS A 1 679 ? 5.626 14.974 -1.793 1.00 85.06 679 CYS A O 1
ATOM 5397 N N . SER A 1 680 ? 7.335 13.530 -2.040 1.00 79.31 680 SER A N 1
ATOM 5398 C CA . SER A 1 680 ? 6.557 12.421 -2.619 1.00 79.31 680 SER A CA 1
ATOM 5399 C C . SER A 1 680 ? 5.552 11.811 -1.631 1.00 79.31 680 SER A C 1
ATOM 5401 O O . SER A 1 680 ? 5.841 10.905 -0.852 1.00 79.31 680 SER A O 1
ATOM 5403 N N . GLY A 1 681 ? 4.315 12.304 -1.695 1.00 69.81 681 GLY A N 1
ATOM 5404 C CA . GLY A 1 681 ? 3.232 11.878 -0.812 1.00 69.81 681 GLY A CA 1
ATOM 5405 C C . GLY A 1 681 ? 2.574 10.526 -1.125 1.00 69.81 681 GLY A C 1
ATOM 5406 O O . GLY A 1 681 ? 1.845 10.054 -0.255 1.00 69.81 681 GLY A O 1
ATOM 5407 N N . ASN A 1 682 ? 2.761 9.890 -2.301 1.00 69.50 682 ASN A N 1
ATOM 5408 C CA . ASN A 1 682 ? 2.236 8.517 -2.491 1.00 69.50 682 ASN A CA 1
ATOM 5409 C C . ASN A 1 682 ? 3.276 7.418 -2.224 1.00 69.50 682 ASN A C 1
ATOM 5411 O O . ASN A 1 682 ? 2.885 6.266 -2.028 1.00 69.50 682 ASN A O 1
ATOM 5415 N N . ASN A 1 683 ? 4.571 7.750 -2.169 1.00 73.25 683 ASN A N 1
ATOM 5416 C CA . ASN A 1 683 ? 5.631 6.809 -1.779 1.00 73.25 683 ASN A CA 1
ATOM 5417 C C . ASN A 1 683 ? 6.050 6.937 -0.301 1.00 73.25 683 ASN A C 1
ATOM 5419 O O . ASN A 1 683 ? 6.922 6.206 0.171 1.00 73.25 683 ASN A O 1
ATOM 5423 N N . GLN A 1 684 ? 5.363 7.785 0.467 1.00 76.69 684 GLN A N 1
ATOM 5424 C CA . GLN A 1 684 ? 5.472 7.846 1.920 1.00 76.69 684 GLN A CA 1
ATOM 5425 C C . GLN A 1 684 ? 4.095 8.099 2.543 1.00 76.69 684 GLN A C 1
ATOM 5427 O O . GLN A 1 684 ? 3.511 9.165 2.373 1.00 76.69 684 GLN A O 1
ATOM 5432 N N . ILE A 1 685 ? 3.599 7.135 3.325 1.00 76.94 685 ILE A N 1
ATOM 5433 C CA . ILE A 1 685 ? 2.513 7.372 4.286 1.00 76.94 685 ILE A CA 1
ATOM 5434 C C . ILE A 1 685 ? 3.164 7.591 5.652 1.00 76.94 685 ILE A C 1
ATOM 5436 O O . ILE A 1 685 ? 3.667 6.618 6.226 1.00 76.94 685 ILE A O 1
ATOM 5440 N N . PRO A 1 686 ? 3.149 8.822 6.202 1.00 73.69 686 PRO A N 1
ATOM 5441 C CA . PRO A 1 686 ? 3.829 9.120 7.458 1.00 73.69 686 PRO A CA 1
ATOM 5442 C C . PRO A 1 686 ? 3.404 8.188 8.596 1.00 73.69 686 PRO A C 1
ATOM 5444 O O . PRO A 1 686 ? 4.243 7.572 9.241 1.00 73.69 686 PRO A O 1
ATOM 5447 N N . SER A 1 687 ? 2.101 7.946 8.773 1.00 73.88 687 SER A N 1
ATOM 5448 C CA . SER A 1 687 ? 1.631 7.112 9.887 1.00 73.88 687 SER A CA 1
ATOM 5449 C C . SER A 1 687 ? 2.098 5.663 9.847 1.00 73.88 687 SER A C 1
ATOM 5451 O O . SER A 1 687 ? 2.009 4.986 10.864 1.00 73.88 687 SER A O 1
ATOM 5453 N N . ILE A 1 688 ? 2.612 5.182 8.713 1.00 77.06 688 ILE A N 1
ATOM 5454 C CA . ILE A 1 688 ? 3.122 3.823 8.571 1.00 77.06 688 ILE A CA 1
ATOM 5455 C C . ILE A 1 688 ? 4.646 3.808 8.525 1.00 77.06 688 ILE A C 1
ATOM 5457 O O . ILE A 1 688 ? 5.255 3.167 9.382 1.00 77.06 688 ILE A O 1
ATOM 5461 N N . GLY A 1 689 ? 5.233 4.521 7.563 1.00 79.56 689 GLY A N 1
ATOM 5462 C CA . GLY A 1 689 ? 6.653 4.449 7.223 1.00 79.56 689 GLY A CA 1
ATOM 5463 C C . GLY A 1 689 ? 7.514 5.596 7.747 1.00 79.56 689 GLY A C 1
ATOM 5464 O O . GLY A 1 689 ? 8.690 5.631 7.406 1.00 79.56 689 GLY A O 1
ATOM 5465 N N . GLU A 1 690 ? 6.986 6.531 8.549 1.00 85.88 690 GLU A N 1
ATOM 5466 C CA . GLU A 1 690 ? 7.760 7.689 9.037 1.00 85.88 690 GLU A CA 1
ATOM 5467 C C . GLU A 1 690 ? 9.065 7.296 9.728 1.00 85.88 690 GLU A C 1
ATOM 5469 O O . GLU A 1 690 ? 10.075 7.943 9.484 1.00 85.88 690 GLU A O 1
ATOM 5474 N N . GLY A 1 691 ? 9.093 6.205 10.501 1.00 91.00 691 GLY A N 1
ATOM 5475 C CA . GLY A 1 691 ? 10.326 5.734 11.141 1.00 91.00 691 GLY A CA 1
ATOM 5476 C C . GLY A 1 691 ? 11.498 5.491 10.179 1.00 91.00 691 GLY A C 1
ATOM 5477 O O . GLY A 1 691 ? 12.642 5.488 10.616 1.00 91.00 691 GLY A O 1
ATOM 5478 N N . MET A 1 692 ? 11.258 5.348 8.870 1.00 92.12 692 MET A N 1
ATOM 5479 C CA . MET A 1 692 ? 12.321 5.264 7.862 1.00 92.12 692 MET A CA 1
ATOM 5480 C C . MET A 1 692 ? 13.191 6.525 7.780 1.00 92.12 692 MET A C 1
ATOM 5482 O O . MET A 1 692 ? 14.352 6.417 7.401 1.00 92.12 692 MET A O 1
ATOM 5486 N N . SER A 1 693 ? 12.685 7.708 8.148 1.00 91.94 693 SER A N 1
ATOM 5487 C CA . SER A 1 693 ? 13.512 8.925 8.193 1.00 91.94 693 SER A CA 1
ATOM 5488 C C . SER A 1 693 ? 14.558 8.874 9.317 1.00 91.94 693 SER A C 1
ATOM 5490 O O . SER A 1 693 ? 15.631 9.466 9.205 1.00 91.94 693 SER A O 1
ATOM 5492 N N . MET A 1 694 ? 14.287 8.107 10.379 1.00 94.31 694 MET A N 1
ATOM 5493 C CA . MET A 1 694 ? 15.191 7.892 11.514 1.00 94.31 694 MET A CA 1
ATOM 5494 C C . MET A 1 694 ? 16.205 6.765 11.265 1.00 94.31 694 MET A C 1
ATOM 5496 O O . MET A 1 694 ? 16.926 6.372 12.183 1.00 94.31 694 MET A O 1
ATOM 5500 N N . LEU A 1 695 ? 16.251 6.200 10.054 1.00 95.00 695 LEU A N 1
ATOM 5501 C CA . LEU A 1 695 ? 17.151 5.102 9.731 1.00 95.00 695 LEU A CA 1
ATOM 5502 C C . LEU A 1 695 ? 18.618 5.546 9.829 1.00 95.00 695 LEU A C 1
ATOM 5504 O O . LEU A 1 695 ? 19.025 6.541 9.228 1.00 95.00 695 LEU A O 1
ATOM 5508 N N . ASP A 1 696 ? 19.398 4.774 10.580 1.00 94.00 696 ASP A N 1
ATOM 5509 C CA . ASP A 1 696 ? 20.850 4.898 10.700 1.00 94.00 696 ASP A CA 1
ATOM 5510 C C . ASP A 1 696 ? 21.532 3.857 9.803 1.00 94.00 696 ASP A C 1
ATOM 5512 O O . ASP A 1 696 ? 21.256 2.654 9.914 1.00 94.00 696 ASP A O 1
ATOM 5516 N N . LEU A 1 697 ? 22.428 4.317 8.928 1.00 96.81 697 LEU A N 1
ATOM 5517 C CA . LEU A 1 697 ? 23.179 3.473 8.000 1.00 96.81 697 LEU A CA 1
ATOM 5518 C C . LEU A 1 697 ? 24.628 3.237 8.433 1.00 96.81 697 LEU A C 1
ATOM 5520 O O . LEU A 1 697 ? 25.360 2.556 7.721 1.00 96.81 697 LEU A O 1
ATOM 5524 N N . SER A 1 698 ? 25.034 3.708 9.614 1.00 96.31 698 SER A N 1
ATOM 5525 C CA . SER A 1 698 ? 26.394 3.543 10.136 1.00 96.31 698 SER A CA 1
ATOM 5526 C C . SER A 1 698 ? 26.886 2.097 10.025 1.00 96.31 698 SER A C 1
ATOM 5528 O O . SER A 1 698 ? 26.237 1.171 10.521 1.00 96.31 698 SER A O 1
ATOM 5530 N N . GLY A 1 699 ? 28.023 1.891 9.360 1.00 94.62 699 GLY A N 1
ATOM 5531 C CA . GLY A 1 699 ? 28.634 0.567 9.181 1.00 94.62 699 GLY A CA 1
ATOM 5532 C C . GLY A 1 699 ? 27.926 -0.369 8.190 1.00 94.62 699 GLY A C 1
ATOM 5533 O O . GLY A 1 699 ? 28.285 -1.541 8.129 1.00 94.62 699 GLY A O 1
ATOM 5534 N N . LEU A 1 700 ? 26.940 0.123 7.435 1.00 97.50 700 LEU A N 1
ATOM 5535 C CA . LEU A 1 700 ? 26.314 -0.588 6.314 1.00 97.50 700 LEU A CA 1
ATOM 5536 C C . LEU A 1 700 ? 26.904 -0.103 4.983 1.00 97.50 700 LEU A C 1
ATOM 5538 O O . LEU A 1 700 ? 27.476 0.985 4.909 1.00 97.50 700 LEU A O 1
ATOM 5542 N N . ARG A 1 701 ? 26.767 -0.891 3.917 1.00 96.69 701 ARG A N 1
ATOM 5543 C CA . ARG A 1 701 ? 27.091 -0.510 2.524 1.00 96.69 701 ARG A CA 1
ATOM 5544 C C . ARG A 1 701 ? 25.864 -0.108 1.709 1.00 96.69 701 ARG A C 1
ATOM 5546 O O . ARG A 1 701 ? 26.010 0.242 0.542 1.00 96.69 701 ARG A O 1
ATOM 5553 N N . ALA A 1 702 ? 24.671 -0.195 2.293 1.00 96.62 702 ALA A N 1
ATOM 5554 C CA . ALA A 1 702 ? 23.431 0.221 1.656 1.00 96.62 702 ALA A CA 1
ATOM 5555 C C . ALA A 1 702 ? 23.523 1.668 1.142 1.00 96.62 702 ALA A C 1
ATOM 5557 O O . ALA A 1 702 ? 23.897 2.589 1.871 1.00 96.62 702 ALA A O 1
ATOM 5558 N N . GLU A 1 703 ? 23.159 1.861 -0.119 1.00 96.19 703 GLU A N 1
ATOM 5559 C CA . GLU A 1 703 ? 23.148 3.159 -0.786 1.00 96.19 703 GLU A CA 1
ATOM 5560 C C . GLU A 1 703 ? 21.835 3.895 -0.468 1.00 96.19 703 GLU A C 1
ATOM 5562 O O . GLU A 1 703 ? 20.757 3.377 -0.781 1.00 96.19 703 GLU A O 1
ATOM 5567 N N . PRO A 1 704 ? 21.870 5.084 0.157 1.00 95.12 704 PRO A N 1
ATOM 5568 C CA . PRO A 1 704 ? 20.654 5.847 0.382 1.00 95.12 704 PRO A CA 1
ATOM 5569 C C . PRO A 1 704 ? 20.142 6.476 -0.918 1.00 95.12 704 PRO A C 1
ATOM 5571 O O . PRO A 1 704 ? 20.910 6.928 -1.762 1.00 95.12 704 PRO A O 1
ATOM 5574 N N . MET A 1 705 ? 18.822 6.540 -1.049 1.00 94.12 705 MET A N 1
ATOM 5575 C CA . MET A 1 705 ? 18.117 7.195 -2.148 1.00 94.12 705 MET A CA 1
ATOM 5576 C C . MET A 1 705 ? 17.256 8.332 -1.602 1.00 94.12 705 MET A C 1
ATOM 5578 O O . MET A 1 705 ? 16.647 8.205 -0.531 1.00 94.12 705 MET A O 1
ATOM 5582 N N . PHE A 1 706 ? 17.121 9.402 -2.382 1.00 92.19 706 PHE A N 1
ATOM 5583 C CA . PHE A 1 706 ? 16.239 10.513 -2.037 1.00 92.19 706 PHE A CA 1
ATOM 5584 C C . PHE A 1 706 ? 14.781 10.173 -2.346 1.00 92.19 706 PHE A C 1
ATOM 5586 O O . PHE A 1 706 ? 14.441 9.843 -3.488 1.00 92.19 706 PHE A O 1
ATOM 5593 N N . LEU A 1 707 ? 13.898 10.328 -1.354 1.00 86.38 707 LEU A N 1
ATOM 5594 C CA . LEU A 1 707 ? 12.459 10.410 -1.597 1.00 86.38 707 LEU A CA 1
ATOM 5595 C C . LEU A 1 707 ? 12.166 11.796 -2.181 1.00 86.38 707 LEU A C 1
ATOM 5597 O O . LEU A 1 707 ? 11.938 12.754 -1.450 1.00 86.38 707 LEU A O 1
ATOM 5601 N N . GLY A 1 708 ? 12.266 11.916 -3.499 1.00 82.06 708 GLY A N 1
ATOM 5602 C CA . GLY A 1 708 ? 12.202 13.203 -4.174 1.00 82.06 708 GLY A CA 1
ATOM 5603 C C . GLY A 1 708 ? 10.785 13.760 -4.322 1.00 82.06 708 GLY A C 1
ATOM 5604 O O . GLY A 1 708 ? 10.012 13.845 -3.368 1.00 82.06 708 GLY A O 1
ATOM 5605 N N . LEU A 1 709 ? 10.456 14.208 -5.531 1.00 87.56 709 LEU A N 1
ATOM 5606 C CA . LEU A 1 709 ? 9.385 15.180 -5.750 1.00 87.56 709 LEU A CA 1
ATOM 5607 C C . LEU A 1 709 ? 8.056 14.541 -6.106 1.00 87.56 709 LEU A C 1
ATOM 5609 O O . LEU A 1 709 ? 7.999 13.538 -6.816 1.00 87.56 709 LEU A O 1
ATOM 5613 N N . ARG A 1 710 ? 6.988 15.238 -5.727 1.00 79.00 710 ARG A N 1
ATOM 5614 C CA . ARG A 1 710 ? 5.651 15.069 -6.287 1.00 79.00 710 ARG A CA 1
ATOM 5615 C C . ARG A 1 710 ? 5.382 16.254 -7.213 1.00 79.00 710 ARG A C 1
ATOM 5617 O O . ARG A 1 710 ? 5.462 17.374 -6.750 1.00 79.00 710 ARG A O 1
ATOM 5624 N N . HIS A 1 711 ? 4.978 16.049 -8.466 1.00 86.06 711 HIS A N 1
ATOM 5625 C CA . HIS A 1 711 ? 4.509 17.128 -9.376 1.00 86.06 711 HIS A CA 1
ATOM 5626 C C . HIS A 1 711 ? 5.600 17.900 -10.149 1.00 86.06 711 HIS A C 1
ATOM 5628 O O . HIS A 1 711 ? 6.634 17.359 -10.532 1.00 86.06 711 HIS A O 1
ATOM 5634 N N . LEU A 1 712 ? 5.301 19.163 -10.458 1.00 93.12 712 LEU A N 1
ATOM 5635 C CA . LEU A 1 712 ? 6.057 20.115 -11.266 1.00 93.12 712 LEU A CA 1
ATOM 5636 C C . LEU A 1 712 ? 6.252 21.402 -10.443 1.00 93.12 712 LEU A C 1
ATOM 5638 O O . LEU A 1 712 ? 5.736 22.443 -10.843 1.00 93.12 712 LEU A O 1
ATOM 5642 N N . PRO A 1 713 ? 6.899 21.336 -9.262 1.00 92.56 713 PRO A N 1
ATOM 5643 C CA . PRO A 1 713 ? 7.063 22.509 -8.409 1.00 92.56 713 PRO A CA 1
ATOM 5644 C C . PRO A 1 713 ? 7.896 23.594 -9.095 1.00 92.56 713 PRO A C 1
ATOM 5646 O O . PRO A 1 713 ? 8.667 23.321 -10.024 1.00 92.56 713 PRO A O 1
ATOM 5649 N N . ASP A 1 714 ? 7.787 24.820 -8.596 1.00 92.50 714 ASP A N 1
ATOM 5650 C CA . ASP A 1 714 ? 8.558 25.965 -9.073 1.00 92.50 714 ASP A CA 1
ATOM 5651 C C . ASP A 1 714 ? 10.053 25.811 -8.765 1.00 92.50 714 ASP A C 1
ATOM 5653 O O . ASP A 1 714 ? 10.452 25.162 -7.796 1.00 92.50 714 ASP A O 1
ATOM 5657 N N . SER A 1 715 ? 10.914 26.414 -9.594 1.00 92.81 715 SER A N 1
ATOM 5658 C CA . SER A 1 715 ? 12.368 26.177 -9.533 1.00 92.81 715 SER A CA 1
ATOM 5659 C C . SER A 1 715 ? 12.997 26.586 -8.201 1.00 92.81 715 SER A C 1
ATOM 5661 O O . SER A 1 715 ? 13.905 25.907 -7.732 1.00 92.81 715 SER A O 1
ATOM 5663 N N . ARG A 1 716 ? 12.530 27.679 -7.584 1.00 93.94 716 ARG A N 1
ATOM 5664 C CA . ARG A 1 716 ? 13.088 28.179 -6.316 1.00 93.94 716 ARG A CA 1
ATOM 5665 C C . ARG A 1 716 ? 12.741 27.261 -5.129 1.00 93.94 716 ARG A C 1
ATOM 5667 O O . ARG A 1 716 ? 13.685 26.780 -4.504 1.00 93.94 716 ARG A O 1
ATOM 5674 N N . PRO A 1 717 ? 11.457 26.938 -4.859 1.00 94.94 717 PRO A N 1
ATOM 5675 C CA . PRO A 1 717 ? 11.089 25.914 -3.877 1.00 94.94 717 PRO A CA 1
ATOM 5676 C C . PRO A 1 717 ? 11.778 24.563 -4.100 1.00 94.94 717 PRO A C 1
ATOM 5678 O O . PRO A 1 717 ? 12.239 23.936 -3.147 1.00 94.94 717 PRO A O 1
ATOM 5681 N N . LEU A 1 718 ? 11.884 24.126 -5.360 1.00 94.75 718 LEU A N 1
ATOM 5682 C CA . LEU A 1 718 ? 12.567 22.885 -5.715 1.00 94.75 718 LEU A CA 1
ATOM 5683 C C . LEU A 1 718 ? 14.046 22.903 -5.305 1.00 94.75 718 LEU A C 1
ATOM 5685 O O . LEU A 1 718 ? 14.507 21.972 -4.648 1.00 94.75 718 LEU A O 1
ATOM 5689 N N . ASN A 1 719 ? 14.782 23.955 -5.668 1.00 95.06 719 ASN A N 1
ATOM 5690 C CA . ASN A 1 719 ? 16.195 24.067 -5.316 1.00 95.06 719 ASN A CA 1
ATOM 5691 C C . ASN A 1 719 ? 16.391 24.097 -3.796 1.00 95.06 719 ASN A C 1
ATOM 5693 O O . ASN A 1 719 ? 17.209 23.333 -3.298 1.00 95.06 719 ASN A O 1
ATOM 5697 N N . LEU A 1 720 ? 15.576 24.867 -3.061 1.00 95.44 720 LEU A N 1
ATOM 5698 C CA . LEU A 1 720 ? 15.597 24.885 -1.592 1.00 95.44 720 LEU A CA 1
ATOM 5699 C C . LEU A 1 720 ? 15.441 23.475 -0.998 1.00 95.44 720 LEU A C 1
ATOM 5701 O O . LEU A 1 720 ? 16.195 23.088 -0.102 1.00 95.44 720 LEU A O 1
ATOM 5705 N N . PHE A 1 721 ? 14.472 22.704 -1.498 1.00 94.94 721 PHE A N 1
ATOM 5706 C CA . PHE A 1 721 ? 14.233 21.340 -1.035 1.00 94.94 721 PHE A CA 1
ATOM 5707 C C . PHE A 1 721 ? 15.414 20.417 -1.338 1.00 94.94 721 PHE A C 1
ATOM 5709 O O . PHE A 1 721 ? 15.917 19.759 -0.428 1.00 94.94 721 PHE A O 1
ATOM 5716 N N . VAL A 1 722 ? 15.879 20.394 -2.591 1.00 94.81 722 VAL A N 1
ATOM 5717 C CA . VAL A 1 722 ? 16.987 19.526 -3.020 1.00 94.81 722 VAL A CA 1
ATOM 5718 C C . VAL A 1 722 ? 18.264 19.871 -2.256 1.00 94.81 722 VAL A C 1
ATOM 5720 O O . VAL A 1 722 ? 18.883 18.972 -1.697 1.00 94.81 722 VAL A O 1
ATOM 5723 N N . ASP A 1 723 ? 18.620 21.150 -2.144 1.00 95.31 723 ASP A N 1
ATOM 5724 C CA . ASP A 1 723 ? 19.834 21.596 -1.451 1.00 95.31 723 ASP A CA 1
ATOM 5725 C C . ASP A 1 723 ? 19.811 21.218 0.037 1.00 95.31 723 ASP A C 1
ATOM 5727 O O . ASP A 1 723 ? 20.798 20.699 0.569 1.00 95.31 723 ASP A O 1
ATOM 5731 N N . SER A 1 724 ? 18.667 21.400 0.706 1.00 94.94 724 SER A N 1
ATOM 5732 C CA . SER A 1 724 ? 18.496 21.006 2.114 1.00 94.94 724 SER A CA 1
ATOM 5733 C C . SER A 1 724 ? 18.650 19.496 2.303 1.00 94.94 724 SER A C 1
ATOM 5735 O O . SER A 1 724 ? 19.255 19.037 3.276 1.00 94.94 724 SER A O 1
ATOM 5737 N N . TYR A 1 725 ? 18.133 18.715 1.358 1.00 91.75 725 TYR A N 1
ATOM 5738 C CA . TYR A 1 725 ? 18.172 17.260 1.410 1.00 91.75 725 TYR A CA 1
ATOM 5739 C C . TYR A 1 725 ? 19.572 16.706 1.118 1.00 91.75 725 TYR A C 1
ATOM 5741 O O . TYR A 1 725 ? 20.059 15.854 1.864 1.00 91.75 725 TYR A O 1
ATOM 5749 N N . LEU A 1 726 ? 20.248 17.247 0.097 1.00 93.81 726 LEU A N 1
ATOM 5750 C CA . LEU A 1 726 ? 21.645 16.945 -0.230 1.00 93.81 726 LEU A CA 1
ATOM 5751 C C . LEU A 1 726 ? 22.553 17.235 0.970 1.00 93.81 726 LEU A C 1
ATOM 5753 O O . LEU A 1 726 ? 23.362 16.390 1.347 1.00 93.81 726 LEU A O 1
ATOM 5757 N N . LYS A 1 727 ? 22.375 18.396 1.615 1.00 94.44 727 LYS A N 1
ATOM 5758 C CA . LYS A 1 727 ? 23.130 18.773 2.818 1.00 94.44 727 LYS A CA 1
ATOM 5759 C C . LYS A 1 727 ? 22.915 17.782 3.962 1.00 94.44 727 LYS A C 1
ATOM 5761 O O . LYS A 1 727 ? 23.871 17.437 4.652 1.00 94.44 727 LYS A O 1
ATOM 5766 N N . ASN A 1 728 ? 21.677 17.333 4.171 1.00 92.62 728 ASN A N 1
ATOM 5767 C CA . ASN A 1 728 ? 21.348 16.392 5.238 1.00 92.62 728 ASN A CA 1
ATOM 5768 C C . ASN A 1 728 ? 21.907 14.980 5.007 1.00 92.62 728 ASN A C 1
ATOM 5770 O O . ASN A 1 728 ? 22.195 14.295 5.983 1.00 92.62 728 ASN A O 1
ATOM 5774 N N . GLN A 1 729 ? 22.064 14.558 3.750 1.00 90.88 729 GLN A N 1
ATOM 5775 C CA . GLN A 1 729 ? 22.634 13.256 3.378 1.00 90.88 729 GLN A CA 1
ATOM 5776 C C . GLN A 1 729 ? 24.059 13.367 2.819 1.00 90.88 729 GLN A C 1
ATOM 5778 O O . GLN A 1 729 ? 24.467 12.542 2.002 1.00 90.88 729 GLN A O 1
ATOM 5783 N N . SER A 1 730 ? 24.821 14.386 3.220 1.00 91.50 730 SER A N 1
ATOM 5784 C CA . SER A 1 730 ? 26.193 14.585 2.736 1.00 91.50 730 SER A CA 1
ATOM 5785 C C . SER A 1 730 ? 27.145 13.475 3.190 1.00 91.50 730 SER A C 1
ATOM 5787 O O . SER A 1 730 ? 28.062 13.121 2.459 1.00 91.50 730 SER A O 1
ATOM 5789 N N . ASP A 1 731 ? 26.883 12.886 4.357 1.00 90.25 731 ASP A N 1
ATOM 5790 C CA . ASP A 1 731 ? 27.595 11.738 4.925 1.00 90.25 731 ASP A CA 1
ATOM 5791 C C . ASP A 1 731 ? 26.903 10.395 4.633 1.00 90.25 731 ASP A C 1
ATOM 5793 O O . ASP A 1 731 ? 27.262 9.368 5.214 1.00 90.25 731 ASP A O 1
ATOM 5797 N N . ASN A 1 732 ? 25.859 10.404 3.792 1.00 91.88 732 ASN A N 1
ATOM 5798 C CA . ASN A 1 732 ? 25.002 9.249 3.517 1.00 91.88 732 ASN A CA 1
ATOM 5799 C C . ASN A 1 732 ? 24.501 8.548 4.799 1.00 91.88 732 ASN A C 1
ATOM 5801 O O . ASN A 1 732 ? 24.314 7.330 4.823 1.00 91.88 732 ASN A O 1
ATOM 5805 N N . HIS A 1 733 ? 24.295 9.319 5.876 1.00 91.06 733 HIS A N 1
ATOM 5806 C CA . HIS A 1 733 ? 23.859 8.845 7.191 1.00 91.06 733 HIS A CA 1
ATOM 5807 C C . HIS A 1 733 ? 24.744 7.737 7.781 1.00 91.06 733 HIS A C 1
ATOM 5809 O O . HIS A 1 733 ? 24.242 6.786 8.389 1.00 91.06 733 HIS A O 1
ATOM 5815 N N . GLY A 1 734 ? 26.057 7.853 7.569 1.00 93.12 734 GLY A N 1
ATOM 5816 C CA . GLY A 1 734 ? 27.060 6.913 8.070 1.00 93.12 734 GLY A CA 1
ATOM 5817 C C . GLY A 1 734 ? 27.263 5.670 7.198 1.00 93.12 734 GLY A C 1
ATOM 5818 O O . GLY A 1 734 ? 28.051 4.796 7.571 1.00 93.12 734 GLY A O 1
ATOM 5819 N N . SER A 1 735 ? 26.578 5.565 6.052 1.00 96.50 735 SER A N 1
ATOM 5820 C CA . SER A 1 735 ? 26.833 4.480 5.099 1.00 96.50 735 SER A CA 1
ATOM 5821 C C . SER A 1 735 ? 28.278 4.520 4.596 1.00 96.50 735 SER A C 1
ATOM 5823 O O . SER A 1 735 ? 28.847 5.579 4.346 1.00 96.50 735 SER A O 1
ATOM 5825 N N . SER A 1 736 ? 28.871 3.349 4.387 1.00 96.12 736 SER A N 1
ATOM 5826 C CA . SER A 1 736 ? 30.168 3.212 3.713 1.00 96.12 736 SER A CA 1
ATOM 5827 C C . SER A 1 736 ? 30.093 3.490 2.208 1.00 96.12 736 SER A C 1
ATOM 5829 O O . SER A 1 736 ? 31.123 3.711 1.575 1.00 96.12 736 SER A O 1
ATOM 5831 N N . TYR A 1 737 ? 28.890 3.532 1.627 1.00 95.12 737 TYR A N 1
ATOM 5832 C CA . TYR A 1 737 ? 28.690 4.031 0.272 1.00 95.12 737 TYR A CA 1
ATOM 5833 C C . TYR A 1 737 ? 28.865 5.554 0.240 1.00 95.12 737 TYR A C 1
ATOM 5835 O O . TYR A 1 737 ? 28.217 6.261 1.005 1.00 95.12 737 TYR A O 1
ATOM 5843 N N . GLN A 1 738 ? 29.710 6.066 -0.658 1.00 90.12 738 GLN A N 1
ATOM 5844 C CA . GLN A 1 738 ? 30.054 7.497 -0.767 1.00 90.12 738 GLN A CA 1
ATOM 5845 C C . GLN A 1 738 ? 29.830 8.069 -2.182 1.00 90.12 738 GLN A C 1
ATOM 5847 O O . GLN A 1 738 ? 30.303 9.158 -2.498 1.00 90.12 738 GLN A O 1
ATOM 5852 N N . GLY A 1 739 ? 29.135 7.328 -3.049 1.00 91.19 739 GLY A N 1
ATOM 5853 C CA . GLY A 1 739 ? 28.842 7.746 -4.421 1.00 91.19 739 GLY A CA 1
ATOM 5854 C C . GLY A 1 739 ? 27.652 8.704 -4.547 1.00 91.19 739 GLY A C 1
ATOM 5855 O O . GLY A 1 739 ? 27.017 9.090 -3.556 1.00 91.19 739 GLY A O 1
ATOM 5856 N N . ALA A 1 740 ? 27.364 9.077 -5.796 1.00 92.50 740 ALA A N 1
ATOM 5857 C CA . ALA A 1 740 ? 26.144 9.781 -6.180 1.00 92.50 740 ALA A CA 1
ATOM 5858 C C . ALA A 1 740 ? 24.907 8.893 -5.963 1.00 92.50 740 ALA A C 1
ATOM 5860 O O . ALA A 1 740 ? 25.022 7.685 -5.798 1.00 92.50 740 ALA A O 1
ATOM 5861 N N . LYS A 1 741 ? 23.729 9.505 -5.858 1.00 94.06 741 LYS A N 1
ATOM 5862 C CA . LYS A 1 741 ? 22.514 8.820 -5.408 1.00 94.06 741 LYS A CA 1
ATOM 5863 C C . LYS A 1 741 ? 21.394 8.944 -6.419 1.00 94.06 741 LYS A C 1
ATOM 5865 O O . LYS A 1 741 ? 21.232 9.966 -7.084 1.00 94.06 741 LYS A O 1
ATOM 5870 N N . SER A 1 742 ? 20.505 7.962 -6.394 1.00 95.19 742 SER A N 1
ATOM 5871 C CA . SER A 1 742 ? 19.253 8.036 -7.129 1.00 95.19 742 SER A CA 1
ATOM 5872 C C . SER A 1 742 ? 18.273 9.030 -6.503 1.00 95.19 742 SER A C 1
ATOM 5874 O O . SER A 1 742 ? 18.042 9.036 -5.286 1.00 95.19 742 SER A O 1
ATOM 5876 N N . PHE A 1 743 ? 17.614 9.813 -7.353 1.00 95.06 743 PHE A N 1
ATOM 5877 C CA . PHE A 1 743 ? 16.551 10.732 -6.970 1.00 95.06 743 PHE A CA 1
ATOM 5878 C C . PHE A 1 743 ? 15.192 10.240 -7.478 1.00 95.06 743 PHE A C 1
ATOM 5880 O O . PHE A 1 743 ? 14.974 10.075 -8.679 1.00 95.06 743 PHE A O 1
ATOM 5887 N N . PHE A 1 744 ? 14.258 9.993 -6.560 1.00 93.56 744 PHE A N 1
ATOM 5888 C CA . PHE A 1 744 ? 12.943 9.460 -6.903 1.00 93.56 744 PHE A CA 1
ATOM 5889 C C . PHE A 1 744 ? 11.960 10.551 -7.341 1.00 93.56 744 PHE A C 1
ATOM 5891 O O . PHE A 1 744 ? 11.759 11.529 -6.624 1.00 93.56 744 PHE A O 1
ATOM 5898 N N . TYR A 1 745 ? 11.305 10.379 -8.490 1.00 93.44 745 TYR A N 1
ATOM 5899 C CA . TYR A 1 745 ? 10.419 11.384 -9.066 1.00 93.44 745 TYR A CA 1
ATOM 5900 C C . TYR A 1 745 ? 9.011 10.850 -9.383 1.00 93.44 745 TYR A C 1
ATOM 5902 O O . TYR A 1 745 ? 8.793 10.038 -10.286 1.00 93.44 745 TYR A O 1
ATOM 5910 N N . GLU A 1 746 ? 8.028 11.361 -8.639 1.00 89.25 746 GLU A N 1
ATOM 5911 C CA . GLU A 1 746 ? 6.610 11.005 -8.692 1.00 89.25 746 GLU A CA 1
ATOM 5912 C C . GLU A 1 746 ? 5.784 12.084 -9.420 1.00 89.25 746 GLU A C 1
ATOM 5914 O O . GLU A 1 746 ? 5.121 12.942 -8.825 1.00 89.25 746 GLU A O 1
ATOM 5919 N N . ALA A 1 747 ? 5.833 12.058 -10.751 1.00 89.00 747 ALA A N 1
ATOM 5920 C CA . ALA A 1 747 ? 5.128 13.027 -11.598 1.00 89.00 747 ALA A CA 1
ATOM 5921 C C . ALA A 1 747 ? 4.425 12.406 -12.811 1.00 89.00 747 ALA A C 1
ATOM 5923 O O . ALA A 1 747 ? 4.083 13.107 -13.760 1.00 89.00 747 ALA A O 1
ATOM 5924 N N . GLN A 1 748 ? 4.161 11.104 -12.800 1.00 90.94 748 GLN A N 1
ATOM 5925 C CA . GLN A 1 748 ? 3.526 10.401 -13.914 1.00 90.94 748 GLN A CA 1
ATOM 5926 C C . GLN A 1 748 ? 2.142 10.942 -14.281 1.00 90.94 748 GLN A C 1
ATOM 5928 O O . GLN A 1 748 ? 1.749 10.934 -15.442 1.00 90.94 748 GLN A O 1
ATOM 5933 N N . TYR A 1 749 ? 1.384 11.448 -13.308 1.00 88.19 749 TYR A N 1
ATOM 5934 C CA . TYR A 1 749 ? 0.049 11.989 -13.563 1.00 88.19 749 TYR A CA 1
ATOM 5935 C C . TYR A 1 749 ? 0.098 13.266 -14.415 1.00 88.19 749 TYR A C 1
ATOM 5937 O O . TYR A 1 749 ? -0.868 13.550 -15.118 1.00 88.19 749 TYR A O 1
ATOM 5945 N N . THR A 1 750 ? 1.240 13.966 -14.437 1.00 91.69 750 THR A N 1
ATOM 5946 C CA . THR A 1 750 ? 1.470 15.160 -15.272 1.00 91.69 750 THR A CA 1
ATOM 5947 C C . THR A 1 750 ? 1.495 14.830 -16.768 1.00 91.69 750 THR A C 1
ATOM 5949 O O . THR A 1 750 ? 1.293 15.700 -17.610 1.00 91.69 750 THR A O 1
ATOM 5952 N N . LEU A 1 751 ? 1.670 13.552 -17.134 1.00 92.38 751 LEU A N 1
ATOM 5953 C CA . LEU A 1 751 ? 1.539 13.073 -18.518 1.00 92.38 751 LEU A CA 1
ATOM 5954 C C . LEU A 1 751 ? 0.107 13.232 -19.058 1.00 92.38 751 LEU A C 1
ATOM 5956 O O . LEU A 1 751 ? -0.119 13.195 -20.269 1.00 92.38 751 LEU A O 1
ATOM 5960 N N . ARG A 1 752 ? -0.865 13.416 -18.158 1.00 91.12 752 ARG A N 1
ATOM 5961 C CA . ARG A 1 752 ? -2.291 13.570 -18.464 1.00 91.12 752 ARG A CA 1
ATOM 5962 C C . ARG A 1 752 ? -2.783 15.009 -18.286 1.00 91.12 752 ARG A C 1
ATOM 5964 O O . ARG A 1 752 ? -3.989 15.237 -18.392 1.00 91.12 752 ARG A O 1
ATOM 5971 N N . ASP A 1 753 ? -1.884 15.959 -18.022 1.00 92.94 753 ASP A N 1
ATOM 5972 C CA . ASP A 1 753 ? -2.238 17.372 -17.898 1.00 92.94 753 ASP A CA 1
ATOM 5973 C C . ASP A 1 753 ? -2.854 17.906 -19.197 1.00 92.94 753 ASP A C 1
ATOM 5975 O O . ASP A 1 753 ? -2.562 17.432 -20.300 1.00 92.94 753 ASP A O 1
ATOM 5979 N N . LYS A 1 754 ? -3.723 18.915 -19.060 1.00 94.12 754 LYS A N 1
ATOM 5980 C CA . LYS A 1 754 ? -4.373 19.562 -20.210 1.00 94.12 754 LYS A CA 1
ATOM 5981 C C . LYS A 1 754 ? -3.348 20.253 -21.111 1.00 94.12 754 LYS A C 1
ATOM 5983 O O . LYS A 1 754 ? -3.409 20.087 -22.326 1.00 94.12 754 LYS A O 1
ATOM 5988 N N . ASP A 1 755 ? -2.407 20.990 -20.519 1.00 95.25 755 ASP A N 1
ATOM 5989 C CA . ASP A 1 755 ? -1.293 21.616 -21.236 1.00 95.25 755 ASP A CA 1
ATOM 5990 C C . ASP A 1 755 ? -0.073 20.687 -21.251 1.00 95.25 755 ASP A C 1
ATOM 5992 O O . ASP A 1 755 ? 0.860 20.796 -20.453 1.00 95.25 755 ASP A O 1
ATOM 5996 N N . LYS A 1 756 ? -0.098 19.730 -22.181 1.00 92.25 756 LYS A N 1
ATOM 5997 C CA . LYS A 1 756 ? 0.970 18.734 -22.312 1.00 92.25 756 LYS A CA 1
ATOM 5998 C C . LYS A 1 756 ? 2.330 19.353 -22.630 1.00 92.25 756 LYS A C 1
ATOM 6000 O O . LYS A 1 756 ? 3.341 18.805 -22.201 1.00 92.25 756 LYS A O 1
ATOM 6005 N N . ALA A 1 757 ? 2.365 20.455 -23.381 1.00 94.25 757 ALA A N 1
ATOM 6006 C CA . ALA A 1 757 ? 3.611 21.073 -23.821 1.00 94.25 757 ALA A CA 1
ATOM 6007 C C . ALA A 1 757 ? 4.315 21.786 -22.660 1.00 94.25 757 ALA A C 1
ATOM 6009 O O . ALA A 1 757 ? 5.508 21.559 -22.441 1.00 94.25 757 ALA A O 1
ATOM 6010 N N . ALA A 1 758 ? 3.577 22.580 -21.876 1.00 95.25 758 ALA A N 1
ATOM 6011 C CA . ALA A 1 758 ? 4.128 23.243 -20.697 1.00 95.25 758 ALA A CA 1
ATOM 6012 C C . ALA A 1 758 ? 4.580 22.226 -19.640 1.00 95.25 758 ALA A C 1
ATOM 6014 O O . ALA A 1 758 ? 5.711 22.309 -19.152 1.00 95.25 758 ALA A O 1
ATOM 6015 N N . SER A 1 759 ? 3.749 21.218 -19.346 1.00 95.06 759 SER A N 1
ATOM 6016 C CA . SER A 1 759 ? 4.099 20.167 -18.384 1.00 95.06 759 SER A CA 1
ATOM 6017 C C . SER A 1 759 ? 5.295 19.332 -18.842 1.00 95.06 759 SER A C 1
ATOM 6019 O O . SER A 1 759 ? 6.136 18.970 -18.018 1.00 95.06 759 SER A O 1
ATOM 6021 N N . ALA A 1 760 ? 5.419 19.051 -20.147 1.00 95.00 760 ALA A N 1
ATOM 6022 C CA . ALA A 1 760 ? 6.595 18.382 -20.697 1.00 95.00 760 ALA A CA 1
ATOM 6023 C C . ALA A 1 760 ? 7.858 19.223 -20.526 1.00 95.00 760 ALA A C 1
ATOM 6025 O O . ALA A 1 760 ? 8.797 18.757 -19.885 1.00 95.00 760 ALA A O 1
ATOM 6026 N N . LYS A 1 761 ? 7.841 20.478 -20.986 1.00 96.06 761 LYS A N 1
ATOM 6027 C CA . LYS A 1 761 ? 8.975 21.397 -20.835 1.00 96.06 761 LYS A CA 1
ATOM 6028 C C . LYS A 1 761 ? 9.425 21.491 -19.376 1.00 96.06 761 LYS A C 1
ATOM 6030 O O . LYS A 1 761 ? 10.609 21.343 -19.083 1.00 96.06 761 LYS A O 1
ATOM 6035 N N . ARG A 1 762 ? 8.480 21.673 -18.448 1.00 96.12 762 ARG A N 1
ATOM 6036 C CA . ARG A 1 762 ? 8.801 21.804 -17.025 1.00 96.12 762 ARG A CA 1
ATOM 6037 C C . ARG A 1 762 ? 9.420 20.535 -16.445 1.00 96.12 762 ARG A C 1
ATOM 6039 O O . ARG A 1 762 ? 10.365 20.605 -15.665 1.00 96.12 762 ARG A O 1
ATOM 6046 N N . ARG A 1 763 ? 8.907 19.368 -16.829 1.00 95.88 763 ARG A N 1
ATOM 6047 C CA . ARG A 1 763 ? 9.448 18.076 -16.403 1.00 95.88 763 ARG A CA 1
ATOM 6048 C C . ARG A 1 763 ? 10.873 17.856 -16.917 1.00 95.88 763 ARG A C 1
ATOM 6050 O O . ARG A 1 763 ? 11.725 17.406 -16.156 1.00 95.88 763 ARG A O 1
ATOM 6057 N N . GLU A 1 764 ? 11.131 18.186 -18.179 1.00 95.69 764 GLU A N 1
ATOM 6058 C CA . GLU A 1 764 ? 12.465 18.099 -18.787 1.00 95.69 764 GLU A CA 1
ATOM 6059 C C . GLU A 1 764 ? 13.469 19.010 -18.069 1.00 95.69 764 GLU A C 1
ATOM 6061 O O . GLU A 1 764 ? 14.571 18.572 -17.739 1.00 95.69 764 GLU A O 1
ATOM 6066 N N . GLU A 1 765 ? 13.069 20.250 -17.762 1.00 96.44 765 GLU A N 1
ATOM 6067 C CA . GLU A 1 765 ? 13.863 21.188 -16.959 1.00 96.44 765 GLU A CA 1
ATOM 6068 C C . GLU A 1 765 ? 14.200 20.616 -15.579 1.00 96.44 765 GLU A C 1
ATOM 6070 O O . GLU A 1 765 ? 15.358 20.656 -15.171 1.00 96.44 765 GLU A O 1
ATOM 6075 N N . ILE A 1 766 ? 13.213 20.063 -14.865 1.00 96.50 766 ILE A N 1
ATOM 6076 C CA . ILE A 1 766 ? 13.423 19.458 -13.542 1.00 96.50 766 ILE A CA 1
ATOM 6077 C C . ILE A 1 766 ? 14.432 18.311 -13.634 1.00 96.50 766 ILE A C 1
ATOM 6079 O O . ILE A 1 766 ? 15.390 18.285 -12.866 1.00 96.50 766 ILE A O 1
ATOM 6083 N N . ILE A 1 767 ? 14.250 17.387 -14.581 1.00 96.44 767 ILE A N 1
ATOM 6084 C CA . ILE A 1 767 ? 15.125 16.217 -14.722 1.00 96.44 767 ILE A CA 1
ATOM 6085 C C . ILE A 1 767 ? 16.558 16.645 -15.061 1.00 96.44 767 ILE A C 1
ATOM 6087 O O . ILE A 1 767 ? 17.492 16.156 -14.428 1.00 96.44 767 ILE A O 1
ATOM 6091 N N . ARG A 1 768 ? 16.746 17.595 -15.988 1.00 96.06 768 ARG A N 1
ATOM 6092 C CA . ARG A 1 768 ? 18.076 18.162 -16.269 1.00 96.06 768 ARG A CA 1
ATOM 6093 C C . ARG A 1 768 ? 18.681 18.794 -15.016 1.00 96.06 768 ARG A C 1
ATOM 6095 O O . ARG A 1 768 ? 19.798 18.456 -14.652 1.00 96.06 768 ARG A O 1
ATOM 6102 N N . ASN A 1 769 ? 17.932 19.649 -14.319 1.00 95.12 769 ASN A N 1
ATOM 6103 C CA . ASN A 1 769 ? 18.410 20.343 -13.120 1.00 95.12 769 ASN A CA 1
ATOM 6104 C C . ASN A 1 769 ? 18.795 19.395 -11.974 1.00 95.12 769 ASN A C 1
ATOM 6106 O O . ASN A 1 769 ? 19.646 19.746 -11.160 1.00 95.12 769 ASN A O 1
ATOM 6110 N N . LEU A 1 770 ? 18.172 18.218 -11.888 1.00 96.31 770 LEU A N 1
ATOM 6111 C CA . LEU A 1 770 ? 18.577 17.177 -10.946 1.00 96.31 770 LEU A CA 1
ATOM 6112 C C . LEU A 1 770 ? 19.886 16.515 -11.396 1.00 96.31 770 LEU A C 1
ATOM 6114 O O . LEU A 1 770 ? 20.810 16.424 -10.599 1.00 96.31 770 LEU A O 1
ATOM 6118 N N . LEU A 1 771 ? 19.991 16.128 -12.670 1.00 96.12 771 LEU A N 1
ATOM 6119 C CA . LEU A 1 771 ? 21.149 15.409 -13.219 1.00 96.12 771 LEU A CA 1
ATOM 6120 C C . LEU A 1 771 ? 22.417 16.264 -13.388 1.00 96.12 771 LEU A C 1
ATOM 6122 O O . LEU A 1 771 ? 23.503 15.710 -13.518 1.00 96.12 771 LEU A O 1
ATOM 6126 N N . VAL A 1 772 ? 22.322 17.601 -13.375 1.00 95.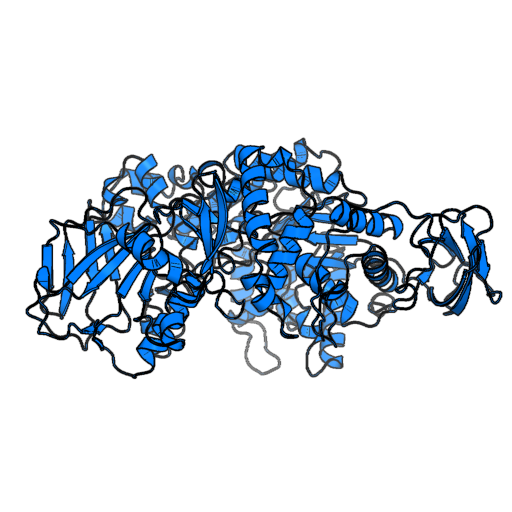00 772 VAL A N 1
ATOM 6127 C CA . VAL A 1 772 ? 23.525 18.460 -13.325 1.00 95.00 772 VAL A CA 1
ATOM 6128 C C . VAL A 1 772 ? 24.182 18.487 -11.938 1.00 95.00 772 VAL A C 1
ATOM 6130 O O . VAL A 1 772 ? 25.304 18.975 -11.800 1.00 95.00 772 VAL A O 1
ATOM 6133 N N . ARG A 1 773 ? 23.495 18.006 -10.891 1.00 94.75 773 ARG A N 1
ATOM 6134 C CA . ARG A 1 773 ? 24.038 17.917 -9.529 1.00 94.75 773 ARG A CA 1
ATOM 6135 C C . ARG A 1 773 ? 24.933 16.681 -9.460 1.00 94.75 773 ARG A C 1
ATOM 6137 O O . ARG A 1 773 ? 24.445 15.572 -9.618 1.00 94.75 773 ARG A O 1
ATOM 6144 N N . ARG A 1 774 ? 26.225 16.838 -9.160 1.00 94.38 774 ARG A N 1
ATOM 6145 C CA . ARG A 1 774 ? 27.174 15.704 -9.074 1.00 94.38 774 ARG A CA 1
ATOM 6146 C C . ARG A 1 774 ? 26.783 14.645 -8.034 1.00 94.38 774 ARG A C 1
ATOM 6148 O O . ARG A 1 774 ? 27.257 13.519 -8.093 1.00 94.38 774 ARG A O 1
ATOM 6155 N N . GLU A 1 775 ? 25.966 15.022 -7.054 1.00 95.38 775 GLU A N 1
ATOM 6156 C CA . GLU A 1 775 ? 25.454 14.147 -6.004 1.00 95.38 775 GLU A CA 1
ATOM 6157 C C . GLU A 1 775 ? 24.286 13.260 -6.477 1.00 95.38 775 GLU A C 1
ATOM 6159 O O . GLU A 1 775 ? 23.883 12.365 -5.729 1.00 95.38 775 GLU A O 1
ATOM 6164 N N . ILE A 1 776 ? 23.738 13.506 -7.676 1.00 96.19 776 ILE A N 1
ATOM 6165 C CA . ILE A 1 776 ? 22.618 12.774 -8.280 1.00 96.19 776 ILE A CA 1
ATOM 6166 C C . ILE A 1 776 ? 23.034 12.264 -9.663 1.00 96.19 776 ILE A C 1
ATOM 6168 O O . ILE A 1 776 ? 23.205 13.041 -10.597 1.00 96.19 776 ILE A O 1
ATOM 6172 N N . ASP A 1 777 ? 23.143 10.949 -9.814 1.00 94.81 777 ASP A N 1
ATOM 6173 C CA . ASP A 1 777 ? 23.546 10.288 -11.063 1.00 94.81 777 ASP A CA 1
ATOM 6174 C C . ASP A 1 777 ? 22.415 9.495 -11.726 1.00 94.81 777 ASP A C 1
ATOM 6176 O O . ASP A 1 777 ? 22.611 8.920 -12.792 1.00 94.81 777 ASP A O 1
ATOM 6180 N N . GLU A 1 778 ? 21.229 9.460 -11.117 1.00 96.50 778 GLU A N 1
ATOM 6181 C CA . GLU A 1 778 ? 20.064 8.752 -11.635 1.00 96.50 778 GLU A CA 1
ATOM 6182 C C . GLU A 1 778 ? 18.766 9.439 -11.197 1.00 96.50 778 GLU A C 1
ATOM 6184 O O . GLU A 1 778 ? 18.572 9.748 -10.018 1.00 96.50 778 GLU A O 1
ATOM 6189 N N . VAL A 1 779 ? 17.823 9.608 -12.127 1.00 97.06 779 VAL A N 1
ATOM 6190 C CA . VAL A 1 779 ? 16.438 9.981 -11.809 1.00 97.06 779 VAL A CA 1
ATOM 6191 C C . VAL A 1 779 ? 15.517 8.787 -12.056 1.00 97.06 779 VAL A C 1
ATOM 6193 O O . VAL A 1 779 ? 15.426 8.259 -13.166 1.00 97.06 779 VAL A O 1
ATOM 6196 N N . ILE A 1 780 ? 14.800 8.373 -11.010 1.00 96.19 780 ILE A N 1
ATOM 6197 C CA . ILE A 1 780 ? 13.852 7.257 -11.065 1.00 96.19 780 ILE A CA 1
ATOM 6198 C C . ILE A 1 780 ? 12.449 7.798 -11.307 1.00 96.19 780 ILE A C 1
ATOM 6200 O O . ILE A 1 780 ? 11.911 8.520 -10.469 1.00 96.19 780 ILE A O 1
ATOM 6204 N N . LEU A 1 781 ? 11.826 7.408 -12.416 1.00 95.19 781 LEU A N 1
ATOM 6205 C CA . LEU A 1 781 ? 10.470 7.817 -12.767 1.00 95.19 781 LEU A CA 1
ATOM 6206 C C . LEU A 1 781 ? 9.447 6.766 -12.322 1.00 95.19 781 LEU A C 1
ATOM 6208 O O . LEU A 1 781 ? 9.484 5.609 -12.744 1.00 95.19 781 LEU A O 1
ATOM 6212 N N . TYR A 1 782 ? 8.524 7.174 -11.458 1.00 92.06 782 TYR A N 1
ATOM 6213 C CA . TYR A 1 782 ? 7.522 6.300 -10.844 1.00 92.06 782 TYR A CA 1
ATOM 6214 C C . TYR A 1 782 ? 6.338 5.962 -11.775 1.00 92.06 782 TYR A C 1
ATOM 6216 O O . TYR A 1 782 ? 5.873 6.850 -12.473 1.00 92.06 782 TYR A O 1
ATOM 6224 N N . GLU A 1 783 ? 5.814 4.727 -11.743 1.00 90.00 783 GLU A N 1
ATOM 6225 C CA . GLU A 1 783 ? 4.784 4.152 -12.648 1.00 90.00 783 GLU A CA 1
ATOM 6226 C C . GLU A 1 783 ? 5.257 3.986 -14.094 1.00 90.00 783 GLU A C 1
ATOM 6228 O O . GLU A 1 783 ? 4.825 4.694 -15.008 1.00 90.00 783 GLU A O 1
ATOM 6233 N N . ALA A 1 784 ? 6.128 2.995 -14.306 1.00 93.94 784 ALA A N 1
ATOM 6234 C CA . ALA A 1 784 ? 6.660 2.610 -15.615 1.00 93.94 784 ALA A CA 1
ATOM 6235 C C . ALA A 1 784 ? 5.581 2.493 -16.708 1.00 93.94 784 ALA A C 1
ATOM 6237 O O . ALA A 1 784 ? 5.782 3.011 -17.808 1.00 93.94 784 ALA A O 1
ATOM 6238 N N . ALA A 1 785 ? 4.421 1.896 -16.411 1.00 92.75 785 ALA A N 1
ATOM 6239 C CA . ALA A 1 785 ? 3.248 1.870 -17.286 1.00 92.75 785 ALA A CA 1
ATOM 6240 C C . ALA A 1 785 ? 2.872 3.235 -17.880 1.00 92.75 785 ALA A C 1
ATOM 6242 O O . ALA A 1 785 ? 2.537 3.325 -19.058 1.00 92.75 785 ALA A O 1
ATOM 6243 N N . ASN A 1 786 ? 2.892 4.313 -17.099 1.00 93.25 786 ASN A N 1
ATOM 6244 C CA . ASN A 1 786 ? 2.525 5.622 -17.630 1.00 93.25 786 ASN A CA 1
ATOM 6245 C C . ASN A 1 786 ? 3.599 6.179 -18.546 1.00 93.25 786 ASN A C 1
ATOM 6247 O O . ASN A 1 786 ? 3.287 6.625 -19.644 1.00 93.25 786 ASN A O 1
ATOM 6251 N N . TRP A 1 787 ? 4.863 6.072 -18.156 1.00 94.50 787 TRP A N 1
ATOM 6252 C CA . TRP A 1 787 ? 5.954 6.544 -18.999 1.00 94.50 787 TRP A CA 1
ATOM 6253 C C . TRP A 1 787 ? 6.050 5.764 -20.311 1.00 94.50 787 TRP A C 1
ATOM 6255 O O . TRP A 1 787 ? 6.190 6.374 -21.360 1.00 94.50 787 TRP A O 1
ATOM 6265 N N . THR A 1 788 ? 5.923 4.436 -20.278 1.00 93.69 788 THR A N 1
ATOM 6266 C CA . THR A 1 788 ? 6.071 3.561 -21.461 1.00 93.69 788 THR A CA 1
ATOM 6267 C C . THR A 1 788 ? 4.891 3.590 -22.436 1.00 93.69 788 THR A C 1
ATOM 6269 O O . THR A 1 788 ? 5.061 3.241 -23.607 1.00 93.69 788 THR A O 1
ATOM 6272 N N . TYR A 1 789 ? 3.692 3.967 -21.980 1.00 92.69 789 TYR A N 1
ATOM 6273 C CA . TYR A 1 789 ? 2.489 3.978 -22.821 1.00 92.69 789 TYR A CA 1
ATOM 6274 C C . TYR A 1 789 ? 1.953 5.380 -23.134 1.00 92.69 789 TYR A C 1
ATOM 6276 O O . TYR A 1 789 ? 1.279 5.525 -24.152 1.00 92.69 789 TYR A O 1
ATOM 6284 N N . ASP A 1 790 ? 2.233 6.394 -22.307 1.00 93.25 790 ASP A N 1
ATOM 6285 C CA . ASP A 1 790 ? 1.731 7.760 -22.521 1.00 93.25 790 ASP A CA 1
ATOM 6286 C C . ASP A 1 790 ? 2.772 8.689 -23.191 1.00 93.25 790 ASP A C 1
ATOM 6288 O O . ASP A 1 790 ? 2.413 9.784 -23.632 1.00 93.25 790 ASP A O 1
ATOM 6292 N N . LEU A 1 791 ? 4.041 8.268 -23.302 1.00 93.25 791 LEU A N 1
ATOM 6293 C CA . LEU A 1 791 ? 5.079 8.956 -24.086 1.00 93.25 791 LEU A CA 1
ATOM 6294 C C . LEU A 1 791 ? 5.254 8.339 -25.489 1.00 93.25 791 LEU A C 1
ATOM 6296 O O . LEU A 1 791 ? 4.835 7.202 -25.720 1.00 93.25 791 LEU A O 1
ATOM 6300 N N . PRO A 1 792 ? 5.875 9.071 -26.438 1.00 91.94 792 PRO A N 1
ATOM 6301 C CA . PRO A 1 792 ? 6.261 8.517 -27.733 1.00 91.94 792 PRO A CA 1
ATOM 6302 C C . PRO A 1 792 ? 7.157 7.280 -27.598 1.00 91.94 792 PRO A C 1
ATOM 6304 O O . PRO A 1 792 ? 8.029 7.247 -26.737 1.00 91.94 792 PRO A O 1
ATOM 6307 N N . LEU A 1 793 ? 6.960 6.306 -28.494 1.00 89.19 793 LEU A N 1
ATOM 6308 C CA . LEU A 1 793 ? 7.703 5.037 -28.524 1.00 89.19 793 LEU A CA 1
ATOM 6309 C C . LEU A 1 793 ? 9.205 5.202 -28.784 1.00 89.19 793 LEU A C 1
ATOM 6311 O O . LEU A 1 793 ? 9.990 4.360 -28.355 1.00 89.19 793 LEU A O 1
ATOM 6315 N N . ASP A 1 794 ? 9.578 6.239 -29.534 1.00 87.69 794 ASP A N 1
ATOM 6316 C CA . ASP A 1 794 ? 10.956 6.507 -29.924 1.00 87.69 794 ASP A CA 1
ATOM 6317 C C . ASP A 1 794 ? 11.491 7.724 -29.169 1.00 87.69 794 ASP A C 1
ATOM 6319 O O . ASP A 1 794 ? 10.929 8.821 -29.232 1.00 87.69 794 ASP A O 1
ATOM 6323 N N . ASN A 1 795 ? 12.579 7.489 -28.442 1.00 90.25 795 ASN A N 1
ATOM 6324 C CA . ASN A 1 795 ? 13.451 8.490 -27.855 1.00 90.25 795 ASN A CA 1
ATOM 6325 C C . ASN A 1 795 ? 12.760 9.667 -27.112 1.00 90.25 795 ASN A C 1
ATOM 6327 O O . ASN A 1 795 ? 13.079 10.838 -27.353 1.00 90.25 795 ASN A O 1
ATOM 6331 N N . PRO A 1 796 ? 11.868 9.412 -26.134 1.00 93.06 796 PRO A N 1
ATOM 6332 C CA . PRO A 1 796 ? 11.190 10.481 -25.406 1.00 93.06 796 PRO A CA 1
ATOM 6333 C C . PRO A 1 796 ? 12.126 11.316 -24.516 1.00 93.06 796 PRO A C 1
ATOM 6335 O O . PRO A 1 796 ? 11.751 12.411 -24.107 1.00 93.06 796 PRO A O 1
ATOM 6338 N N . HIS A 1 797 ? 13.345 10.836 -24.232 1.00 94.50 797 HIS A N 1
ATOM 6339 C CA . HIS A 1 797 ? 14.337 11.545 -23.409 1.00 94.50 797 HIS A CA 1
ATOM 6340 C C . HIS A 1 797 ? 15.465 12.200 -24.215 1.00 94.50 797 HIS A C 1
ATOM 6342 O O . HIS A 1 797 ? 16.520 12.508 -23.663 1.00 94.50 797 HIS A O 1
ATOM 6348 N N . GLN A 1 798 ? 15.254 12.452 -25.513 1.00 93.31 798 GLN A N 1
ATOM 6349 C CA . GLN A 1 798 ? 16.222 13.136 -26.390 1.00 93.31 798 GLN A CA 1
ATOM 6350 C C . GLN A 1 798 ? 16.696 14.501 -25.859 1.00 93.31 798 GLN A C 1
ATOM 6352 O O . GLN A 1 798 ? 17.756 14.995 -26.231 1.00 93.31 798 GLN A O 1
ATOM 6357 N N . TYR A 1 799 ? 15.922 15.130 -24.974 1.00 93.56 799 TYR A N 1
ATOM 6358 C CA . TYR A 1 799 ? 16.276 16.398 -24.347 1.00 93.56 799 TYR A CA 1
ATOM 6359 C C . TYR A 1 799 ? 17.532 16.290 -23.458 1.00 93.56 799 TYR A C 1
ATOM 6361 O O . TYR A 1 799 ? 18.136 17.314 -23.155 1.00 93.56 799 TYR A O 1
ATOM 6369 N N . LEU A 1 800 ? 17.961 15.089 -23.063 1.00 93.06 800 LEU A N 1
ATOM 6370 C CA . LEU A 1 800 ? 19.213 14.874 -22.327 1.00 93.06 800 LEU A CA 1
ATOM 6371 C C . LEU A 1 800 ? 20.464 14.856 -23.225 1.00 93.06 800 LEU A C 1
ATOM 6373 O O . LEU A 1 800 ? 21.572 14.794 -22.710 1.00 93.06 800 LEU A O 1
ATOM 6377 N N . GLU A 1 801 ? 20.304 14.910 -24.550 1.00 85.19 801 GLU A N 1
ATOM 6378 C CA . GLU A 1 801 ? 21.418 14.942 -25.513 1.00 85.19 801 GLU A CA 1
ATOM 6379 C C . GLU A 1 801 ? 21.921 16.366 -25.812 1.00 85.19 801 GLU A C 1
ATOM 6381 O O . GLU A 1 801 ? 22.833 16.534 -26.620 1.00 85.19 801 GLU A O 1
ATOM 6386 N N . ARG A 1 802 ? 21.287 17.390 -25.228 1.00 60.56 802 ARG A N 1
ATOM 6387 C CA . ARG A 1 802 ? 21.492 18.806 -25.557 1.00 60.56 802 ARG A CA 1
ATOM 6388 C C . ARG A 1 802 ? 22.058 19.601 -24.401 1.00 60.56 802 ARG A C 1
ATOM 6390 O O . ARG A 1 802 ? 21.567 19.388 -23.268 1.00 60.56 802 ARG A O 1
#